Protein AF-A0A6C0LCG8-F1 (afdb_monomer_lite)

Sequence (1047 aa):
MPGLWHNKMEGLFPQDMREVKFLCAPSNSNSNTCRRADILLNNKQTLEIQYSYISEEDITKRFNDWNKFGKEIIWLLDGNTGITLDKLSSNNFLLIFTDDWKYKSFNKTYEYILVEIADKIFKIELKKIKSSMIEIKEYKTLNETIRFLQMKPDNIWDFWDDDNTIKSVLSVHQQGAGNGKTYGIWKSICDNIDKTTYIILTKQHSAKTVIYEELQDQKSRYANGENVFHIENIINDTEENTEKHYVIKYVNKKSSSRRECTVIIGTIDSFCFNLANSKESGANYFSGIVDNIAEKGATKIKNGYMRYAGQYIQLSKETEIWIDEVQDLPVNYLYAISKIIYDTGCYVNVVGDKLQSLEYPNNFLTSVVSEGLPNIRIDIREPVNINRRIKVSNMEAEINRLCAFKKHDLPPIVCDDDIVKTVNTEPIKIMEDLPRIYGDDKMMAEKITIYCNKIMGYYNYEVETNGYLPNDFLIIFPIMKSNTIASELESKIQDYWVKKYDKKYTRYAYLHKHTEGAVINTKDSIEATRIMSIRSSKGDGRNVVFVLSLTESSLKLLSNKEKGLVYDSYIHVALTRAKKQIYFDLNKNKDDIHKLFIKCGYDCNIPPISKNIRLEKIQDIVSKDRIIKILEANNITYNSIIEEWKIGLKTQKRVEGVDWGYHCIKYLTYYYNIVINIIKKKEATAVDSNSHLFVILRIISGKRIVSYGVYDFWEYLDSYKNKVQSLENIPLCKISDKAFYIHYHDIIYKAIKKVQDKIKCDKLGELSVYESIILAYLIELFVSKRYSGITPMDLYNITDFFHNKDNADNKEQELFNSITNIRNIVNKCSIKKYKNVKWNIFKYIRLKSSHNYFSIYKSNFPIIGNNKDSVIHIILKSNISQLNFWDIMIEILFERFLIYNPDFENDKDRYDNKEIITYCFLLDDNSYIKIVWKWDKMLRDELKKEIYHALYSHYQDNHGDIYNYYDLLIKKDEKLWKENPIKILDKIIQEIEEKEETYPNYIRSFFEDISTDIEEERDYKYTRNFEGFNSRLNRKLEKYLNKYLGL

Organism: NCBI:txid1070528

Foldseek 3Di:
DDDPVLCVLLVLDDPVQAQQKDFDDDDDDPDRLIDTARGHLDQAEGEDEEEDFDALVVLVVVQVSCVVSNHDYAYEYECQPQWDWDQAPVRKIKIAGNPPRRQPSCLVPDQWHWYDHPQWIDIDGSLLQFLRMFIFDDTDGNNVLSVCSNPPVVCSCVVDDDSRGDFAEEEEAAEAPAQCVLLVVLLVVLPGQQAAEEEEAEAFQQVLVVSVVSLVVLVVCVVVVHPSPSNVQWAPKDWDADPFKTKIWTFGPPHPVRHIHIYIGHHPLQVLVFQAFFPDFFPCRSVSSLLCCLPPNRPNDDSQWTQDRNDTDGQACNYEYEYEQQLCAACSNLSNVLSNCSNHVYHYYYYHHLLQNQADVHTNNNPDDQPADPRYGYHYDDNYQEHAQAQAPPLQVVLQLLFDQVVVVHDGHDYDPVHHHHYDPCQEAEPPVQDDADPLDLLNLVSLLVNLVVVVVVVVCCCVVPVDAQLQAEEEEQDDVLDLSLLLNQLVQLLVVCVVDADDPDRQEDEFAADPPFQTDCVNDNRHHYYYYLSNCVVAAHAEYEYPDDFLVSLCVSVVNDPGSNSSSSSSSRSSRHRGHYYYHADQQPGPSNVSVVVVPDDHDFHFFFLEAELVNLLVLFDLVVVVVVCVVVVNDPVVQCVVFVQDPDRDPPDHRDRVLVVLLLVLLLLVLLVLLLVLCCPPFPAPCPFPVVVLLLVLLPFAEDEDESSVLSVLLSVCQPPPDWRRHRYQYQSDPHPLSVVLSVVLVVLSNVSSVCSVVSNPVPQDLLSSSSVSQSSQCRPNPSSRPQRSVSSSVVSCCPPPPVNDDDVSVVSVVLSVLSSVQSVVDCSNVDHHKRKDAQDKFWFAAPDPLHIYIHRGQGMWIFDQAEIEGEAEDQADDNVCSSVVVSVVLSVLLRQCGGHDPVSCNGRHPHFYWYWYDHRNSSYIGIDGDPCSNVCNVVVLVSSLVSQLVVVLVCLVSNLVVLVVLCVVCVVCCVVPVLVSLCVVLVVCVVVVNTDRPLSSVLSVVLSVCVVVVHDPCLSVDSVSSSVSSSVSSSVSSCNGSVD

Secondary structure (DSSP, 8-state):
---HHHHHHHTTS-GGGBS-EEE---SSSS---EEE-SEE-SSSEEEEEE-S---HHHHHHHHHHHHHTT-EEEEEEE-SSSEEEEE-TTS-EEEEESSTHHHHTTTTT-SEEEEEETTEEEEEEGGG-BTTEEEES--EEHHHHHHHHHH-GGGGGGGSSTT-BPPEEEEEEEB-TTS-HHHHHHHHHHH--S-SEEEEEESSTTHHHHHHHHHHHHHHHHHTT-S-GGGGGEEEEEE---SS-EEEEEEETTSTT--EEEEEEEEHHHHHHHH---SS-GGGHHHHHHHHHHHH--TT-BTTEEEETTEEEE-STTEEEEE-SGGGSBHHHHHHHHHHHHHH--EEEEEE-GGG-SS-SSBHHHH--TT-BTTEEEEEPPPB-EESS--BSSHHHHHHHHS-GGGGT-PPPEE-TTS--B--S-SEEE-TTPPP--TT-TTHHHHHHHHHHHHHHHHHHHHHHH---GGGEEEEES--TT-HHHHHHHHHHHHHHHHH--SS---SEEE----TTPPP--GGGTTSEEEEETTTTTT--EEEEEEEEE-HHHHHHHTTT--SHHHHHHHHHHHTSEEEEEEEEE--S-SHHHHHHHTTT---------SEEEHHHHHHHS-HHHHHHHHHHTT--HHHHHHHHT-------------HHHHHHHHHHHHHHHHHHHHS-TTTS---TT-HHHHHHHHHHHSPEEEEEHHHHHHHHHTTTT-SSPPSSEEEEE--SSHHHHHHHHHHHHHHHHHHHHHHTT-GGG--HHHHHHHHHHHHHHHHGGG-SS-HHHHHHHHHHHH-GGG-SSHHHHHHHHHHHHHHHHHHSGGGG--S-EEEEEEEEEB--SSTT-EEEEEEEEEEEE-SSEEEEEEEES---TTTHHHHHHHHHHHHHHHHSBSSHHHHHHHTTPEEEEEEEETTTTEEEEE--SSGGGGHHHHHHHHHHHHHHHHHTTHHHHHHHHHHHHHHTHHHHHH-THHHHHHHHHHHHTTTTTS-HHHHHHHHHHHHHHHTT---GGGGSHHHHHHHHHHHHHHHHHHHHT-

pLDDT: mean 85.65, std 11.88, range [31.88, 98.56]

InterPro domains:
  IPR010330 Competence protein CoiA, nuclease-like domain [PF06054] (32-105)
  IPR027417 P-loop containing nucleoside triphosphate hydrolase [G3DSA:3.40.50.300] (171-367)
  IPR027417 P-loop containing nucleoside triphosphate hydrolase [G3DSA:3.40.50.300] (421-599)
  IPR027417 P-loop containing nucleoside triphosphate hydrolase [SSF52540] (176-585)

Radius of gyration: 36.89 Å; chains: 1; bounding box: 108×74×106 Å

Structure (mmCIF, N/CA/C/O backbone):
data_AF-A0A6C0LCG8-F1
#
_entry.id   AF-A0A6C0LCG8-F1
#
loop_
_atom_site.group_PDB
_atom_site.id
_atom_site.type_symbol
_atom_site.label_atom_id
_atom_site.label_alt_id
_atom_site.label_comp_id
_atom_site.label_asym_id
_atom_site.label_entity_id
_atom_site.label_seq_id
_atom_site.pdbx_PDB_ins_code
_atom_site.Cartn_x
_atom_site.Cartn_y
_atom_site.Cartn_z
_atom_site.occupancy
_atom_site.B_iso_or_equiv
_atom_site.auth_seq_id
_atom_site.auth_comp_id
_atom_site.auth_asym_id
_atom_site.auth_atom_id
_atom_site.pdbx_PDB_model_num
ATOM 1 N N . MET A 1 1 ? 54.163 -6.621 -41.450 1.00 41.03 1 MET A N 1
ATOM 2 C CA . MET A 1 1 ? 53.715 -6.383 -42.839 1.00 41.03 1 MET A CA 1
ATOM 3 C C . MET A 1 1 ? 52.244 -6.013 -42.784 1.00 41.03 1 MET A C 1
ATOM 5 O O . MET A 1 1 ? 51.567 -6.599 -41.940 1.00 41.03 1 MET A O 1
ATOM 9 N N . PRO A 1 2 ? 51.762 -5.053 -43.589 1.00 59.34 2 PRO A N 1
ATOM 10 C CA . PRO A 1 2 ? 50.336 -4.755 -43.627 1.00 59.34 2 PRO A CA 1
ATOM 11 C C . PRO A 1 2 ? 49.559 -6.007 -44.060 1.00 59.34 2 PRO A C 1
ATOM 13 O O . PRO A 1 2 ? 50.043 -6.796 -44.876 1.00 59.34 2 PRO A O 1
ATOM 16 N N . GLY A 1 3 ? 48.397 -6.237 -43.447 1.00 74.94 3 GLY A N 1
ATOM 17 C CA . GLY A 1 3 ? 47.543 -7.384 -43.767 1.00 74.94 3 GLY A CA 1
ATOM 18 C C . GLY A 1 3 ? 46.939 -7.273 -45.171 1.00 74.94 3 GLY A C 1
ATOM 19 O O . GLY A 1 3 ? 46.840 -6.178 -45.721 1.00 74.94 3 GLY A O 1
ATOM 20 N N . LEU A 1 4 ? 46.486 -8.397 -45.740 1.00 86.19 4 LEU A N 1
ATOM 21 C CA . LEU A 1 4 ? 45.849 -8.436 -47.070 1.00 86.19 4 LEU A CA 1
ATOM 22 C C . LEU A 1 4 ? 44.685 -7.437 -47.200 1.00 86.19 4 LEU A C 1
ATOM 24 O O . LEU A 1 4 ? 44.534 -6.803 -48.241 1.00 86.19 4 LEU A O 1
ATOM 28 N N . TRP A 1 5 ? 43.900 -7.259 -46.133 1.00 92.50 5 TRP A N 1
ATOM 29 C CA . TRP A 1 5 ? 42.805 -6.289 -46.090 1.00 92.50 5 TRP A CA 1
ATOM 30 C C . TRP A 1 5 ? 43.297 -4.832 -46.143 1.00 92.50 5 TRP A C 1
ATOM 32 O O . TRP A 1 5 ? 42.751 -4.039 -46.904 1.00 92.50 5 TRP A O 1
ATOM 42 N N . HIS A 1 6 ? 44.369 -4.489 -45.418 1.00 92.56 6 HIS A N 1
ATOM 43 C CA . HIS A 1 6 ? 44.944 -3.136 -45.437 1.00 92.56 6 HIS A CA 1
ATOM 44 C C . HIS A 1 6 ? 45.397 -2.763 -46.855 1.00 92.56 6 HIS A C 1
ATOM 46 O O . HIS A 1 6 ? 44.988 -1.732 -47.380 1.00 92.56 6 HIS A O 1
ATOM 52 N N . ASN A 1 7 ? 46.139 -3.660 -47.516 1.00 91.12 7 ASN A N 1
ATOM 53 C CA . ASN A 1 7 ? 46.592 -3.448 -48.895 1.00 91.12 7 ASN A CA 1
ATOM 54 C C . ASN A 1 7 ? 45.414 -3.325 -49.879 1.00 91.12 7 ASN A C 1
ATOM 56 O O . ASN A 1 7 ? 45.489 -2.548 -50.830 1.00 91.12 7 ASN A O 1
ATOM 60 N N . LYS A 1 8 ? 44.317 -4.075 -49.664 1.00 92.56 8 LYS A N 1
ATOM 61 C CA . LYS A 1 8 ? 43.083 -3.943 -50.459 1.00 92.56 8 LYS A CA 1
ATOM 62 C C . LYS A 1 8 ? 42.502 -2.536 -50.313 1.00 92.56 8 LYS A C 1
ATOM 64 O O . LYS A 1 8 ? 42.202 -1.922 -51.330 1.00 92.56 8 LYS A O 1
ATOM 69 N N . MET A 1 9 ? 42.353 -2.039 -49.083 1.00 94.12 9 MET A N 1
ATOM 70 C CA . MET A 1 9 ? 41.751 -0.728 -48.810 1.00 94.12 9 MET A CA 1
ATOM 71 C C . MET A 1 9 ? 42.606 0.429 -49.330 1.00 94.12 9 MET A C 1
ATOM 73 O O . MET A 1 9 ? 42.081 1.333 -49.978 1.00 94.12 9 MET A O 1
ATOM 77 N N . GLU A 1 10 ? 43.924 0.369 -49.137 1.00 93.12 10 GLU A N 1
ATOM 78 C CA . GLU A 1 10 ? 44.867 1.336 -49.709 1.00 93.12 10 GLU A CA 1
ATOM 79 C C . GLU A 1 10 ? 44.821 1.310 -51.251 1.00 93.12 10 GLU A C 1
ATOM 81 O O . GLU A 1 10 ? 44.829 2.343 -51.926 1.00 93.12 10 GLU A O 1
ATOM 86 N N . GLY A 1 11 ? 44.659 0.105 -51.811 1.00 92.69 11 GLY A N 1
ATOM 87 C CA . GLY A 1 11 ? 44.491 -0.190 -53.231 1.00 92.69 11 GLY A CA 1
ATOM 88 C C . GLY A 1 11 ? 43.345 0.537 -53.943 1.00 92.69 11 GLY A C 1
ATOM 89 O O . GLY A 1 11 ? 43.368 0.611 -55.173 1.00 92.69 11 GLY A O 1
ATOM 90 N N . LEU A 1 12 ? 42.375 1.088 -53.207 1.00 93.69 12 LEU A N 1
ATOM 91 C CA . LEU A 1 12 ? 41.197 1.772 -53.756 1.00 93.69 12 LEU A CA 1
ATOM 92 C C . LEU A 1 12 ? 41.434 3.259 -54.076 1.00 93.69 12 LEU A C 1
ATOM 94 O O . LEU A 1 12 ? 40.582 3.893 -54.701 1.00 93.69 12 LEU A O 1
ATOM 98 N N . PHE A 1 13 ? 42.575 3.824 -53.674 1.00 94.25 13 PHE A N 1
ATOM 99 C CA . PHE A 1 13 ? 42.920 5.234 -53.894 1.00 94.25 13 PHE A CA 1
ATOM 100 C C . PHE A 1 13 ? 43.954 5.411 -55.013 1.00 94.25 13 PHE A C 1
ATOM 102 O O . PHE A 1 13 ? 44.733 4.501 -55.245 1.00 94.25 13 PHE A O 1
ATOM 109 N N . PRO A 1 14 ? 44.029 6.541 -55.726 1.00 93.12 14 PRO A N 1
ATOM 110 C CA . PRO A 1 14 ? 45.107 6.817 -56.684 1.00 93.12 14 PRO A CA 1
ATOM 111 C C . PRO A 1 14 ? 46.518 6.672 -56.083 1.00 93.12 14 PRO A C 1
ATOM 113 O O . PRO A 1 14 ? 46.718 6.938 -54.902 1.00 93.12 14 PRO A O 1
ATOM 116 N N . GLN A 1 15 ? 47.502 6.232 -56.878 1.00 89.31 15 GLN A N 1
ATOM 117 C CA . GLN A 1 15 ? 48.859 5.923 -56.393 1.00 89.31 15 GLN A CA 1
ATOM 118 C C . GLN A 1 15 ? 49.582 7.143 -55.796 1.00 89.31 15 GLN A C 1
ATOM 120 O O . GLN A 1 15 ? 50.371 6.994 -54.870 1.00 89.31 15 GLN A O 1
ATOM 125 N N . ASP A 1 16 ? 49.295 8.341 -56.297 1.00 89.50 16 ASP A N 1
ATOM 126 C CA . ASP A 1 16 ? 49.828 9.623 -55.828 1.00 89.50 16 ASP A CA 1
ATOM 127 C C . ASP A 1 16 ? 49.290 10.051 -54.453 1.00 89.50 16 ASP A C 1
ATOM 129 O O . ASP A 1 16 ? 49.906 10.882 -53.787 1.00 89.50 16 ASP A O 1
ATOM 133 N N . MET A 1 17 ? 48.185 9.454 -53.995 1.00 90.69 17 MET A N 1
ATOM 134 C CA . MET A 1 17 ? 47.634 9.681 -52.656 1.00 90.69 17 MET A CA 1
ATOM 135 C C . MET A 1 17 ? 48.208 8.717 -51.608 1.00 90.69 17 MET A C 1
ATOM 137 O O . MET A 1 17 ? 48.023 8.949 -50.417 1.00 90.69 17 MET A O 1
ATOM 141 N N . ARG A 1 18 ? 48.886 7.636 -52.012 1.00 92.50 18 ARG A N 1
ATOM 142 C CA . ARG A 1 18 ? 49.317 6.551 -51.112 1.00 92.50 18 ARG A CA 1
ATOM 143 C C . ARG A 1 18 ? 50.715 6.779 -50.547 1.00 92.50 18 ARG A C 1
ATOM 145 O O . ARG A 1 18 ? 51.590 7.302 -51.234 1.00 92.50 18 ARG A O 1
ATOM 152 N N . GLU A 1 19 ? 50.946 6.333 -49.313 1.00 87.69 19 GLU A N 1
ATOM 153 C CA . GLU A 1 19 ? 52.274 6.275 -48.677 1.00 87.69 19 GLU A CA 1
ATOM 154 C C . GLU A 1 19 ? 53.072 7.604 -48.683 1.00 87.69 19 GLU A C 1
ATOM 156 O O . GLU A 1 19 ? 54.312 7.616 -48.710 1.00 87.69 19 GLU A O 1
ATOM 161 N N . VAL A 1 20 ? 52.389 8.752 -48.635 1.00 87.00 20 VAL A N 1
ATOM 162 C CA . VAL A 1 20 ? 53.036 10.070 -48.746 1.00 87.00 20 VAL A CA 1
ATOM 163 C C . VAL A 1 20 ? 53.839 10.391 -47.480 1.00 87.00 20 VAL A C 1
ATOM 165 O O . VAL A 1 20 ? 53.321 10.349 -46.361 1.00 87.00 20 VAL A O 1
ATOM 168 N N . LYS A 1 21 ? 55.127 10.719 -47.642 1.00 86.38 21 LYS A N 1
ATOM 169 C CA . LYS A 1 21 ? 56.064 10.974 -46.533 1.00 86.38 21 LYS A CA 1
ATOM 170 C C . LYS A 1 21 ? 56.129 12.452 -46.155 1.00 86.38 21 LYS A C 1
ATOM 172 O O . LYS A 1 21 ? 56.309 13.310 -47.013 1.00 86.38 21 LYS A O 1
ATOM 177 N N . PHE A 1 22 ? 56.112 12.718 -44.854 1.00 82.69 22 PHE A N 1
ATOM 178 C CA . PHE A 1 22 ? 56.280 14.034 -44.250 1.00 82.69 22 PHE A CA 1
ATOM 179 C C . PHE A 1 22 ? 57.521 14.041 -43.355 1.00 82.69 22 PHE A C 1
ATOM 181 O O . PHE A 1 22 ? 57.672 13.206 -42.457 1.00 82.69 22 PHE A O 1
ATOM 188 N N . LEU A 1 23 ? 58.416 14.994 -43.611 1.00 78.75 23 LEU A N 1
ATOM 189 C CA . LEU A 1 23 ? 59.656 15.194 -42.866 1.00 78.75 23 LEU A CA 1
ATOM 190 C C . LEU A 1 23 ? 59.598 16.558 -42.174 1.00 78.75 23 LEU A C 1
ATOM 192 O O . LEU A 1 23 ? 59.446 17.578 -42.844 1.00 78.75 23 LEU A O 1
ATOM 196 N N . CYS A 1 24 ? 59.734 16.599 -40.847 1.00 61.00 24 CYS A N 1
ATOM 197 C CA . CYS A 1 24 ? 60.003 17.858 -40.150 1.00 61.00 24 CYS A CA 1
ATOM 198 C C . CYS A 1 24 ? 61.451 18.299 -40.422 1.00 61.00 24 CYS A C 1
ATOM 200 O O . CYS A 1 24 ? 62.382 17.525 -40.198 1.00 61.00 24 CYS A O 1
ATOM 202 N N . ALA A 1 25 ? 61.652 19.545 -40.859 1.00 54.94 25 ALA A N 1
ATOM 203 C CA . ALA A 1 25 ? 62.976 20.165 -40.879 1.00 54.94 25 ALA A CA 1
ATOM 204 C C . ALA A 1 25 ? 63.370 20.627 -39.457 1.00 54.94 25 ALA A C 1
ATOM 206 O O . ALA A 1 25 ? 62.500 21.070 -38.702 1.00 54.94 25 ALA A O 1
ATOM 207 N N . PRO A 1 26 ? 64.654 20.538 -39.066 1.00 49.47 26 PRO A N 1
ATOM 208 C CA . PRO A 1 26 ? 65.088 20.851 -37.712 1.00 49.47 26 PRO A CA 1
ATOM 209 C C . PRO A 1 26 ? 65.135 22.366 -37.500 1.00 49.47 26 PRO A C 1
ATOM 211 O O . PRO A 1 26 ? 66.080 23.036 -37.909 1.00 49.47 26 PRO A O 1
ATOM 214 N N . SER A 1 27 ? 64.148 22.913 -36.801 1.00 50.88 27 SER A N 1
ATOM 215 C CA . SER A 1 27 ? 64.283 24.202 -36.124 1.00 50.88 27 SER A CA 1
ATOM 216 C C . SER A 1 27 ? 63.989 24.018 -34.629 1.00 50.88 27 SER A C 1
ATOM 218 O O . SER A 1 27 ? 62.852 24.019 -34.172 1.00 50.88 27 SER A O 1
ATOM 220 N N . ASN A 1 28 ? 65.068 23.820 -33.864 1.00 48.75 28 ASN A N 1
ATOM 221 C CA . ASN A 1 28 ? 65.152 23.910 -32.398 1.00 48.75 28 ASN A CA 1
ATOM 222 C C . ASN A 1 28 ? 64.352 22.921 -31.519 1.00 48.75 28 ASN A C 1
ATOM 224 O O . ASN A 1 28 ? 63.989 23.261 -30.394 1.00 48.75 28 ASN A O 1
ATOM 228 N N . SER A 1 29 ? 64.179 21.658 -31.923 1.00 49.44 29 SER A N 1
ATOM 229 C CA . SER A 1 29 ? 63.915 20.580 -30.949 1.00 49.44 29 SER A CA 1
ATOM 230 C C . SER A 1 29 ? 64.475 19.230 -31.412 1.00 49.44 29 SER A C 1
ATOM 232 O O . SER A 1 29 ? 64.398 18.890 -32.589 1.00 49.44 29 SER A O 1
ATOM 234 N N . ASN A 1 30 ? 65.045 18.455 -30.483 1.00 49.19 30 ASN A N 1
ATOM 235 C CA . ASN A 1 30 ? 65.668 17.136 -30.692 1.00 49.19 30 ASN A CA 1
ATOM 236 C C . ASN A 1 30 ? 64.664 16.013 -31.072 1.00 49.19 30 ASN A C 1
ATOM 238 O O . ASN A 1 30 ? 64.763 14.897 -30.566 1.00 49.19 30 ASN A O 1
ATOM 242 N N . SER A 1 31 ? 63.683 16.261 -31.947 1.00 50.22 31 SER A N 1
ATOM 243 C CA . SER A 1 31 ? 62.780 15.209 -32.438 1.00 50.22 31 SER A CA 1
ATOM 244 C C . SER A 1 31 ? 62.728 15.166 -33.969 1.00 50.22 31 SER A C 1
ATOM 246 O O . SER A 1 31 ? 62.076 15.986 -34.612 1.00 50.22 31 SER A O 1
ATOM 248 N N . ASN A 1 32 ? 63.390 14.168 -34.563 1.00 57.72 32 ASN A N 1
ATOM 249 C CA . ASN A 1 32 ? 63.199 13.788 -35.966 1.00 57.72 32 ASN A CA 1
ATOM 250 C C . ASN A 1 32 ? 61.854 13.056 -36.099 1.00 57.72 32 ASN A C 1
ATOM 252 O O . ASN A 1 32 ? 61.807 11.829 -36.174 1.00 57.72 32 ASN A O 1
ATOM 256 N N . THR A 1 33 ? 60.744 13.796 -36.072 1.00 62.56 33 THR A N 1
ATOM 257 C CA . THR A 1 33 ? 59.424 13.200 -36.312 1.00 62.56 33 THR A CA 1
ATOM 258 C C . THR A 1 33 ? 59.247 13.036 -37.827 1.00 62.56 33 THR A C 1
ATOM 260 O O . THR A 1 33 ? 59.128 14.019 -38.554 1.00 62.56 33 THR A O 1
ATOM 263 N N . CYS A 1 34 ? 59.282 11.793 -38.311 1.00 76.19 34 CYS A N 1
ATOM 264 C CA . CYS A 1 34 ? 58.983 11.419 -39.696 1.00 76.19 34 CYS A CA 1
ATOM 265 C C . CYS A 1 34 ? 57.688 10.605 -39.697 1.00 76.19 34 CYS A C 1
ATOM 267 O O . CYS A 1 34 ? 57.568 9.639 -38.939 1.00 76.19 34 CYS A O 1
ATOM 269 N N . ARG A 1 35 ? 56.714 10.996 -40.522 1.00 83.25 35 ARG A N 1
ATOM 270 C CA . ARG A 1 35 ? 55.431 10.293 -40.654 1.00 83.25 35 ARG A CA 1
ATOM 271 C C . ARG A 1 35 ? 55.151 9.965 -42.114 1.00 83.25 35 ARG A C 1
ATOM 273 O O . ARG A 1 35 ? 55.592 10.665 -43.021 1.00 83.25 35 ARG A O 1
ATOM 280 N N . ARG A 1 36 ? 54.443 8.863 -42.331 1.00 88.00 36 ARG A N 1
ATOM 281 C CA . ARG A 1 36 ? 53.966 8.414 -43.637 1.00 88.00 36 ARG A CA 1
ATOM 282 C C . ARG A 1 36 ? 52.455 8.269 -43.517 1.00 88.00 36 ARG A C 1
ATOM 284 O O . ARG A 1 36 ? 52.024 7.551 -42.623 1.00 88.00 36 ARG A O 1
ATOM 291 N N . ALA A 1 37 ? 51.704 8.983 -44.349 1.00 88.81 37 ALA A N 1
ATOM 292 C CA . ALA A 1 37 ? 50.263 8.785 -44.473 1.00 88.81 37 ALA A CA 1
ATOM 293 C C . ALA A 1 37 ? 50.014 7.472 -45.204 1.00 88.81 37 ALA A C 1
ATOM 295 O O . ALA A 1 37 ? 50.649 7.257 -46.236 1.00 88.81 37 ALA A O 1
ATOM 296 N N . ASP A 1 38 ? 49.082 6.647 -44.722 1.00 91.56 38 ASP A N 1
ATOM 297 C CA . ASP A 1 38 ? 48.574 5.538 -45.536 1.00 91.56 38 ASP A CA 1
ATOM 298 C C . ASP A 1 38 ? 47.937 6.131 -46.800 1.00 91.56 38 ASP A C 1
ATOM 300 O O . ASP A 1 38 ? 48.373 5.825 -47.907 1.00 91.56 38 ASP A O 1
ATOM 304 N N . ILE A 1 39 ? 47.007 7.084 -46.627 1.00 95.38 39 ILE A N 1
ATOM 305 C CA . ILE A 1 39 ? 46.391 7.859 -47.709 1.00 95.38 39 ILE A CA 1
ATOM 306 C C . ILE A 1 39 ? 46.341 9.354 -47.353 1.00 95.38 39 ILE A C 1
ATOM 308 O O . ILE A 1 39 ? 45.697 9.761 -46.385 1.00 95.38 39 ILE A O 1
ATOM 312 N N . LEU A 1 40 ? 46.951 10.201 -48.181 1.00 94.19 40 LEU A N 1
ATOM 313 C CA . LEU A 1 40 ? 46.817 11.654 -48.121 1.00 94.19 40 LEU A CA 1
ATOM 314 C C . LEU A 1 40 ? 45.569 12.096 -48.895 1.00 94.19 40 LEU A C 1
ATOM 316 O O . LEU A 1 40 ? 45.558 12.057 -50.122 1.00 94.19 40 LEU A O 1
ATOM 320 N N . LEU A 1 41 ? 44.531 12.544 -48.185 1.00 92.75 41 LEU A N 1
ATOM 321 C CA . LEU A 1 41 ? 43.265 12.950 -48.805 1.00 92.75 41 LEU A CA 1
ATOM 322 C C . LEU A 1 41 ? 43.332 14.369 -49.375 1.00 92.75 41 LEU A C 1
ATOM 324 O O . LEU A 1 41 ? 42.891 14.615 -50.493 1.00 92.75 41 LEU A O 1
ATOM 328 N N . ASN A 1 42 ? 43.880 15.310 -48.603 1.00 90.38 42 ASN A N 1
ATOM 329 C CA . ASN A 1 42 ? 44.081 16.695 -49.022 1.00 90.38 42 ASN A CA 1
ATOM 330 C C . ASN A 1 42 ? 45.168 17.385 -48.161 1.00 90.38 42 ASN A C 1
ATOM 332 O O . ASN A 1 42 ? 45.915 16.766 -47.393 1.00 90.38 42 ASN A O 1
ATOM 336 N N . ASN A 1 43 ? 45.262 18.715 -48.256 1.00 86.94 43 ASN A N 1
ATOM 337 C CA . ASN A 1 43 ? 46.218 19.494 -47.467 1.00 86.94 43 ASN A CA 1
ATOM 338 C C . ASN A 1 43 ? 45.933 19.510 -45.956 1.00 86.94 43 ASN A C 1
ATOM 340 O O . ASN A 1 43 ? 46.843 19.846 -45.201 1.00 86.94 43 ASN A O 1
ATOM 344 N N . LYS A 1 44 ? 44.752 19.086 -45.507 1.00 90.00 44 LYS A N 1
ATOM 345 C CA . LYS A 1 44 ? 44.325 19.102 -44.105 1.00 90.00 44 LYS A CA 1
ATOM 346 C C . LYS A 1 44 ? 44.158 17.705 -43.495 1.00 90.00 44 LYS A C 1
ATOM 348 O O . LYS A 1 44 ? 44.367 17.552 -42.301 1.00 90.00 44 LYS A O 1
ATOM 353 N N . GLN A 1 45 ? 43.821 16.683 -44.273 1.00 92.12 45 GLN A N 1
ATOM 354 C CA . GLN A 1 45 ? 43.349 15.396 -43.769 1.00 92.12 45 GLN A CA 1
ATOM 355 C C . GLN A 1 45 ? 44.127 14.215 -44.346 1.00 92.12 45 GLN A C 1
ATOM 357 O O . GLN A 1 45 ? 44.510 14.194 -45.520 1.00 92.12 45 GLN A O 1
ATOM 362 N N . THR A 1 46 ? 44.326 13.212 -43.499 1.00 93.94 46 THR A N 1
ATOM 363 C CA . THR A 1 46 ? 44.898 11.909 -43.842 1.00 93.94 46 THR A CA 1
ATOM 364 C C . THR A 1 46 ? 43.943 10.804 -43.405 1.00 93.94 46 THR A C 1
ATOM 366 O O . THR A 1 46 ? 43.290 10.922 -42.368 1.00 93.94 46 THR A O 1
ATOM 369 N N . LEU A 1 47 ? 43.859 9.728 -44.182 1.00 95.62 47 LEU A N 1
ATOM 370 C CA . LEU A 1 47 ? 43.147 8.510 -43.807 1.00 95.62 47 LEU A CA 1
ATOM 371 C C . LEU A 1 47 ? 44.172 7.465 -43.365 1.00 95.62 47 LEU A C 1
ATOM 373 O O . LEU A 1 47 ? 45.116 7.177 -44.097 1.00 95.62 47 LEU A O 1
ATOM 377 N N . GLU A 1 48 ? 43.978 6.912 -42.172 1.00 95.12 48 GLU A N 1
ATOM 378 C CA . GLU A 1 48 ? 44.795 5.833 -41.608 1.00 95.12 48 GLU A CA 1
ATOM 379 C C . GLU A 1 48 ? 43.968 4.543 -41.553 1.00 95.12 48 GLU A C 1
ATOM 381 O O . GLU A 1 48 ? 42.820 4.537 -41.089 1.00 95.12 48 GLU A O 1
ATOM 386 N N . ILE A 1 49 ? 44.552 3.446 -42.037 1.00 94.88 49 ILE A N 1
ATOM 387 C CA . ILE A 1 49 ? 43.877 2.161 -42.224 1.00 94.88 49 ILE A CA 1
ATOM 388 C C . ILE A 1 49 ? 44.360 1.184 -41.152 1.00 94.88 49 ILE A C 1
ATOM 390 O O . ILE A 1 49 ? 45.500 0.713 -41.168 1.00 94.88 49 ILE A O 1
ATOM 394 N N . GLN A 1 50 ? 43.471 0.804 -40.233 1.00 94.44 50 GLN A N 1
ATOM 395 C CA . GLN A 1 50 ? 43.835 -0.023 -39.085 1.00 94.44 50 GLN A CA 1
ATOM 396 C C . GLN A 1 50 ? 43.204 -1.419 -39.146 1.00 94.44 50 GLN A C 1
ATOM 398 O O . GLN A 1 50 ? 41.998 -1.592 -38.983 1.00 94.44 50 GLN A O 1
ATOM 403 N N . TYR A 1 51 ? 44.057 -2.431 -39.326 1.00 90.88 51 TYR A N 1
ATOM 404 C CA . TYR A 1 51 ? 43.663 -3.845 -39.387 1.00 90.88 51 TYR A CA 1
ATOM 405 C C . TYR A 1 51 ? 43.870 -4.588 -38.055 1.00 90.88 51 TYR A C 1
ATOM 407 O O . TYR A 1 51 ? 43.013 -5.345 -37.609 1.00 90.88 51 TYR A O 1
ATOM 415 N N . SER A 1 52 ? 45.018 -4.384 -37.402 1.00 90.81 52 SER A N 1
ATOM 416 C CA . SER A 1 52 ? 45.417 -5.119 -36.191 1.00 90.81 52 SER A CA 1
ATOM 417 C C . SER A 1 52 ? 45.301 -4.272 -34.925 1.00 90.81 52 SER A C 1
ATOM 419 O O . SER A 1 52 ? 45.106 -3.063 -35.008 1.00 90.81 52 SER A O 1
ATOM 421 N N . TYR A 1 53 ? 45.503 -4.884 -33.756 1.00 93.56 53 TYR A N 1
ATOM 422 C CA . TYR A 1 53 ? 45.541 -4.172 -32.477 1.00 93.56 53 TYR A CA 1
ATOM 423 C C . TYR A 1 53 ? 46.429 -2.917 -32.519 1.00 93.56 53 TYR A C 1
ATOM 425 O O . TYR A 1 53 ? 47.552 -2.949 -33.031 1.00 93.56 53 TYR A O 1
ATOM 433 N N . ILE A 1 54 ? 45.923 -1.835 -31.930 1.00 93.94 54 ILE A N 1
ATOM 434 C CA . ILE A 1 54 ? 46.651 -0.596 -31.664 1.00 93.94 54 ILE A CA 1
ATOM 435 C C . ILE A 1 54 ? 46.301 -0.107 -30.259 1.00 93.94 54 ILE A C 1
ATOM 437 O O . ILE A 1 54 ? 45.146 -0.195 -29.836 1.00 93.94 54 ILE A O 1
ATOM 441 N N . SER A 1 55 ? 47.298 0.376 -29.517 1.00 95.62 55 SER A N 1
ATOM 442 C CA . SER A 1 55 ? 47.096 0.870 -28.155 1.00 95.62 55 SER A CA 1
ATOM 443 C C . SER A 1 55 ? 46.572 2.311 -28.145 1.00 95.62 55 SER A C 1
ATOM 445 O O . SER A 1 55 ? 46.846 3.090 -29.058 1.00 95.62 55 SER A O 1
ATOM 447 N N . GLU A 1 56 ? 45.856 2.693 -27.085 1.00 94.88 56 GLU A N 1
ATOM 448 C CA . GLU A 1 56 ? 45.405 4.080 -26.864 1.00 94.88 56 GLU A CA 1
ATOM 449 C C . GLU A 1 56 ? 46.580 5.081 -26.844 1.00 94.88 56 GLU A C 1
ATOM 451 O O . GLU A 1 56 ? 46.483 6.199 -27.361 1.00 94.88 56 GLU A O 1
ATOM 456 N N . GLU A 1 57 ? 47.726 4.668 -26.297 1.00 94.81 57 GLU A N 1
ATOM 457 C CA . GLU A 1 57 ? 48.944 5.480 -26.287 1.00 94.81 57 GLU A CA 1
ATOM 458 C C . GLU A 1 57 ? 49.469 5.731 -27.701 1.00 94.81 57 GLU A C 1
ATOM 460 O O . GLU A 1 57 ? 49.876 6.848 -28.017 1.00 94.81 57 GLU A O 1
ATOM 465 N N . ASP A 1 58 ? 49.449 4.718 -28.568 1.00 93.62 58 ASP A N 1
ATOM 466 C CA . ASP A 1 58 ? 49.910 4.858 -29.949 1.00 93.62 58 ASP A CA 1
ATOM 467 C C . ASP A 1 58 ? 48.961 5.721 -30.777 1.00 93.62 58 ASP A C 1
ATOM 469 O O . ASP A 1 58 ? 49.424 6.523 -31.589 1.00 93.62 58 ASP A O 1
ATOM 473 N N . ILE A 1 59 ? 47.652 5.624 -30.527 1.00 95.19 59 ILE A N 1
ATOM 474 C CA . ILE A 1 59 ? 46.653 6.531 -31.100 1.00 95.19 59 ILE A CA 1
ATOM 475 C C . ILE A 1 59 ? 46.943 7.981 -30.698 1.00 95.19 59 ILE A C 1
ATOM 477 O O . ILE A 1 59 ? 47.003 8.862 -31.558 1.00 95.19 59 ILE A O 1
ATOM 481 N N . THR A 1 60 ? 47.206 8.223 -29.413 1.00 93.75 60 THR A N 1
ATOM 482 C CA . THR A 1 60 ? 47.535 9.559 -28.894 1.00 93.75 60 THR A CA 1
ATOM 483 C C . THR A 1 60 ? 48.850 10.085 -29.479 1.00 93.75 60 THR A C 1
ATOM 485 O O . THR A 1 60 ? 48.935 11.246 -29.883 1.00 93.75 60 THR A O 1
ATOM 488 N N . LYS A 1 61 ? 49.879 9.234 -29.593 1.00 91.00 61 LYS A N 1
ATOM 489 C CA . LYS A 1 61 ? 51.158 9.588 -30.234 1.00 91.00 61 LYS A CA 1
ATOM 490 C C . LYS A 1 61 ? 50.965 9.950 -31.706 1.00 91.00 61 LYS A C 1
ATOM 492 O O . LYS A 1 61 ? 51.504 10.960 -32.149 1.00 91.00 61 LYS A O 1
ATOM 497 N N . ARG A 1 62 ? 50.189 9.160 -32.459 1.00 91.25 62 ARG A N 1
ATOM 498 C CA . ARG A 1 62 ? 49.889 9.436 -33.875 1.00 91.25 62 ARG A CA 1
ATOM 499 C C . ARG A 1 62 ? 49.136 10.748 -34.041 1.00 91.25 62 ARG A C 1
ATOM 501 O O . ARG A 1 62 ? 49.528 11.546 -34.883 1.00 91.25 62 ARG A O 1
ATOM 508 N N . PHE A 1 63 ? 48.122 10.993 -33.214 1.00 93.00 63 PHE A N 1
ATOM 509 C CA . PHE A 1 63 ? 47.392 12.259 -33.204 1.00 93.00 63 PHE A CA 1
ATOM 510 C C . PHE A 1 63 ? 48.334 13.453 -32.988 1.00 93.00 63 PHE A C 1
ATOM 512 O O . PHE A 1 63 ? 48.355 14.378 -33.796 1.00 93.00 63 PHE A O 1
ATOM 519 N N . ASN A 1 64 ? 49.175 13.400 -31.950 1.00 90.88 64 ASN A N 1
ATOM 520 C CA . ASN A 1 64 ? 50.118 14.478 -31.642 1.00 90.88 64 ASN A CA 1
ATOM 521 C C . ASN A 1 64 ? 51.148 14.702 -32.753 1.00 90.88 64 ASN A C 1
ATOM 523 O O . ASN A 1 64 ? 51.512 15.844 -33.029 1.00 90.88 64 ASN A O 1
ATOM 527 N N . ASP A 1 65 ? 51.623 13.634 -33.392 1.00 89.56 65 ASP A N 1
ATOM 528 C CA . ASP A 1 65 ? 52.582 13.756 -34.483 1.00 89.56 65 ASP A CA 1
ATOM 529 C C . ASP A 1 65 ? 51.953 14.348 -35.741 1.00 89.56 65 ASP A C 1
ATOM 531 O O . ASP A 1 65 ? 52.545 15.248 -36.328 1.00 89.56 65 ASP A O 1
ATOM 535 N N . TRP A 1 66 ? 50.752 13.915 -36.128 1.00 89.50 66 TRP A N 1
ATOM 536 C CA . TRP A 1 66 ? 50.036 14.494 -37.267 1.00 89.50 66 TRP A CA 1
ATOM 537 C C . TRP A 1 66 ? 49.636 15.956 -37.030 1.00 89.50 66 TRP A C 1
ATOM 539 O O . TRP A 1 66 ? 49.734 16.774 -37.947 1.00 89.50 66 TRP A O 1
ATOM 549 N N . ASN A 1 67 ? 49.328 16.324 -35.784 1.00 88.38 67 ASN A N 1
ATOM 550 C CA . ASN A 1 67 ? 49.052 17.708 -35.404 1.00 88.38 67 ASN A CA 1
ATOM 551 C C . ASN A 1 67 ? 50.262 18.641 -35.637 1.00 88.38 67 ASN A C 1
ATOM 553 O O . ASN A 1 67 ? 50.081 19.788 -36.040 1.00 88.38 67 ASN A O 1
ATOM 557 N N . LYS A 1 68 ? 51.509 18.153 -35.492 1.00 87.75 68 LYS A N 1
ATOM 558 C CA . LYS A 1 68 ? 52.723 18.933 -35.839 1.00 87.75 68 LYS A CA 1
ATOM 559 C C . LYS A 1 68 ? 52.789 19.294 -37.327 1.00 87.75 68 LYS A C 1
ATOM 561 O O . LYS A 1 68 ? 53.426 20.279 -37.685 1.00 87.75 68 LYS A O 1
ATOM 566 N N . PHE A 1 69 ? 52.142 18.503 -38.182 1.00 86.94 69 PHE A N 1
ATOM 567 C CA . PHE A 1 69 ? 52.040 18.743 -39.623 1.00 86.94 69 PHE A CA 1
ATOM 568 C C . PHE A 1 69 ? 50.749 19.484 -40.014 1.00 86.94 69 PHE A C 1
ATOM 570 O O . PHE A 1 69 ? 50.484 19.639 -41.205 1.00 86.94 69 PHE A O 1
ATOM 577 N N . GLY A 1 70 ? 49.937 19.919 -39.039 1.00 87.44 70 GLY A N 1
ATOM 578 C CA . GLY A 1 70 ? 48.638 20.551 -39.282 1.00 87.44 70 GLY A CA 1
ATOM 579 C C . GLY A 1 70 ? 47.619 19.613 -39.935 1.00 87.44 70 GLY A C 1
ATOM 580 O O . GLY A 1 70 ? 46.758 20.082 -40.679 1.00 87.44 70 GLY A O 1
ATOM 581 N N . LYS A 1 71 ? 47.750 18.296 -39.715 1.00 89.81 71 LYS A N 1
ATOM 582 C CA . LYS A 1 71 ? 46.886 17.272 -40.313 1.00 89.81 71 LYS A CA 1
ATOM 583 C C . LYS A 1 71 ? 45.911 16.675 -39.296 1.00 89.81 71 LYS A C 1
ATOM 585 O O . LYS A 1 71 ? 46.297 16.361 -38.172 1.00 89.81 71 LYS A O 1
ATOM 590 N N . GLU A 1 72 ? 44.680 16.440 -39.733 1.00 92.25 72 GLU A N 1
ATOM 591 C CA . GLU A 1 72 ? 43.645 15.677 -39.029 1.00 92.25 72 GLU A CA 1
ATOM 592 C C . GLU A 1 72 ? 43.585 14.237 -39.563 1.00 92.25 72 GLU A C 1
ATOM 594 O O . GLU A 1 72 ? 43.749 14.006 -40.762 1.00 92.25 72 GLU A O 1
ATOM 599 N N . ILE A 1 73 ? 43.335 13.264 -38.683 1.00 94.56 73 ILE A N 1
ATOM 600 C CA . ILE A 1 73 ? 43.259 11.845 -39.053 1.00 94.56 73 ILE A CA 1
ATOM 601 C C . ILE A 1 73 ? 41.803 11.387 -39.118 1.00 94.56 73 ILE A C 1
ATOM 603 O O . ILE A 1 73 ? 41.053 11.558 -38.157 1.00 94.56 73 ILE A O 1
ATOM 607 N N . ILE A 1 74 ? 41.443 10.722 -40.213 1.00 96.31 74 ILE A N 1
ATOM 608 C CA . ILE A 1 74 ? 40.254 9.877 -40.322 1.00 96.31 74 ILE A CA 1
ATOM 609 C C . ILE A 1 74 ? 40.715 8.424 -40.193 1.00 96.31 74 ILE A C 1
ATOM 611 O O . ILE A 1 74 ? 41.661 8.008 -40.857 1.00 96.31 74 ILE A O 1
ATOM 615 N N . TRP A 1 75 ? 40.056 7.645 -39.342 1.00 97.00 75 TRP A N 1
ATOM 616 C CA . TRP A 1 75 ? 40.384 6.233 -39.149 1.00 97.00 75 TRP A CA 1
ATOM 617 C C . TRP A 1 75 ? 39.393 5.334 -39.882 1.00 97.00 75 TRP A C 1
ATOM 619 O O . TRP A 1 75 ? 38.186 5.462 -39.669 1.00 97.00 75 TRP A O 1
ATOM 629 N N . LEU A 1 76 ? 39.911 4.408 -40.694 1.00 96.88 76 LEU A N 1
ATOM 630 C CA . LEU A 1 76 ? 39.156 3.312 -41.303 1.00 96.88 76 LEU A CA 1
ATOM 631 C C . LEU A 1 76 ? 39.608 1.980 -40.704 1.00 96.88 76 LEU A C 1
ATOM 633 O O . LEU A 1 76 ? 40.749 1.554 -40.893 1.00 96.88 76 LEU A O 1
ATOM 637 N N . LEU A 1 77 ? 38.711 1.327 -39.973 1.00 96.19 77 LEU A N 1
ATOM 638 C CA . LEU A 1 77 ? 38.985 0.074 -39.281 1.00 96.19 77 LEU A CA 1
ATOM 639 C C . LEU A 1 77 ? 38.398 -1.119 -40.029 1.00 96.19 77 LEU A C 1
ATOM 641 O O . LEU A 1 77 ? 37.272 -1.060 -40.529 1.00 96.19 77 LEU A O 1
ATOM 645 N N . ASP A 1 78 ? 39.131 -2.231 -40.002 1.00 95.19 78 ASP A N 1
ATOM 646 C CA . ASP A 1 78 ? 38.588 -3.532 -40.389 1.00 95.19 78 ASP A CA 1
ATOM 647 C C . ASP A 1 78 ? 37.610 -4.010 -39.316 1.00 95.19 78 ASP A C 1
ATOM 649 O O . ASP A 1 78 ? 38.005 -4.236 -38.171 1.00 95.19 78 ASP A O 1
ATOM 653 N N . GLY A 1 79 ? 36.339 -4.171 -39.667 1.00 94.25 79 GLY A N 1
ATOM 654 C CA . GLY A 1 79 ? 35.301 -4.736 -38.811 1.00 94.25 79 GLY A CA 1
ATOM 655 C C . GLY A 1 79 ? 34.890 -6.161 -39.186 1.00 94.25 79 GLY A C 1
ATOM 656 O O . GLY A 1 79 ? 34.034 -6.722 -38.513 1.00 94.25 79 GLY A O 1
ATOM 657 N N . ASN A 1 80 ? 35.495 -6.780 -40.207 1.00 93.25 80 ASN A N 1
ATOM 658 C CA . ASN A 1 80 ? 35.155 -8.145 -40.642 1.00 93.25 80 ASN A CA 1
ATOM 659 C C . ASN A 1 80 ? 35.561 -9.224 -39.623 1.00 93.25 80 ASN A C 1
ATOM 661 O O . ASN A 1 80 ? 35.103 -10.363 -39.679 1.00 93.25 80 ASN A O 1
ATOM 665 N N . THR A 1 81 ? 36.433 -8.866 -38.684 1.00 90.75 81 THR A N 1
ATOM 666 C CA . THR A 1 81 ? 36.799 -9.660 -37.506 1.00 90.75 81 THR A CA 1
ATOM 667 C C . THR A 1 81 ? 36.497 -8.847 -36.250 1.00 90.75 81 THR A C 1
ATOM 669 O O . THR A 1 81 ? 36.424 -7.625 -36.320 1.00 90.75 81 THR A O 1
ATOM 672 N N . GLY A 1 82 ? 36.305 -9.464 -35.084 1.00 91.50 82 GLY A N 1
ATOM 673 C CA . GLY A 1 82 ? 36.195 -8.729 -33.812 1.00 91.50 82 GLY A CA 1
ATOM 674 C C . GLY A 1 82 ? 34.958 -7.821 -33.635 1.00 91.50 82 GLY A C 1
ATOM 675 O O . GLY A 1 82 ? 34.841 -7.162 -32.598 1.00 91.50 82 GLY A O 1
ATOM 676 N N . ILE A 1 83 ? 34.056 -7.754 -34.624 1.00 95.56 83 ILE A N 1
ATOM 677 C CA . ILE A 1 83 ? 32.762 -7.061 -34.573 1.00 95.56 83 ILE A CA 1
ATOM 678 C C . ILE A 1 83 ? 31.706 -7.976 -35.197 1.00 95.56 83 ILE A C 1
ATOM 680 O O . ILE A 1 83 ? 31.888 -8.484 -36.299 1.00 95.56 83 ILE A O 1
ATOM 684 N N . THR A 1 84 ? 30.595 -8.182 -34.493 1.00 94.12 84 THR A N 1
ATOM 685 C CA . THR A 1 84 ? 29.413 -8.874 -35.027 1.00 94.12 84 THR A CA 1
ATOM 686 C C . THR A 1 84 ? 28.388 -7.841 -35.482 1.00 94.12 84 THR A C 1
ATOM 688 O O . THR A 1 84 ? 28.152 -6.860 -34.776 1.00 94.12 84 THR A O 1
ATOM 691 N N . LEU A 1 85 ? 27.792 -8.060 -36.655 1.00 93.56 85 LEU A N 1
ATOM 692 C CA . LEU A 1 85 ? 26.762 -7.205 -37.241 1.00 93.56 85 LEU A CA 1
ATOM 693 C C . LEU A 1 85 ? 25.423 -7.941 -37.250 1.00 93.56 85 LEU A C 1
ATOM 695 O O . LEU A 1 85 ? 25.312 -9.002 -37.862 1.00 93.56 85 LEU A O 1
ATOM 699 N N . ASP A 1 86 ? 24.408 -7.342 -36.638 1.00 90.94 86 ASP A N 1
ATOM 700 C CA . ASP A 1 86 ? 23.046 -7.867 -36.625 1.00 90.94 86 ASP A CA 1
ATOM 701 C C . ASP A 1 86 ? 22.060 -6.844 -37.206 1.00 90.94 86 ASP A C 1
ATOM 703 O O . ASP A 1 86 ? 22.175 -5.645 -36.947 1.00 90.94 86 ASP A O 1
ATOM 707 N N . LYS A 1 87 ? 21.103 -7.301 -38.019 1.00 90.88 87 LYS A N 1
ATOM 708 C CA . LYS A 1 87 ? 20.085 -6.439 -38.636 1.00 90.88 87 LYS A CA 1
ATOM 709 C C . LYS A 1 87 ? 18.777 -6.586 -37.865 1.00 90.88 87 LYS A C 1
ATOM 711 O O . LYS A 1 87 ? 18.206 -7.671 -37.822 1.00 90.88 87 LYS A O 1
ATOM 716 N N . LEU A 1 88 ? 18.297 -5.480 -37.304 1.00 91.31 88 LEU A N 1
ATOM 717 C CA . LEU A 1 88 ? 17.107 -5.443 -36.455 1.00 91.31 88 LEU A CA 1
ATOM 718 C C . LEU A 1 88 ? 15.813 -5.333 -37.274 1.00 91.31 88 LEU A C 1
ATOM 720 O O . LEU A 1 88 ? 15.825 -4.929 -38.443 1.00 91.31 88 LEU A O 1
ATOM 724 N N . SER A 1 89 ? 14.678 -5.636 -36.640 1.00 89.38 89 SER A N 1
ATOM 725 C CA . SER A 1 89 ? 13.335 -5.553 -37.232 1.00 89.38 89 SER A CA 1
ATOM 726 C C . SER A 1 89 ? 12.972 -4.146 -37.730 1.00 89.38 89 SER A C 1
ATOM 728 O O . SER A 1 89 ? 12.224 -4.000 -38.696 1.00 89.38 89 SER A O 1
ATOM 730 N N . SER A 1 90 ? 13.569 -3.109 -37.136 1.00 88.06 90 SER A N 1
ATOM 731 C CA . SER A 1 90 ? 13.440 -1.703 -37.540 1.00 88.06 90 SER A CA 1
ATOM 732 C C . SER A 1 90 ? 14.226 -1.327 -38.805 1.00 88.06 90 SER A C 1
ATOM 734 O O . SER A 1 90 ? 14.163 -0.178 -39.229 1.00 88.06 90 SER A O 1
ATOM 736 N N . ASN A 1 91 ? 14.965 -2.268 -39.407 1.00 89.69 91 ASN A N 1
ATOM 737 C CA . ASN A 1 91 ? 16.010 -2.060 -40.421 1.00 89.69 91 ASN A CA 1
ATOM 738 C C . ASN A 1 91 ? 17.292 -1.361 -39.931 1.00 89.69 91 ASN A C 1
ATOM 740 O O . ASN A 1 91 ? 18.203 -1.186 -40.741 1.00 89.69 91 ASN A O 1
ATOM 744 N N . ASN A 1 92 ? 17.405 -1.049 -38.637 1.00 93.94 92 ASN A N 1
ATOM 745 C CA . ASN A 1 92 ? 18.655 -0.589 -38.026 1.00 93.94 92 ASN A CA 1
ATOM 746 C C . ASN A 1 92 ? 19.689 -1.726 -37.940 1.00 93.94 92 ASN A C 1
ATOM 748 O O . ASN A 1 92 ? 19.370 -2.909 -38.106 1.00 93.94 92 ASN A O 1
ATOM 752 N N . PHE A 1 93 ? 20.925 -1.367 -37.596 1.00 94.75 93 PHE A N 1
ATOM 753 C CA . PHE A 1 93 ? 22.024 -2.309 -37.402 1.00 94.75 93 PHE A CA 1
ATOM 754 C C . PHE A 1 93 ? 22.562 -2.240 -35.974 1.00 94.75 93 PHE A C 1
ATOM 756 O O . PHE A 1 93 ? 22.831 -1.159 -35.455 1.00 94.75 93 PHE A O 1
ATOM 763 N N . LEU A 1 94 ? 22.753 -3.394 -35.341 1.00 95.38 94 LEU A N 1
ATOM 764 C CA . LEU A 1 94 ? 23.426 -3.526 -34.054 1.00 95.38 94 LEU A CA 1
ATOM 765 C C . LEU A 1 94 ? 24.848 -4.038 -34.288 1.00 95.38 94 LEU A C 1
ATOM 767 O O . LEU A 1 94 ? 25.038 -5.112 -34.859 1.00 95.38 94 LEU A O 1
ATOM 771 N N . LEU A 1 95 ? 25.842 -3.271 -33.842 1.00 96.44 95 LEU A N 1
ATOM 772 C CA . LEU A 1 95 ? 27.246 -3.674 -33.868 1.00 96.44 95 LEU A CA 1
ATOM 773 C C . LEU A 1 95 ? 27.673 -4.085 -32.463 1.00 96.44 95 LEU A C 1
ATOM 775 O O . LEU A 1 95 ? 27.520 -3.313 -31.513 1.00 96.44 95 LEU A O 1
ATOM 779 N N . ILE A 1 96 ? 28.241 -5.285 -32.353 1.00 95.38 96 ILE A N 1
ATOM 780 C CA . ILE A 1 96 ? 28.731 -5.871 -31.103 1.00 95.38 96 ILE A CA 1
ATOM 781 C C . ILE A 1 96 ? 30.245 -6.040 -31.214 1.00 95.38 96 ILE A C 1
ATOM 783 O O . ILE A 1 96 ? 30.732 -6.875 -31.974 1.00 95.38 96 ILE A O 1
ATOM 787 N N . PHE A 1 97 ? 30.997 -5.250 -30.454 1.00 95.38 97 PHE A N 1
ATOM 788 C CA . PHE A 1 97 ? 32.456 -5.286 -30.434 1.00 95.38 97 PHE A CA 1
ATOM 789 C C . PHE A 1 97 ? 32.930 -6.411 -29.511 1.00 95.38 97 PHE A C 1
ATOM 791 O O . PHE A 1 97 ? 32.933 -6.261 -28.289 1.00 95.38 97 PHE A O 1
ATOM 798 N N . THR A 1 98 ? 33.347 -7.540 -30.084 1.00 93.56 98 THR A N 1
ATOM 799 C CA . THR A 1 98 ? 33.976 -8.625 -29.312 1.00 93.56 98 THR A CA 1
ATOM 800 C C . THR A 1 98 ? 35.429 -8.291 -28.975 1.00 93.56 98 THR A C 1
ATOM 802 O O . THR A 1 98 ? 35.938 -8.723 -27.943 1.00 93.56 98 THR A O 1
ATOM 805 N N . ASP A 1 99 ? 36.065 -7.460 -29.806 1.00 93.75 99 ASP A N 1
ATOM 806 C CA . ASP A 1 99 ? 37.409 -6.933 -29.593 1.00 93.75 99 ASP A CA 1
ATOM 807 C C . ASP A 1 99 ? 37.362 -5.479 -29.108 1.00 93.75 99 ASP A C 1
ATOM 809 O O . ASP A 1 99 ? 37.184 -4.533 -29.878 1.00 93.75 99 ASP A O 1
ATOM 813 N N . ASP A 1 100 ? 37.595 -5.288 -27.813 1.00 90.19 100 ASP A N 1
ATOM 814 C CA . ASP A 1 100 ? 37.487 -3.988 -27.143 1.00 90.19 100 ASP A CA 1
ATOM 815 C C . ASP A 1 100 ? 38.391 -2.883 -27.732 1.00 90.19 100 ASP A C 1
ATOM 817 O O . ASP A 1 100 ? 38.037 -1.701 -27.704 1.00 90.19 100 ASP A O 1
ATOM 821 N N . TRP A 1 101 ? 39.567 -3.238 -28.261 1.00 93.94 101 TRP A N 1
ATOM 822 C CA . TRP A 1 101 ? 40.535 -2.264 -28.783 1.00 93.94 101 TRP A CA 1
ATOM 823 C C . TRP A 1 101 ? 40.001 -1.484 -29.990 1.00 93.94 101 TRP A C 1
ATOM 825 O O . TRP A 1 101 ? 40.387 -0.333 -30.185 1.00 93.94 101 TRP A O 1
ATOM 835 N N . LYS A 1 102 ? 39.071 -2.074 -30.757 1.00 94.44 102 LYS A N 1
ATOM 836 C CA . LYS A 1 102 ? 38.504 -1.475 -31.975 1.00 94.44 102 LYS A CA 1
ATOM 837 C C . LYS A 1 102 ? 37.761 -0.169 -31.716 1.00 94.44 102 LYS A C 1
ATOM 839 O O . LYS A 1 102 ? 37.566 0.610 -32.637 1.00 94.44 102 LYS A O 1
ATOM 844 N N . TYR A 1 103 ? 37.390 0.100 -30.468 1.00 94.75 103 TYR A N 1
ATOM 845 C CA . TYR A 1 103 ? 36.819 1.387 -30.088 1.00 94.75 103 TYR A CA 1
ATOM 846 C C . TYR A 1 103 ? 37.507 2.017 -28.873 1.00 94.75 103 TYR A C 1
ATOM 848 O O . TYR A 1 103 ? 37.734 3.228 -28.863 1.00 94.75 103 TYR A O 1
ATOM 856 N N . LYS A 1 104 ? 37.898 1.230 -27.855 1.00 93.88 104 LYS A N 1
ATOM 857 C CA . LYS A 1 104 ? 38.484 1.784 -26.621 1.00 93.88 104 LYS A CA 1
ATOM 858 C C . LYS A 1 104 ? 39.782 2.536 -26.882 1.00 93.88 104 LYS A C 1
ATOM 860 O O . LYS A 1 104 ? 39.969 3.590 -26.286 1.00 93.88 104 LYS A O 1
ATOM 865 N N . SER A 1 105 ? 40.620 2.052 -27.802 1.00 95.94 105 SER A N 1
ATOM 866 C CA . SER A 1 105 ? 41.885 2.714 -28.146 1.00 95.94 105 SER A CA 1
ATOM 867 C C . SER A 1 105 ? 41.692 4.103 -28.763 1.00 95.94 105 SER A C 1
ATOM 869 O O . SER A 1 105 ? 42.596 4.927 -28.696 1.00 95.94 105 SER A O 1
ATOM 871 N N . PHE A 1 106 ? 40.518 4.384 -29.337 1.00 96.00 106 PHE A N 1
ATOM 872 C CA . PHE A 1 106 ? 40.227 5.632 -30.048 1.00 96.00 106 PHE A CA 1
ATOM 873 C C . PHE A 1 106 ? 39.408 6.624 -29.210 1.00 96.00 106 PHE A C 1
ATOM 875 O O . PHE A 1 106 ? 39.497 7.832 -29.421 1.00 96.00 106 PHE A O 1
ATOM 882 N N . ASN A 1 107 ? 38.636 6.127 -28.239 1.00 91.50 107 ASN A N 1
ATOM 883 C CA . ASN A 1 107 ? 37.571 6.855 -27.536 1.00 91.50 107 ASN A CA 1
ATOM 884 C C . ASN A 1 107 ? 38.014 8.133 -26.795 1.00 91.50 107 ASN A C 1
ATOM 886 O O . ASN A 1 107 ? 37.202 9.032 -26.583 1.00 91.50 107 ASN A O 1
ATOM 890 N N . LYS A 1 108 ? 39.282 8.235 -26.371 1.00 90.50 108 LYS A N 1
ATOM 891 C CA . LYS A 1 108 ? 39.794 9.453 -25.712 1.00 90.50 108 LYS A CA 1
ATOM 892 C C . LYS A 1 108 ? 40.172 10.565 -26.687 1.00 90.50 108 LYS A C 1
ATOM 894 O O . LYS A 1 108 ? 40.154 11.728 -26.295 1.00 90.50 108 LYS A O 1
ATOM 899 N N . THR A 1 109 ? 40.545 10.212 -27.914 1.00 94.25 109 THR A N 1
ATOM 900 C CA . THR A 1 109 ? 41.153 11.140 -28.877 1.00 94.25 109 THR A CA 1
ATOM 901 C C . THR A 1 109 ? 40.183 11.536 -29.982 1.00 94.25 109 THR A C 1
ATOM 903 O O . THR A 1 109 ? 40.194 12.685 -30.411 1.00 94.25 109 THR A O 1
ATOM 906 N N . TYR A 1 110 ? 39.333 10.609 -30.426 1.00 94.94 110 TYR A N 1
ATOM 907 C CA . TYR A 1 110 ? 38.436 10.808 -31.561 1.00 94.94 110 TYR A CA 1
ATOM 908 C C . TYR A 1 110 ? 36.974 10.773 -31.128 1.00 94.94 110 TYR A C 1
ATOM 910 O O . TYR A 1 110 ? 36.598 10.090 -30.176 1.00 94.94 110 TYR A O 1
ATOM 918 N N . GLU A 1 111 ? 36.144 11.513 -31.858 1.00 94.00 111 GLU A N 1
ATOM 919 C CA . GLU A 1 111 ? 34.688 11.462 -31.719 1.00 94.00 111 GLU A CA 1
ATOM 920 C C . GLU A 1 111 ? 34.093 10.359 -32.599 1.00 94.00 111 GLU A C 1
ATOM 922 O O . GLU A 1 111 ? 33.305 9.544 -32.113 1.00 94.00 111 GLU A O 1
ATOM 927 N N . TYR A 1 112 ? 34.548 10.282 -33.856 1.00 96.00 112 TYR A N 1
ATOM 928 C CA . TYR A 1 112 ? 34.066 9.335 -34.856 1.00 96.00 112 TYR A CA 1
ATOM 929 C C . TYR A 1 112 ? 35.183 8.471 -35.441 1.00 96.00 112 TYR A C 1
ATOM 931 O O . TYR A 1 112 ? 36.328 8.908 -35.568 1.00 96.00 112 TYR A O 1
ATOM 939 N N . ILE A 1 113 ? 34.813 7.259 -35.855 1.00 96.88 113 ILE A N 1
ATOM 940 C CA . ILE A 1 113 ? 35.616 6.382 -36.717 1.00 96.88 113 ILE A CA 1
ATOM 941 C C . ILE A 1 113 ? 34.745 5.798 -37.833 1.00 96.88 113 ILE A C 1
ATOM 943 O O . ILE A 1 113 ? 33.517 5.756 -37.713 1.00 96.88 113 ILE A O 1
ATOM 947 N N . LEU A 1 114 ? 35.387 5.323 -38.900 1.00 97.69 114 LEU A N 1
ATOM 948 C CA . LEU A 1 114 ? 34.754 4.515 -39.936 1.00 97.69 114 LEU A CA 1
ATOM 949 C C . LEU A 1 114 ? 35.092 3.040 -39.718 1.00 97.69 114 LEU A C 1
ATOM 951 O O . LEU A 1 114 ? 36.247 2.688 -39.480 1.00 97.69 114 LEU A O 1
ATOM 955 N N . VAL A 1 115 ? 34.088 2.174 -39.822 1.00 97.50 115 VAL A N 1
ATOM 956 C CA . VAL A 1 115 ? 34.245 0.717 -39.710 1.00 97.50 115 VAL A CA 1
ATOM 957 C C . VAL A 1 115 ? 33.698 0.058 -40.966 1.00 97.50 115 VAL A C 1
ATOM 959 O O . VAL A 1 115 ? 32.568 0.344 -41.362 1.00 97.50 115 VAL A O 1
ATOM 962 N N . GLU A 1 116 ? 34.484 -0.831 -41.569 1.00 96.88 116 GLU A N 1
ATOM 963 C CA . GLU A 1 116 ? 34.091 -1.603 -42.749 1.00 96.88 116 GLU A CA 1
ATOM 964 C C . GLU A 1 116 ? 33.724 -3.042 -42.383 1.00 96.88 116 GLU A C 1
ATOM 966 O O . GLU A 1 116 ? 34.502 -3.732 -41.726 1.00 96.88 116 GLU A O 1
ATOM 971 N N . ILE A 1 117 ? 32.543 -3.497 -42.806 1.00 96.19 117 ILE A N 1
ATOM 972 C CA . ILE A 1 117 ? 32.083 -4.882 -42.643 1.00 96.19 117 ILE A CA 1
ATOM 973 C C . ILE A 1 117 ? 31.367 -5.312 -43.925 1.00 96.19 117 ILE A C 1
ATOM 975 O O . ILE A 1 117 ? 30.307 -4.772 -44.246 1.00 96.19 117 ILE A O 1
ATOM 979 N N . ALA A 1 118 ? 31.894 -6.318 -44.622 1.00 92.94 118 ALA A N 1
ATOM 980 C CA . ALA A 1 118 ? 31.302 -6.889 -45.834 1.00 92.94 118 ALA A CA 1
ATOM 981 C C . ALA A 1 118 ? 30.889 -5.830 -46.886 1.00 92.94 118 ALA A C 1
ATOM 983 O O . ALA A 1 118 ? 29.743 -5.791 -47.339 1.00 92.94 118 ALA A O 1
ATOM 984 N N . ASP A 1 119 ? 31.832 -4.952 -47.236 1.00 94.62 119 ASP A N 1
ATOM 985 C CA . ASP A 1 119 ? 31.732 -3.811 -48.154 1.00 94.62 119 ASP A CA 1
ATOM 986 C C . ASP A 1 119 ? 30.730 -2.711 -47.724 1.00 94.62 119 ASP A C 1
ATOM 988 O O . ASP A 1 119 ? 30.342 -1.849 -48.524 1.00 94.62 119 ASP A O 1
ATOM 992 N N . LYS A 1 120 ? 30.334 -2.695 -46.444 1.00 96.75 120 LYS A N 1
ATOM 993 C CA . LYS A 1 120 ? 29.515 -1.641 -45.822 1.00 96.75 120 LYS A CA 1
ATOM 994 C C . LYS A 1 120 ? 30.361 -0.792 -44.887 1.00 96.75 120 LYS A C 1
ATOM 996 O O . LYS A 1 120 ? 31.052 -1.337 -44.032 1.00 96.75 120 LYS A O 1
ATOM 1001 N N . ILE A 1 121 ? 30.256 0.530 -45.008 1.00 97.56 121 ILE A N 1
ATOM 1002 C CA . ILE A 1 121 ? 30.919 1.486 -44.122 1.00 97.56 121 ILE A CA 1
ATOM 1003 C C . ILE A 1 121 ? 29.917 2.101 -43.157 1.00 97.56 121 ILE A C 1
ATOM 1005 O O . ILE A 1 121 ? 28.880 2.641 -43.556 1.00 97.56 121 ILE A O 1
ATOM 1009 N N . PHE A 1 122 ? 30.282 2.070 -41.882 1.00 97.12 122 PHE A N 1
ATOM 1010 C CA . PHE A 1 122 ? 29.528 2.665 -40.794 1.00 97.12 122 PHE A CA 1
ATOM 1011 C C . PHE A 1 122 ? 30.317 3.806 -40.150 1.00 97.12 122 PHE A C 1
ATOM 1013 O O . PHE A 1 122 ? 31.478 3.626 -39.779 1.00 97.12 122 PHE A O 1
ATOM 1020 N N . LYS A 1 123 ? 29.666 4.961 -39.974 1.00 96.88 123 LYS A N 1
ATOM 1021 C CA . LYS A 1 123 ? 30.124 6.037 -39.084 1.00 96.88 123 LYS A CA 1
ATOM 1022 C C . LYS A 1 123 ? 29.756 5.674 -37.648 1.00 96.88 123 LYS A C 1
ATOM 1024 O O . LYS A 1 123 ? 28.576 5.478 -37.360 1.00 96.88 123 LYS A O 1
ATOM 1029 N N . ILE A 1 124 ? 30.754 5.591 -36.770 1.00 96.44 124 ILE A N 1
ATOM 1030 C CA . ILE A 1 124 ? 30.586 5.193 -35.367 1.00 96.44 124 ILE A CA 1
ATOM 1031 C C . ILE A 1 124 ? 31.000 6.334 -34.449 1.00 96.44 124 ILE A C 1
ATOM 1033 O O . ILE A 1 124 ? 32.161 6.735 -34.459 1.00 96.44 124 ILE A O 1
ATOM 1037 N N . GLU A 1 125 ? 30.079 6.808 -33.610 1.00 94.00 125 GLU A N 1
ATOM 1038 C CA . GLU A 1 125 ? 30.399 7.736 -32.525 1.00 94.00 125 GLU A CA 1
ATOM 1039 C C . GLU A 1 125 ? 30.879 6.975 -31.283 1.00 94.00 125 GLU A C 1
ATOM 1041 O O . GLU A 1 125 ? 30.119 6.275 -30.605 1.00 94.00 125 GLU A O 1
ATOM 1046 N N . LEU A 1 126 ? 32.157 7.131 -30.948 1.00 93.38 126 LEU A N 1
ATOM 1047 C CA . LEU A 1 126 ? 32.835 6.303 -29.948 1.00 93.38 126 LEU A CA 1
ATOM 1048 C C . LEU A 1 126 ? 32.241 6.453 -28.540 1.00 93.38 126 LEU A C 1
ATOM 1050 O O . LEU A 1 126 ? 32.093 5.468 -27.812 1.00 93.38 126 LEU A O 1
ATOM 1054 N N . LYS A 1 127 ? 31.824 7.670 -28.167 1.00 90.00 127 LYS A N 1
ATOM 1055 C CA . LYS A 1 127 ? 31.270 7.969 -26.833 1.00 90.00 127 LYS A CA 1
ATOM 1056 C C . LYS A 1 127 ? 29.890 7.343 -26.596 1.00 90.00 127 LYS A C 1
ATOM 1058 O O . LYS A 1 127 ? 29.486 7.190 -25.433 1.00 90.00 127 LYS A O 1
ATOM 1063 N N . LYS A 1 128 ? 29.181 6.962 -27.664 1.00 91.00 128 LYS A N 1
ATOM 1064 C CA . LYS A 1 128 ? 27.851 6.337 -27.606 1.00 91.00 128 LYS A CA 1
ATOM 1065 C C . LYS A 1 128 ? 27.883 4.815 -27.547 1.00 91.00 128 LYS A C 1
ATOM 1067 O O . LYS A 1 128 ? 26.850 4.215 -27.261 1.00 91.00 128 LYS A O 1
ATOM 1072 N N . ILE A 1 129 ? 29.050 4.193 -27.709 1.00 92.69 129 ILE A N 1
ATOM 1073 C CA . ILE A 1 129 ? 29.219 2.757 -27.471 1.00 92.69 129 ILE A CA 1
ATOM 1074 C C . ILE A 1 129 ? 29.047 2.485 -25.972 1.00 92.69 129 ILE A C 1
ATOM 1076 O O . ILE A 1 129 ? 29.788 3.024 -25.141 1.00 92.69 129 ILE A 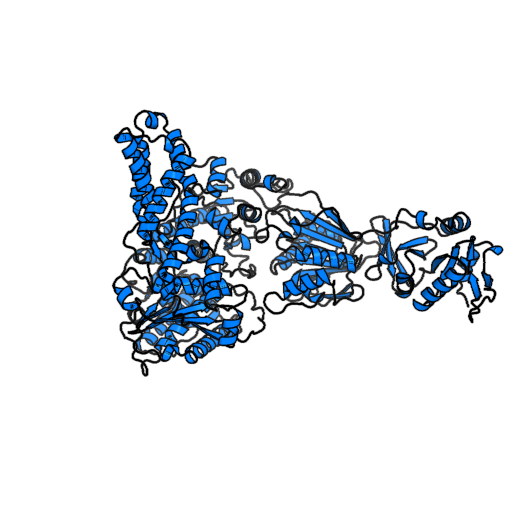O 1
ATOM 1080 N N . LYS A 1 130 ? 28.075 1.640 -25.617 1.00 92.94 130 LYS A N 1
ATOM 1081 C CA . LYS A 1 130 ? 27.805 1.200 -24.238 1.00 92.94 130 LYS A CA 1
ATOM 1082 C C . LYS A 1 130 ? 27.770 -0.319 -24.190 1.00 92.94 130 LYS A C 1
ATOM 1084 O O . LYS A 1 130 ? 27.229 -0.950 -25.089 1.00 92.94 130 LYS A O 1
ATOM 1089 N N . SER A 1 131 ? 28.385 -0.903 -23.163 1.00 94.19 131 SER A N 1
ATOM 1090 C CA . SER A 1 131 ? 28.489 -2.364 -23.015 1.00 94.19 131 SER A CA 1
ATOM 1091 C C . SER A 1 131 ? 29.024 -3.073 -24.276 1.00 94.19 131 SER A C 1
ATOM 1093 O O . SER A 1 131 ? 28.513 -4.116 -24.673 1.00 94.19 131 SER A O 1
ATOM 1095 N N . SER A 1 132 ? 30.031 -2.480 -24.930 1.00 95.00 132 SER A N 1
ATOM 1096 C CA . SER A 1 132 ? 30.597 -2.916 -26.221 1.00 95.00 132 SER A CA 1
ATOM 1097 C C . SER A 1 132 ? 29.587 -3.022 -27.375 1.00 95.00 132 SER A C 1
ATOM 1099 O O . SER A 1 132 ? 29.815 -3.767 -28.323 1.00 95.00 132 SER A O 1
ATOM 1101 N N . MET A 1 133 ? 28.480 -2.277 -27.326 1.00 95.56 133 MET A N 1
ATOM 1102 C CA . MET A 1 133 ? 27.446 -2.292 -28.359 1.00 95.56 133 MET A CA 1
ATOM 1103 C C . MET A 1 133 ? 27.040 -0.880 -28.781 1.00 95.56 133 MET A C 1
ATOM 1105 O O . MET A 1 133 ? 27.040 0.057 -27.976 1.00 95.56 133 MET A O 1
ATOM 1109 N N . ILE A 1 134 ? 26.657 -0.738 -30.048 1.00 94.81 134 ILE A N 1
ATOM 1110 C CA . ILE A 1 134 ? 26.041 0.474 -30.594 1.00 94.81 134 ILE A CA 1
ATOM 1111 C C . ILE A 1 134 ? 25.000 0.099 -31.647 1.00 94.81 134 ILE A C 1
ATOM 1113 O O . ILE A 1 134 ? 25.198 -0.826 -32.431 1.00 94.81 134 ILE A O 1
ATOM 1117 N N . GLU A 1 135 ? 23.881 0.814 -31.643 1.00 95.12 135 GLU A N 1
ATOM 1118 C CA . GLU A 1 135 ? 22.818 0.667 -32.636 1.00 95.12 135 GLU A CA 1
ATOM 1119 C C . GLU A 1 135 ? 22.862 1.868 -33.580 1.00 95.12 135 GLU A C 1
ATOM 1121 O O . GLU A 1 135 ? 22.882 3.011 -33.114 1.00 95.12 135 GLU A O 1
ATOM 1126 N N . ILE A 1 136 ? 22.880 1.609 -34.885 1.00 95.00 136 ILE A N 1
ATOM 1127 C CA . ILE A 1 136 ? 23.076 2.614 -35.930 1.00 95.00 136 ILE A CA 1
ATOM 1128 C C . ILE A 1 136 ? 22.004 2.533 -37.018 1.00 95.00 136 ILE A C 1
ATOM 1130 O O . ILE A 1 136 ? 21.425 1.471 -37.258 1.00 95.00 136 ILE A O 1
ATOM 1134 N N . LYS A 1 137 ? 21.733 3.675 -37.658 1.00 95.00 137 LYS A N 1
ATOM 1135 C CA . LYS A 1 137 ? 20.618 3.849 -38.605 1.00 95.00 137 LYS A CA 1
ATOM 1136 C C . LYS A 1 137 ? 20.933 3.254 -39.970 1.00 95.00 137 LYS A C 1
ATOM 1138 O O . LYS A 1 137 ? 20.162 2.459 -40.497 1.00 95.00 137 LYS A O 1
ATOM 1143 N N . GLU A 1 138 ? 22.070 3.641 -40.536 1.00 94.69 138 GLU A N 1
ATOM 1144 C CA . GLU A 1 138 ? 22.401 3.341 -41.925 1.00 94.69 138 GLU A CA 1
ATOM 1145 C C . GLU A 1 138 ? 23.890 3.037 -42.148 1.00 94.69 138 GLU A C 1
ATOM 1147 O O . GLU A 1 138 ? 24.759 3.273 -41.300 1.00 94.69 138 GLU A O 1
ATOM 1152 N N . TYR A 1 139 ? 24.173 2.500 -43.336 1.00 96.00 139 TYR A N 1
ATOM 1153 C CA . TYR A 1 139 ? 25.513 2.313 -43.880 1.00 96.00 139 TYR A CA 1
ATOM 1154 C C . TYR A 1 139 ? 25.610 2.977 -45.249 1.00 96.00 139 TYR A C 1
ATOM 1156 O O . TYR A 1 139 ? 24.602 3.167 -45.928 1.00 96.00 139 TYR A O 1
ATOM 1164 N N . LYS A 1 140 ? 26.837 3.255 -45.681 1.00 97.06 140 LYS A N 1
ATOM 1165 C CA . LYS A 1 140 ? 27.142 3.622 -47.069 1.00 97.06 140 LYS A CA 1
ATOM 1166 C C . LYS A 1 140 ? 28.002 2.530 -47.689 1.00 97.06 140 LYS A C 1
ATOM 1168 O O . LYS A 1 140 ? 28.689 1.803 -46.967 1.00 97.06 140 LYS A O 1
ATOM 1173 N N . THR A 1 141 ? 27.930 2.339 -49.001 1.00 97.31 141 THR A N 1
ATOM 1174 C CA . THR A 1 141 ? 28.758 1.301 -49.630 1.00 97.31 141 THR A CA 1
ATOM 1175 C C . THR A 1 141 ? 30.221 1.732 -49.644 1.00 97.31 141 THR A C 1
ATOM 1177 O O . THR A 1 141 ? 30.520 2.921 -49.769 1.00 97.31 141 THR A O 1
ATOM 1180 N N . LEU A 1 142 ? 31.143 0.768 -49.569 1.00 95.81 142 LEU A N 1
ATOM 1181 C CA . LEU A 1 142 ? 32.582 1.030 -49.652 1.00 95.81 142 LEU A CA 1
ATOM 1182 C C . LEU A 1 142 ? 32.921 1.938 -50.846 1.00 95.81 142 LEU A C 1
ATOM 1184 O O . LEU A 1 142 ? 33.563 2.970 -50.676 1.00 95.81 142 LEU A O 1
ATOM 1188 N N . ASN A 1 143 ? 32.410 1.621 -52.037 1.00 94.69 143 ASN A N 1
ATOM 1189 C CA . ASN A 1 143 ? 32.664 2.401 -53.251 1.00 94.69 143 ASN A CA 1
ATOM 1190 C C . ASN A 1 143 ? 32.183 3.858 -53.156 1.00 94.69 143 ASN A C 1
ATOM 1192 O O . ASN A 1 143 ? 32.888 4.765 -53.600 1.00 94.69 143 ASN A O 1
ATOM 1196 N N . GLU A 1 144 ? 30.993 4.096 -52.601 1.00 96.44 144 GLU A N 1
ATOM 1197 C CA . GLU A 1 144 ? 30.466 5.452 -52.416 1.00 96.44 144 GLU A CA 1
ATOM 1198 C C . GLU A 1 144 ? 31.306 6.238 -51.411 1.00 96.44 144 GLU A C 1
ATOM 1200 O O . GLU A 1 144 ? 31.670 7.381 -51.685 1.00 96.44 144 GLU A O 1
ATOM 1205 N N . THR A 1 145 ? 31.678 5.617 -50.289 1.00 96.62 145 THR A N 1
ATOM 1206 C CA . THR A 1 145 ? 32.506 6.258 -49.263 1.00 96.62 145 THR A CA 1
ATOM 1207 C C . THR A 1 145 ? 33.896 6.606 -49.787 1.00 96.62 145 THR A C 1
ATOM 1209 O O . THR A 1 145 ? 34.360 7.722 -49.558 1.00 96.62 145 THR A O 1
ATOM 1212 N N . ILE A 1 146 ? 34.557 5.705 -50.525 1.00 95.44 1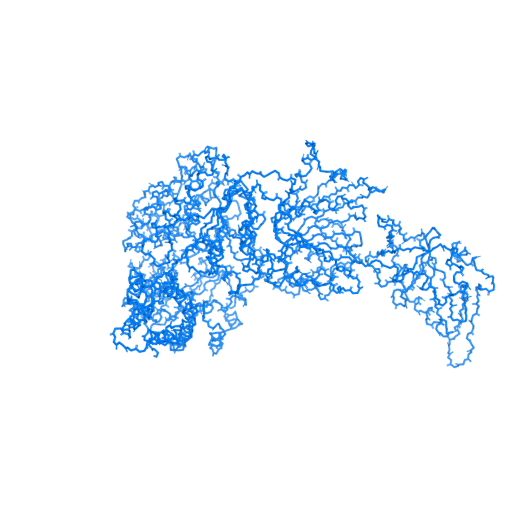46 ILE A N 1
ATOM 1213 C CA . ILE A 1 146 ? 35.877 5.992 -51.108 1.00 95.44 146 ILE A CA 1
ATOM 1214 C C . ILE A 1 146 ? 35.789 7.157 -52.105 1.00 95.44 146 ILE A C 1
ATOM 1216 O O . ILE A 1 146 ? 36.609 8.073 -52.044 1.00 95.44 146 ILE A O 1
ATOM 1220 N N . ARG A 1 147 ? 34.771 7.184 -52.980 1.00 94.94 147 ARG A N 1
ATOM 1221 C CA . ARG A 1 147 ? 34.548 8.322 -53.892 1.00 94.94 147 ARG A CA 1
ATOM 1222 C C . ARG A 1 147 ? 34.316 9.625 -53.129 1.00 94.94 147 ARG A C 1
ATOM 1224 O O . ARG A 1 147 ? 34.857 10.659 -53.514 1.00 94.94 147 ARG A O 1
ATOM 1231 N N . PHE A 1 148 ? 33.549 9.580 -52.041 1.00 96.06 148 PHE A N 1
ATOM 1232 C CA . PHE A 1 148 ? 33.302 10.751 -51.205 1.00 96.06 148 PHE A CA 1
ATOM 1233 C C . PHE A 1 148 ? 34.597 11.274 -50.570 1.00 96.06 148 PHE A C 1
ATOM 1235 O O . PHE A 1 148 ? 34.878 12.467 -50.662 1.00 96.06 148 PHE A O 1
ATOM 1242 N N . LEU A 1 149 ? 35.424 10.387 -50.004 1.00 95.19 149 LEU A N 1
ATOM 1243 C CA . LEU A 1 149 ? 36.731 10.727 -49.430 1.00 95.19 149 LEU A CA 1
ATOM 1244 C C . LEU A 1 149 ? 37.696 11.329 -50.463 1.00 95.19 149 LEU A C 1
ATOM 1246 O O . LEU A 1 149 ? 38.471 12.213 -50.123 1.00 95.19 149 LEU A O 1
ATOM 1250 N N . GLN A 1 150 ? 37.641 10.898 -51.725 1.00 92.44 150 GLN A N 1
ATOM 1251 C CA . GLN A 1 150 ? 38.469 11.471 -52.795 1.00 92.44 150 GLN A CA 1
ATOM 1252 C C . GLN A 1 150 ? 38.004 12.871 -53.228 1.00 92.44 150 GLN A C 1
ATOM 1254 O O . GLN A 1 150 ? 38.822 13.690 -53.636 1.00 92.44 150 GLN A O 1
ATOM 1259 N N . MET A 1 151 ? 36.700 13.157 -53.161 1.00 92.44 151 MET A N 1
ATOM 1260 C CA . MET A 1 151 ? 36.132 14.412 -53.671 1.00 92.44 151 MET A CA 1
ATOM 1261 C C . MET A 1 151 ? 35.946 15.493 -52.600 1.00 92.44 151 MET A C 1
ATOM 1263 O O . MET A 1 151 ? 36.147 16.672 -52.884 1.00 92.44 151 MET A O 1
ATOM 1267 N N . LYS A 1 152 ? 35.478 15.116 -51.404 1.00 93.19 152 LYS A N 1
ATOM 1268 C CA . LYS A 1 152 ? 35.058 16.028 -50.324 1.00 93.19 152 LYS A CA 1
ATOM 1269 C C . LYS A 1 152 ? 35.395 15.464 -48.930 1.00 93.19 152 LYS A C 1
ATOM 1271 O O . LYS A 1 152 ? 34.495 15.317 -48.101 1.00 93.19 152 LYS A O 1
ATOM 1276 N N . PRO A 1 153 ? 36.668 15.147 -48.644 1.00 91.31 153 PRO A N 1
ATOM 1277 C CA . PRO A 1 153 ? 37.057 14.517 -47.380 1.00 91.31 153 PRO A CA 1
ATOM 1278 C C . PRO A 1 153 ? 36.702 15.365 -46.147 1.00 91.31 153 PRO A C 1
ATOM 1280 O O . PRO A 1 153 ? 36.271 14.807 -45.138 1.00 91.31 153 PRO A O 1
ATOM 1283 N N . ASP A 1 154 ? 36.757 16.700 -46.256 1.00 90.81 154 ASP A N 1
ATOM 1284 C CA . ASP A 1 154 ? 36.482 17.614 -45.135 1.00 90.81 154 ASP A CA 1
ATOM 1285 C C . ASP A 1 154 ? 35.046 17.489 -44.589 1.00 90.81 154 ASP A C 1
ATOM 1287 O O . ASP A 1 154 ? 34.804 17.803 -43.425 1.00 90.81 154 ASP A O 1
ATOM 1291 N N . ASN A 1 155 ? 34.118 16.958 -45.395 1.00 93.00 155 ASN A N 1
ATOM 1292 C CA . ASN A 1 155 ? 32.703 16.801 -45.051 1.00 93.00 155 ASN A CA 1
ATOM 1293 C C . ASN A 1 155 ? 32.309 15.329 -44.838 1.00 93.00 155 ASN A C 1
ATOM 1295 O O . ASN A 1 155 ? 31.127 14.996 -44.900 1.00 93.00 155 ASN A O 1
ATOM 1299 N N . ILE A 1 156 ? 33.271 14.417 -44.635 1.00 94.31 156 ILE A N 1
ATOM 1300 C CA . ILE A 1 156 ? 32.984 12.975 -44.524 1.00 94.31 156 ILE A CA 1
ATOM 1301 C C . ILE A 1 156 ? 31.948 12.657 -43.439 1.00 94.31 156 ILE A C 1
ATOM 1303 O O . ILE A 1 156 ? 31.131 11.753 -43.600 1.00 94.31 156 ILE A O 1
ATOM 1307 N N . TRP A 1 157 ? 31.950 13.409 -42.339 1.00 94.12 157 TRP A N 1
ATOM 1308 C CA . TRP A 1 157 ? 31.040 13.167 -41.226 1.00 94.12 157 TRP A CA 1
ATOM 1309 C C . TRP A 1 157 ? 29.598 13.580 -41.534 1.00 94.12 157 TRP A C 1
ATOM 1311 O O . TRP A 1 157 ? 28.698 13.011 -40.922 1.00 94.12 157 TRP A O 1
ATOM 1321 N N . ASP A 1 158 ? 29.376 14.463 -42.510 1.00 93.69 158 ASP A N 1
ATOM 1322 C CA . ASP A 1 158 ? 28.047 14.876 -42.984 1.00 93.69 158 ASP A CA 1
ATOM 1323 C C . ASP A 1 158 ? 27.493 13.932 -44.067 1.00 93.69 158 ASP A C 1
ATOM 1325 O O . ASP A 1 158 ? 26.406 14.153 -44.597 1.00 93.69 158 ASP A O 1
ATOM 1329 N N . PHE A 1 159 ? 28.246 12.888 -44.446 1.00 95.00 159 PHE A N 1
ATOM 1330 C CA . PHE A 1 159 ? 27.800 11.920 -45.452 1.00 95.00 159 PHE A CA 1
ATOM 1331 C C . PHE A 1 159 ? 26.701 10.981 -44.929 1.00 95.00 159 PHE A C 1
ATOM 1333 O O . PHE A 1 159 ? 25.926 10.437 -45.715 1.00 95.00 159 PHE A O 1
ATOM 1340 N N . TRP A 1 160 ? 26.639 10.799 -43.610 1.00 94.56 160 TRP A N 1
ATOM 1341 C CA . TRP A 1 160 ? 25.550 10.114 -42.921 1.00 94.56 160 TRP A CA 1
ATOM 1342 C C . TRP A 1 160 ? 24.559 11.133 -42.379 1.00 94.56 160 TRP A C 1
ATOM 1344 O O . TRP A 1 160 ? 24.948 12.245 -42.014 1.00 94.56 160 TRP A O 1
ATOM 1354 N N . ASP A 1 161 ? 23.306 10.714 -42.247 1.00 84.75 161 ASP A N 1
ATOM 1355 C CA . ASP A 1 161 ? 22.323 11.500 -41.514 1.00 84.75 161 ASP A CA 1
ATOM 1356 C C . ASP A 1 161 ? 22.751 11.595 -40.039 1.00 84.75 161 ASP A C 1
ATOM 1358 O O . ASP A 1 161 ? 22.925 10.580 -39.363 1.00 84.75 161 ASP A O 1
ATOM 1362 N N . ASP A 1 162 ? 22.943 12.824 -39.552 1.00 87.75 162 ASP A N 1
ATOM 1363 C CA . ASP A 1 162 ? 23.322 13.159 -38.175 1.00 87.75 162 ASP A CA 1
ATOM 1364 C C . ASP A 1 162 ? 24.530 12.370 -37.603 1.00 87.75 162 ASP A C 1
ATOM 1366 O O . ASP A 1 162 ? 25.590 12.262 -38.222 1.00 87.75 162 ASP A O 1
ATOM 1370 N N . ASP A 1 163 ? 24.428 11.881 -36.370 1.00 87.44 163 ASP A N 1
ATOM 1371 C CA . ASP A 1 163 ? 25.438 11.080 -35.679 1.00 87.44 163 ASP A CA 1
ATOM 1372 C C . ASP A 1 163 ? 25.334 9.571 -35.985 1.00 87.44 163 ASP A C 1
ATOM 1374 O O . ASP A 1 163 ? 26.103 8.770 -35.444 1.00 87.44 163 ASP A O 1
ATOM 1378 N N . ASN A 1 164 ? 24.392 9.182 -36.853 1.00 93.44 164 ASN A N 1
ATOM 1379 C CA . ASN A 1 164 ? 24.093 7.812 -37.266 1.00 93.44 164 ASN A CA 1
ATOM 1380 C C . ASN A 1 164 ? 23.748 6.853 -36.108 1.00 93.44 164 ASN A C 1
ATOM 1382 O O . ASN A 1 164 ? 23.734 5.639 -36.300 1.00 93.44 164 ASN A O 1
ATOM 1386 N N . THR A 1 165 ? 23.452 7.353 -34.904 1.00 91.81 165 THR A N 1
ATOM 1387 C CA . THR A 1 165 ? 23.258 6.528 -33.705 1.00 91.81 165 THR A CA 1
ATOM 1388 C C . THR A 1 165 ? 21.806 6.540 -33.225 1.00 91.81 165 THR A C 1
ATOM 1390 O O . THR A 1 165 ? 21.108 7.556 -33.249 1.00 91.81 165 THR A O 1
ATOM 1393 N N . ILE A 1 166 ? 21.328 5.398 -32.725 1.00 92.12 166 ILE A N 1
ATOM 1394 C CA . ILE A 1 166 ? 20.013 5.272 -32.089 1.00 92.12 166 ILE A CA 1
ATOM 1395 C C . ILE A 1 166 ? 20.140 5.402 -30.567 1.00 92.12 166 ILE A C 1
ATOM 1397 O O . ILE A 1 166 ? 20.788 4.595 -29.889 1.00 92.12 166 ILE A O 1
ATOM 1401 N N . LYS A 1 167 ? 19.468 6.412 -30.003 1.00 91.62 167 LYS A N 1
ATOM 1402 C CA . LYS A 1 167 ? 19.367 6.610 -28.547 1.00 91.62 167 LYS A CA 1
ATOM 1403 C C . LYS A 1 167 ? 18.599 5.463 -27.895 1.00 91.62 167 LYS A C 1
ATOM 1405 O O . LYS A 1 167 ? 17.666 4.919 -28.478 1.00 91.62 167 LYS A O 1
ATOM 1410 N N . SER A 1 168 ? 18.976 5.101 -26.673 1.00 93.12 168 SER A N 1
ATOM 1411 C CA . SER A 1 168 ? 18.182 4.155 -25.879 1.00 93.12 168 SER A CA 1
ATOM 1412 C C . SER A 1 168 ? 16.886 4.802 -25.405 1.00 93.12 168 SER A C 1
ATOM 1414 O O . SER A 1 168 ? 16.790 6.030 -25.342 1.00 93.12 168 SER A O 1
ATOM 1416 N N . VAL A 1 169 ? 15.885 3.978 -25.102 1.00 93.31 169 VAL A N 1
ATOM 1417 C CA . VAL A 1 169 ? 14.525 4.449 -24.826 1.00 93.31 169 VAL A CA 1
ATOM 1418 C C . VAL A 1 169 ? 14.138 4.159 -23.380 1.00 93.31 169 VAL A C 1
ATOM 1420 O O . VAL A 1 169 ? 14.335 3.044 -22.894 1.00 93.31 169 VAL A O 1
ATOM 1423 N N . LEU A 1 170 ? 13.573 5.173 -22.721 1.00 96.12 170 LEU A N 1
ATOM 1424 C CA . LEU A 1 170 ? 12.732 5.018 -21.539 1.00 96.12 170 LEU A CA 1
ATOM 1425 C C . LEU A 1 170 ? 11.277 5.231 -21.969 1.00 96.12 170 LEU A C 1
ATOM 1427 O O . LEU A 1 170 ? 10.862 6.372 -22.179 1.00 96.12 170 LEU A O 1
ATOM 1431 N N . SER A 1 171 ? 10.517 4.150 -22.120 1.00 95.38 171 SER A N 1
ATOM 1432 C CA . SER A 1 171 ? 9.091 4.219 -22.451 1.00 95.38 171 SER A CA 1
ATOM 1433 C C . SER A 1 171 ? 8.265 4.308 -21.174 1.00 95.38 171 SER A C 1
ATOM 1435 O O . SER A 1 171 ? 8.465 3.518 -20.251 1.00 95.38 171 SER A O 1
ATOM 1437 N N . VAL A 1 172 ? 7.315 5.238 -21.120 1.00 95.00 172 VAL A N 1
ATOM 1438 C CA . VAL A 1 172 ? 6.433 5.441 -19.966 1.00 95.00 172 VAL A CA 1
ATOM 1439 C C . VAL A 1 172 ? 4.999 5.121 -20.366 1.00 95.00 172 VAL A C 1
ATOM 1441 O O . VAL A 1 172 ? 4.431 5.769 -21.244 1.00 95.00 172 VAL A O 1
ATOM 1444 N N . HIS A 1 173 ? 4.408 4.130 -19.701 1.00 94.44 173 HIS A N 1
ATOM 1445 C CA . HIS A 1 173 ? 3.056 3.648 -19.961 1.00 94.44 173 HIS A CA 1
ATOM 1446 C C . HIS A 1 173 ? 2.138 3.957 -18.770 1.00 94.44 173 HIS A C 1
ATOM 1448 O O . HIS A 1 173 ? 2.089 3.206 -17.791 1.00 94.44 173 HIS A O 1
ATOM 1454 N N . GLN A 1 174 ? 1.374 5.051 -18.869 1.00 93.62 174 GLN A N 1
ATOM 1455 C CA . GLN A 1 174 ? 0.249 5.314 -17.969 1.00 93.62 174 GLN A CA 1
ATOM 1456 C C . GLN A 1 174 ? -0.934 4.438 -18.388 1.00 93.62 174 GLN A C 1
ATOM 1458 O O . GLN A 1 174 ? -1.558 4.652 -19.427 1.00 93.62 174 GLN A O 1
ATOM 1463 N N . GLN A 1 175 ? -1.240 3.450 -17.558 1.00 92.06 175 GLN A N 1
ATOM 1464 C CA . GLN A 1 175 ? -2.260 2.452 -17.824 1.00 92.06 175 GLN A CA 1
ATOM 1465 C C . GLN A 1 175 ? -3.185 2.298 -16.615 1.00 92.06 175 GLN A C 1
ATOM 1467 O O . GLN A 1 175 ? -2.721 2.043 -15.504 1.00 92.06 175 GLN A O 1
ATOM 1472 N N . GLY A 1 176 ? -4.489 2.456 -16.828 1.00 89.69 176 GLY A N 1
ATOM 1473 C CA . GLY A 1 176 ? -5.492 2.437 -15.765 1.00 89.69 176 GLY A CA 1
ATOM 1474 C C . GLY A 1 176 ? -5.684 1.080 -15.079 1.00 89.69 176 GLY A C 1
ATOM 1475 O O . GLY A 1 176 ? -5.120 0.053 -15.468 1.00 89.69 176 GLY A O 1
ATOM 1476 N N . ALA A 1 177 ? -6.492 1.068 -14.020 1.00 87.31 177 ALA A N 1
ATOM 1477 C CA . ALA A 1 177 ? -6.749 -0.123 -13.221 1.00 87.31 177 ALA A CA 1
ATOM 1478 C C . ALA A 1 177 ? -7.451 -1.230 -14.024 1.00 87.31 177 ALA A C 1
ATOM 1480 O O . ALA A 1 177 ? -8.460 -0.999 -14.682 1.00 87.31 177 ALA A O 1
ATOM 1481 N N . GLY A 1 178 ? -6.975 -2.472 -13.877 1.00 83.12 178 GLY A N 1
ATOM 1482 C CA . GLY A 1 178 ? -7.654 -3.649 -14.430 1.00 83.12 178 GLY A CA 1
ATOM 1483 C C . GLY A 1 178 ? -7.526 -3.812 -15.945 1.00 83.12 178 GLY A C 1
ATOM 1484 O O . GLY A 1 178 ? -8.272 -4.594 -16.516 1.00 83.12 178 GLY A O 1
ATOM 1485 N N . ASN A 1 179 ? -6.594 -3.116 -16.589 1.00 83.62 179 ASN A N 1
ATOM 1486 C CA . ASN A 1 179 ? -6.374 -3.130 -18.037 1.00 83.62 179 ASN A CA 1
ATOM 1487 C C . ASN A 1 179 ? -5.590 -4.341 -18.581 1.00 83.62 179 ASN A C 1
ATOM 1489 O O . ASN A 1 179 ? -5.458 -4.481 -19.792 1.00 83.62 179 ASN A O 1
ATOM 1493 N N . GLY A 1 180 ? -5.038 -5.197 -17.714 1.00 78.12 180 GLY A N 1
ATOM 1494 C CA . GLY A 1 180 ? -4.220 -6.341 -18.133 1.00 78.12 180 GLY A CA 1
ATOM 1495 C C . GLY A 1 180 ? -2.758 -6.002 -18.460 1.00 78.12 180 GLY A C 1
ATOM 1496 O O . GLY A 1 180 ? -2.199 -6.589 -19.380 1.00 78.12 180 GLY A O 1
ATOM 1497 N N . LYS A 1 181 ? -2.119 -5.087 -17.710 1.00 85.12 181 LYS A N 1
ATOM 1498 C CA . LYS A 1 181 ? -0.674 -4.755 -17.826 1.00 85.12 181 LYS A CA 1
ATOM 1499 C C . LYS A 1 181 ? 0.209 -5.982 -18.008 1.00 85.12 181 LYS A C 1
ATOM 1501 O O . LYS A 1 181 ? 0.982 -6.049 -18.955 1.00 85.12 181 LYS A O 1
ATOM 1506 N N . THR A 1 182 ? 0.054 -6.961 -17.123 1.00 83.50 182 THR A N 1
ATOM 1507 C CA . THR A 1 182 ? 0.867 -8.178 -17.094 1.00 83.50 182 THR A CA 1
ATOM 1508 C C . THR A 1 182 ? 0.742 -8.994 -18.379 1.00 83.50 182 THR A C 1
ATOM 1510 O O . THR A 1 182 ? 1.751 -9.447 -18.917 1.00 83.50 182 THR A O 1
ATOM 1513 N N . TYR A 1 183 ? -0.473 -9.093 -18.928 1.00 84.69 183 TYR A N 1
ATOM 1514 C CA . TYR A 1 183 ? -0.709 -9.683 -20.244 1.00 84.69 183 TYR A CA 1
ATOM 1515 C C . TYR A 1 183 ? 0.038 -8.914 -21.343 1.00 84.69 183 TYR A C 1
ATOM 1517 O O . TYR A 1 183 ? 0.726 -9.508 -22.174 1.00 84.69 183 TYR A O 1
ATOM 1525 N N . GLY A 1 184 ? -0.049 -7.580 -21.316 1.00 85.62 184 GLY A N 1
ATOM 1526 C CA . GLY A 1 184 ? 0.640 -6.699 -22.262 1.00 85.62 184 GLY A CA 1
ATOM 1527 C C . GLY A 1 184 ? 2.167 -6.823 -22.226 1.00 85.62 184 GLY A C 1
ATOM 1528 O O . GLY A 1 184 ? 2.790 -6.827 -23.287 1.00 85.62 184 GLY A O 1
ATOM 1529 N N . ILE A 1 185 ? 2.762 -6.983 -21.037 1.00 90.62 185 ILE A N 1
ATOM 1530 C CA . ILE A 1 185 ? 4.209 -7.198 -20.869 1.00 90.62 185 ILE A CA 1
ATOM 1531 C C . ILE A 1 185 ? 4.635 -8.483 -21.586 1.00 90.62 185 ILE A C 1
ATOM 1533 O O . ILE A 1 185 ? 5.549 -8.451 -22.409 1.00 90.62 185 ILE A O 1
ATOM 1537 N N . TRP A 1 186 ? 3.948 -9.604 -21.335 1.00 91.00 186 TRP A N 1
ATOM 1538 C CA . TRP A 1 186 ? 4.278 -10.878 -21.980 1.00 91.00 186 TRP A CA 1
ATOM 1539 C C . TRP A 1 186 ? 4.096 -10.841 -23.488 1.00 91.00 186 TRP A C 1
ATOM 1541 O O . TRP A 1 186 ? 4.977 -11.310 -24.206 1.00 91.00 186 TRP A O 1
ATOM 1551 N N . LYS A 1 187 ? 3.017 -10.223 -23.978 1.00 90.50 187 LYS A N 1
ATOM 1552 C CA . LYS A 1 187 ? 2.826 -10.012 -25.415 1.00 90.50 187 LYS A CA 1
ATOM 1553 C C . LYS A 1 187 ? 4.011 -9.259 -26.029 1.00 90.50 187 LYS A C 1
ATOM 1555 O O . LYS A 1 187 ? 4.570 -9.716 -27.020 1.00 90.50 187 LYS A O 1
ATOM 1560 N N . SER A 1 188 ? 4.443 -8.160 -25.402 1.00 91.31 188 SER A N 1
ATOM 1561 C CA . SER A 1 188 ? 5.580 -7.365 -25.885 1.00 91.31 188 SER A CA 1
ATOM 1562 C C . SER A 1 188 ? 6.892 -8.151 -25.895 1.00 91.31 188 SER A C 1
ATOM 1564 O O . SER A 1 188 ? 7.653 -8.042 -26.850 1.00 91.31 188 SER A O 1
ATOM 1566 N N . ILE A 1 189 ? 7.154 -8.958 -24.863 1.00 92.50 189 ILE A N 1
ATOM 1567 C CA . ILE A 1 189 ? 8.361 -9.797 -24.777 1.00 92.50 189 ILE A CA 1
ATOM 1568 C C . ILE A 1 189 ? 8.350 -10.887 -25.854 1.00 92.50 189 ILE A C 1
ATOM 1570 O O . ILE A 1 189 ? 9.362 -11.111 -26.510 1.00 92.50 189 ILE A O 1
ATOM 1574 N N . CYS A 1 190 ? 7.216 -11.564 -26.046 1.00 90.19 190 CYS A N 1
ATOM 1575 C CA . CYS A 1 190 ? 7.121 -12.685 -26.981 1.00 90.19 190 CYS A CA 1
ATOM 1576 C C . CYS A 1 190 ? 7.183 -12.235 -28.446 1.00 90.19 190 CYS A C 1
ATOM 1578 O O . CYS A 1 190 ? 7.703 -12.964 -29.290 1.00 90.19 190 CYS A O 1
ATOM 1580 N N . ASP A 1 191 ? 6.637 -11.059 -28.767 1.00 90.88 191 ASP A N 1
ATOM 1581 C CA . ASP A 1 191 ? 6.636 -10.512 -30.129 1.00 90.88 191 ASP A CA 1
ATOM 1582 C C . ASP A 1 191 ? 7.943 -9.785 -30.494 1.00 90.88 191 ASP A C 1
ATOM 1584 O O . ASP A 1 191 ? 8.197 -9.543 -31.676 1.00 90.88 191 ASP A O 1
ATOM 1588 N N . ASN A 1 192 ? 8.800 -9.464 -29.519 1.00 90.38 192 ASN A N 1
ATOM 1589 C CA . ASN A 1 192 ? 10.065 -8.783 -29.774 1.00 90.38 192 ASN A CA 1
ATOM 1590 C C . ASN A 1 192 ? 11.163 -9.771 -30.218 1.00 90.38 192 ASN A C 1
ATOM 1592 O O . ASN A 1 192 ? 11.646 -10.605 -29.450 1.00 90.38 192 ASN A O 1
ATOM 1596 N N . ILE A 1 193 ? 11.571 -9.653 -31.485 1.00 90.12 193 ILE A N 1
ATOM 1597 C CA . ILE A 1 193 ? 12.591 -10.508 -32.116 1.00 90.12 193 ILE A CA 1
ATOM 1598 C C . ILE A 1 193 ? 14.020 -9.949 -32.015 1.00 90.12 193 ILE A C 1
ATOM 1600 O O . ILE A 1 193 ? 14.968 -10.644 -32.385 1.00 90.12 193 ILE A O 1
ATOM 1604 N N . ASP A 1 194 ? 14.175 -8.715 -31.523 1.00 90.62 194 ASP A N 1
ATOM 1605 C CA . ASP A 1 194 ? 15.434 -7.958 -31.545 1.00 90.62 194 ASP A CA 1
ATOM 1606 C C . ASP A 1 194 ? 16.227 -8.041 -30.232 1.00 90.62 194 ASP A C 1
ATOM 1608 O O . ASP A 1 194 ? 17.399 -7.651 -30.201 1.00 90.62 194 ASP A O 1
ATOM 1612 N N . LYS A 1 195 ? 15.612 -8.514 -29.140 1.00 92.56 195 LYS A N 1
ATOM 1613 C CA . LYS A 1 195 ? 16.224 -8.585 -27.802 1.00 92.56 195 LYS A CA 1
ATOM 1614 C C . LYS A 1 195 ? 16.418 -10.029 -27.346 1.00 92.56 195 LYS A C 1
ATOM 1616 O O . LYS A 1 195 ? 15.654 -10.925 -27.697 1.00 92.56 195 LYS A O 1
ATOM 1621 N N . THR A 1 196 ? 17.445 -10.243 -26.529 1.00 93.81 196 THR A N 1
ATOM 1622 C CA . THR A 1 196 ? 17.825 -11.570 -26.010 1.00 93.81 196 THR A CA 1
ATOM 1623 C C . THR A 1 196 ? 17.686 -11.661 -24.494 1.00 93.81 196 THR A C 1
ATOM 1625 O O . THR A 1 196 ? 17.514 -12.749 -23.955 1.00 93.81 196 THR A O 1
ATOM 1628 N N . THR A 1 197 ? 17.711 -10.533 -23.778 1.00 96.81 197 THR A N 1
ATOM 1629 C CA . THR A 1 197 ? 17.578 -10.513 -22.316 1.00 96.81 197 THR A CA 1
ATOM 1630 C C . THR A 1 197 ? 16.422 -9.620 -21.890 1.00 96.81 197 THR A C 1
ATOM 1632 O O . THR A 1 197 ? 16.397 -8.433 -22.209 1.00 96.81 197 THR A O 1
ATOM 1635 N N . TYR A 1 198 ? 15.502 -10.173 -21.106 1.00 97.88 198 TYR A N 1
ATOM 1636 C CA . TYR A 1 198 ? 14.362 -9.462 -20.541 1.00 97.88 198 TYR A CA 1
ATOM 1637 C C . TYR A 1 198 ? 14.407 -9.519 -19.016 1.00 97.88 198 TYR A C 1
ATOM 1639 O O . TYR A 1 198 ? 14.610 -10.582 -18.429 1.00 97.88 198 TYR A O 1
ATOM 1647 N N . ILE A 1 199 ? 14.198 -8.384 -18.352 1.00 97.81 199 ILE A N 1
ATOM 1648 C CA . ILE A 1 199 ? 14.151 -8.313 -16.886 1.00 97.81 199 ILE A CA 1
ATOM 1649 C C . ILE A 1 199 ? 12.843 -7.653 -16.469 1.00 97.81 199 ILE A C 1
ATOM 1651 O O . ILE A 1 199 ? 12.632 -6.483 -16.762 1.00 97.81 199 ILE A O 1
ATOM 1655 N N . ILE A 1 200 ? 11.978 -8.375 -15.761 1.00 97.00 200 ILE A N 1
ATOM 1656 C CA . ILE A 1 200 ? 10.712 -7.852 -15.245 1.00 97.00 200 ILE A CA 1
ATOM 1657 C C . ILE A 1 200 ? 10.851 -7.607 -13.740 1.00 97.00 200 ILE A C 1
ATOM 1659 O O . ILE A 1 200 ? 11.154 -8.520 -12.968 1.00 97.00 200 ILE A O 1
ATOM 1663 N N . LEU A 1 201 ? 10.645 -6.362 -13.320 1.00 95.81 201 LEU A N 1
ATOM 1664 C CA . LEU A 1 201 ? 10.880 -5.885 -11.964 1.00 95.81 201 LEU A CA 1
ATOM 1665 C C . LEU A 1 201 ? 9.590 -5.370 -11.331 1.00 95.81 201 LEU A C 1
ATOM 1667 O O . LEU A 1 201 ? 8.872 -4.563 -11.915 1.00 95.81 201 LEU A O 1
ATOM 1671 N N . THR A 1 202 ? 9.346 -5.781 -10.089 1.00 90.19 202 THR A N 1
ATOM 1672 C CA . THR A 1 202 ? 8.252 -5.268 -9.252 1.00 90.19 202 THR A CA 1
ATOM 1673 C C . THR A 1 202 ? 8.786 -4.716 -7.933 1.00 90.19 202 THR A C 1
ATOM 1675 O O . THR A 1 202 ? 9.868 -5.092 -7.471 1.00 90.19 202 THR A O 1
ATOM 1678 N N . LYS A 1 203 ? 8.024 -3.844 -7.259 1.00 84.56 203 LYS A N 1
ATOM 1679 C CA . LYS A 1 203 ? 8.365 -3.451 -5.881 1.00 84.56 203 LYS A CA 1
ATOM 1680 C C . LYS A 1 203 ? 8.030 -4.555 -4.874 1.00 84.56 203 LYS A C 1
ATOM 1682 O O . LYS A 1 203 ? 8.837 -4.868 -4.002 1.00 84.56 203 LYS A O 1
ATOM 1687 N N . GLN A 1 204 ? 6.849 -5.161 -5.002 1.00 75.69 204 GLN A N 1
ATOM 1688 C CA . GLN A 1 204 ? 6.353 -6.175 -4.068 1.00 75.69 204 GLN A CA 1
ATOM 1689 C C . GLN A 1 204 ? 6.744 -7.601 -4.483 1.00 75.69 204 GLN A C 1
ATOM 1691 O O . GLN A 1 204 ? 6.669 -7.965 -5.658 1.00 75.69 204 GLN A O 1
ATOM 1696 N N . HIS A 1 205 ? 7.089 -8.445 -3.502 1.00 71.50 205 HIS A N 1
ATOM 1697 C CA . HIS A 1 205 ? 7.409 -9.863 -3.720 1.00 71.50 205 HIS A CA 1
ATOM 1698 C C . HIS A 1 205 ? 6.209 -10.713 -4.170 1.00 71.50 205 HIS A C 1
ATOM 1700 O O . HIS A 1 205 ? 6.405 -11.732 -4.827 1.00 71.50 205 HIS A O 1
ATOM 1706 N N . SER A 1 206 ? 4.981 -10.333 -3.818 1.00 67.50 206 SER A N 1
ATOM 1707 C CA . SER A 1 206 ? 3.760 -11.002 -4.285 1.00 67.50 206 SER A CA 1
ATOM 1708 C C . SER A 1 206 ? 3.555 -10.787 -5.789 1.00 67.50 206 SER A C 1
ATOM 1710 O O . SER A 1 206 ? 3.303 -11.748 -6.514 1.00 67.50 206 SER A O 1
ATOM 1712 N N . ALA A 1 207 ? 3.771 -9.559 -6.271 1.00 75.19 207 ALA A N 1
ATOM 1713 C CA . ALA A 1 207 ? 3.553 -9.168 -7.664 1.00 75.19 207 ALA A CA 1
ATOM 1714 C C . ALA A 1 207 ? 4.394 -9.978 -8.669 1.00 75.19 207 ALA A C 1
ATOM 1716 O O . ALA A 1 207 ? 3.859 -10.399 -9.686 1.00 75.19 207 ALA A O 1
ATOM 1717 N N . LYS A 1 208 ? 5.661 -10.318 -8.368 1.00 83.50 208 LYS A N 1
ATOM 1718 C CA . LYS A 1 208 ? 6.471 -11.185 -9.257 1.00 83.50 208 LYS A CA 1
ATOM 1719 C C . LYS A 1 208 ? 5.835 -12.559 -9.517 1.00 83.50 208 LYS A C 1
ATOM 1721 O O . LYS A 1 208 ? 6.049 -13.130 -10.578 1.00 83.50 208 LYS A O 1
ATOM 1726 N N . THR A 1 209 ? 5.072 -13.089 -8.553 1.00 80.31 209 THR A N 1
ATOM 1727 C CA . THR A 1 209 ? 4.386 -14.380 -8.720 1.00 80.31 209 THR A CA 1
ATOM 1728 C C . THR A 1 209 ? 3.221 -14.219 -9.688 1.00 80.31 209 THR A C 1
ATOM 1730 O O . THR A 1 209 ? 3.094 -15.031 -10.588 1.00 80.31 209 THR A O 1
ATOM 1733 N N . VAL A 1 210 ? 2.449 -13.133 -9.571 1.00 80.06 210 VAL A N 1
ATOM 1734 C CA . VAL A 1 210 ? 1.341 -12.821 -10.492 1.00 80.06 210 VAL A CA 1
ATOM 1735 C C . VAL A 1 210 ? 1.841 -12.709 -11.935 1.00 80.06 210 VAL A C 1
ATOM 1737 O O . VAL A 1 210 ? 1.211 -13.237 -12.842 1.00 80.06 210 VAL A O 1
ATOM 1740 N N . ILE A 1 211 ? 3.006 -12.086 -12.152 1.00 85.62 211 ILE A N 1
ATOM 1741 C CA . ILE A 1 211 ? 3.616 -11.990 -13.489 1.00 85.62 211 ILE A CA 1
ATOM 1742 C C . ILE A 1 211 ? 3.972 -13.365 -14.056 1.00 85.62 211 ILE A C 1
ATOM 1744 O O . ILE A 1 211 ? 3.747 -13.619 -15.237 1.00 85.62 211 ILE A O 1
ATOM 1748 N N . TYR A 1 212 ? 4.523 -14.250 -13.228 1.00 88.75 212 TYR A N 1
ATOM 1749 C CA . TYR A 1 212 ? 4.838 -15.616 -13.635 1.00 88.75 212 TYR A CA 1
ATOM 1750 C C . TYR A 1 212 ? 3.571 -16.450 -13.891 1.00 88.75 212 TYR A C 1
ATOM 1752 O O . TYR A 1 212 ? 3.477 -17.114 -14.918 1.00 88.75 212 TYR A O 1
ATOM 1760 N N . GLU A 1 213 ? 2.583 -16.389 -12.996 1.00 84.69 213 GLU A N 1
ATOM 1761 C CA . GLU A 1 213 ? 1.307 -17.107 -13.122 1.00 84.69 213 GLU A CA 1
ATOM 1762 C C . GLU A 1 213 ? 0.532 -16.680 -14.373 1.00 84.69 213 GLU A C 1
ATOM 1764 O O . GLU A 1 213 ? -0.035 -17.531 -15.048 1.00 84.69 213 GLU A O 1
ATOM 1769 N N . GLU A 1 214 ? 0.581 -15.397 -14.741 1.00 88.31 214 GLU A N 1
ATOM 1770 C CA . GLU A 1 214 ? -0.006 -14.892 -15.987 1.00 88.31 214 GLU A CA 1
ATOM 1771 C C . GLU A 1 214 ? 0.599 -15.568 -17.233 1.00 88.31 214 GLU A C 1
ATOM 1773 O O . GLU A 1 214 ? -0.133 -15.891 -18.166 1.00 88.31 214 GLU A O 1
ATOM 1778 N N . LEU A 1 215 ? 1.911 -15.847 -17.260 1.00 90.06 215 LEU A N 1
ATOM 1779 C CA . LEU A 1 215 ? 2.510 -16.614 -18.363 1.00 90.06 215 LEU A CA 1
ATOM 1780 C C . LEU A 1 215 ? 1.960 -18.042 -18.411 1.00 90.06 215 LEU A C 1
ATOM 1782 O O . LEU A 1 215 ? 1.656 -18.553 -19.488 1.00 90.06 215 LEU A O 1
ATOM 1786 N N . GLN A 1 216 ? 1.863 -18.694 -17.251 1.00 89.00 216 GLN A N 1
ATOM 1787 C CA . GLN A 1 216 ? 1.382 -20.073 -17.164 1.00 89.00 216 GLN A CA 1
ATOM 1788 C C . GLN A 1 216 ? -0.093 -20.174 -17.576 1.00 89.00 216 GLN A C 1
ATOM 1790 O O . GLN A 1 216 ? -0.461 -21.092 -18.309 1.00 89.00 216 GLN A O 1
ATOM 1795 N N . ASP A 1 217 ? -0.921 -19.201 -17.184 1.00 84.56 217 ASP A N 1
ATOM 1796 C CA . ASP A 1 217 ? -2.313 -19.093 -17.628 1.00 84.56 217 ASP A CA 1
ATOM 1797 C C . ASP A 1 217 ? -2.401 -18.930 -19.150 1.00 84.56 217 ASP A C 1
ATOM 1799 O O . ASP A 1 217 ? -3.096 -19.694 -19.818 1.00 84.56 217 ASP A O 1
ATOM 1803 N N . GLN A 1 218 ? -1.622 -18.013 -19.730 1.00 85.50 218 GLN A N 1
ATOM 1804 C CA . GLN A 1 218 ? -1.586 -17.812 -21.180 1.00 85.50 218 GLN A CA 1
ATOM 1805 C C . GLN A 1 218 ? -1.155 -19.072 -21.945 1.00 85.50 218 GLN A C 1
ATOM 1807 O O . GLN A 1 218 ? -1.761 -19.398 -22.968 1.00 85.50 218 GLN A O 1
ATOM 1812 N N . LYS A 1 219 ? -0.159 -19.816 -21.442 1.00 87.56 219 LYS A N 1
ATOM 1813 C CA . LYS A 1 219 ? 0.247 -21.114 -22.009 1.00 87.56 219 LYS A CA 1
ATOM 1814 C C . LYS A 1 219 ? -0.869 -22.154 -21.922 1.00 87.56 219 LYS A C 1
ATOM 1816 O O . LYS A 1 219 ? -1.121 -22.852 -22.901 1.00 87.56 219 LYS A O 1
ATOM 1821 N N . SER A 1 220 ? -1.553 -22.239 -20.781 1.00 85.94 220 SER A N 1
ATOM 1822 C CA . SER A 1 220 ? -2.687 -23.148 -20.577 1.00 85.94 220 SER A CA 1
ATOM 1823 C C . SER A 1 220 ? -3.834 -22.841 -21.543 1.00 85.94 220 SER A C 1
ATOM 1825 O O . SER A 1 220 ? -4.326 -23.729 -22.237 1.00 85.94 220 SER A O 1
ATOM 1827 N N . ARG A 1 221 ? -4.210 -21.564 -21.669 1.00 82.44 221 ARG A N 1
ATOM 1828 C CA . ARG A 1 221 ? -5.241 -21.097 -22.607 1.00 82.44 221 ARG A CA 1
ATOM 1829 C C . ARG A 1 221 ? -4.884 -21.420 -24.058 1.00 82.44 221 ARG A C 1
ATOM 1831 O O . ARG A 1 221 ? -5.722 -21.957 -24.778 1.00 82.44 221 ARG A O 1
ATOM 1838 N N . TYR A 1 222 ? -3.637 -21.176 -24.466 1.00 85.75 222 TYR A N 1
ATOM 1839 C CA . TYR A 1 222 ? -3.147 -21.553 -25.796 1.00 85.75 222 TYR A CA 1
ATOM 1840 C C . TYR A 1 222 ? -3.238 -23.069 -26.039 1.00 85.75 222 TYR A C 1
ATOM 1842 O O . TYR A 1 222 ? -3.750 -23.500 -27.071 1.00 85.75 222 TYR A O 1
ATOM 1850 N N . ALA A 1 223 ? -2.816 -23.889 -25.069 1.00 85.38 223 ALA A N 1
ATOM 1851 C CA . ALA A 1 223 ? -2.913 -25.348 -25.154 1.00 85.38 223 ALA A CA 1
ATOM 1852 C C . ALA A 1 223 ? -4.368 -25.849 -25.243 1.00 85.38 223 ALA A C 1
ATOM 1854 O O . ALA A 1 223 ? -4.633 -26.858 -25.896 1.00 85.38 223 ALA A O 1
ATOM 1855 N N . ASN A 1 224 ? -5.313 -25.118 -24.645 1.00 85.25 224 ASN A N 1
ATOM 1856 C CA . ASN A 1 224 ? -6.751 -25.390 -24.714 1.00 85.25 224 ASN A CA 1
ATOM 1857 C C . ASN A 1 224 ? -7.428 -24.829 -25.983 1.00 85.25 224 ASN A C 1
ATOM 1859 O O . ASN A 1 224 ? -8.651 -24.896 -26.104 1.00 85.25 224 ASN A O 1
ATOM 1863 N N . GLY A 1 225 ? -6.657 -24.297 -26.939 1.00 80.25 225 GLY A N 1
ATOM 1864 C CA . GLY A 1 225 ? -7.158 -23.814 -28.227 1.00 80.25 225 GLY A CA 1
ATOM 1865 C C . GLY A 1 225 ? -7.681 -22.376 -28.220 1.00 80.25 225 GLY A C 1
ATOM 1866 O O . GLY A 1 225 ? -8.326 -21.964 -29.184 1.00 80.25 225 GLY A O 1
ATOM 1867 N N . GLU A 1 226 ? -7.424 -21.598 -27.165 1.00 78.50 226 GLU A N 1
ATOM 1868 C CA . GLU A 1 226 ? -7.756 -20.173 -27.154 1.00 78.50 226 GLU A CA 1
ATOM 1869 C C . GLU A 1 226 ? -6.746 -19.334 -27.951 1.00 78.50 226 GLU A C 1
ATOM 1871 O O . GLU A 1 226 ? -5.550 -19.625 -28.015 1.00 78.50 226 GLU A O 1
ATOM 1876 N N . ASN A 1 227 ? -7.228 -18.224 -28.517 1.00 73.00 227 ASN A N 1
ATOM 1877 C CA . ASN A 1 227 ? -6.430 -17.307 -29.329 1.00 73.00 227 ASN A CA 1
ATOM 1878 C C . ASN A 1 227 ? -5.454 -16.476 -28.475 1.00 73.00 227 ASN A C 1
ATOM 1880 O O . ASN A 1 227 ? -5.728 -15.327 -28.127 1.00 73.00 227 ASN A O 1
ATOM 1884 N N . VAL A 1 228 ? -4.288 -17.053 -28.175 1.00 77.81 228 VAL A N 1
ATOM 1885 C CA . VAL A 1 228 ? -3.153 -16.389 -27.508 1.00 77.81 228 VAL A CA 1
ATOM 1886 C C . VAL A 1 228 ? -1.902 -16.493 -28.390 1.00 77.81 228 VAL A C 1
ATOM 1888 O O . VAL A 1 228 ? -0.906 -17.120 -28.040 1.00 77.81 228 VAL A O 1
ATOM 1891 N N . PHE A 1 229 ? -1.980 -15.918 -29.593 1.00 78.81 229 PHE A N 1
ATOM 1892 C CA . PHE A 1 229 ? -1.027 -16.182 -30.679 1.00 78.81 229 PHE A CA 1
ATOM 1893 C C . PHE A 1 229 ? 0.434 -15.872 -30.341 1.00 78.81 229 PHE A C 1
ATOM 1895 O O . PHE A 1 229 ? 1.308 -16.602 -30.780 1.00 78.81 229 PHE A O 1
ATOM 1902 N N . HIS A 1 230 ? 0.733 -14.847 -29.537 1.00 85.44 230 HIS A N 1
ATOM 1903 C CA . HIS A 1 230 ? 2.124 -14.491 -29.218 1.00 85.44 230 HIS A CA 1
ATOM 1904 C C . HIS A 1 230 ? 2.870 -15.587 -28.441 1.00 85.44 230 HIS A C 1
ATOM 1906 O O . HIS A 1 230 ? 4.092 -15.668 -28.541 1.00 85.44 230 HIS A O 1
ATOM 1912 N N . ILE A 1 231 ? 2.164 -16.472 -27.728 1.00 89.25 231 ILE A N 1
ATOM 1913 C CA . ILE A 1 231 ? 2.774 -17.617 -27.033 1.00 89.25 231 ILE A CA 1
ATOM 1914 C C . ILE A 1 231 ? 3.395 -18.612 -28.021 1.00 89.25 231 ILE A C 1
ATOM 1916 O O . ILE A 1 231 ? 4.388 -19.253 -27.688 1.00 89.25 231 ILE A O 1
ATOM 1920 N N . GLU A 1 232 ? 2.907 -18.676 -29.265 1.00 86.38 232 GLU A N 1
ATOM 1921 C CA . GLU A 1 232 ? 3.485 -19.525 -30.317 1.00 86.38 232 GLU A CA 1
ATOM 1922 C C . GLU A 1 232 ? 4.946 -19.171 -30.647 1.00 86.38 232 GLU A C 1
ATOM 1924 O O . GLU A 1 232 ? 5.656 -19.966 -31.272 1.00 86.38 232 GLU A O 1
ATOM 1929 N N . ASN A 1 233 ? 5.383 -17.964 -30.268 1.00 88.25 233 ASN A N 1
ATOM 1930 C CA . ASN A 1 233 ? 6.742 -17.494 -30.493 1.00 88.25 233 ASN A CA 1
ATOM 1931 C C . ASN A 1 233 ? 7.744 -18.124 -29.512 1.00 88.25 233 ASN A C 1
ATOM 1933 O O . ASN A 1 233 ? 8.944 -18.059 -29.774 1.00 88.25 233 ASN A O 1
ATOM 1937 N N . ILE A 1 234 ? 7.279 -18.724 -28.410 1.00 89.69 234 ILE A N 1
ATOM 1938 C CA . ILE A 1 234 ? 8.109 -19.401 -27.410 1.00 89.69 234 ILE A CA 1
ATOM 1939 C C . ILE A 1 234 ? 8.251 -20.876 -27.800 1.00 89.69 234 ILE A C 1
ATOM 1941 O O . ILE A 1 234 ? 7.269 -21.615 -27.823 1.00 89.69 234 ILE A O 1
ATOM 1945 N N . ILE A 1 235 ? 9.477 -21.325 -28.075 1.00 89.81 235 ILE A N 1
ATOM 1946 C CA . ILE A 1 235 ? 9.792 -22.744 -28.296 1.00 89.81 235 ILE A CA 1
ATOM 1947 C C . ILE A 1 235 ? 10.989 -23.181 -27.443 1.00 89.81 235 ILE A C 1
ATOM 1949 O O . ILE A 1 235 ? 11.850 -22.365 -27.117 1.00 89.81 235 ILE A O 1
ATOM 1953 N N . ASN A 1 236 ? 11.061 -24.478 -27.120 1.00 88.25 236 ASN A N 1
ATOM 1954 C CA . ASN A 1 236 ? 12.139 -25.098 -26.331 1.00 88.25 236 ASN A CA 1
ATOM 1955 C C . ASN A 1 236 ? 12.409 -24.386 -24.995 1.00 88.25 236 ASN A C 1
ATOM 1957 O O . ASN A 1 236 ? 13.562 -24.102 -24.664 1.00 88.25 236 ASN A O 1
ATOM 1961 N N . ASP A 1 237 ? 11.357 -24.046 -24.254 1.00 91.00 237 ASP A N 1
ATOM 1962 C CA . ASP A 1 237 ? 11.508 -23.299 -23.018 1.00 91.00 237 ASP A CA 1
ATOM 1963 C C . ASP A 1 237 ? 11.937 -24.169 -21.829 1.00 91.00 237 ASP A C 1
ATOM 1965 O O . ASP A 1 237 ? 11.585 -25.343 -21.713 1.00 91.00 237 ASP A O 1
ATOM 1969 N N . THR A 1 238 ? 12.723 -23.578 -20.932 1.00 92.50 238 THR A N 1
ATOM 1970 C CA . THR A 1 238 ? 13.174 -24.190 -19.678 1.00 92.50 238 THR A CA 1
ATOM 1971 C C . THR A 1 238 ? 13.080 -23.189 -18.530 1.00 92.50 238 THR A C 1
ATOM 1973 O O . THR A 1 238 ? 13.107 -21.972 -18.740 1.00 92.50 238 THR A O 1
ATOM 1976 N N . GLU A 1 239 ? 12.968 -23.694 -17.299 1.00 92.00 239 GLU A N 1
ATOM 1977 C CA . GLU A 1 239 ? 12.853 -22.867 -16.097 1.00 92.00 239 GLU A CA 1
ATOM 1978 C C . GLU A 1 239 ? 13.948 -23.193 -15.070 1.00 92.00 239 GLU A C 1
ATOM 1980 O O . GLU A 1 239 ? 14.178 -24.352 -14.727 1.00 92.00 239 GLU A O 1
ATOM 1985 N N . GLU A 1 240 ? 14.597 -22.156 -14.537 1.00 89.81 240 GLU A N 1
ATOM 1986 C CA . GLU A 1 240 ? 15.664 -22.243 -13.525 1.00 89.81 240 GLU A CA 1
ATOM 1987 C C . GLU A 1 240 ? 15.312 -21.378 -12.302 1.00 89.81 240 GLU A C 1
ATOM 1989 O O . GLU A 1 240 ? 16.038 -20.464 -11.899 1.00 89.81 240 GLU A O 1
ATOM 1994 N N . ASN A 1 241 ? 14.132 -21.623 -11.730 1.00 86.56 241 ASN A N 1
ATOM 1995 C CA . ASN A 1 241 ? 13.575 -20.792 -10.666 1.00 86.56 241 ASN A CA 1
ATOM 1996 C C . ASN A 1 241 ? 14.381 -20.893 -9.358 1.00 86.56 241 ASN A C 1
ATOM 1998 O O . ASN A 1 241 ? 14.847 -21.955 -8.950 1.00 86.56 241 ASN A O 1
ATOM 2002 N N . THR A 1 242 ? 14.483 -19.769 -8.650 1.00 79.44 242 THR A N 1
ATOM 2003 C CA . THR A 1 242 ? 15.019 -19.689 -7.283 1.00 79.44 242 THR A CA 1
ATOM 2004 C C . THR A 1 242 ? 13.896 -19.303 -6.321 1.00 79.44 242 THR A C 1
ATOM 2006 O O . THR A 1 242 ? 12.851 -18.814 -6.742 1.00 79.44 242 THR A O 1
ATOM 2009 N N . GLU A 1 243 ? 14.120 -19.399 -5.009 1.00 71.88 243 GLU A N 1
ATOM 2010 C CA . GLU A 1 243 ? 13.153 -18.917 -4.003 1.00 71.88 243 GLU A CA 1
ATOM 2011 C C . GLU A 1 243 ? 12.745 -17.440 -4.233 1.00 71.88 243 GLU A C 1
ATOM 2013 O O . GLU A 1 243 ? 11.617 -17.006 -3.973 1.00 71.88 243 GLU A O 1
ATOM 2018 N N . LYS A 1 244 ? 13.670 -16.633 -4.768 1.00 78.44 244 LYS A N 1
ATOM 2019 C CA . LYS A 1 244 ? 13.506 -15.180 -4.890 1.00 78.44 244 LYS A CA 1
ATOM 2020 C C . LYS A 1 244 ? 13.187 -14.694 -6.302 1.00 78.44 244 LYS A C 1
ATOM 2022 O O . LYS A 1 244 ? 12.626 -13.602 -6.400 1.00 78.44 244 LYS A O 1
ATOM 2027 N N . HIS A 1 245 ? 13.438 -15.482 -7.342 1.00 90.62 245 HIS A N 1
ATOM 2028 C CA . HIS A 1 245 ? 13.339 -15.055 -8.744 1.00 90.62 245 HIS A CA 1
ATOM 2029 C C . HIS A 1 245 ? 12.832 -16.188 -9.635 1.00 90.62 245 HIS A C 1
ATOM 2031 O O . HIS A 1 245 ? 13.175 -17.343 -9.386 1.00 90.62 245 HIS A O 1
ATOM 2037 N N . TYR A 1 246 ? 12.110 -15.837 -10.696 1.00 93.19 246 TYR A N 1
ATOM 2038 C CA . TYR A 1 246 ? 11.777 -16.766 -11.776 1.00 93.19 246 TYR A CA 1
ATOM 2039 C C . TYR A 1 246 ? 12.711 -16.523 -12.958 1.00 93.19 246 TYR A C 1
ATOM 2041 O O . TYR A 1 246 ? 13.002 -15.366 -13.272 1.00 93.19 246 TYR A O 1
ATOM 2049 N N . VAL A 1 247 ? 13.193 -17.593 -13.585 1.00 95.50 247 VAL A N 1
ATOM 2050 C CA . VAL A 1 247 ? 14.088 -17.524 -14.746 1.00 95.50 247 VAL A CA 1
ATOM 2051 C C . VAL A 1 247 ? 13.540 -18.450 -15.814 1.00 95.50 247 VAL A C 1
ATOM 2053 O O . VAL A 1 247 ? 13.457 -19.653 -15.587 1.00 95.50 247 VAL A O 1
ATOM 2056 N N . ILE A 1 248 ? 13.184 -17.884 -16.963 1.00 95.56 248 ILE A N 1
ATOM 2057 C CA . ILE A 1 248 ? 12.629 -18.607 -18.107 1.00 95.56 248 ILE A CA 1
ATOM 2058 C C . ILE A 1 248 ? 13.576 -18.405 -19.281 1.00 95.56 248 ILE A C 1
ATOM 2060 O O . ILE A 1 248 ? 13.874 -17.267 -19.647 1.00 95.56 248 ILE A O 1
ATOM 2064 N N . LYS A 1 249 ? 14.048 -19.494 -19.876 1.00 95.19 249 LYS A N 1
ATOM 2065 C CA . LYS A 1 249 ? 14.841 -19.470 -21.108 1.00 95.19 249 LYS A CA 1
ATOM 2066 C C . LYS A 1 249 ? 13.994 -20.029 -22.232 1.00 95.19 249 LYS A C 1
ATOM 2068 O O . LYS A 1 249 ? 13.263 -20.979 -21.996 1.00 95.19 249 LYS A O 1
ATOM 2073 N N . TYR A 1 250 ? 14.059 -19.446 -23.420 1.00 94.44 250 TYR A N 1
ATOM 2074 C CA . TYR A 1 250 ? 13.331 -19.943 -24.587 1.00 94.44 250 TYR A CA 1
ATOM 2075 C C . TYR A 1 250 ? 14.028 -19.543 -25.884 1.00 94.44 250 TYR A C 1
ATOM 2077 O O . TYR A 1 250 ? 14.872 -18.655 -25.889 1.00 94.44 250 TYR A O 1
ATOM 2085 N N . VAL A 1 251 ? 13.661 -20.168 -26.997 1.00 92.75 251 VAL A N 1
ATOM 2086 C CA . VAL A 1 251 ? 14.092 -19.760 -28.337 1.00 92.75 251 VAL A CA 1
ATOM 2087 C C . VAL A 1 251 ? 12.944 -19.025 -29.022 1.00 92.75 251 VAL A C 1
ATOM 2089 O O . VAL A 1 251 ? 11.823 -19.533 -29.057 1.00 92.75 251 VAL A O 1
ATOM 2092 N N . ASN A 1 252 ? 13.198 -17.834 -29.572 1.00 89.88 252 ASN A N 1
ATOM 2093 C CA . ASN A 1 252 ? 12.163 -17.086 -30.288 1.00 89.88 252 ASN A CA 1
ATOM 2094 C C . ASN A 1 252 ? 11.957 -17.658 -31.704 1.00 89.88 252 ASN A C 1
ATOM 2096 O O . ASN A 1 252 ? 12.859 -17.615 -32.545 1.00 89.88 252 ASN A O 1
ATOM 2100 N N . LYS A 1 253 ? 10.749 -18.159 -31.988 1.00 87.31 253 LYS A N 1
ATOM 2101 C CA . LYS A 1 253 ? 10.383 -18.798 -33.266 1.00 87.31 253 LYS A CA 1
ATOM 2102 C C . LYS A 1 253 ? 10.419 -17.844 -34.466 1.00 87.31 253 LYS A C 1
ATOM 2104 O O . LYS A 1 253 ? 10.726 -18.293 -35.569 1.00 87.31 253 LYS A O 1
ATOM 2109 N N . LYS A 1 254 ? 10.071 -16.565 -34.276 1.00 84.25 254 LYS A N 1
ATOM 2110 C CA . LYS A 1 254 ? 9.983 -15.558 -35.354 1.00 84.25 254 LYS A CA 1
ATOM 2111 C C . LYS A 1 254 ? 11.335 -14.944 -35.708 1.00 84.25 254 LYS A C 1
ATOM 2113 O O . LYS A 1 254 ? 11.478 -14.381 -36.790 1.00 84.25 254 LYS A O 1
ATOM 2118 N N . SER A 1 255 ? 12.322 -15.053 -34.822 1.00 79.19 255 SER A N 1
ATOM 2119 C CA . SER A 1 255 ? 13.671 -14.567 -35.091 1.00 79.19 255 SER A CA 1
ATOM 2120 C C . SER A 1 255 ? 14.334 -15.390 -36.202 1.00 79.19 255 SER A C 1
ATOM 2122 O O . SER A 1 255 ? 14.417 -16.617 -36.117 1.00 79.19 255 SER A O 1
ATOM 2124 N N . SER A 1 256 ? 14.843 -14.720 -37.239 1.00 69.56 256 SER A N 1
ATOM 2125 C CA . SER A 1 256 ? 15.499 -15.357 -38.392 1.00 69.56 256 SER A CA 1
ATOM 2126 C C . SER A 1 256 ? 16.735 -16.180 -38.009 1.00 69.56 256 SER A C 1
ATOM 2128 O O . SER A 1 256 ? 17.056 -17.149 -38.694 1.00 69.56 256 SER A O 1
ATOM 2130 N N . SER A 1 257 ? 17.393 -15.839 -36.897 1.00 70.12 257 SER A N 1
ATOM 2131 C CA . SER A 1 257 ? 18.541 -16.563 -36.341 1.00 70.12 257 SER A CA 1
ATOM 2132 C C . SER A 1 257 ? 18.188 -17.508 -35.185 1.00 70.12 257 SER A C 1
ATOM 2134 O O . SER A 1 257 ? 19.095 -18.111 -34.619 1.00 70.12 257 SER A O 1
ATOM 2136 N N . ARG A 1 258 ? 16.896 -17.674 -34.843 1.00 77.12 258 ARG A N 1
ATOM 2137 C CA . ARG A 1 258 ? 16.427 -18.456 -33.679 1.00 77.12 258 ARG A CA 1
ATOM 2138 C C . ARG A 1 258 ? 17.165 -18.084 -32.387 1.00 77.12 258 ARG A C 1
ATOM 2140 O O . ARG A 1 258 ? 17.739 -18.942 -31.720 1.00 77.12 258 ARG A O 1
ATOM 2147 N N . ARG A 1 259 ? 17.163 -16.792 -32.051 1.00 85.38 259 ARG A N 1
ATOM 2148 C CA . ARG A 1 259 ? 17.842 -16.281 -30.854 1.00 85.38 259 ARG A CA 1
ATOM 2149 C C . ARG A 1 259 ? 17.348 -16.963 -29.577 1.00 85.38 259 ARG A C 1
ATOM 2151 O O . ARG A 1 259 ? 16.145 -17.157 -29.388 1.00 85.38 259 ARG A O 1
ATOM 2158 N N . GLU A 1 260 ? 18.296 -17.266 -28.698 1.00 91.31 260 GLU A N 1
ATOM 2159 C CA . GLU A 1 260 ? 18.036 -17.693 -27.327 1.00 91.31 260 GLU A CA 1
ATOM 2160 C C . GLU A 1 260 ? 17.722 -16.467 -26.463 1.00 91.31 260 GLU A C 1
ATOM 2162 O O . GLU A 1 260 ? 18.463 -15.482 -26.440 1.00 91.31 260 GLU A O 1
ATOM 2167 N N . CYS A 1 261 ? 16.603 -16.532 -25.755 1.00 94.81 261 CYS A N 1
ATOM 2168 C CA . CYS A 1 261 ? 16.080 -15.477 -24.912 1.00 94.81 261 CYS A CA 1
ATOM 2169 C C . CYS A 1 261 ? 16.097 -15.916 -23.445 1.00 94.81 261 CYS A C 1
ATOM 2171 O O . CYS A 1 261 ? 15.722 -17.040 -23.118 1.00 94.81 261 CYS A O 1
ATOM 2173 N N . THR A 1 262 ? 16.476 -15.007 -22.548 1.00 96.50 262 THR A N 1
ATOM 2174 C CA . THR A 1 262 ? 16.399 -15.197 -21.093 1.00 96.50 262 THR A CA 1
ATOM 2175 C C . THR A 1 262 ? 15.490 -14.136 -20.485 1.00 96.50 262 THR A C 1
ATOM 2177 O O . THR A 1 262 ? 15.735 -12.943 -20.652 1.00 96.50 262 THR A O 1
ATOM 2180 N N . VAL A 1 263 ? 14.461 -14.557 -19.750 1.00 97.12 263 VAL A N 1
ATOM 2181 C CA . VAL A 1 263 ? 13.548 -13.691 -18.997 1.00 97.12 263 VAL A CA 1
ATOM 2182 C C . VAL A 1 263 ? 13.766 -13.910 -17.506 1.00 97.12 263 VAL A C 1
ATOM 2184 O O . VAL A 1 263 ? 13.682 -15.038 -17.023 1.00 97.12 263 VAL A O 1
ATOM 2187 N N . ILE A 1 264 ? 14.023 -12.836 -16.763 1.00 96.94 264 ILE A N 1
ATOM 2188 C CA . ILE A 1 264 ? 14.204 -12.877 -15.308 1.00 96.94 264 ILE A CA 1
ATOM 2189 C C . ILE A 1 264 ? 13.131 -12.024 -14.639 1.00 96.94 264 ILE A C 1
ATOM 2191 O O . ILE A 1 264 ? 13.018 -10.837 -14.929 1.00 96.94 264 ILE A O 1
ATOM 2195 N N . ILE A 1 265 ? 12.384 -12.602 -13.699 1.00 95.88 265 ILE A N 1
ATOM 2196 C CA . ILE A 1 265 ? 11.350 -11.907 -12.922 1.00 95.88 265 ILE A CA 1
ATOM 2197 C C . ILE A 1 265 ? 11.819 -11.774 -11.475 1.00 95.88 265 ILE A C 1
ATOM 2199 O O . ILE A 1 265 ? 12.106 -12.771 -10.801 1.00 95.88 265 ILE A O 1
ATOM 2203 N N . GLY A 1 266 ? 11.881 -10.545 -10.970 1.00 93.69 266 GLY A N 1
ATOM 2204 C CA . GLY A 1 266 ? 12.406 -10.255 -9.640 1.00 93.69 266 GLY A CA 1
ATOM 2205 C C . GLY A 1 266 ? 11.897 -8.950 -9.046 1.00 93.69 266 GLY A C 1
ATOM 2206 O O . GLY A 1 266 ? 11.011 -8.298 -9.589 1.00 93.69 266 GLY A O 1
ATOM 2207 N N . THR A 1 267 ? 12.456 -8.568 -7.895 1.00 91.06 267 THR A N 1
ATOM 2208 C CA . THR A 1 267 ? 12.158 -7.264 -7.289 1.00 91.06 267 THR A CA 1
ATOM 2209 C C . THR A 1 267 ? 13.209 -6.226 -7.654 1.00 91.06 267 THR A C 1
ATOM 2211 O O . THR A 1 267 ? 14.399 -6.542 -7.746 1.00 91.06 267 THR A O 1
ATOM 2214 N N . ILE A 1 268 ? 12.785 -4.970 -7.804 1.00 93.06 268 ILE A N 1
ATOM 2215 C CA . ILE A 1 268 ? 13.688 -3.861 -8.142 1.00 93.06 268 ILE A CA 1
ATOM 2216 C C . ILE A 1 268 ? 14.769 -3.643 -7.074 1.00 93.06 268 ILE A C 1
ATOM 2218 O O . ILE A 1 268 ? 15.926 -3.404 -7.403 1.00 93.06 268 ILE A O 1
ATOM 2222 N N . ASP A 1 269 ? 14.435 -3.840 -5.797 1.00 89.00 269 ASP A N 1
ATOM 2223 C CA . ASP A 1 269 ? 15.387 -3.748 -4.685 1.00 89.00 269 ASP A CA 1
ATOM 2224 C C . ASP A 1 269 ? 16.490 -4.811 -4.803 1.00 89.00 269 ASP A C 1
ATOM 2226 O O . ASP A 1 269 ? 17.669 -4.529 -4.580 1.00 89.00 269 ASP A O 1
ATOM 2230 N N . SER A 1 270 ? 16.109 -6.039 -5.181 1.00 90.31 270 SER A N 1
ATOM 2231 C CA . SER A 1 270 ? 17.043 -7.145 -5.423 1.00 90.31 270 SER A CA 1
ATOM 2232 C C . SER A 1 270 ? 17.927 -6.866 -6.641 1.00 90.31 270 SER A C 1
ATOM 2234 O O . SER A 1 270 ? 19.130 -7.125 -6.616 1.00 90.31 270 SER A O 1
ATOM 2236 N N . PHE A 1 271 ? 17.356 -6.296 -7.702 1.00 94.81 271 PHE A N 1
ATOM 2237 C CA . PHE A 1 271 ? 18.101 -5.889 -8.890 1.00 94.81 271 PHE A CA 1
ATOM 2238 C C . PHE A 1 271 ? 19.140 -4.800 -8.570 1.00 94.81 271 PHE A C 1
ATOM 2240 O O . PHE A 1 271 ? 20.333 -5.015 -8.783 1.00 94.81 271 PHE A O 1
ATOM 2247 N N . CYS A 1 272 ? 18.727 -3.693 -7.943 1.00 93.94 272 CYS A N 1
ATOM 2248 C CA . CYS A 1 272 ? 19.618 -2.600 -7.537 1.00 93.94 272 CYS A CA 1
ATOM 2249 C C . CYS A 1 272 ? 20.736 -3.071 -6.593 1.00 93.94 272 CYS A C 1
ATOM 2251 O O . CYS A 1 272 ? 21.885 -2.648 -6.731 1.00 93.94 272 CYS A O 1
ATOM 2253 N N . PHE A 1 273 ? 20.441 -3.998 -5.673 1.00 91.25 273 PHE A N 1
ATOM 2254 C CA . PHE A 1 273 ? 21.446 -4.589 -4.783 1.00 91.25 273 PHE A CA 1
ATOM 2255 C C . PHE A 1 273 ? 22.607 -5.256 -5.539 1.00 91.25 273 PHE A C 1
ATOM 2257 O O . PHE A 1 273 ? 23.757 -5.199 -5.090 1.00 91.25 273 PHE A O 1
ATOM 2264 N N . ASN A 1 274 ? 22.337 -5.852 -6.702 1.00 91.69 274 ASN A N 1
ATOM 2265 C CA . ASN A 1 274 ? 23.365 -6.466 -7.544 1.00 91.69 274 ASN A CA 1
ATOM 2266 C C . ASN A 1 274 ? 24.131 -5.444 -8.407 1.00 91.69 274 ASN A C 1
ATOM 2268 O O . ASN A 1 274 ? 25.175 -5.787 -8.956 1.00 91.69 274 ASN A O 1
ATOM 2272 N N . LEU A 1 275 ? 23.677 -4.187 -8.479 1.00 93.50 275 LEU A N 1
ATOM 2273 C CA . LEU A 1 275 ? 24.290 -3.126 -9.288 1.00 93.50 275 LEU A CA 1
ATOM 2274 C C . LEU A 1 275 ? 25.214 -2.190 -8.506 1.00 93.50 275 LEU A C 1
ATOM 2276 O O . LEU A 1 275 ? 26.186 -1.686 -9.069 1.00 93.50 275 LEU A O 1
ATOM 2280 N N . ALA A 1 276 ? 24.946 -1.947 -7.222 1.00 92.06 276 ALA A N 1
ATOM 2281 C CA . ALA A 1 276 ? 25.775 -1.067 -6.400 1.00 92.06 276 ALA A CA 1
ATOM 2282 C C . ALA A 1 276 ? 25.833 -1.503 -4.931 1.00 92.06 276 ALA A C 1
ATOM 2284 O O . ALA A 1 276 ? 25.062 -2.342 -4.462 1.00 92.06 276 ALA A O 1
ATOM 2285 N N . ASN A 1 277 ? 26.798 -0.949 -4.197 1.00 88.25 277 ASN A N 1
ATOM 2286 C CA . ASN A 1 277 ? 26.830 -1.021 -2.735 1.00 88.25 277 ASN A CA 1
ATOM 2287 C C . ASN A 1 277 ? 25.999 0.116 -2.131 1.00 88.25 277 ASN A C 1
ATOM 2289 O O . ASN A 1 277 ? 25.878 1.174 -2.743 1.00 88.25 277 ASN A O 1
ATOM 2293 N N . SER A 1 278 ? 25.465 -0.075 -0.926 1.00 83.69 278 SER A N 1
ATOM 2294 C CA . SER A 1 278 ? 24.833 1.028 -0.200 1.00 83.69 278 SER A CA 1
ATOM 2295 C C . SER A 1 278 ? 25.880 2.028 0.291 1.00 83.69 278 SER A C 1
ATOM 2297 O O . SER A 1 278 ? 26.942 1.614 0.762 1.00 83.69 278 SER A O 1
ATOM 2299 N N . LYS A 1 279 ? 25.567 3.326 0.234 1.00 77.88 279 LYS A N 1
ATOM 2300 C CA . LYS A 1 279 ? 26.292 4.366 0.990 1.00 77.88 279 LYS A CA 1
ATOM 2301 C C . LYS A 1 279 ? 25.811 4.495 2.437 1.00 77.88 279 LYS A C 1
ATOM 2303 O O . LYS A 1 279 ? 26.525 5.049 3.265 1.00 77.88 279 LYS A O 1
ATOM 2308 N N . GLU A 1 280 ? 24.621 3.982 2.733 1.00 73.81 280 GLU A N 1
ATOM 2309 C CA . GLU A 1 280 ? 23.970 4.076 4.039 1.00 73.81 280 GLU A CA 1
ATOM 2310 C C . GLU A 1 280 ? 23.881 2.710 4.733 1.00 73.81 280 GLU A C 1
ATOM 2312 O O . GLU A 1 280 ? 23.853 1.654 4.095 1.00 73.81 280 GLU A O 1
ATOM 2317 N N . SER A 1 281 ? 23.802 2.718 6.061 1.00 60.91 281 SER A N 1
ATOM 2318 C CA . SER A 1 281 ? 23.615 1.520 6.886 1.00 60.91 281 SER A CA 1
ATOM 2319 C C . SER A 1 281 ? 22.271 1.550 7.616 1.00 60.91 281 SER A C 1
ATOM 2321 O O . SER A 1 281 ? 21.759 2.619 7.928 1.00 60.91 281 SER A O 1
ATOM 2323 N N . GLY A 1 282 ? 21.719 0.383 7.956 1.00 56.12 282 GLY A N 1
ATOM 2324 C CA . GLY A 1 282 ? 20.470 0.292 8.725 1.00 56.12 282 GLY A CA 1
ATOM 2325 C C . GLY A 1 282 ? 19.212 0.386 7.855 1.00 56.12 282 GLY A C 1
ATOM 2326 O O . GLY A 1 282 ? 19.165 -0.206 6.779 1.00 56.12 282 GLY A O 1
ATOM 2327 N N . ALA A 1 283 ? 18.179 1.089 8.331 1.00 48.62 283 ALA A N 1
ATOM 2328 C CA . ALA A 1 283 ? 16.849 1.122 7.705 1.00 48.62 283 ALA A CA 1
ATOM 2329 C C . ALA A 1 283 ? 16.860 1.660 6.260 1.00 48.62 283 ALA A C 1
ATOM 2331 O O . ALA A 1 283 ? 16.135 1.160 5.401 1.00 48.62 283 ALA A O 1
ATOM 2332 N N . ASN A 1 284 ? 17.758 2.602 5.971 1.00 66.75 284 ASN A N 1
ATOM 2333 C CA . ASN A 1 284 ? 17.904 3.240 4.664 1.00 66.75 284 ASN A CA 1
ATOM 2334 C C . ASN A 1 284 ? 18.881 2.509 3.727 1.00 66.75 284 ASN A C 1
ATOM 2336 O O . ASN A 1 284 ? 19.323 3.049 2.719 1.00 66.75 284 ASN A O 1
ATOM 2340 N N . TYR A 1 285 ? 19.258 1.265 4.029 1.00 74.44 285 TYR A N 1
ATOM 2341 C CA . TYR A 1 285 ? 20.246 0.545 3.222 1.00 74.44 285 TYR A CA 1
ATOM 2342 C C . TYR A 1 285 ? 19.858 0.447 1.736 1.00 74.44 285 TYR A C 1
ATOM 2344 O O . TYR A 1 285 ? 20.702 0.559 0.856 1.00 74.44 285 TYR A O 1
ATOM 2352 N N . PHE A 1 286 ? 18.574 0.246 1.429 1.00 76.62 286 PHE A N 1
ATOM 2353 C CA . PHE A 1 286 ? 18.134 0.114 0.038 1.00 76.62 286 PHE A CA 1
ATOM 2354 C C . PHE A 1 286 ? 17.976 1.458 -0.671 1.00 76.62 286 PHE A C 1
ATOM 2356 O O . PHE A 1 286 ? 18.327 1.538 -1.845 1.00 76.62 286 PHE A O 1
ATOM 2363 N N . SER A 1 287 ? 17.532 2.515 0.019 1.00 81.62 287 SER A N 1
ATOM 2364 C CA . SER A 1 287 ? 17.581 3.870 -0.549 1.00 81.62 287 SER A CA 1
ATOM 2365 C C . SER A 1 287 ? 19.027 4.276 -0.823 1.00 81.62 287 SER A C 1
ATOM 2367 O O . SER A 1 287 ? 19.338 4.649 -1.945 1.00 81.62 287 SER A O 1
ATOM 2369 N N . GLY A 1 288 ? 19.943 4.010 0.113 1.00 84.25 288 GLY A N 1
ATOM 2370 C CA . GLY A 1 288 ? 21.371 4.270 -0.05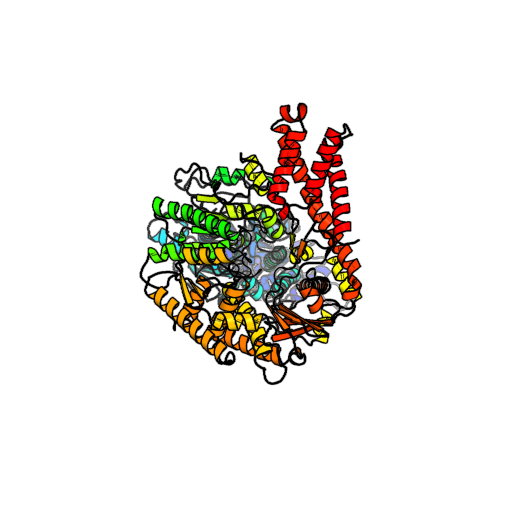8 1.00 84.25 288 GLY A CA 1
ATOM 2371 C C . GLY A 1 288 ? 22.032 3.506 -1.214 1.00 84.25 288 GLY A C 1
ATOM 2372 O O . GLY A 1 288 ? 23.058 3.957 -1.725 1.00 84.25 288 GLY A O 1
ATOM 2373 N N . ILE A 1 289 ? 21.475 2.370 -1.661 1.00 89.69 289 ILE A N 1
ATOM 2374 C CA . ILE A 1 289 ? 21.891 1.701 -2.910 1.00 89.69 289 ILE A CA 1
ATOM 2375 C C . ILE A 1 289 ? 21.397 2.488 -4.122 1.00 89.69 289 ILE A C 1
ATOM 2377 O O . ILE A 1 289 ? 22.179 2.763 -5.029 1.00 89.69 289 ILE A O 1
ATOM 2381 N N . VAL A 1 290 ? 20.108 2.830 -4.147 1.00 92.19 290 VAL A N 1
ATOM 2382 C CA . VAL A 1 290 ? 19.467 3.539 -5.266 1.00 92.19 290 VAL A CA 1
ATOM 2383 C C . VAL A 1 290 ? 20.108 4.909 -5.470 1.00 92.19 290 VAL A C 1
ATOM 2385 O O . VAL A 1 290 ? 20.468 5.246 -6.594 1.00 92.19 290 VAL A O 1
ATOM 2388 N N . ASP A 1 291 ? 20.365 5.641 -4.389 1.00 91.25 291 ASP A N 1
ATOM 2389 C CA . ASP A 1 291 ? 21.033 6.943 -4.422 1.00 91.25 291 ASP A CA 1
ATOM 2390 C C . ASP A 1 291 ? 22.492 6.814 -4.891 1.00 91.25 291 ASP A C 1
ATOM 2392 O O . ASP A 1 291 ? 22.997 7.637 -5.657 1.00 91.25 291 ASP A O 1
ATOM 2396 N N . ASN A 1 292 ? 23.180 5.722 -4.528 1.00 92.44 292 ASN A N 1
ATOM 2397 C CA . ASN A 1 292 ? 24.506 5.438 -5.076 1.00 92.44 292 ASN A CA 1
ATOM 2398 C C . ASN A 1 292 ? 24.472 5.198 -6.588 1.00 92.44 292 ASN A C 1
ATOM 2400 O O . ASN A 1 292 ? 25.336 5.715 -7.294 1.00 92.44 292 ASN A O 1
ATOM 2404 N N . ILE A 1 293 ? 23.475 4.464 -7.089 1.00 94.44 293 ILE A N 1
ATOM 2405 C CA . ILE A 1 293 ? 23.296 4.265 -8.531 1.00 94.44 293 ILE A CA 1
ATOM 2406 C C . ILE A 1 293 ? 22.992 5.600 -9.211 1.00 94.44 293 ILE A C 1
ATOM 2408 O O . ILE A 1 293 ? 23.618 5.901 -10.220 1.00 94.44 293 ILE A O 1
ATOM 2412 N N . ALA A 1 294 ? 22.090 6.414 -8.661 1.00 92.00 294 ALA A N 1
ATOM 2413 C CA . ALA A 1 294 ? 21.732 7.709 -9.233 1.00 92.00 294 ALA A CA 1
ATOM 2414 C C . ALA A 1 294 ? 22.949 8.643 -9.373 1.00 92.00 294 ALA A C 1
ATOM 2416 O O . ALA A 1 294 ? 23.131 9.266 -10.416 1.00 92.00 294 ALA A O 1
ATOM 2417 N N . GLU A 1 295 ? 23.817 8.698 -8.359 1.00 90.75 295 GLU A N 1
ATOM 2418 C CA . GLU A 1 295 ? 24.990 9.581 -8.368 1.00 90.75 295 GLU A CA 1
ATOM 2419 C C . GLU A 1 295 ? 26.201 9.010 -9.121 1.00 90.75 295 GLU A C 1
ATOM 2421 O O . GLU A 1 295 ? 26.873 9.729 -9.859 1.00 90.75 295 GLU A O 1
ATOM 2426 N N . LYS A 1 296 ? 26.540 7.734 -8.893 1.00 90.19 296 LYS A N 1
ATOM 2427 C CA . LYS A 1 296 ? 27.809 7.125 -9.343 1.00 90.19 296 LYS A CA 1
ATOM 2428 C C . LYS A 1 296 ? 27.635 6.068 -10.431 1.00 90.19 296 LYS A C 1
ATOM 2430 O O . LYS A 1 296 ? 28.632 5.582 -10.960 1.00 90.19 296 LYS A O 1
ATOM 2435 N N . GLY A 1 297 ? 26.400 5.714 -10.774 1.00 89.75 297 GLY A N 1
ATOM 2436 C CA . GLY A 1 297 ? 26.091 4.604 -11.668 1.00 89.75 297 GLY A CA 1
ATOM 2437 C C . GLY A 1 297 ? 26.232 3.231 -11.013 1.00 89.75 297 GLY A C 1
ATOM 2438 O O . GLY A 1 297 ? 26.441 3.082 -9.805 1.00 89.75 297 GLY A O 1
ATOM 2439 N N . ALA A 1 298 ? 26.096 2.191 -11.833 1.00 91.31 298 ALA A N 1
ATOM 2440 C CA . ALA A 1 298 ? 26.169 0.800 -11.396 1.00 91.31 298 ALA A CA 1
ATOM 2441 C C . ALA A 1 298 ? 27.621 0.380 -11.085 1.00 91.31 298 ALA A C 1
ATOM 2443 O O . ALA A 1 298 ? 28.324 -0.212 -11.896 1.00 91.31 298 ALA A O 1
ATOM 2444 N N . THR A 1 299 ? 28.090 0.690 -9.877 1.00 90.81 299 THR A N 1
ATOM 2445 C CA . THR A 1 299 ? 29.488 0.467 -9.449 1.00 90.81 299 THR A CA 1
ATOM 2446 C C . THR A 1 299 ? 29.952 -0.997 -9.416 1.00 90.81 299 THR A C 1
ATOM 2448 O O . THR A 1 299 ? 31.157 -1.240 -9.372 1.00 90.81 299 THR A O 1
ATOM 2451 N N . LYS A 1 300 ? 29.040 -1.980 -9.427 1.00 91.94 300 LYS A N 1
ATOM 2452 C CA . LYS A 1 300 ? 29.374 -3.418 -9.416 1.00 91.94 300 LYS A CA 1
ATOM 2453 C C . LYS A 1 300 ? 29.495 -4.045 -10.804 1.00 91.94 300 LYS A C 1
ATOM 2455 O O . LYS A 1 300 ? 29.950 -5.185 -10.889 1.00 91.94 300 LYS A O 1
ATOM 2460 N N . ILE A 1 301 ? 29.086 -3.354 -11.871 1.00 91.44 301 ILE A N 1
ATOM 2461 C CA . ILE A 1 301 ? 29.094 -3.925 -13.224 1.00 91.44 301 ILE A CA 1
ATOM 2462 C C . ILE A 1 301 ? 30.306 -3.440 -14.015 1.00 91.44 301 ILE A C 1
ATOM 2464 O O . ILE A 1 301 ? 30.736 -2.293 -13.898 1.00 91.44 301 ILE A O 1
ATOM 2468 N N . LYS A 1 302 ? 30.854 -4.318 -14.856 1.00 87.69 302 LYS A N 1
ATOM 2469 C CA . LYS A 1 302 ? 31.942 -3.990 -15.785 1.00 87.69 302 LYS A CA 1
ATOM 2470 C C . LYS A 1 302 ? 31.486 -4.336 -17.194 1.00 87.69 302 LYS A C 1
ATOM 2472 O O . LYS A 1 302 ? 31.144 -5.481 -17.461 1.00 87.69 302 LYS A O 1
ATOM 2477 N N . ASN A 1 303 ? 31.476 -3.345 -18.083 1.00 88.19 303 ASN A N 1
ATOM 2478 C CA . ASN A 1 303 ? 30.988 -3.494 -19.459 1.00 88.19 303 ASN A CA 1
ATOM 2479 C C . ASN A 1 303 ? 29.556 -4.069 -19.556 1.00 88.19 303 ASN A C 1
ATOM 2481 O O . ASN A 1 303 ? 29.275 -4.906 -20.407 1.00 88.19 303 ASN A O 1
ATOM 2485 N N . GLY A 1 304 ? 28.673 -3.682 -18.630 1.00 91.50 304 GLY A N 1
ATOM 2486 C CA . GLY A 1 304 ? 27.294 -4.178 -18.566 1.00 91.50 304 GLY A CA 1
ATOM 2487 C C . GLY A 1 304 ? 27.111 -5.521 -17.852 1.00 91.50 304 GLY A C 1
ATOM 2488 O O . GLY A 1 304 ? 25.995 -5.833 -17.451 1.00 91.50 304 GLY A O 1
ATOM 2489 N N . TYR A 1 305 ? 28.169 -6.311 -17.646 1.00 94.81 305 TYR A N 1
ATOM 2490 C CA . TYR A 1 305 ? 28.040 -7.657 -17.082 1.00 94.81 305 TYR A CA 1
ATOM 2491 C C . TYR A 1 305 ? 27.717 -7.659 -15.586 1.00 94.81 305 TYR A C 1
ATOM 2493 O O . TYR A 1 305 ? 28.369 -6.972 -14.794 1.00 94.81 305 TYR A O 1
ATOM 2501 N N . MET A 1 306 ? 26.761 -8.505 -15.199 1.00 94.31 306 MET A N 1
ATOM 2502 C CA . MET A 1 306 ? 26.357 -8.736 -13.814 1.00 94.31 306 MET A CA 1
ATOM 2503 C C . MET A 1 306 ? 25.923 -10.188 -13.574 1.00 94.31 306 MET A C 1
ATOM 2505 O O . MET A 1 306 ? 25.570 -10.918 -14.499 1.00 94.31 306 MET A O 1
ATOM 2509 N N . ARG A 1 307 ? 25.907 -10.600 -12.300 1.00 91.81 307 ARG A N 1
ATOM 2510 C CA . ARG A 1 307 ? 25.219 -11.823 -11.867 1.00 91.81 307 ARG A CA 1
ATOM 2511 C C . ARG A 1 307 ? 23.877 -11.455 -11.246 1.00 91.81 307 ARG A C 1
ATOM 2513 O O . ARG A 1 307 ? 23.842 -10.656 -10.313 1.00 91.81 307 ARG A O 1
ATOM 2520 N N . TYR A 1 308 ? 22.793 -12.045 -11.736 1.00 92.88 308 TYR A N 1
ATOM 2521 C CA . TYR A 1 308 ? 21.447 -11.828 -11.209 1.00 92.88 308 TYR A CA 1
ATOM 2522 C C . TYR A 1 308 ? 20.605 -13.095 -11.338 1.00 92.88 308 TYR A C 1
ATOM 2524 O O . TYR A 1 308 ? 20.666 -13.766 -12.360 1.00 92.88 308 TYR A O 1
ATOM 2532 N N . ALA A 1 309 ? 19.848 -13.449 -10.293 1.00 90.12 309 ALA A N 1
ATOM 2533 C CA . ALA A 1 309 ? 19.031 -14.671 -10.256 1.00 90.12 309 ALA A CA 1
ATOM 2534 C C . ALA A 1 309 ? 19.795 -15.970 -10.620 1.00 90.12 309 ALA A C 1
ATOM 2536 O O . ALA A 1 309 ? 19.234 -16.886 -11.206 1.00 90.12 309 ALA A O 1
ATOM 2537 N N . GLY A 1 310 ? 21.093 -16.043 -10.298 1.00 88.56 310 GLY A N 1
ATOM 2538 C CA . GLY A 1 310 ? 21.957 -17.174 -10.669 1.00 88.56 310 GLY A CA 1
ATOM 2539 C C . GLY A 1 310 ? 22.472 -17.145 -12.114 1.00 88.56 310 GLY A C 1
ATOM 2540 O O . GLY A 1 310 ? 23.364 -17.918 -12.445 1.00 88.56 310 GLY A O 1
ATOM 2541 N N . GLN A 1 311 ? 21.992 -16.216 -12.941 1.00 91.75 311 GLN A N 1
ATOM 2542 C CA . GLN A 1 311 ? 22.398 -16.047 -14.334 1.00 91.75 311 GLN A CA 1
ATOM 2543 C C . GLN A 1 311 ? 23.542 -15.037 -14.460 1.00 91.75 311 GLN A C 1
ATOM 2545 O O . GLN A 1 311 ? 23.645 -14.086 -13.677 1.00 91.75 311 GLN A O 1
ATOM 2550 N N . TYR A 1 312 ? 24.397 -15.232 -15.463 1.00 93.25 312 TYR A N 1
ATOM 2551 C CA . TYR A 1 312 ? 25.386 -14.244 -15.886 1.00 93.25 312 TYR A CA 1
ATOM 2552 C C . TYR A 1 312 ? 24.855 -13.532 -17.127 1.00 93.25 312 TYR A C 1
ATOM 2554 O O . TYR A 1 312 ? 24.734 -14.147 -18.181 1.00 93.25 312 TYR A O 1
ATOM 2562 N N . ILE A 1 313 ? 24.493 -12.259 -16.976 1.00 94.88 313 ILE A N 1
ATOM 2563 C CA . ILE A 1 313 ? 23.825 -11.464 -18.013 1.00 94.88 313 ILE A CA 1
ATOM 2564 C C . ILE A 1 313 ? 24.599 -10.173 -18.270 1.00 94.88 313 ILE A C 1
ATOM 2566 O O . ILE A 1 313 ? 25.329 -9.694 -17.397 1.00 94.88 313 ILE A O 1
ATOM 2570 N N . GLN A 1 314 ? 24.411 -9.585 -19.448 1.00 95.62 314 GLN A N 1
ATOM 2571 C CA . GLN A 1 314 ? 24.969 -8.284 -19.799 1.00 95.62 314 GLN A CA 1
ATOM 2572 C C . GLN A 1 314 ? 23.838 -7.280 -19.989 1.00 95.62 314 GLN A C 1
ATOM 2574 O O . GLN A 1 314 ? 23.016 -7.460 -20.874 1.00 95.62 314 GLN A O 1
ATOM 2579 N N . LEU A 1 315 ? 23.818 -6.208 -19.195 1.00 96.75 315 LEU A N 1
ATOM 2580 C CA . LEU A 1 315 ? 22.965 -5.055 -19.466 1.00 96.75 315 LEU A CA 1
ATOM 2581 C C . LEU A 1 315 ? 23.523 -4.312 -20.681 1.00 96.75 315 LEU A C 1
ATOM 2583 O O . LEU A 1 315 ? 24.613 -3.736 -20.615 1.00 96.75 315 LEU A O 1
ATOM 2587 N N . SER A 1 316 ? 22.802 -4.356 -21.793 1.00 95.38 316 SER A N 1
ATOM 2588 C CA . SER A 1 316 ? 23.261 -3.839 -23.084 1.00 95.38 316 SER A CA 1
ATOM 2589 C C . SER A 1 316 ? 22.089 -3.421 -23.976 1.00 95.38 316 SER A C 1
ATOM 2591 O O . SER A 1 316 ? 20.930 -3.494 -23.567 1.00 95.38 316 SER A O 1
ATOM 2593 N N . LYS A 1 317 ? 22.368 -3.035 -25.227 1.00 94.00 317 LYS A N 1
ATOM 2594 C CA . LYS A 1 317 ? 21.342 -2.779 -26.253 1.00 94.00 317 LYS A CA 1
ATOM 2595 C C . LYS A 1 317 ? 20.451 -3.994 -26.549 1.00 94.00 317 LYS A C 1
ATOM 2597 O O . LYS A 1 317 ? 19.341 -3.800 -27.042 1.00 94.00 317 LYS A O 1
ATOM 2602 N N . GLU A 1 318 ? 20.884 -5.207 -26.215 1.00 94.75 318 GLU A N 1
ATOM 2603 C CA . GLU A 1 318 ? 20.080 -6.434 -26.323 1.00 94.75 318 GLU A CA 1
ATOM 2604 C C . GLU A 1 318 ? 19.205 -6.708 -25.088 1.00 94.75 318 GLU A C 1
ATOM 2606 O O . GLU A 1 318 ? 18.443 -7.675 -25.073 1.00 94.75 318 GLU A O 1
ATOM 2611 N N . THR A 1 319 ? 19.303 -5.863 -24.054 1.00 97.00 319 THR A N 1
ATOM 2612 C CA . THR A 1 319 ? 18.504 -5.963 -22.829 1.00 97.00 319 THR A CA 1
ATOM 2613 C C . THR A 1 319 ? 17.301 -5.031 -22.850 1.00 97.00 319 THR A C 1
ATOM 2615 O O . THR A 1 319 ? 17.426 -3.837 -23.142 1.00 97.00 319 THR A O 1
ATOM 2618 N N . GLU A 1 320 ? 16.159 -5.563 -22.430 1.00 97.50 320 GLU A N 1
ATOM 2619 C CA . GLU A 1 320 ? 14.934 -4.813 -22.180 1.00 97.50 320 GLU A CA 1
ATOM 2620 C C . GLU A 1 320 ? 14.438 -5.045 -20.745 1.00 97.50 320 GLU A C 1
ATOM 2622 O O . GLU A 1 320 ? 14.254 -6.178 -20.300 1.00 97.50 320 GLU A O 1
ATOM 2627 N N . ILE A 1 321 ? 14.235 -3.962 -19.996 1.00 98.06 321 ILE A N 1
ATOM 2628 C CA . ILE A 1 321 ? 13.779 -4.007 -18.604 1.00 98.06 321 ILE A CA 1
ATOM 2629 C C . ILE A 1 321 ? 12.345 -3.489 -18.533 1.00 98.06 321 ILE A C 1
ATOM 2631 O O . ILE A 1 321 ? 12.060 -2.387 -18.987 1.00 98.06 321 ILE A O 1
ATOM 2635 N N . TRP A 1 322 ? 11.456 -4.254 -17.914 1.00 97.50 322 TRP A N 1
ATOM 2636 C CA . TRP A 1 322 ? 10.082 -3.872 -17.616 1.00 97.50 322 TRP A CA 1
ATOM 2637 C C . TRP A 1 322 ? 9.934 -3.619 -16.120 1.00 97.50 322 TRP A C 1
ATOM 2639 O O . TRP A 1 322 ? 10.262 -4.489 -15.317 1.00 97.50 322 TRP A O 1
ATOM 2649 N N . ILE A 1 323 ? 9.444 -2.445 -15.729 1.00 95.69 323 ILE A N 1
ATOM 2650 C CA . ILE A 1 323 ? 9.177 -2.111 -14.323 1.00 95.69 323 ILE A CA 1
ATOM 2651 C C . ILE A 1 323 ? 7.680 -1.879 -14.157 1.00 95.69 323 ILE A C 1
ATOM 2653 O O . ILE A 1 323 ? 7.143 -0.915 -14.701 1.00 95.69 323 ILE A O 1
ATOM 2657 N N . ASP A 1 324 ? 7.019 -2.762 -13.414 1.00 92.19 324 ASP A N 1
ATOM 2658 C CA . ASP A 1 324 ? 5.582 -2.672 -13.141 1.00 92.19 324 ASP A CA 1
ATOM 2659 C C . ASP A 1 324 ? 5.305 -1.930 -11.825 1.00 92.19 324 ASP A C 1
ATOM 2661 O O . ASP A 1 324 ? 6.130 -1.919 -10.905 1.00 92.19 324 ASP A O 1
ATOM 2665 N N . GLU A 1 325 ? 4.123 -1.321 -11.739 1.00 89.19 325 GLU A N 1
ATOM 2666 C CA . GLU A 1 325 ? 3.658 -0.496 -10.617 1.00 89.19 325 GLU A CA 1
ATOM 2667 C C . GLU A 1 325 ? 4.636 0.634 -10.238 1.00 89.19 325 GLU A C 1
ATOM 2669 O O . GLU A 1 325 ? 4.878 0.921 -9.063 1.00 89.19 325 GLU A O 1
ATOM 2674 N N . VAL A 1 326 ? 5.208 1.304 -11.246 1.00 92.81 326 VAL A N 1
ATOM 2675 C CA . VAL A 1 326 ? 6.291 2.286 -11.065 1.00 92.81 326 VAL A CA 1
ATOM 2676 C C . VAL A 1 326 ? 5.892 3.498 -10.205 1.00 92.81 326 VAL A C 1
ATOM 2678 O O . VAL A 1 326 ? 6.748 4.147 -9.609 1.00 92.81 326 VAL A O 1
ATOM 2681 N N . GLN A 1 327 ? 4.597 3.793 -10.073 1.00 92.44 327 GLN A N 1
ATOM 2682 C CA . GLN A 1 327 ? 4.095 4.848 -9.189 1.00 92.44 327 GLN A CA 1
ATOM 2683 C C . GLN A 1 327 ? 4.303 4.558 -7.693 1.00 92.44 327 GLN A C 1
ATOM 2685 O O . GLN A 1 327 ? 4.218 5.478 -6.881 1.00 92.44 327 GLN A O 1
ATOM 2690 N N . ASP A 1 328 ? 4.581 3.302 -7.325 1.00 89.44 328 ASP A N 1
ATOM 2691 C CA . ASP A 1 328 ? 4.961 2.923 -5.958 1.00 89.44 328 ASP A CA 1
ATOM 2692 C C . ASP A 1 328 ? 6.447 3.225 -5.675 1.00 89.44 328 ASP A C 1
ATOM 2694 O O . ASP A 1 328 ? 6.920 3.042 -4.553 1.00 89.44 328 ASP A O 1
ATOM 2698 N N . LEU A 1 329 ? 7.212 3.663 -6.684 1.00 91.81 329 LEU A N 1
ATOM 2699 C CA . LEU A 1 329 ? 8.633 3.966 -6.548 1.00 91.81 329 LEU A CA 1
ATOM 2700 C C . LEU A 1 329 ? 8.867 5.466 -6.316 1.00 91.81 329 LEU A C 1
ATOM 2702 O O . LEU A 1 329 ? 8.372 6.292 -7.088 1.00 91.81 329 LEU A O 1
ATOM 2706 N N . PRO A 1 330 ? 9.672 5.844 -5.308 1.00 91.19 330 PRO A N 1
ATOM 2707 C CA . PRO A 1 330 ? 10.064 7.233 -5.115 1.00 91.19 330 PRO A CA 1
ATOM 2708 C C . PRO A 1 330 ? 10.942 7.743 -6.269 1.00 91.19 330 PRO A C 1
ATOM 2710 O O . PRO A 1 330 ? 11.534 6.974 -7.029 1.00 91.19 330 PRO A O 1
ATOM 2713 N N . VAL A 1 331 ? 11.042 9.070 -6.387 1.00 92.44 331 VAL A N 1
ATOM 2714 C CA . VAL A 1 331 ? 11.693 9.761 -7.517 1.00 92.44 331 VAL A CA 1
ATOM 2715 C C . VAL A 1 331 ? 13.158 9.353 -7.721 1.00 92.44 331 VAL A C 1
ATOM 2717 O O . VAL A 1 331 ? 13.629 9.312 -8.852 1.00 92.44 331 VAL A O 1
ATOM 2720 N N . ASN A 1 332 ? 13.896 8.983 -6.673 1.00 91.50 332 ASN A N 1
ATOM 2721 C CA . ASN A 1 332 ? 15.293 8.556 -6.821 1.00 91.50 332 ASN A CA 1
ATOM 2722 C C . ASN A 1 332 ? 15.468 7.302 -7.701 1.00 91.50 332 ASN A C 1
ATOM 2724 O O . ASN A 1 332 ? 16.507 7.156 -8.346 1.00 91.50 332 ASN A O 1
ATOM 2728 N N . TYR A 1 333 ? 14.447 6.444 -7.824 1.00 94.69 333 TYR A N 1
ATOM 2729 C CA . TYR A 1 333 ? 14.474 5.337 -8.784 1.00 94.69 333 TYR A CA 1
ATOM 2730 C C . TYR A 1 333 ? 14.466 5.823 -10.235 1.00 94.69 333 TYR A C 1
ATOM 2732 O O . TYR A 1 333 ? 15.133 5.208 -11.062 1.00 94.69 333 TYR A O 1
ATOM 2740 N N . LEU A 1 334 ? 13.785 6.929 -10.555 1.00 94.25 334 LEU A N 1
ATOM 2741 C CA . LEU A 1 334 ? 13.828 7.524 -11.897 1.00 94.25 334 LEU A CA 1
ATOM 2742 C C . LEU A 1 334 ? 15.263 7.906 -12.264 1.00 94.25 334 LEU A C 1
ATOM 2744 O O . LEU A 1 334 ? 15.736 7.565 -13.349 1.00 94.25 334 LEU A O 1
ATOM 2748 N N . TYR A 1 335 ? 15.984 8.544 -11.341 1.00 93.00 335 TYR A N 1
ATOM 2749 C CA . TYR A 1 335 ? 17.379 8.926 -11.554 1.00 93.00 335 TYR A CA 1
ATOM 2750 C C . TYR A 1 335 ? 18.302 7.711 -11.664 1.00 93.00 335 TYR A C 1
ATOM 2752 O O . TYR A 1 335 ? 19.110 7.637 -12.589 1.00 93.00 335 TYR A O 1
ATOM 2760 N N . ALA A 1 336 ? 18.146 6.722 -10.780 1.00 94.81 336 ALA A N 1
ATOM 2761 C CA . ALA A 1 336 ? 18.937 5.496 -10.817 1.00 94.81 336 ALA A CA 1
ATOM 2762 C C . ALA A 1 336 ? 18.735 4.710 -12.124 1.00 94.81 336 ALA A C 1
ATOM 2764 O O . ALA A 1 336 ? 19.707 4.313 -12.765 1.00 94.81 336 ALA A O 1
ATOM 2765 N N . ILE A 1 337 ? 17.485 4.528 -12.558 1.00 95.62 337 ILE A N 1
ATOM 2766 C CA . ILE A 1 337 ? 17.156 3.835 -13.809 1.00 95.62 337 ILE A CA 1
ATOM 2767 C C . ILE A 1 337 ? 17.652 4.626 -15.023 1.00 95.62 337 ILE A C 1
ATOM 2769 O O . ILE A 1 337 ? 18.279 4.045 -15.905 1.00 95.62 337 ILE A O 1
ATOM 2773 N N . SER A 1 338 ? 17.475 5.950 -15.044 1.00 93.69 338 SER A N 1
ATOM 2774 C CA . SER A 1 338 ? 18.020 6.801 -16.113 1.00 93.69 338 SER A CA 1
ATOM 2775 C C . SER A 1 338 ? 19.542 6.672 -16.214 1.00 93.69 338 SER A C 1
ATOM 2777 O O . SER A 1 338 ? 20.093 6.577 -17.311 1.00 93.69 338 SER A O 1
ATOM 2779 N N . LYS A 1 339 ? 20.235 6.595 -15.073 1.00 93.25 339 LYS A N 1
ATOM 2780 C CA . LYS A 1 339 ? 21.683 6.389 -15.027 1.00 93.25 339 LYS A CA 1
ATOM 2781 C C . LYS A 1 339 ? 22.093 5.001 -15.533 1.00 93.25 339 LYS A C 1
ATOM 2783 O O . LYS A 1 339 ? 23.056 4.898 -16.289 1.00 93.25 339 LYS A O 1
ATOM 2788 N N . ILE A 1 340 ? 21.336 3.953 -15.201 1.00 94.75 340 ILE A N 1
ATOM 2789 C CA . ILE A 1 340 ? 21.552 2.597 -15.735 1.00 94.75 340 ILE A CA 1
ATOM 2790 C C . ILE A 1 340 ? 21.410 2.584 -17.260 1.00 94.75 340 ILE A C 1
ATOM 2792 O O . ILE A 1 340 ? 22.291 2.055 -17.938 1.00 94.75 340 ILE A O 1
ATOM 2796 N N . ILE A 1 341 ? 20.360 3.202 -17.812 1.00 94.69 341 ILE A N 1
ATOM 2797 C CA . ILE A 1 341 ? 20.172 3.327 -19.267 1.00 94.69 341 ILE A CA 1
ATOM 2798 C C . ILE A 1 341 ? 21.370 4.046 -19.890 1.00 94.69 341 ILE A C 1
ATOM 2800 O O . ILE A 1 341 ? 21.935 3.568 -20.871 1.00 94.69 341 ILE A O 1
ATOM 2804 N N . TYR A 1 342 ? 21.795 5.166 -19.300 1.00 91.19 342 TYR A N 1
ATOM 2805 C CA . TYR A 1 342 ? 22.913 5.960 -19.806 1.00 91.19 342 TYR A CA 1
ATOM 2806 C C . TYR A 1 342 ? 24.239 5.179 -19.835 1.00 91.19 342 TYR A C 1
ATOM 2808 O O . TYR A 1 342 ? 24.998 5.284 -20.800 1.00 91.19 342 TYR A O 1
ATOM 2816 N N . ASP A 1 343 ? 24.522 4.393 -18.794 1.00 90.38 343 ASP A N 1
ATOM 2817 C CA . ASP A 1 343 ? 25.792 3.674 -18.652 1.00 90.38 343 ASP A CA 1
ATOM 2818 C C . ASP A 1 343 ? 25.835 2.361 -19.460 1.00 90.38 343 ASP A C 1
ATOM 2820 O O . ASP A 1 343 ? 26.916 1.926 -19.861 1.00 90.38 343 ASP A O 1
ATOM 2824 N N . THR A 1 344 ? 24.682 1.732 -19.718 1.00 93.56 344 THR A N 1
ATOM 2825 C CA . THR A 1 344 ? 24.601 0.382 -20.319 1.00 93.56 344 THR A CA 1
ATOM 2826 C C . THR A 1 344 ? 23.979 0.346 -21.712 1.00 93.56 344 THR A C 1
ATOM 2828 O O . THR A 1 344 ? 24.198 -0.601 -22.461 1.00 93.56 344 THR A O 1
ATOM 2831 N N . GLY A 1 345 ? 23.207 1.366 -22.085 1.00 93.19 345 GLY A N 1
ATOM 2832 C CA . GLY A 1 345 ? 22.477 1.408 -23.348 1.00 93.19 345 GLY A CA 1
ATOM 2833 C C . GLY A 1 345 ? 21.238 0.506 -23.401 1.00 93.19 345 GLY A C 1
ATOM 2834 O O . GLY A 1 345 ? 20.642 0.402 -24.472 1.00 93.19 345 GLY A O 1
ATOM 2835 N N . CYS A 1 346 ? 20.816 -0.119 -22.297 1.00 95.50 346 CYS A N 1
ATOM 2836 C CA . CYS A 1 346 ? 19.600 -0.939 -22.280 1.00 95.50 346 CYS A CA 1
ATOM 2837 C C . CYS A 1 346 ? 18.320 -0.135 -22.537 1.00 95.50 346 CYS A C 1
ATOM 2839 O O . CYS A 1 346 ? 18.299 1.092 -22.434 1.00 95.50 346 CYS A O 1
ATOM 2841 N N . TYR A 1 347 ? 17.255 -0.842 -22.908 1.00 96.25 347 TYR A N 1
ATOM 2842 C CA . TYR A 1 347 ? 15.921 -0.273 -23.078 1.00 96.25 347 TYR A CA 1
ATOM 2843 C C . TYR A 1 347 ? 15.120 -0.513 -21.801 1.00 96.25 347 TYR A C 1
ATOM 2845 O O . TYR A 1 347 ? 15.212 -1.588 -21.206 1.00 96.25 347 TYR A O 1
ATOM 2853 N N . VAL A 1 348 ? 14.337 0.475 -21.373 1.00 97.25 348 VAL A N 1
ATOM 2854 C CA . VAL A 1 348 ? 13.490 0.349 -20.184 1.00 97.25 348 VAL A CA 1
ATOM 2855 C C . VAL A 1 348 ? 12.073 0.782 -20.520 1.00 97.25 348 VAL A C 1
ATOM 2857 O O . VAL A 1 348 ? 11.858 1.869 -21.047 1.00 97.25 348 VAL A O 1
ATOM 2860 N N . ASN A 1 349 ? 11.104 -0.046 -20.158 1.00 96.69 349 ASN A N 1
ATOM 2861 C CA . ASN A 1 349 ? 9.690 0.277 -20.198 1.00 96.69 349 ASN A CA 1
ATOM 2862 C C . ASN A 1 349 ? 9.165 0.292 -18.766 1.00 96.69 349 ASN A C 1
ATOM 2864 O O . ASN A 1 349 ? 9.359 -0.657 -18.004 1.00 96.69 349 ASN A O 1
ATOM 2868 N N . VAL A 1 350 ? 8.497 1.373 -18.388 1.00 95.44 350 VAL A N 1
ATOM 2869 C CA . VAL A 1 350 ? 7.859 1.491 -17.080 1.00 95.44 350 VAL A CA 1
ATOM 2870 C C . VAL A 1 350 ? 6.357 1.558 -17.248 1.00 95.44 350 VAL A C 1
ATOM 2872 O O . VAL A 1 350 ? 5.843 2.256 -18.123 1.00 95.44 350 VAL A O 1
ATOM 2875 N N . VAL A 1 351 ? 5.648 0.826 -16.402 1.00 93.19 351 VAL A N 1
ATOM 2876 C CA . VAL A 1 351 ? 4.197 0.719 -16.438 1.00 93.19 351 VAL A CA 1
ATOM 2877 C C . VAL A 1 351 ? 3.659 1.091 -15.068 1.00 93.19 351 VAL A C 1
ATOM 2879 O O . VAL A 1 351 ? 4.178 0.668 -14.036 1.00 93.19 351 VAL A O 1
ATOM 2882 N N . GLY A 1 352 ? 2.621 1.918 -15.041 1.00 92.44 352 GLY A N 1
ATOM 2883 C CA . GLY A 1 352 ? 2.045 2.374 -13.787 1.00 92.44 352 GLY A CA 1
ATOM 2884 C C . GLY A 1 352 ? 0.664 2.976 -13.956 1.00 92.44 352 GLY A C 1
ATOM 2885 O O . GLY A 1 352 ? 0.130 3.043 -15.061 1.00 92.44 352 GLY A O 1
ATOM 2886 N N . ASP A 1 353 ? 0.051 3.331 -12.835 1.00 93.12 353 ASP A N 1
ATOM 2887 C CA . ASP A 1 353 ? -1.218 4.051 -12.794 1.00 93.12 353 ASP A CA 1
ATOM 2888 C C . ASP A 1 353 ? -1.123 5.214 -11.807 1.00 93.12 353 ASP A C 1
ATOM 2890 O O . ASP A 1 353 ? -1.095 5.001 -10.595 1.00 93.12 353 ASP A O 1
ATOM 2894 N N . LYS A 1 354 ? -1.103 6.444 -12.322 1.00 94.44 354 LYS A N 1
ATOM 2895 C CA . LYS A 1 354 ? -1.059 7.682 -11.540 1.00 94.44 354 LYS A CA 1
ATOM 2896 C C . LYS A 1 354 ? -2.167 7.738 -10.482 1.00 94.44 354 LYS A C 1
ATOM 2898 O O . LYS A 1 354 ? -1.887 8.125 -9.356 1.00 94.44 354 LYS A O 1
ATOM 2903 N N . LEU A 1 355 ? -3.386 7.265 -10.767 1.00 94.44 355 LEU A N 1
ATOM 2904 C CA . LEU A 1 355 ? -4.480 7.203 -9.777 1.00 94.44 355 LEU A CA 1
ATOM 2905 C C . LEU A 1 355 ? -4.407 5.981 -8.840 1.00 94.44 355 LEU A C 1
ATOM 2907 O O . LEU A 1 355 ? -5.383 5.615 -8.185 1.00 94.44 355 LEU A O 1
ATOM 2911 N N . GLN A 1 356 ? -3.255 5.322 -8.760 1.00 92.94 356 GLN A N 1
ATOM 2912 C CA . GLN A 1 356 ? -2.943 4.326 -7.735 1.00 92.94 356 GLN A CA 1
ATOM 2913 C C . GLN A 1 356 ? -1.667 4.688 -6.958 1.00 92.94 356 GLN A C 1
ATOM 2915 O O . GLN A 1 356 ? -1.034 3.810 -6.373 1.00 92.94 356 GLN A O 1
ATOM 2920 N N . SER A 1 357 ? -1.292 5.970 -6.935 1.00 93.44 357 SER A N 1
ATOM 2921 C CA . SER A 1 357 ? -0.190 6.510 -6.133 1.00 93.44 357 SER A CA 1
ATOM 2922 C C . SER A 1 357 ? -0.605 6.641 -4.664 1.00 93.44 357 SER A C 1
ATOM 2924 O O . SER A 1 357 ? -0.965 7.718 -4.203 1.00 93.44 357 SER A O 1
ATOM 2926 N N . LEU A 1 358 ? -0.578 5.537 -3.914 1.00 89.75 358 LEU A N 1
ATOM 2927 C CA . LEU A 1 358 ? -1.059 5.494 -2.521 1.00 89.75 358 LEU A CA 1
ATOM 2928 C C . LEU A 1 358 ? -0.046 5.976 -1.469 1.00 89.75 358 LEU A C 1
ATOM 2930 O O . LEU A 1 358 ? -0.389 6.036 -0.288 1.00 89.75 358 LEU A O 1
ATOM 2934 N N . GLU A 1 359 ? 1.191 6.271 -1.874 1.00 86.31 359 GLU A N 1
ATOM 2935 C CA . GLU A 1 359 ? 2.292 6.593 -0.957 1.00 86.31 359 GLU A CA 1
ATOM 2936 C C . GLU A 1 359 ? 2.958 7.934 -1.273 1.00 86.31 359 GLU A C 1
ATOM 2938 O O . GLU A 1 359 ? 3.065 8.786 -0.394 1.00 86.31 359 GLU A O 1
ATOM 2943 N N . TYR A 1 360 ? 3.361 8.153 -2.528 1.00 86.25 360 TYR A N 1
ATOM 2944 C CA . TYR A 1 360 ? 4.075 9.365 -2.922 1.00 86.25 360 TYR A CA 1
ATOM 2945 C C . TYR A 1 360 ? 3.286 10.155 -3.973 1.00 86.25 360 TYR A C 1
ATOM 2947 O O . TYR A 1 360 ? 3.010 9.612 -5.049 1.00 86.25 360 TYR A O 1
ATOM 2955 N N . PRO A 1 361 ? 2.965 11.442 -3.725 1.00 87.50 361 PRO A N 1
ATOM 2956 C CA . PRO A 1 361 ? 2.388 12.303 -4.755 1.00 87.50 361 PRO A CA 1
ATOM 2957 C C . PRO A 1 361 ? 3.398 12.576 -5.877 1.00 87.50 361 PRO A C 1
ATOM 2959 O O . PRO A 1 361 ? 3.022 12.569 -7.043 1.00 87.50 361 PRO A O 1
ATOM 2962 N N . ASN A 1 362 ? 4.677 12.736 -5.513 1.00 91.00 362 ASN A N 1
ATOM 2963 C CA . ASN A 1 362 ? 5.812 12.790 -6.428 1.00 91.00 362 ASN A CA 1
ATOM 2964 C C . ASN A 1 362 ? 6.528 11.435 -6.403 1.00 91.00 362 ASN A C 1
ATOM 2966 O O . ASN A 1 362 ? 7.243 11.112 -5.455 1.00 91.00 362 ASN A O 1
ATOM 2970 N N . ASN A 1 363 ? 6.303 10.634 -7.433 1.00 93.25 363 ASN A N 1
ATOM 2971 C CA . ASN A 1 363 ? 6.893 9.318 -7.653 1.00 93.25 363 ASN A CA 1
ATOM 2972 C C . ASN A 1 363 ? 7.554 9.257 -9.038 1.00 93.25 363 ASN A C 1
ATOM 2974 O O . ASN A 1 363 ? 7.500 10.214 -9.810 1.00 93.25 363 ASN A O 1
ATOM 2978 N N . PHE A 1 364 ? 8.157 8.114 -9.365 1.00 94.25 364 PHE A N 1
ATOM 2979 C CA . PHE A 1 364 ? 8.773 7.871 -10.672 1.00 94.25 364 PHE A CA 1
ATOM 2980 C C . PHE A 1 364 ? 7.850 8.280 -11.832 1.00 94.25 364 PHE A C 1
ATOM 2982 O O . PHE A 1 364 ? 8.279 8.999 -12.732 1.00 94.25 364 PHE A O 1
ATOM 2989 N N . LEU A 1 365 ? 6.588 7.837 -11.809 1.00 93.81 365 LEU A N 1
ATOM 2990 C CA . LEU A 1 365 ? 5.636 8.038 -12.903 1.00 93.81 365 LEU A CA 1
ATOM 2991 C C . LEU A 1 365 ? 5.232 9.504 -13.065 1.00 93.81 365 LEU A C 1
ATOM 2993 O O . LEU A 1 365 ? 5.096 9.986 -14.182 1.00 93.81 365 LEU A O 1
ATOM 2997 N N . THR A 1 366 ? 5.025 10.216 -11.959 1.00 92.88 366 THR A N 1
ATOM 2998 C CA . THR A 1 366 ? 4.570 11.615 -11.976 1.00 92.88 366 THR A CA 1
ATOM 2999 C C . THR A 1 366 ? 5.694 12.616 -12.223 1.00 92.88 366 THR A C 1
ATOM 3001 O O . THR A 1 366 ? 5.411 13.766 -12.537 1.00 92.88 366 THR A O 1
ATOM 3004 N N . SER A 1 367 ? 6.952 12.212 -12.026 1.00 93.44 367 SER A N 1
ATOM 3005 C CA . SER A 1 367 ? 8.118 13.101 -12.116 1.00 93.44 367 SER A CA 1
ATOM 3006 C C . SER A 1 367 ? 8.901 12.975 -13.424 1.00 93.44 367 SER A C 1
ATOM 3008 O O . SER A 1 367 ? 9.845 13.733 -13.635 1.00 93.44 367 SER A O 1
ATOM 3010 N N . VAL A 1 368 ? 8.541 12.038 -14.304 1.00 89.75 368 VAL A N 1
ATOM 3011 C CA . VAL A 1 368 ? 9.173 11.910 -15.623 1.00 89.75 368 VAL A CA 1
ATOM 3012 C C . VAL A 1 368 ? 8.705 13.027 -16.566 1.00 89.75 368 VAL A C 1
ATOM 3014 O O . VAL A 1 368 ? 7.520 13.343 -16.627 1.00 89.75 368 VAL A O 1
ATOM 3017 N N . VAL A 1 369 ? 9.642 13.624 -17.307 1.00 84.69 369 VAL A N 1
ATOM 3018 C CA . VAL A 1 369 ? 9.396 14.729 -18.254 1.00 84.69 369 VAL A CA 1
ATOM 3019 C C . VAL A 1 369 ? 9.878 14.364 -19.658 1.00 84.69 369 VAL A C 1
ATOM 3021 O O . VAL A 1 369 ? 10.756 13.519 -19.816 1.00 84.69 369 VAL A O 1
ATOM 3024 N N . SER A 1 370 ? 9.321 15.002 -20.689 1.00 78.00 370 SER A N 1
ATOM 3025 C CA . SER A 1 370 ? 9.589 14.663 -22.095 1.00 78.00 370 SER A CA 1
ATOM 3026 C C . SER A 1 370 ? 10.939 15.150 -22.631 1.00 78.00 370 SER A C 1
ATOM 3028 O O . SER A 1 370 ? 11.397 14.633 -23.645 1.00 78.00 370 SER A O 1
ATOM 3030 N N . GLU A 1 371 ? 11.583 16.126 -21.977 1.00 72.38 371 GLU A N 1
ATOM 3031 C CA . GLU A 1 371 ? 12.818 16.769 -22.470 1.00 72.38 371 GLU A CA 1
ATOM 3032 C C . GLU A 1 371 ? 14.016 15.804 -22.603 1.00 72.38 371 GLU A C 1
ATOM 3034 O O . GLU A 1 371 ? 14.953 16.088 -23.348 1.00 72.38 371 GLU A O 1
ATOM 3039 N N . GLY A 1 372 ? 13.954 14.612 -21.992 1.00 65.19 372 GLY A N 1
ATOM 3040 C CA . GLY A 1 372 ? 14.951 13.554 -22.179 1.00 65.19 372 GLY A CA 1
ATOM 3041 C C . GLY A 1 372 ? 16.333 13.872 -21.599 1.00 65.19 372 GLY A C 1
ATOM 3042 O O . GLY A 1 372 ? 16.568 14.914 -20.997 1.00 65.19 372 GLY A O 1
ATOM 3043 N N . LEU A 1 373 ? 17.277 12.945 -21.778 1.00 72.56 373 LEU A N 1
ATOM 3044 C CA . LEU A 1 373 ? 18.711 13.179 -21.550 1.00 72.56 373 LEU A CA 1
ATOM 3045 C C . LEU A 1 373 ? 19.443 13.069 -22.899 1.00 72.56 373 LEU A C 1
ATOM 3047 O O . LEU A 1 373 ? 18.934 12.397 -23.796 1.00 72.56 373 LEU A O 1
ATOM 3051 N N . PRO A 1 374 ? 20.650 13.644 -23.082 1.00 69.81 374 PRO A N 1
ATOM 3052 C CA . PRO A 1 374 ? 21.319 13.692 -24.390 1.00 69.81 374 PRO A CA 1
ATOM 3053 C C . PRO A 1 374 ? 21.363 12.353 -25.152 1.00 69.81 374 PRO A C 1
ATOM 3055 O O . PRO A 1 374 ? 21.157 12.338 -26.365 1.00 69.81 374 PRO A O 1
ATOM 3058 N N . ASN A 1 375 ? 21.519 11.230 -24.437 1.00 79.06 375 ASN A N 1
ATOM 3059 C CA . ASN A 1 375 ? 21.606 9.872 -24.997 1.00 79.06 375 ASN A CA 1
ATOM 3060 C C . ASN A 1 375 ? 20.381 8.978 -24.716 1.00 79.06 375 ASN A C 1
ATOM 3062 O O . ASN A 1 375 ? 20.412 7.787 -25.028 1.00 79.06 375 ASN A O 1
ATOM 3066 N N . ILE A 1 376 ? 19.313 9.529 -24.131 1.00 89.50 376 ILE A N 1
ATOM 3067 C CA . ILE A 1 376 ? 18.092 8.791 -23.784 1.00 89.50 376 ILE A CA 1
ATOM 3068 C C . ILE A 1 376 ? 16.893 9.511 -24.381 1.00 89.50 376 ILE A C 1
ATOM 3070 O O . ILE A 1 376 ? 16.622 10.666 -24.055 1.00 89.50 376 ILE A O 1
ATOM 3074 N N . ARG A 1 377 ? 16.143 8.806 -25.224 1.00 91.75 377 ARG A N 1
ATOM 3075 C CA . ARG A 1 377 ? 14.828 9.255 -25.666 1.00 91.75 377 ARG A CA 1
ATOM 3076 C C . ARG A 1 377 ? 13.795 8.829 -24.628 1.00 91.75 377 ARG A C 1
ATOM 3078 O O . ARG A 1 377 ? 13.667 7.638 -24.351 1.00 91.75 377 ARG A O 1
ATOM 3085 N N . ILE A 1 378 ? 13.056 9.784 -24.076 1.00 92.75 378 ILE A N 1
ATOM 3086 C CA . ILE A 1 378 ? 11.899 9.488 -23.230 1.00 92.75 378 ILE A CA 1
ATOM 3087 C C . ILE A 1 378 ? 10.665 9.449 -24.133 1.00 92.75 378 ILE A C 1
ATOM 3089 O O . ILE A 1 378 ? 10.390 10.405 -24.851 1.00 92.75 378 ILE A O 1
ATOM 3093 N N . ASP A 1 379 ? 9.963 8.320 -24.126 1.00 92.94 379 ASP A N 1
ATOM 3094 C CA . ASP A 1 379 ? 8.765 8.067 -24.930 1.00 92.94 379 ASP A CA 1
ATOM 3095 C C . ASP A 1 379 ? 7.558 7.943 -23.990 1.00 92.94 379 ASP A C 1
ATOM 3097 O O . ASP A 1 379 ? 7.271 6.869 -23.454 1.00 92.94 379 ASP A O 1
ATOM 3101 N N . ILE A 1 380 ? 6.898 9.072 -23.716 1.00 92.38 380 ILE A N 1
ATOM 3102 C CA . ILE A 1 380 ? 5.686 9.109 -22.890 1.00 92.38 380 ILE A CA 1
ATOM 3103 C C . ILE A 1 380 ? 4.498 8.772 -23.786 1.00 92.38 380 ILE A C 1
ATOM 3105 O O . ILE A 1 380 ? 4.105 9.570 -24.636 1.00 92.38 380 ILE A O 1
ATOM 3109 N N . ARG A 1 381 ? 3.930 7.581 -23.592 1.00 92.19 381 ARG A N 1
ATOM 3110 C CA . ARG A 1 381 ? 2.753 7.131 -24.339 1.00 92.19 381 ARG A CA 1
ATOM 3111 C C . ARG A 1 381 ? 1.504 7.855 -23.855 1.00 92.19 381 ARG A C 1
ATOM 3113 O O . ARG A 1 381 ? 1.403 8.219 -22.682 1.00 92.19 381 ARG A O 1
ATOM 3120 N N . GLU A 1 382 ? 0.528 7.998 -24.747 1.00 92.44 382 GLU A N 1
ATOM 3121 C CA . GLU A 1 382 ? -0.788 8.504 -24.367 1.00 92.44 382 GLU A CA 1
ATOM 3122 C C . GLU A 1 382 ? -1.400 7.631 -23.255 1.00 92.44 382 GLU A C 1
ATOM 3124 O O . GLU A 1 382 ? -1.323 6.398 -23.329 1.00 92.44 382 GLU A O 1
ATOM 3129 N N . PRO A 1 383 ? -1.987 8.239 -22.208 1.00 93.00 383 PRO A N 1
ATOM 3130 C CA . PRO A 1 383 ? -2.656 7.498 -21.148 1.00 93.00 383 PRO A CA 1
ATOM 3131 C C . PRO A 1 383 ? -3.790 6.618 -21.685 1.00 93.00 383 PRO A C 1
ATOM 3133 O O . PRO A 1 383 ? -4.669 7.094 -22.397 1.00 93.00 383 PRO A O 1
ATOM 3136 N N . VAL A 1 384 ? -3.823 5.348 -21.274 1.00 92.38 384 VAL A N 1
ATOM 3137 C CA . VAL A 1 384 ? -4.888 4.400 -21.644 1.00 92.38 384 VAL A CA 1
ATOM 3138 C C . VAL A 1 384 ? -5.602 3.909 -20.391 1.00 92.38 384 VAL A C 1
ATOM 3140 O O . VAL A 1 384 ? -4.961 3.484 -19.433 1.00 92.38 384 VAL A O 1
ATOM 3143 N N . ASN A 1 385 ? -6.934 3.912 -20.396 1.00 91.94 385 ASN A N 1
ATOM 3144 C CA . ASN A 1 385 ? -7.748 3.447 -19.267 1.00 91.94 385 ASN A CA 1
ATOM 3145 C C . ASN A 1 385 ? -8.815 2.430 -19.706 1.00 91.94 385 ASN A C 1
ATOM 3147 O O . ASN A 1 385 ? -9.985 2.521 -19.342 1.00 91.94 385 ASN A O 1
ATOM 3151 N N . ILE A 1 386 ? -8.390 1.462 -20.523 1.00 91.38 386 ILE A N 1
ATOM 3152 C CA . ILE A 1 386 ? -9.233 0.338 -20.942 1.00 91.38 386 ILE A CA 1
ATOM 3153 C C . ILE A 1 386 ? -9.296 -0.676 -19.799 1.00 91.38 386 ILE A C 1
ATOM 3155 O O . ILE A 1 386 ? -8.257 -1.165 -19.373 1.00 91.38 386 ILE A O 1
ATOM 3159 N N . ASN A 1 387 ? -10.476 -1.018 -19.295 1.00 91.75 387 ASN A N 1
ATOM 3160 C CA . ASN A 1 387 ? -10.648 -1.940 -18.176 1.00 91.75 387 ASN A CA 1
ATOM 3161 C C . ASN A 1 387 ? -11.135 -3.314 -18.652 1.00 91.75 387 ASN A C 1
ATOM 3163 O O . ASN A 1 387 ? -12.176 -3.436 -19.293 1.00 91.75 387 ASN A O 1
ATOM 3167 N N . ARG A 1 388 ? -10.394 -4.363 -18.279 1.00 89.25 388 ARG A N 1
ATOM 3168 C CA . ARG A 1 388 ? -10.700 -5.771 -18.572 1.00 89.25 388 ARG A CA 1
ATOM 3169 C C . ARG A 1 388 ? -11.279 -6.538 -17.371 1.00 89.25 388 ARG A C 1
ATOM 3171 O O . ARG A 1 388 ? -11.632 -7.719 -17.473 1.00 89.25 388 ARG A O 1
ATOM 3178 N N . ARG A 1 389 ? -11.350 -5.891 -16.203 1.00 90.00 389 ARG A N 1
ATOM 3179 C CA . ARG A 1 389 ? -11.779 -6.480 -14.924 1.00 90.00 389 ARG A CA 1
ATOM 3180 C C . ARG A 1 389 ? -13.294 -6.445 -14.749 1.00 90.00 389 ARG A C 1
ATOM 3182 O O . ARG A 1 389 ? -13.846 -7.439 -14.287 1.00 90.00 389 ARG A O 1
ATOM 3189 N N . ILE A 1 390 ? -13.932 -5.329 -15.085 1.00 93.88 390 ILE A N 1
ATOM 3190 C CA . ILE A 1 390 ? -15.372 -5.111 -14.935 1.00 93.88 390 ILE A CA 1
ATOM 3191 C C . ILE A 1 390 ? -16.116 -6.069 -15.870 1.00 93.88 390 ILE A C 1
ATOM 3193 O O . ILE A 1 390 ? -15.836 -6.131 -17.064 1.00 93.88 390 ILE A O 1
ATOM 3197 N N . LYS A 1 391 ? -17.053 -6.838 -15.310 1.00 94.12 391 LYS A N 1
ATOM 3198 C CA . LYS A 1 391 ? -17.849 -7.860 -16.012 1.00 94.12 391 LYS A CA 1
ATOM 3199 C C . LYS A 1 391 ? -19.342 -7.522 -16.063 1.00 94.12 391 LYS A C 1
ATOM 3201 O O . LYS A 1 391 ? -20.145 -8.384 -16.408 1.00 94.12 391 LYS A O 1
ATOM 3206 N N . VAL A 1 392 ? -19.728 -6.297 -15.703 1.00 94.38 392 VAL A N 1
ATOM 3207 C CA . VAL A 1 392 ? -21.132 -5.862 -15.628 1.00 94.38 392 VAL A CA 1
ATOM 3208 C C . VAL A 1 392 ? -21.370 -4.517 -16.316 1.00 94.38 392 VAL A C 1
ATOM 3210 O O . VAL A 1 392 ? -20.447 -3.714 -16.457 1.00 94.38 392 VAL A O 1
ATOM 3213 N N . SER A 1 393 ? -22.612 -4.254 -16.732 1.00 92.12 393 SER A N 1
ATOM 3214 C CA . SER A 1 393 ? -23.029 -2.933 -17.225 1.00 92.12 393 SER A CA 1
ATOM 3215 C C . SER A 1 393 ? -23.045 -1.875 -16.109 1.00 92.12 393 SER A C 1
ATOM 3217 O O . SER A 1 393 ? -23.067 -2.212 -14.928 1.00 92.12 393 SER A O 1
ATOM 3219 N N . ASN A 1 394 ? -23.063 -0.590 -16.485 1.00 91.38 394 ASN A N 1
ATOM 3220 C CA . ASN A 1 394 ? -23.198 0.598 -15.617 1.00 91.38 394 ASN A CA 1
ATOM 3221 C C . ASN A 1 394 ? -22.075 0.866 -14.593 1.00 91.38 394 ASN A C 1
ATOM 3223 O O . ASN A 1 394 ? -21.905 2.015 -14.186 1.00 91.38 394 ASN A O 1
ATOM 3227 N N . MET A 1 395 ? -21.259 -0.129 -14.228 1.00 94.75 395 MET A N 1
ATOM 3228 C CA . MET A 1 395 ? -20.191 0.033 -13.229 1.00 94.75 395 MET A CA 1
ATOM 3229 C C . MET A 1 395 ? -19.134 1.047 -13.680 1.00 94.75 395 MET A C 1
ATOM 3231 O O . MET A 1 395 ? -18.702 1.882 -12.893 1.00 94.75 395 MET A O 1
ATOM 3235 N N . GLU A 1 396 ? -18.767 1.024 -14.960 1.00 94.00 396 GLU A N 1
ATOM 3236 C CA . GLU A 1 396 ? -17.884 2.019 -15.578 1.00 94.00 396 GLU A CA 1
ATOM 3237 C C . GLU A 1 396 ? -18.391 3.451 -15.377 1.00 94.00 396 GLU A C 1
ATOM 3239 O O . GLU A 1 396 ? -17.666 4.308 -14.871 1.00 94.00 396 GLU A O 1
ATOM 3244 N N . ALA A 1 397 ? -19.652 3.701 -15.739 1.00 92.44 397 ALA A N 1
ATOM 3245 C CA . ALA A 1 397 ? -20.264 5.021 -15.658 1.00 92.44 397 ALA A CA 1
ATOM 3246 C C . ALA A 1 397 ? -20.340 5.519 -14.207 1.00 92.44 397 ALA A C 1
ATOM 3248 O O . ALA A 1 397 ? -20.079 6.690 -13.936 1.00 92.44 397 ALA A O 1
ATOM 3249 N N . GLU A 1 398 ? -20.655 4.635 -13.258 1.00 92.31 398 GLU A N 1
ATOM 3250 C CA . GLU A 1 398 ? -20.678 4.970 -11.834 1.00 92.31 398 GLU A CA 1
ATOM 3251 C C . GLU A 1 398 ? -19.292 5.302 -11.278 1.00 92.31 398 GLU A C 1
ATOM 3253 O O . GLU A 1 398 ? -19.133 6.344 -10.638 1.00 92.31 398 GLU A O 1
ATOM 3258 N N . ILE A 1 399 ? -18.273 4.492 -11.579 1.00 95.00 399 ILE A N 1
ATOM 3259 C CA . ILE A 1 399 ? -16.896 4.760 -11.138 1.00 95.00 399 ILE A CA 1
ATOM 3260 C C . ILE A 1 399 ? -16.383 6.073 -11.744 1.00 95.00 399 ILE A C 1
ATOM 3262 O O . ILE A 1 399 ? -15.786 6.883 -11.033 1.00 95.00 399 ILE A O 1
ATOM 3266 N N . ASN A 1 400 ? -16.665 6.328 -13.025 1.00 94.56 400 ASN A N 1
ATOM 3267 C CA . ASN A 1 400 ? -16.270 7.558 -13.715 1.00 94.56 400 ASN A CA 1
ATOM 3268 C C . ASN A 1 400 ? -16.897 8.824 -13.113 1.00 94.56 400 ASN A C 1
ATOM 3270 O O . ASN A 1 400 ? -16.282 9.887 -13.180 1.00 94.56 400 ASN A O 1
ATOM 3274 N N . ARG A 1 401 ? -18.083 8.728 -12.495 1.00 91.00 401 ARG A N 1
ATOM 3275 C CA . ARG A 1 401 ? -18.703 9.851 -11.765 1.00 91.00 401 ARG A CA 1
ATOM 3276 C C . ARG A 1 401 ? -18.055 10.115 -10.406 1.00 91.00 401 ARG A C 1
ATOM 3278 O O . ARG A 1 401 ? -18.055 11.256 -9.953 1.00 91.00 401 ARG A O 1
ATOM 3285 N N . LEU A 1 402 ? -17.520 9.077 -9.762 1.00 91.50 402 LEU A N 1
ATOM 3286 C CA . LEU A 1 402 ? -16.957 9.155 -8.410 1.00 91.50 402 LEU A CA 1
ATOM 3287 C C . LEU A 1 402 ? -15.445 9.438 -8.391 1.00 91.50 402 LEU A C 1
ATOM 3289 O O . LEU A 1 402 ? -14.940 9.972 -7.406 1.00 91.50 402 LEU A O 1
ATOM 3293 N N . CYS A 1 403 ? -14.716 9.093 -9.455 1.00 93.25 403 CYS A N 1
ATOM 3294 C CA . CYS A 1 403 ? -13.259 9.230 -9.526 1.00 93.25 403 CYS A CA 1
ATOM 3295 C C . CYS A 1 403 ? -12.810 10.500 -10.264 1.00 93.25 403 CYS A C 1
ATOM 3297 O O . CYS A 1 403 ? -13.342 10.876 -11.307 1.00 93.25 403 CYS A O 1
ATOM 3299 N N . ALA A 1 404 ? -11.751 11.137 -9.763 1.00 90.88 404 ALA A N 1
ATOM 3300 C CA . ALA A 1 404 ? -11.266 12.426 -10.253 1.00 90.88 404 ALA A CA 1
ATOM 3301 C C . ALA A 1 404 ? -10.321 12.327 -11.475 1.00 90.88 404 ALA A C 1
ATOM 3303 O O . ALA A 1 404 ? -9.281 12.978 -11.497 1.00 90.88 404 ALA A O 1
ATOM 3304 N N . PHE A 1 405 ? -10.662 11.548 -12.511 1.00 94.56 405 PHE A N 1
ATOM 3305 C CA . PHE A 1 405 ? -9.805 11.349 -13.699 1.00 94.56 405 PHE A CA 1
ATOM 3306 C C . PHE A 1 405 ? -9.373 12.668 -14.358 1.00 94.56 405 PHE A C 1
ATOM 3308 O O . PHE A 1 405 ? -8.181 12.925 -14.530 1.00 94.56 405 PHE A O 1
ATOM 3315 N N . LYS A 1 406 ? -10.340 13.560 -14.614 1.00 93.12 406 LYS A N 1
ATOM 3316 C CA . LYS A 1 406 ? -10.099 14.873 -15.233 1.00 93.12 406 LYS A CA 1
ATOM 3317 C C . LYS A 1 406 ? -9.173 15.775 -14.407 1.00 93.12 406 LYS A C 1
ATOM 3319 O O . LYS A 1 406 ? -8.431 16.554 -14.986 1.00 93.12 406 LYS A O 1
ATOM 3324 N N . LYS A 1 407 ? -9.202 15.678 -13.070 1.00 93.62 407 LYS A N 1
ATOM 3325 C CA . LYS A 1 407 ? -8.337 16.472 -12.170 1.00 93.62 407 LYS A CA 1
ATOM 3326 C C . LYS A 1 407 ? -6.855 16.126 -12.350 1.00 93.62 407 LYS A C 1
ATOM 3328 O O . LYS A 1 407 ? -6.007 16.952 -12.038 1.00 93.62 407 LYS A O 1
ATOM 3333 N N . HIS A 1 408 ? -6.557 14.914 -12.820 1.00 93.31 408 HIS A N 1
ATOM 3334 C CA . HIS A 1 408 ? -5.200 14.376 -12.929 1.00 93.31 408 HIS A CA 1
ATOM 3335 C C . HIS A 1 408 ? -4.739 14.167 -14.374 1.00 93.31 408 HIS A C 1
ATOM 3337 O O . HIS A 1 408 ? -3.737 13.478 -14.577 1.00 93.31 408 HIS A O 1
ATOM 3343 N N . ASP A 1 409 ? -5.446 14.757 -15.342 1.00 92.81 409 ASP A N 1
ATOM 3344 C CA . ASP A 1 409 ? -5.189 14.636 -16.785 1.00 92.81 409 ASP A CA 1
ATOM 3345 C C . ASP A 1 409 ? -5.217 13.183 -17.281 1.00 92.81 409 ASP A C 1
ATOM 3347 O O . ASP A 1 409 ? -4.400 12.755 -18.094 1.00 92.81 409 ASP A O 1
ATOM 3351 N N . LEU A 1 410 ? -6.160 12.396 -16.755 1.00 94.75 410 LEU A N 1
ATOM 3352 C CA . LEU A 1 410 ? -6.355 11.002 -17.136 1.00 94.75 410 LEU A CA 1
ATOM 3353 C C . LEU A 1 410 ? -7.693 10.811 -17.853 1.00 94.75 410 LEU A C 1
ATOM 3355 O O . LEU A 1 410 ? -8.687 11.445 -17.478 1.00 94.75 410 LEU A O 1
ATOM 3359 N N . PRO A 1 411 ? -7.758 9.907 -18.845 1.00 95.06 411 PRO A N 1
ATOM 3360 C CA . PRO A 1 411 ? -9.021 9.520 -19.441 1.00 95.06 411 PRO A CA 1
ATOM 3361 C C . PRO A 1 411 ? -9.877 8.739 -18.429 1.00 95.06 411 PRO A C 1
ATOM 3363 O O . PRO A 1 411 ? -9.334 8.025 -17.573 1.00 95.06 411 PRO A O 1
ATOM 3366 N N . PRO A 1 412 ? -11.215 8.848 -18.522 1.00 95.50 412 PRO A N 1
ATOM 3367 C CA . PRO A 1 412 ? -12.120 7.999 -17.754 1.00 95.50 412 PRO A CA 1
ATOM 3368 C C . PRO A 1 412 ? -11.920 6.521 -18.116 1.00 95.50 412 PRO A C 1
ATOM 3370 O O . PRO A 1 412 ? -11.341 6.198 -19.153 1.00 95.50 412 PRO A O 1
ATOM 3373 N N . ILE A 1 413 ? -12.401 5.623 -17.258 1.00 94.50 413 ILE A N 1
ATOM 3374 C CA . ILE A 1 413 ? -12.420 4.188 -17.553 1.00 94.50 413 ILE A CA 1
ATOM 3375 C C . ILE A 1 413 ? -13.315 3.944 -18.763 1.00 94.50 413 ILE A C 1
ATOM 3377 O O . ILE A 1 413 ? -14.422 4.472 -18.815 1.00 94.50 413 ILE A O 1
ATOM 3381 N N . VAL A 1 414 ? -12.848 3.093 -19.672 1.00 93.75 414 VAL A N 1
ATOM 3382 C CA . VAL A 1 414 ? -13.640 2.504 -20.754 1.00 93.75 414 VAL A CA 1
ATOM 3383 C C . VAL A 1 414 ? -13.501 0.994 -20.648 1.00 93.75 414 VAL A C 1
ATOM 3385 O O . VAL A 1 414 ? -12.387 0.483 -20.622 1.00 93.75 414 VAL A O 1
ATOM 3388 N N . CYS A 1 415 ? -14.584 0.241 -20.521 1.00 90.81 415 CYS A N 1
ATOM 3389 C CA . CYS A 1 415 ? -14.471 -1.214 -20.474 1.00 90.81 415 CYS A CA 1
ATOM 3390 C C . CYS A 1 415 ? -14.212 -1.794 -21.866 1.00 90.81 415 CYS A C 1
ATOM 3392 O O . CYS A 1 415 ? -14.831 -1.368 -22.832 1.00 90.81 415 CYS A O 1
ATOM 3394 N N . ASP A 1 416 ? -13.363 -2.815 -21.927 1.00 85.69 416 ASP A N 1
ATOM 3395 C CA . ASP A 1 416 ? -13.024 -3.540 -23.153 1.00 85.69 416 ASP A CA 1
ATOM 3396 C C . ASP A 1 416 ? -14.275 -4.171 -23.802 1.00 85.69 416 ASP A C 1
ATOM 3398 O O . ASP A 1 416 ? -15.039 -4.873 -23.126 1.00 85.69 416 ASP A O 1
ATOM 3402 N N . ASP A 1 417 ? -14.490 -3.895 -25.091 1.00 83.75 417 ASP A N 1
ATOM 3403 C CA . ASP A 1 417 ? -15.658 -4.348 -25.860 1.00 83.75 417 ASP A CA 1
ATOM 3404 C C . ASP A 1 417 ? -15.639 -5.861 -26.124 1.00 83.75 417 ASP A C 1
ATOM 3406 O O . ASP A 1 417 ? -16.698 -6.474 -26.271 1.00 83.75 417 ASP A O 1
ATOM 3410 N N . ASP A 1 418 ? -14.459 -6.490 -26.090 1.00 82.31 418 ASP A N 1
ATOM 3411 C CA . ASP A 1 418 ? -14.308 -7.940 -26.268 1.00 82.31 418 ASP A CA 1
ATOM 3412 C C . ASP A 1 418 ? -14.814 -8.738 -25.050 1.00 82.31 418 ASP A C 1
ATOM 3414 O O . ASP A 1 418 ? -14.890 -9.971 -25.070 1.00 82.31 418 ASP A O 1
ATOM 3418 N N . ILE A 1 419 ? -15.147 -8.059 -23.949 1.00 81.81 419 ILE A N 1
ATOM 3419 C CA . ILE A 1 419 ? -15.574 -8.692 -22.704 1.00 81.81 419 ILE A CA 1
ATOM 3420 C C . ILE A 1 419 ? -17.088 -8.631 -22.584 1.00 81.81 419 ILE A C 1
ATOM 3422 O O . ILE A 1 419 ? -17.677 -7.575 -22.366 1.00 81.81 419 ILE A O 1
ATOM 3426 N N . VAL A 1 420 ? -17.715 -9.808 -22.615 1.00 85.44 420 VAL A N 1
ATOM 3427 C CA . VAL A 1 420 ? -19.153 -9.955 -22.368 1.00 85.44 420 VAL A CA 1
ATOM 3428 C C . VAL A 1 420 ? -19.501 -9.452 -20.964 1.00 85.44 420 VAL A C 1
ATOM 3430 O O . VAL A 1 420 ? -18.940 -9.912 -19.964 1.00 85.44 420 VAL A O 1
ATOM 3433 N N . LYS A 1 421 ? -20.453 -8.515 -20.894 1.00 89.62 421 LYS A N 1
ATOM 3434 C CA . LYS A 1 421 ? -20.941 -7.916 -19.646 1.00 89.62 421 LYS A CA 1
ATOM 3435 C C . LYS A 1 421 ? -22.336 -8.432 -19.318 1.00 89.62 421 LYS A C 1
ATOM 3437 O O . LYS A 1 421 ? -23.226 -8.400 -20.164 1.00 89.62 421 LYS A O 1
ATOM 3442 N N . THR A 1 422 ? -22.552 -8.846 -18.075 1.00 91.94 422 THR A N 1
ATOM 3443 C CA . THR A 1 422 ? -23.904 -9.124 -17.572 1.00 91.94 422 THR A CA 1
ATOM 3444 C C . THR A 1 422 ? -24.594 -7.825 -17.160 1.00 91.94 422 THR A C 1
ATOM 3446 O O . THR A 1 422 ? -23.950 -6.905 -16.654 1.00 91.94 422 THR A O 1
ATOM 3449 N N . VAL A 1 423 ? -25.908 -7.730 -17.354 1.00 92.06 423 VAL A N 1
ATOM 3450 C CA . VAL A 1 423 ? -26.657 -6.527 -16.969 1.00 92.06 423 VAL A CA 1
ATOM 3451 C C . VAL A 1 423 ? -26.672 -6.385 -15.444 1.00 92.06 423 VAL A C 1
ATOM 3453 O O . VAL A 1 423 ? -27.064 -7.305 -14.735 1.00 92.06 423 VAL A O 1
ATOM 3456 N N . ASN A 1 424 ? -26.251 -5.222 -14.952 1.00 91.62 424 ASN A N 1
ATOM 3457 C CA . ASN A 1 424 ? -26.409 -4.777 -13.571 1.00 91.62 424 ASN A CA 1
ATOM 3458 C C . ASN A 1 424 ? -26.790 -3.290 -13.581 1.00 91.62 424 ASN A C 1
ATOM 3460 O O . ASN A 1 424 ? -26.100 -2.474 -14.195 1.00 91.62 424 ASN A O 1
ATOM 3464 N N . THR A 1 425 ? -27.911 -2.939 -12.956 1.00 88.00 425 THR A N 1
ATOM 3465 C CA . THR A 1 425 ? -28.412 -1.558 -12.865 1.00 88.00 425 THR A CA 1
ATOM 3466 C C . THR A 1 425 ? -27.941 -0.828 -11.613 1.00 88.00 425 THR A C 1
ATOM 3468 O O . THR A 1 425 ? -28.014 0.393 -11.594 1.00 88.00 425 THR A O 1
ATOM 3471 N N . GLU A 1 426 ? -27.456 -1.551 -10.601 1.00 90.00 426 GLU A N 1
ATOM 3472 C CA . GLU A 1 426 ? -26.967 -0.996 -9.332 1.00 90.00 426 GLU A CA 1
ATOM 3473 C C . GLU A 1 426 ? -25.614 -1.636 -8.934 1.00 90.00 426 GLU A C 1
ATOM 3475 O O . GLU A 1 426 ? -25.495 -2.318 -7.910 1.00 90.00 426 GLU A O 1
ATOM 3480 N N . PRO A 1 427 ? -24.564 -1.473 -9.761 1.00 93.25 427 PRO A N 1
ATOM 3481 C CA . PRO A 1 427 ? -23.264 -2.089 -9.515 1.00 93.25 427 PRO A CA 1
ATOM 3482 C C . PRO A 1 427 ? -22.520 -1.499 -8.311 1.00 93.25 427 PRO A C 1
ATOM 3484 O O . PRO A 1 427 ? -21.679 -2.197 -7.739 1.00 93.25 427 PRO A O 1
ATOM 3487 N N . ILE A 1 428 ? -22.816 -0.256 -7.908 1.00 94.44 428 ILE A N 1
ATOM 3488 C CA . ILE A 1 428 ? -22.424 0.315 -6.614 1.00 94.44 428 ILE A CA 1
ATOM 3489 C C . ILE A 1 428 ? -23.671 0.484 -5.745 1.00 94.44 428 ILE A C 1
ATOM 3491 O O . ILE A 1 428 ? -24.400 1.467 -5.847 1.00 94.44 428 ILE A O 1
ATOM 3495 N N . LYS A 1 429 ? -23.880 -0.470 -4.840 1.00 93.62 429 LYS A N 1
ATOM 3496 C CA . LYS A 1 429 ? -25.012 -0.491 -3.916 1.00 93.62 429 LYS A CA 1
ATOM 3497 C C . LYS A 1 429 ? -24.654 0.180 -2.595 1.00 93.62 429 LYS A C 1
ATOM 3499 O O . LYS A 1 429 ? -23.773 -0.292 -1.869 1.00 93.62 429 LYS A O 1
ATOM 3504 N N . ILE A 1 430 ? -25.350 1.268 -2.266 1.00 91.19 430 ILE A N 1
ATOM 3505 C CA . ILE A 1 430 ? -25.203 1.949 -0.974 1.00 91.19 430 ILE A CA 1
ATOM 3506 C C . ILE A 1 430 ? -25.992 1.180 0.086 1.00 91.19 430 ILE A C 1
ATOM 3508 O O . ILE A 1 430 ? -27.199 0.988 -0.036 1.00 91.19 430 ILE A O 1
ATOM 3512 N N . MET A 1 431 ? -25.320 0.749 1.151 1.00 91.94 431 MET A N 1
ATOM 3513 C CA . MET A 1 431 ? -25.965 0.017 2.245 1.00 91.94 431 MET A CA 1
ATOM 3514 C C . MET A 1 431 ? -26.619 0.993 3.231 1.00 91.94 431 MET A C 1
ATOM 3516 O O . MET A 1 431 ? -26.070 1.314 4.285 1.00 91.94 431 MET A O 1
ATOM 3520 N N . GLU A 1 432 ? -27.792 1.511 2.866 1.00 81.00 432 GLU A N 1
ATOM 3521 C CA . GLU A 1 432 ? -28.473 2.575 3.619 1.00 81.00 432 GLU A CA 1
ATOM 3522 C C . GLU A 1 432 ? -28.974 2.161 5.006 1.00 81.00 432 GLU A C 1
ATOM 3524 O O . GLU A 1 432 ? -29.222 3.011 5.862 1.00 81.00 432 GLU A O 1
ATOM 3529 N N . ASP A 1 433 ? -29.140 0.862 5.229 1.00 81.94 433 ASP A N 1
ATOM 3530 C CA . ASP A 1 433 ? -29.727 0.314 6.440 1.00 81.94 433 ASP A CA 1
ATOM 3531 C C . ASP A 1 433 ? -28.693 0.081 7.559 1.00 81.94 433 ASP A C 1
ATOM 3533 O O . ASP A 1 433 ? -29.059 -0.356 8.653 1.00 81.94 433 ASP A O 1
ATOM 3537 N N . LEU A 1 434 ? -27.411 0.373 7.328 1.00 87.19 434 LEU A N 1
ATOM 3538 C CA . LEU A 1 434 ? -26.359 0.186 8.325 1.00 87.19 434 LEU A CA 1
ATOM 3539 C C . LEU A 1 434 ? -26.479 1.193 9.486 1.00 87.19 434 LEU A C 1
ATOM 3541 O O . LEU A 1 434 ? -26.686 2.391 9.268 1.00 87.19 434 LEU A O 1
ATOM 3545 N N . PRO A 1 435 ? -26.333 0.745 10.749 1.00 83.00 435 PRO A N 1
ATOM 3546 C CA . PRO A 1 435 ? -26.365 1.649 11.888 1.00 83.00 435 PRO A CA 1
ATOM 3547 C C . PRO A 1 435 ? -25.113 2.534 11.898 1.00 83.00 435 PRO A C 1
ATOM 3549 O O . PRO A 1 435 ? -24.002 2.071 11.645 1.00 83.00 435 PRO A O 1
ATOM 3552 N N . ARG A 1 436 ? -25.273 3.811 12.259 1.00 75.25 436 ARG A N 1
ATOM 3553 C CA . ARG A 1 436 ? -24.137 4.733 12.399 1.00 75.25 436 ARG A CA 1
ATOM 3554 C C . ARG A 1 436 ? -23.337 4.419 13.657 1.00 75.25 436 ARG A C 1
ATOM 3556 O O . ARG A 1 436 ? -23.903 4.347 14.749 1.00 75.25 436 ARG A O 1
ATOM 3563 N N . ILE A 1 437 ? -22.023 4.292 13.504 1.00 71.19 437 ILE A N 1
ATOM 3564 C CA . ILE A 1 437 ? -21.099 3.953 14.588 1.00 71.19 437 ILE A CA 1
ATOM 3565 C C . ILE A 1 437 ? -20.290 5.207 14.947 1.00 71.19 437 ILE A C 1
ATOM 3567 O O . ILE A 1 437 ? -19.400 5.614 14.205 1.00 71.19 437 ILE A O 1
ATOM 3571 N N . TYR A 1 438 ? -20.594 5.818 16.096 1.00 63.66 438 TYR A N 1
ATOM 3572 C CA . TYR A 1 438 ? -19.836 6.949 16.645 1.00 63.66 438 TYR A CA 1
ATOM 3573 C C . TYR A 1 438 ? -18.941 6.488 17.803 1.00 63.66 438 TYR A C 1
ATOM 3575 O O . TYR A 1 438 ? -19.317 5.604 18.572 1.00 63.66 438 TYR A O 1
ATOM 3583 N N . GLY A 1 439 ? -17.755 7.092 17.939 1.00 52.62 439 GLY A N 1
ATOM 3584 C CA . GLY A 1 439 ? -16.725 6.654 18.893 1.00 52.62 439 GLY A CA 1
ATOM 3585 C C . GLY A 1 439 ? -17.114 6.735 20.376 1.00 52.62 439 GLY A C 1
ATOM 3586 O O . GLY A 1 439 ? -16.551 5.988 21.175 1.00 52.62 439 GLY A O 1
ATOM 3587 N N . ASP A 1 440 ? -18.090 7.579 20.720 1.00 50.94 440 ASP A N 1
ATOM 3588 C CA . ASP A 1 440 ? -18.518 7.841 22.103 1.00 50.94 440 ASP A CA 1
ATOM 3589 C C . ASP A 1 440 ? -19.923 7.294 22.417 1.00 50.94 440 ASP A C 1
ATOM 3591 O O . ASP A 1 440 ? -20.482 7.552 23.480 1.00 50.94 440 ASP A O 1
ATOM 3595 N N . ASP A 1 441 ? -20.517 6.528 21.499 1.00 59.03 441 ASP A N 1
ATOM 3596 C CA . ASP A 1 441 ? -21.878 6.022 21.656 1.00 59.03 441 ASP A CA 1
ATOM 3597 C C . ASP A 1 441 ? -21.929 4.853 22.660 1.00 59.03 441 ASP A C 1
ATOM 3599 O O . ASP A 1 441 ? -21.260 3.821 22.500 1.00 59.03 441 ASP A O 1
ATOM 3603 N N . LYS A 1 442 ? -22.759 4.995 23.704 1.00 61.84 442 LYS A N 1
ATOM 3604 C CA . LYS A 1 442 ? -22.997 3.947 24.709 1.00 61.84 442 LYS A CA 1
ATOM 3605 C C . LYS A 1 442 ? -23.449 2.639 24.048 1.00 61.84 442 LYS A C 1
ATOM 3607 O O . LYS A 1 442 ? -22.932 1.582 24.399 1.00 61.84 442 LYS A O 1
ATOM 3612 N N . MET A 1 443 ? -24.307 2.681 23.031 1.00 65.69 443 MET A N 1
ATOM 3613 C CA . MET A 1 443 ? -24.796 1.495 22.313 1.00 65.69 443 MET A CA 1
ATOM 3614 C C . MET A 1 443 ? -23.887 1.063 21.150 1.00 65.69 443 MET A C 1
ATOM 3616 O O . MET A 1 443 ? -24.236 0.159 20.396 1.00 65.69 443 MET A O 1
ATOM 3620 N N . MET A 1 444 ? -22.693 1.651 20.994 1.00 74.00 444 MET A N 1
ATOM 3621 C CA . MET A 1 444 ? -21.771 1.343 19.887 1.00 74.00 444 MET A CA 1
ATOM 3622 C C . MET A 1 444 ? -21.464 -0.157 19.744 1.00 74.00 444 MET A C 1
ATOM 3624 O O . MET A 1 444 ? -21.287 -0.623 18.627 1.00 74.00 444 MET A O 1
ATOM 3628 N N . ALA A 1 445 ? -21.382 -0.909 20.845 1.00 76.25 445 ALA A N 1
ATOM 3629 C CA . ALA A 1 445 ? -21.126 -2.354 20.804 1.00 76.25 445 ALA A CA 1
ATOM 3630 C C . ALA A 1 445 ? -22.229 -3.109 20.048 1.00 76.25 445 ALA A C 1
ATOM 3632 O O . ALA A 1 445 ? -21.963 -3.747 19.032 1.00 76.25 445 ALA A O 1
ATOM 3633 N N . GLU A 1 446 ? -23.468 -2.929 20.500 1.00 82.44 446 GLU A N 1
ATOM 3634 C CA . GLU A 1 446 ? -24.661 -3.513 19.890 1.00 82.44 446 GLU A CA 1
ATOM 3635 C C . GLU A 1 446 ? -24.819 -3.031 18.443 1.00 82.44 446 GLU A C 1
ATOM 3637 O O . GLU A 1 446 ? -25.077 -3.828 17.545 1.00 82.44 446 GLU A O 1
ATOM 3642 N N . LYS A 1 447 ? -24.555 -1.743 18.174 1.00 85.50 447 LYS A N 1
ATOM 3643 C CA . LYS A 1 447 ? -24.572 -1.191 16.811 1.00 85.50 447 LYS A CA 1
ATOM 3644 C C . LYS A 1 447 ? -23.545 -1.848 15.893 1.00 85.50 447 LYS A C 1
ATOM 3646 O O . LYS A 1 447 ? -23.890 -2.127 14.751 1.00 85.50 447 LYS A O 1
ATOM 3651 N N . ILE A 1 448 ? -22.324 -2.127 16.359 1.00 88.19 448 ILE A N 1
ATOM 3652 C CA . ILE A 1 448 ? -21.331 -2.876 15.569 1.00 88.19 448 ILE A CA 1
ATOM 3653 C C . ILE A 1 448 ? -21.849 -4.288 15.282 1.00 88.19 448 ILE A C 1
ATOM 3655 O O . ILE A 1 448 ? -21.727 -4.757 14.155 1.00 88.19 448 ILE A O 1
ATOM 3659 N N . THR A 1 449 ? -22.473 -4.953 16.254 1.00 90.56 449 THR A N 1
ATOM 3660 C CA . THR A 1 449 ? -22.996 -6.310 16.046 1.00 90.56 449 THR A CA 1
ATOM 3661 C C . THR A 1 449 ? -24.127 -6.331 15.017 1.00 90.56 449 THR A C 1
ATOM 3663 O O . THR A 1 449 ? -24.115 -7.150 14.094 1.00 90.56 449 THR A O 1
ATOM 3666 N N . ILE A 1 450 ? -25.054 -5.371 15.102 1.00 91.75 450 ILE A N 1
ATOM 3667 C CA . ILE A 1 450 ? -26.122 -5.159 14.113 1.00 91.75 450 ILE A CA 1
ATOM 3668 C C . ILE A 1 450 ? -25.533 -4.819 12.739 1.00 91.75 450 ILE A C 1
ATOM 3670 O O . ILE A 1 450 ? -25.983 -5.363 11.731 1.00 91.75 450 ILE A O 1
ATOM 3674 N N . TYR A 1 451 ? -24.514 -3.958 12.690 1.00 93.56 451 TYR A N 1
ATOM 3675 C CA . TYR A 1 451 ? -23.791 -3.613 11.467 1.00 93.56 451 TYR A CA 1
ATOM 3676 C C . TYR A 1 451 ? -23.216 -4.870 10.807 1.00 93.56 451 TYR A C 1
ATOM 3678 O O . TYR A 1 451 ? -23.534 -5.164 9.659 1.00 93.56 451 TYR A O 1
ATOM 3686 N N . CYS A 1 452 ? -22.442 -5.669 11.546 1.00 95.88 452 CYS A N 1
ATOM 3687 C CA . CYS A 1 452 ? -21.845 -6.906 11.046 1.00 95.88 452 CYS A CA 1
ATOM 3688 C C . CYS A 1 452 ? -22.908 -7.925 10.604 1.00 95.88 452 CYS A C 1
ATOM 3690 O O . CYS A 1 452 ? -22.724 -8.587 9.586 1.00 95.88 452 CYS A O 1
ATOM 3692 N N . ASN A 1 453 ? -24.033 -8.035 11.322 1.00 95.62 453 ASN A N 1
ATOM 3693 C CA . ASN A 1 453 ? -25.155 -8.897 10.927 1.00 95.62 453 ASN A CA 1
ATOM 3694 C C . ASN A 1 453 ? -25.763 -8.472 9.584 1.00 95.62 453 ASN A C 1
ATOM 3696 O O . ASN A 1 453 ? -26.033 -9.323 8.740 1.00 95.62 453 ASN A O 1
ATOM 3700 N N . LYS A 1 454 ? -25.939 -7.166 9.357 1.00 96.56 454 LYS A N 1
ATOM 3701 C CA . LYS A 1 454 ? -26.446 -6.638 8.082 1.00 96.56 454 LYS A CA 1
ATOM 3702 C C . LYS A 1 454 ? -25.470 -6.879 6.936 1.00 96.56 454 LYS A C 1
ATOM 3704 O O . LYS A 1 454 ? -25.889 -7.364 5.889 1.00 96.56 454 LYS A O 1
ATOM 3709 N N . ILE A 1 455 ? -24.170 -6.655 7.155 1.00 97.75 455 ILE A N 1
ATOM 3710 C CA . ILE A 1 455 ? -23.124 -7.013 6.182 1.00 97.75 455 ILE A CA 1
ATOM 3711 C C . ILE A 1 455 ? -23.181 -8.508 5.838 1.00 97.75 455 ILE A C 1
ATOM 3713 O O . ILE A 1 455 ? -23.151 -8.858 4.661 1.00 97.75 455 ILE A O 1
ATOM 3717 N N . MET A 1 456 ? -23.335 -9.393 6.831 1.00 97.88 456 MET A N 1
ATOM 3718 C CA . MET A 1 456 ? -23.508 -10.832 6.584 1.00 97.88 456 MET A CA 1
ATOM 3719 C C . MET A 1 456 ? -24.784 -11.157 5.797 1.00 97.88 456 MET A C 1
ATOM 3721 O O . MET A 1 456 ? -24.787 -12.120 5.037 1.00 97.88 456 MET A O 1
ATOM 3725 N N . GLY A 1 457 ? -25.845 -10.355 5.928 1.00 97.62 457 GLY A N 1
ATOM 3726 C CA . GLY A 1 457 ? -27.047 -10.459 5.100 1.00 97.62 457 GLY A CA 1
ATOM 3727 C C . GLY A 1 457 ? -26.754 -10.216 3.617 1.00 97.62 457 GLY A C 1
ATOM 3728 O O . GLY A 1 457 ? -27.104 -11.048 2.781 1.00 97.62 457 GLY A O 1
ATOM 3729 N N . TYR A 1 458 ? -26.044 -9.129 3.297 1.00 97.75 458 TYR A N 1
ATOM 3730 C CA . TYR A 1 458 ? -25.586 -8.838 1.931 1.00 97.75 458 TYR A CA 1
ATOM 3731 C C . TYR A 1 458 ? -24.607 -9.897 1.409 1.00 97.75 458 TYR A C 1
ATOM 3733 O O . TYR A 1 458 ? -24.722 -10.347 0.272 1.00 97.75 458 TYR A O 1
ATOM 3741 N N . TYR A 1 459 ? -23.677 -10.345 2.254 1.00 97.94 459 TYR A N 1
ATOM 3742 C CA . TYR A 1 459 ? -22.739 -11.416 1.925 1.00 97.94 459 TYR A CA 1
ATOM 3743 C C . TYR A 1 459 ? -23.471 -12.719 1.571 1.00 97.94 459 TYR A C 1
ATOM 3745 O O . TYR A 1 459 ? -23.209 -13.322 0.534 1.00 97.94 459 TYR A O 1
ATOM 3753 N N . ASN A 1 460 ? -24.426 -13.136 2.407 1.00 97.38 460 ASN A N 1
ATOM 3754 C CA . ASN A 1 460 ? -25.217 -14.341 2.180 1.00 97.38 460 ASN A CA 1
ATOM 3755 C C . ASN A 1 460 ? -26.072 -14.230 0.912 1.00 97.38 460 ASN A C 1
ATOM 3757 O O . ASN A 1 460 ? -26.147 -15.189 0.154 1.00 97.38 460 ASN A O 1
ATOM 3761 N N . TYR A 1 461 ? -26.670 -13.065 0.652 1.00 97.00 461 TYR A N 1
ATOM 3762 C CA . TYR A 1 461 ? -27.428 -12.821 -0.576 1.00 97.00 461 TYR A CA 1
ATOM 3763 C C . TYR A 1 461 ? -26.590 -13.104 -1.830 1.00 97.00 461 TYR A C 1
ATOM 3765 O O . TYR A 1 461 ? -27.052 -13.801 -2.731 1.00 97.00 461 TYR A O 1
ATOM 3773 N N . GLU A 1 462 ? -25.346 -12.624 -1.871 1.00 97.31 462 GLU A N 1
ATOM 3774 C CA . GLU A 1 462 ? -24.438 -12.860 -2.998 1.00 97.31 462 GLU A CA 1
ATOM 3775 C C . GLU A 1 462 ? -24.069 -14.337 -3.163 1.00 97.31 462 GLU A C 1
ATOM 3777 O O . GLU A 1 462 ? -24.020 -14.836 -4.288 1.00 97.31 462 GLU A O 1
ATOM 3782 N N . VAL A 1 463 ? -23.841 -15.050 -2.056 1.00 96.62 463 VAL A N 1
ATOM 3783 C CA . VAL A 1 463 ? -23.542 -16.488 -2.086 1.00 96.62 463 VAL A CA 1
ATOM 3784 C C . VAL A 1 463 ? -24.739 -17.291 -2.593 1.00 96.62 463 VAL A C 1
ATOM 3786 O O . VAL A 1 463 ? -24.578 -18.101 -3.500 1.00 96.62 463 VAL A O 1
ATOM 3789 N N . GLU A 1 464 ? -25.933 -17.071 -2.040 1.00 96.19 464 GLU A N 1
ATOM 3790 C CA . GLU A 1 464 ? -27.129 -17.850 -2.392 1.00 96.19 464 GLU A CA 1
ATOM 3791 C C . GLU A 1 464 ? -27.638 -17.534 -3.804 1.00 96.19 464 GLU A C 1
ATOM 3793 O O . GLU A 1 464 ? -28.111 -18.424 -4.505 1.00 96.19 464 GLU A O 1
ATOM 3798 N N . THR A 1 465 ? -27.513 -16.280 -4.249 1.00 95.00 465 THR A N 1
ATOM 3799 C CA . THR A 1 465 ? -28.023 -15.856 -5.563 1.00 95.00 465 THR A CA 1
ATOM 3800 C C . THR A 1 465 ? -27.080 -16.243 -6.698 1.00 95.00 465 THR A C 1
ATOM 3802 O O . THR A 1 465 ? -27.538 -16.609 -7.778 1.00 95.00 465 THR A O 1
ATOM 3805 N N . ASN A 1 466 ? -25.763 -16.166 -6.475 1.00 95.00 466 ASN A N 1
ATOM 3806 C CA . ASN A 1 466 ? -24.772 -16.329 -7.542 1.00 95.00 466 ASN A CA 1
ATOM 3807 C C . ASN A 1 466 ? -23.900 -17.586 -7.409 1.00 95.00 466 ASN A C 1
ATOM 3809 O O . ASN A 1 466 ? -23.090 -17.850 -8.297 1.00 95.00 466 ASN A O 1
ATOM 3813 N N . GLY A 1 467 ? -24.021 -18.348 -6.317 1.00 94.81 467 GLY A N 1
ATOM 3814 C CA . GLY A 1 467 ? -23.183 -19.523 -6.060 1.00 94.81 467 GLY A CA 1
ATOM 3815 C C . GLY A 1 467 ? -21.711 -19.185 -5.808 1.00 94.81 467 GLY A C 1
ATOM 3816 O O . GLY A 1 467 ? -20.842 -20.020 -6.054 1.00 94.81 467 GLY A O 1
ATOM 3817 N N . TYR A 1 468 ? -21.419 -17.959 -5.363 1.00 96.69 468 TYR A N 1
ATOM 3818 C CA . TYR A 1 468 ? -20.051 -17.512 -5.113 1.00 96.69 468 TYR A CA 1
ATOM 3819 C C . TYR A 1 468 ? -19.385 -18.276 -3.971 1.00 96.69 468 TYR A C 1
ATOM 3821 O O . TYR A 1 468 ? -20.038 -18.720 -3.030 1.00 96.69 468 TYR A O 1
ATOM 3829 N N . LEU A 1 469 ? -18.065 -18.404 -4.059 1.00 96.56 469 LEU A N 1
ATOM 3830 C CA . LEU A 1 469 ? -17.181 -19.076 -3.111 1.00 96.56 469 LEU A CA 1
ATOM 3831 C C . LEU A 1 469 ? -16.456 -18.049 -2.224 1.00 96.56 469 LEU A C 1
ATOM 3833 O O . LEU A 1 469 ? -16.471 -16.860 -2.528 1.00 96.56 469 LEU A O 1
ATOM 3837 N N . PRO A 1 470 ? -15.778 -18.449 -1.128 1.00 96.31 470 PRO A N 1
ATOM 3838 C CA . PRO A 1 470 ? -15.097 -17.487 -0.256 1.00 96.31 470 PRO A CA 1
ATOM 3839 C C . PRO A 1 470 ? -14.115 -16.571 -1.005 1.00 96.31 470 PRO A C 1
ATOM 3841 O O . PRO A 1 470 ? -14.017 -15.382 -0.697 1.00 96.31 470 PRO A O 1
ATOM 3844 N N . ASN A 1 471 ? -13.424 -17.111 -2.009 1.00 95.12 471 ASN A N 1
ATOM 3845 C CA . ASN A 1 471 ? -12.455 -16.413 -2.848 1.00 95.12 471 ASN A CA 1
ATOM 3846 C C . ASN A 1 471 ? -13.089 -15.391 -3.815 1.00 95.12 471 ASN A C 1
ATOM 3848 O O . ASN A 1 471 ? -12.375 -14.629 -4.458 1.00 95.12 471 ASN A O 1
ATOM 3852 N N . ASP A 1 472 ? -14.411 -15.309 -3.906 1.00 97.44 472 ASP A N 1
ATOM 3853 C CA . ASP A 1 472 ? -15.105 -14.297 -4.700 1.00 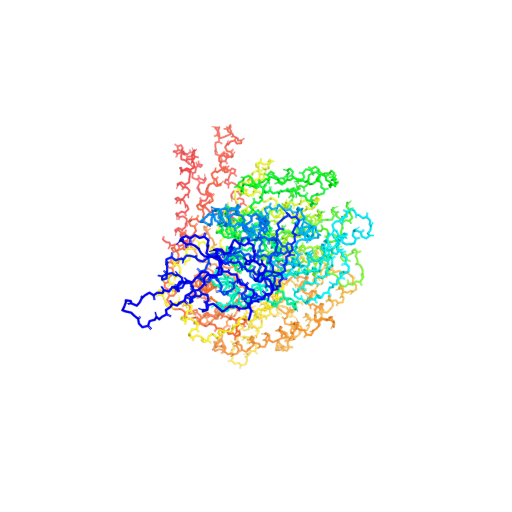97.44 472 ASP A CA 1
ATOM 3854 C C . ASP A 1 472 ? -15.287 -12.969 -3.959 1.00 97.44 472 ASP A C 1
ATOM 3856 O O . ASP A 1 472 ? -15.696 -11.979 -4.573 1.00 97.44 472 ASP A O 1
ATOM 3860 N N . PHE A 1 473 ? -14.946 -12.928 -2.667 1.00 98.38 473 PHE A N 1
ATOM 3861 C CA . PHE A 1 473 ? -15.215 -11.799 -1.785 1.00 98.38 473 PHE A CA 1
ATOM 3862 C C . PHE A 1 473 ? -13.946 -11.108 -1.294 1.00 98.38 473 PHE A C 1
ATOM 3864 O O . PHE A 1 473 ? -12.996 -11.734 -0.811 1.00 98.38 473 PHE A O 1
ATOM 3871 N N . LEU A 1 474 ? -13.984 -9.780 -1.339 1.00 97.88 474 LEU A N 1
ATOM 3872 C CA . LEU A 1 474 ? -12.982 -8.902 -0.755 1.00 97.88 474 LEU A CA 1
ATOM 3873 C C . LEU A 1 474 ? -13.671 -7.844 0.113 1.00 97.88 474 LEU A C 1
ATOM 3875 O O . LEU A 1 474 ? -14.593 -7.167 -0.329 1.00 97.88 474 LEU A O 1
ATOM 3879 N N . ILE A 1 475 ? -13.210 -7.679 1.347 1.00 98.19 475 ILE A N 1
ATOM 3880 C CA . ILE A 1 475 ? -13.682 -6.645 2.270 1.00 98.19 475 ILE A CA 1
ATOM 3881 C C . ILE A 1 475 ? -12.519 -5.698 2.538 1.00 98.19 475 ILE A C 1
ATOM 3883 O O . ILE A 1 475 ? -11.467 -6.122 3.025 1.00 98.19 475 ILE A O 1
ATOM 3887 N N . ILE A 1 476 ? -12.692 -4.420 2.209 1.00 96.44 476 ILE A N 1
ATOM 3888 C CA . ILE A 1 476 ? -11.641 -3.413 2.339 1.00 96.44 476 ILE A CA 1
ATOM 3889 C C . ILE A 1 476 ? -12.031 -2.291 3.289 1.00 96.44 476 ILE A C 1
ATOM 3891 O O . ILE A 1 476 ? -13.151 -1.782 3.269 1.00 96.44 476 ILE A O 1
ATOM 3895 N N . PHE A 1 477 ? -11.049 -1.876 4.083 1.00 94.31 477 PHE A N 1
ATOM 3896 C CA . PHE A 1 477 ? -11.123 -0.714 4.961 1.00 94.31 477 PHE A CA 1
ATOM 3897 C C . PHE A 1 477 ? -9.998 0.271 4.624 1.00 94.31 477 PHE A C 1
ATOM 3899 O O . PHE A 1 477 ? -8.919 -0.150 4.203 1.00 94.31 477 PHE A O 1
ATOM 3906 N N . PRO A 1 478 ? -10.167 1.582 4.852 1.00 90.31 478 PRO A N 1
ATOM 3907 C CA . PRO A 1 478 ? -9.043 2.511 4.755 1.00 90.31 478 PRO A CA 1
ATOM 3908 C C . PRO A 1 478 ? -7.967 2.197 5.806 1.00 90.31 478 PRO A C 1
ATOM 3910 O O . PRO A 1 478 ? -6.780 2.182 5.491 1.00 90.31 478 PRO A O 1
ATOM 3913 N N . ILE A 1 479 ? -8.371 1.880 7.043 1.00 84.88 479 ILE A N 1
ATOM 3914 C CA . ILE A 1 479 ? -7.469 1.659 8.181 1.00 84.88 479 ILE A CA 1
ATOM 3915 C C . ILE A 1 479 ? -7.839 0.348 8.895 1.00 84.88 479 ILE A C 1
ATOM 3917 O O . ILE A 1 479 ? -8.982 0.149 9.304 1.00 84.88 479 ILE A O 1
ATOM 3921 N N . MET A 1 480 ? -6.853 -0.541 9.070 1.00 82.94 480 MET A N 1
ATOM 3922 C CA . MET A 1 480 ? -7.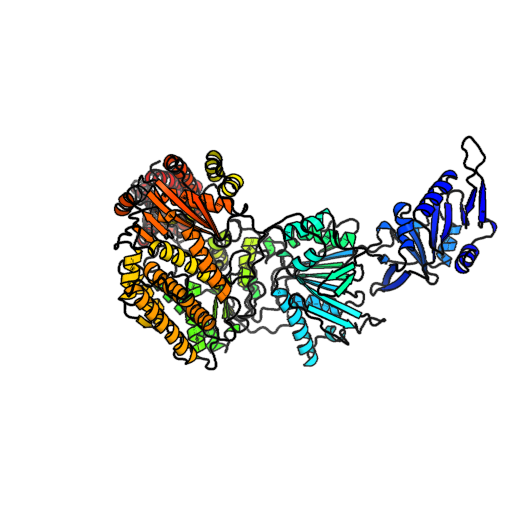023 -1.839 9.752 1.00 82.94 480 MET A CA 1
ATOM 3923 C C . MET A 1 480 ? -6.677 -1.803 11.245 1.00 82.94 480 MET A C 1
ATOM 3925 O O . MET A 1 480 ? -7.160 -2.627 12.021 1.00 82.94 480 MET A O 1
ATOM 3929 N N . LYS A 1 481 ? -5.832 -0.855 11.664 1.00 74.75 481 LYS A N 1
ATOM 3930 C CA . LYS A 1 481 ? -5.371 -0.738 13.051 1.00 74.75 481 LYS A CA 1
ATOM 3931 C C . LYS A 1 481 ? -6.566 -0.509 13.985 1.00 74.75 481 LYS A C 1
ATOM 3933 O O . LYS A 1 481 ? -7.297 0.463 13.823 1.00 74.75 481 LYS A O 1
ATOM 3938 N N . SER A 1 482 ? -6.737 -1.398 14.965 1.00 71.19 482 SER A N 1
ATOM 3939 C CA . SER A 1 482 ? -7.830 -1.367 15.955 1.00 71.19 482 SER A CA 1
ATOM 3940 C C . SER A 1 482 ? -9.249 -1.469 15.367 1.00 71.19 482 SER A C 1
ATOM 3942 O O . SER A 1 482 ? -10.206 -0.993 15.979 1.00 71.19 482 SER A O 1
ATOM 3944 N N . ASN A 1 483 ? -9.406 -2.087 14.193 1.00 81.25 483 ASN A N 1
ATOM 3945 C CA . ASN A 1 483 ? -10.704 -2.239 13.539 1.00 81.25 483 ASN A CA 1
ATOM 3946 C C . ASN A 1 483 ? -11.493 -3.440 14.098 1.00 81.25 483 ASN A C 1
ATOM 3948 O O . ASN A 1 483 ? -11.230 -4.593 13.760 1.00 81.25 483 ASN A O 1
ATOM 3952 N N . THR A 1 484 ? -12.485 -3.163 14.945 1.00 83.19 484 THR A N 1
ATOM 3953 C CA . THR A 1 484 ? -13.331 -4.191 15.578 1.00 83.19 484 THR A CA 1
ATOM 3954 C C . THR A 1 484 ? -14.335 -4.828 14.624 1.00 83.19 484 THR A C 1
ATOM 3956 O O . THR A 1 484 ? -14.681 -5.991 14.807 1.00 83.19 484 THR A O 1
ATOM 3959 N N . ILE A 1 485 ? -14.793 -4.082 13.612 1.00 90.75 485 ILE A N 1
ATOM 3960 C CA . ILE A 1 485 ? -15.733 -4.576 12.595 1.00 90.75 485 ILE A CA 1
ATOM 3961 C C . ILE A 1 485 ? -15.066 -5.716 11.819 1.00 90.75 485 ILE A C 1
ATOM 3963 O O . ILE A 1 485 ? -15.655 -6.778 11.644 1.00 90.75 485 ILE A O 1
ATOM 3967 N N . ALA A 1 486 ? -13.805 -5.527 11.421 1.00 91.38 486 ALA A N 1
ATOM 3968 C CA . ALA A 1 486 ? -13.036 -6.526 10.689 1.00 91.38 486 ALA A CA 1
ATOM 3969 C C . ALA A 1 486 ? -12.873 -7.844 11.475 1.00 91.38 486 ALA A C 1
ATOM 3971 O O . ALA A 1 486 ? -13.065 -8.918 10.910 1.00 91.38 486 ALA A O 1
ATOM 3972 N N . SER A 1 487 ? -12.576 -7.763 12.777 1.00 89.19 487 SER A N 1
ATOM 3973 C CA . SER A 1 487 ? -12.434 -8.928 13.667 1.00 89.19 487 SER A CA 1
ATOM 3974 C C . SER A 1 487 ? -13.728 -9.728 13.828 1.00 89.19 487 SER A C 1
ATOM 3976 O O . SER A 1 487 ? -13.713 -10.959 13.832 1.00 89.19 487 SER A O 1
ATOM 3978 N N . GLU A 1 488 ? -14.859 -9.040 13.976 1.00 93.12 488 GLU A N 1
ATOM 3979 C CA . GLU A 1 488 ? -16.153 -9.702 14.109 1.00 93.12 488 GLU A CA 1
ATOM 3980 C C . GLU A 1 488 ? -16.593 -10.342 12.786 1.00 93.12 488 GLU A C 1
ATOM 3982 O O . GLU A 1 488 ? -16.973 -11.517 12.777 1.00 93.12 488 GLU A O 1
ATOM 3987 N N . LEU A 1 489 ? -16.465 -9.615 11.668 1.00 95.62 489 LEU A N 1
ATOM 3988 C CA . LEU A 1 489 ? -16.743 -10.142 10.329 1.00 95.62 489 LEU A CA 1
ATOM 3989 C C . LEU A 1 489 ? -15.892 -11.374 10.014 1.00 95.62 489 LEU A C 1
ATOM 3991 O O . LEU A 1 489 ? -16.436 -12.350 9.507 1.00 95.62 489 LEU A O 1
ATOM 3995 N N . GLU A 1 490 ? -14.601 -11.381 10.366 1.00 94.75 490 GLU A N 1
ATOM 3996 C CA . GLU A 1 490 ? -13.734 -12.554 10.191 1.00 94.75 490 GLU A CA 1
ATOM 3997 C C . GLU A 1 490 ? -14.355 -13.802 10.834 1.00 94.75 490 GLU A C 1
ATOM 3999 O O . GLU A 1 490 ? -14.517 -14.830 10.175 1.00 94.75 490 GLU A O 1
ATOM 4004 N N . SER A 1 491 ? -14.761 -13.704 12.104 1.00 93.75 491 SER A N 1
ATOM 4005 C CA . SER A 1 491 ? -15.351 -14.835 12.825 1.00 93.75 491 SER A CA 1
ATOM 4006 C C . SER A 1 491 ? -16.707 -15.275 12.258 1.00 93.75 491 SER A C 1
ATOM 4008 O O . SER A 1 491 ? -16.961 -16.475 12.163 1.00 93.75 491 SER A O 1
ATOM 4010 N N . LYS A 1 492 ? -17.559 -14.330 11.833 1.00 96.06 492 LYS A N 1
ATOM 4011 C CA . LYS A 1 492 ? -18.888 -14.621 11.268 1.00 96.06 492 LYS A CA 1
ATOM 4012 C C . LYS A 1 492 ? -18.808 -15.258 9.882 1.00 96.06 492 LYS A C 1
ATOM 4014 O O . LYS A 1 492 ? -19.527 -16.215 9.612 1.00 96.06 492 LYS A O 1
ATOM 4019 N N . ILE A 1 493 ? -17.910 -14.773 9.025 1.00 96.44 493 ILE A N 1
ATOM 4020 C CA . ILE A 1 493 ? -17.663 -15.349 7.695 1.00 96.44 493 ILE A CA 1
ATOM 4021 C C . ILE A 1 493 ? -17.034 -16.737 7.837 1.00 96.44 493 ILE A C 1
ATOM 4023 O O . ILE A 1 493 ? -17.401 -17.663 7.114 1.00 96.44 493 ILE A O 1
ATOM 4027 N N . GLN A 1 494 ? -16.122 -16.913 8.797 1.00 94.06 494 GLN A N 1
ATOM 4028 C CA . GLN A 1 494 ? -15.552 -18.224 9.075 1.00 94.06 494 GLN A CA 1
ATOM 4029 C C . GLN A 1 494 ? -16.628 -19.228 9.518 1.00 94.06 494 GLN A C 1
ATOM 4031 O O . GLN A 1 494 ? -16.707 -20.311 8.943 1.00 94.06 494 GLN A O 1
ATOM 4036 N N . ASP A 1 495 ? -17.465 -18.879 10.500 1.00 93.56 495 ASP A N 1
ATOM 4037 C CA . ASP A 1 495 ? -18.589 -19.720 10.947 1.00 93.56 495 ASP A CA 1
ATOM 4038 C C . ASP A 1 495 ? -19.526 -20.082 9.785 1.00 93.56 495 ASP A C 1
ATOM 4040 O O . ASP A 1 495 ? -19.856 -21.255 9.593 1.00 93.56 495 ASP A O 1
ATOM 4044 N N . TYR A 1 496 ? -19.876 -19.094 8.957 1.00 94.88 496 TYR A N 1
ATOM 4045 C CA . TYR A 1 496 ? -20.718 -19.274 7.777 1.00 94.88 496 TYR A CA 1
ATOM 4046 C C . TYR A 1 496 ? -20.185 -20.358 6.828 1.00 94.88 496 TYR A C 1
ATOM 4048 O O . TYR A 1 496 ? -20.912 -21.285 6.466 1.00 94.88 496 TYR A O 1
ATOM 4056 N N . TRP A 1 497 ? -18.905 -20.293 6.452 1.00 93.75 497 TRP A N 1
ATOM 4057 C CA . TRP A 1 497 ? -18.327 -21.251 5.505 1.00 93.75 497 TRP A CA 1
ATOM 4058 C C . TRP A 1 497 ? -18.012 -22.613 6.110 1.00 93.75 497 TRP A C 1
ATOM 4060 O O . TRP A 1 497 ? -18.186 -23.631 5.440 1.00 93.75 497 TRP A O 1
ATOM 4070 N N . VAL A 1 498 ? -17.591 -22.674 7.376 1.00 91.56 498 VAL A N 1
ATOM 4071 C CA . VAL A 1 498 ? -17.340 -23.961 8.046 1.00 91.56 498 VAL A CA 1
ATOM 4072 C C . VAL A 1 498 ? -18.635 -24.759 8.199 1.00 91.56 498 VAL A C 1
ATOM 4074 O O . VAL A 1 498 ? -18.617 -25.985 8.121 1.00 91.56 498 VAL A O 1
ATOM 4077 N N . LYS A 1 499 ? -19.786 -24.097 8.356 1.00 89.50 499 LYS A N 1
ATOM 4078 C CA . LYS A 1 499 ? -21.086 -24.782 8.329 1.00 89.50 499 LYS A CA 1
ATOM 4079 C C . LYS A 1 499 ? -21.386 -25.432 6.971 1.00 89.50 499 LYS A C 1
ATOM 4081 O O . LYS A 1 499 ? -22.051 -26.465 6.946 1.00 89.50 499 LYS A O 1
ATOM 4086 N N . LYS A 1 500 ? -20.859 -24.885 5.867 1.00 88.81 500 LYS A N 1
ATOM 4087 C CA . LYS A 1 500 ? -21.052 -25.394 4.496 1.00 88.81 500 LYS A CA 1
ATOM 4088 C C . LYS A 1 500 ? -20.039 -26.469 4.065 1.00 88.81 500 LYS A C 1
ATOM 4090 O O . LYS A 1 500 ? -20.368 -27.278 3.202 1.00 88.81 500 LYS A O 1
ATOM 4095 N N . TYR A 1 501 ? -18.839 -26.524 4.654 1.00 85.44 501 TYR A N 1
ATOM 4096 C CA . TYR A 1 501 ? -17.744 -27.412 4.215 1.00 85.44 501 TYR A CA 1
ATOM 4097 C C . TYR A 1 501 ? -17.146 -28.279 5.344 1.00 85.44 501 TYR A C 1
ATOM 4099 O O . TYR A 1 501 ? -17.149 -27.882 6.503 1.00 85.44 501 TYR A O 1
ATOM 4107 N N . ASP A 1 502 ? -16.597 -29.464 5.018 1.00 61.22 502 ASP A N 1
ATOM 4108 C CA . ASP A 1 502 ? -16.479 -30.560 6.012 1.00 61.22 502 ASP A CA 1
ATOM 4109 C C . ASP A 1 502 ? -15.095 -31.226 6.198 1.00 61.22 502 ASP A C 1
ATOM 4111 O O . ASP A 1 502 ? -14.937 -32.080 7.064 1.00 61.22 502 ASP A O 1
ATOM 4115 N N . LYS A 1 503 ? -14.065 -30.904 5.401 1.00 67.44 503 LYS A N 1
ATOM 4116 C CA . LYS A 1 503 ? -12.934 -31.851 5.233 1.00 67.44 503 LYS A CA 1
ATOM 4117 C C . LYS A 1 503 ? -11.716 -31.650 6.152 1.00 67.44 503 LYS A C 1
ATOM 4119 O O . LYS A 1 503 ? -11.054 -32.633 6.470 1.00 67.44 503 LYS A O 1
ATOM 4124 N N . LYS A 1 504 ? -11.380 -30.417 6.554 1.00 80.19 504 LYS A N 1
ATOM 4125 C CA . LYS A 1 504 ? -10.185 -30.090 7.372 1.00 80.19 504 LYS A CA 1
ATOM 4126 C C . LYS A 1 504 ? -10.282 -28.695 7.998 1.00 80.19 504 LYS A C 1
ATOM 4128 O O . LYS A 1 504 ? -11.087 -27.886 7.526 1.00 80.19 504 LYS A O 1
ATOM 4133 N N . TYR A 1 505 ? -9.434 -28.386 8.988 1.00 83.56 505 TYR A N 1
ATOM 4134 C CA . TYR A 1 505 ? -9.250 -26.999 9.439 1.00 83.56 505 TYR A CA 1
ATOM 4135 C C . TYR A 1 505 ? -8.842 -26.133 8.240 1.00 83.56 505 TYR A C 1
ATOM 4137 O O . TYR A 1 505 ? -7.792 -26.342 7.635 1.00 83.56 505 TYR A O 1
ATOM 4145 N N . THR A 1 506 ? -9.729 -25.224 7.839 1.00 85.56 506 THR A N 1
ATOM 4146 C CA . THR A 1 506 ? -9.573 -24.403 6.634 1.00 85.56 506 THR A CA 1
ATOM 4147 C C . THR A 1 506 ? -9.958 -22.981 6.977 1.00 85.56 506 THR A C 1
ATOM 4149 O O . THR A 1 506 ? -11.043 -22.740 7.501 1.00 85.56 506 THR A O 1
ATOM 4152 N N . ARG A 1 507 ? -9.085 -22.026 6.671 1.00 87.81 507 ARG A N 1
ATOM 4153 C CA . ARG A 1 507 ? -9.375 -20.603 6.847 1.00 87.81 507 ARG A CA 1
ATOM 4154 C C . ARG A 1 507 ? -10.141 -20.103 5.625 1.00 87.81 507 ARG A C 1
ATOM 4156 O O . ARG A 1 507 ? -9.553 -19.922 4.567 1.00 87.81 507 ARG A O 1
ATOM 4163 N N . TYR A 1 508 ? -11.447 -19.913 5.776 1.00 92.50 508 TYR A N 1
ATOM 4164 C CA . TYR A 1 508 ? -12.321 -19.362 4.738 1.00 92.50 508 TYR A CA 1
ATOM 4165 C C . TYR A 1 508 ? -12.419 -17.839 4.819 1.00 92.50 508 TYR A C 1
ATOM 4167 O O . TYR A 1 508 ? -12.732 -17.201 3.821 1.00 92.50 508 TYR A O 1
ATOM 4175 N N . ALA A 1 509 ? -12.120 -17.254 5.981 1.00 92.94 509 ALA A N 1
ATOM 4176 C CA . ALA A 1 509 ? -11.906 -15.824 6.156 1.00 92.94 509 ALA A CA 1
ATOM 4177 C C . ALA A 1 509 ? -10.455 -15.566 6.575 1.00 92.94 509 ALA A C 1
ATOM 4179 O O . ALA A 1 509 ? -9.908 -16.261 7.437 1.00 92.94 509 ALA A O 1
ATOM 4180 N N . TYR A 1 510 ? -9.829 -14.562 5.964 1.00 89.50 510 TYR A N 1
ATOM 4181 C CA . TYR A 1 510 ? -8.464 -14.163 6.277 1.00 89.50 510 TYR A CA 1
ATOM 4182 C C . TYR A 1 510 ? -8.398 -12.661 6.547 1.00 89.50 510 TYR A C 1
ATOM 4184 O O . TYR A 1 510 ? -8.471 -11.845 5.622 1.00 89.50 510 TYR A O 1
ATOM 4192 N N . LEU A 1 511 ? -8.234 -12.300 7.821 1.00 87.88 511 LEU A N 1
ATOM 4193 C CA . LEU A 1 511 ? -7.984 -10.930 8.245 1.00 87.88 511 LEU A CA 1
ATOM 4194 C C . LEU A 1 511 ? -6.500 -10.581 8.095 1.00 87.88 511 LEU A C 1
ATOM 4196 O O . LEU A 1 511 ? -5.664 -10.963 8.911 1.00 87.88 511 LEU A O 1
ATOM 4200 N N . HIS A 1 512 ? -6.175 -9.835 7.041 1.00 81.12 512 HIS A N 1
ATOM 4201 C CA . HIS A 1 512 ? -4.822 -9.365 6.760 1.00 81.12 512 HIS A CA 1
ATOM 4202 C C . HIS A 1 512 ? -4.460 -8.194 7.663 1.00 81.12 512 HIS A C 1
ATOM 4204 O O . HIS A 1 512 ? -4.832 -7.035 7.449 1.00 81.12 512 HIS A O 1
ATOM 4210 N N . LYS A 1 513 ? -3.687 -8.528 8.685 1.00 71.06 513 LYS A N 1
ATOM 4211 C CA . LYS A 1 513 ? -3.123 -7.619 9.665 1.00 71.06 513 LYS A CA 1
ATOM 4212 C C . LYS A 1 513 ? -1.713 -7.240 9.167 1.00 71.06 513 LYS A C 1
ATOM 4214 O O . LYS A 1 513 ? -0.880 -8.113 8.966 1.00 71.06 513 LYS A O 1
ATOM 4219 N N . HIS A 1 514 ? -1.382 -5.952 9.011 1.00 59.62 514 HIS A N 1
ATOM 4220 C CA . HIS A 1 514 ? -0.011 -5.523 8.655 1.00 59.62 514 HIS A CA 1
ATOM 4221 C C . HIS A 1 514 ? 0.467 -4.310 9.457 1.00 59.62 514 HIS A C 1
ATOM 4223 O O . HIS A 1 514 ? -0.324 -3.437 9.815 1.00 59.62 514 HIS A O 1
ATOM 4229 N N . THR A 1 515 ? 1.775 -4.255 9.725 1.00 45.34 515 THR A N 1
ATOM 4230 C CA . THR A 1 515 ? 2.448 -3.032 10.174 1.00 45.34 515 THR A CA 1
ATOM 4231 C C . THR A 1 515 ? 2.752 -2.147 8.975 1.00 45.34 515 THR A C 1
ATOM 4233 O O . THR A 1 515 ? 3.015 -2.633 7.874 1.00 45.34 515 THR A O 1
ATOM 4236 N N . GLU A 1 516 ? 2.743 -0.840 9.196 1.00 42.94 516 GLU A N 1
ATOM 4237 C CA . GLU A 1 516 ? 3.119 0.139 8.183 1.00 42.94 516 GLU A CA 1
ATOM 4238 C C . GLU A 1 516 ? 4.521 -0.173 7.622 1.00 42.94 516 GLU A C 1
ATOM 4240 O O . GLU A 1 516 ? 5.454 -0.441 8.378 1.00 42.94 516 GLU A O 1
ATOM 4245 N N . GLY A 1 517 ? 4.641 -0.235 6.291 1.00 40.47 517 GLY A N 1
ATOM 4246 C CA . GLY A 1 517 ? 5.885 -0.590 5.593 1.00 40.47 517 GLY A CA 1
ATOM 4247 C C . GLY A 1 517 ? 6.172 -2.092 5.415 1.00 40.47 517 GLY A C 1
ATOM 4248 O O . GLY A 1 517 ? 7.177 -2.431 4.791 1.00 40.47 517 GLY A O 1
ATOM 4249 N N . ALA A 1 518 ? 5.319 -3.003 5.904 1.00 43.81 518 ALA A N 1
ATOM 4250 C CA . ALA A 1 518 ? 5.470 -4.449 5.686 1.00 43.81 518 ALA A CA 1
ATOM 4251 C C . ALA A 1 518 ? 4.680 -4.951 4.459 1.00 43.81 518 ALA A C 1
ATOM 4253 O O . ALA A 1 518 ? 3.557 -4.517 4.200 1.00 43.81 518 ALA A O 1
ATOM 4254 N N . VAL A 1 519 ? 5.258 -5.899 3.711 1.00 50.00 519 VAL A N 1
ATOM 4255 C CA . VAL A 1 519 ? 4.604 -6.553 2.562 1.00 50.00 519 VAL A CA 1
ATOM 4256 C C . VAL A 1 519 ? 3.675 -7.660 3.062 1.00 50.00 519 VAL A C 1
ATOM 4258 O O . VAL A 1 519 ? 4.102 -8.513 3.837 1.00 50.00 519 VAL A O 1
ATOM 4261 N N . ILE A 1 520 ? 2.425 -7.676 2.589 1.00 60.44 520 ILE A N 1
ATOM 4262 C CA . ILE A 1 520 ? 1.460 -8.740 2.901 1.00 60.44 520 ILE A CA 1
ATOM 4263 C C . ILE A 1 520 ? 1.679 -9.942 1.982 1.00 60.44 520 ILE A C 1
ATOM 4265 O O . ILE A 1 520 ? 1.714 -9.796 0.758 1.00 60.44 520 ILE A O 1
ATOM 4269 N N . ASN A 1 521 ? 1.768 -11.140 2.564 1.00 62.88 521 ASN A N 1
ATOM 4270 C CA . ASN A 1 521 ? 1.698 -12.382 1.803 1.00 62.88 521 ASN A CA 1
ATOM 4271 C C . ASN A 1 521 ? 0.233 -12.762 1.546 1.00 62.88 521 ASN A C 1
ATOM 4273 O O . ASN A 1 521 ? -0.467 -13.242 2.432 1.00 62.88 521 ASN A O 1
ATOM 4277 N N . THR A 1 522 ? -0.239 -12.571 0.317 1.00 70.38 522 THR A N 1
ATOM 4278 C CA . THR A 1 522 ? -1.612 -12.928 -0.060 1.00 70.38 522 THR A CA 1
ATOM 4279 C C . THR A 1 522 ? -1.762 -14.391 -0.495 1.00 70.38 522 THR A C 1
ATOM 4281 O O . THR A 1 522 ? -2.900 -14.861 -0.604 1.00 70.38 522 THR A O 1
ATOM 4284 N N . LYS A 1 523 ? -0.661 -15.143 -0.674 1.00 67.69 523 LYS A N 1
ATOM 4285 C CA . LYS A 1 523 ? -0.696 -16.556 -1.103 1.00 67.69 523 LYS A CA 1
ATOM 4286 C C . LYS A 1 523 ? -1.480 -17.445 -0.139 1.00 67.69 523 LYS A C 1
ATOM 4288 O O . LYS A 1 523 ? -2.260 -18.283 -0.575 1.00 67.69 523 LYS A O 1
ATOM 4293 N N . ASP A 1 524 ? -1.389 -17.161 1.156 1.00 68.25 524 ASP A N 1
ATOM 4294 C CA . ASP A 1 524 ? -2.029 -17.952 2.218 1.00 68.25 524 ASP A CA 1
ATOM 4295 C C . ASP A 1 524 ? -3.563 -17.779 2.264 1.00 68.25 524 ASP A C 1
ATOM 4297 O O . ASP A 1 524 ? -4.252 -18.391 3.075 1.00 68.25 524 ASP A O 1
ATOM 4301 N N . SER A 1 525 ? -4.114 -16.925 1.394 1.00 83.12 525 SER A N 1
ATOM 4302 C CA . SER A 1 525 ? -5.525 -16.526 1.387 1.00 83.12 525 SER A CA 1
ATOM 4303 C C . SER A 1 525 ? -6.129 -16.461 -0.018 1.00 83.12 525 SER A C 1
ATOM 4305 O O . SER A 1 525 ? -7.092 -15.728 -0.236 1.00 83.12 525 SER A O 1
ATOM 4307 N N . ILE A 1 526 ? -5.543 -17.151 -1.006 1.00 83.12 526 ILE A N 1
ATOM 4308 C CA . ILE A 1 526 ? -6.065 -17.172 -2.388 1.00 83.12 526 ILE A CA 1
ATOM 4309 C C . ILE A 1 526 ? -7.520 -17.648 -2.401 1.00 83.12 526 ILE A C 1
ATOM 4311 O O . ILE A 1 526 ? -8.374 -16.952 -2.957 1.00 83.12 526 ILE A O 1
ATOM 4315 N N . GLU A 1 527 ? -7.788 -18.745 -1.687 1.00 88.69 527 GLU A N 1
ATOM 4316 C CA . GLU A 1 527 ? -9.097 -19.404 -1.614 1.00 88.69 527 GLU A CA 1
ATOM 4317 C C . GLU A 1 527 ? -10.033 -18.863 -0.518 1.00 88.69 527 GLU A C 1
ATOM 4319 O O . GLU A 1 527 ? -11.123 -19.393 -0.308 1.00 88.69 527 GLU A O 1
ATOM 4324 N N . ALA A 1 528 ? -9.621 -17.817 0.200 1.00 92.50 528 ALA A N 1
ATOM 4325 C CA . ALA A 1 528 ? -10.369 -17.255 1.321 1.00 92.50 528 ALA A CA 1
ATOM 4326 C C . ALA A 1 528 ? -11.013 -15.913 0.956 1.00 92.50 528 ALA A C 1
ATOM 4328 O O . ALA A 1 528 ? -10.510 -15.171 0.110 1.00 92.50 528 ALA A O 1
ATOM 4329 N N . THR A 1 529 ? -12.070 -15.549 1.683 1.00 96.81 529 THR A N 1
ATOM 4330 C CA . THR A 1 529 ? -12.517 -14.159 1.763 1.00 96.81 529 THR A CA 1
ATOM 4331 C C . THR A 1 529 ? -11.437 -13.341 2.439 1.00 96.81 529 THR A C 1
ATOM 4333 O O . THR A 1 529 ? -11.046 -13.615 3.577 1.00 96.81 529 THR A O 1
ATOM 4336 N N . ARG A 1 530 ? -10.951 -12.321 1.740 1.00 94.31 530 ARG A N 1
ATOM 4337 C CA . ARG A 1 530 ? -9.887 -11.460 2.251 1.00 94.31 530 ARG A CA 1
ATOM 4338 C C . ARG A 1 530 ? -10.480 -10.219 2.902 1.00 94.31 530 ARG A C 1
ATOM 4340 O O . ARG A 1 530 ? -11.310 -9.545 2.301 1.00 94.31 530 ARG A O 1
ATOM 4347 N N . ILE A 1 531 ? -10.014 -9.900 4.107 1.00 94.12 531 ILE A N 1
ATOM 4348 C CA . ILE A 1 531 ? -10.341 -8.663 4.821 1.00 94.12 531 ILE A CA 1
ATOM 4349 C C . ILE A 1 531 ? -9.043 -7.876 5.002 1.00 94.12 531 ILE A C 1
ATOM 4351 O O . ILE A 1 531 ? -8.138 -8.355 5.683 1.00 94.12 531 ILE A O 1
ATOM 4355 N N . MET A 1 532 ? -8.902 -6.709 4.372 1.00 90.75 532 MET A N 1
ATOM 4356 C CA . MET A 1 532 ? -7.617 -5.993 4.328 1.00 90.75 532 MET A CA 1
ATOM 4357 C C . MET A 1 532 ? -7.753 -4.474 4.166 1.00 90.75 532 MET A C 1
ATOM 4359 O O . MET A 1 532 ? -8.856 -3.948 4.039 1.00 90.75 532 MET A O 1
ATOM 4363 N N . SER A 1 533 ? -6.628 -3.747 4.167 1.00 90.81 533 SER A N 1
ATOM 4364 C CA . SER A 1 533 ? -6.655 -2.320 3.830 1.00 90.81 533 SER A CA 1
ATOM 4365 C C . SER A 1 533 ? -6.809 -2.098 2.323 1.00 90.81 533 SER A C 1
ATOM 4367 O O . SER A 1 533 ? -6.414 -2.942 1.514 1.00 90.81 533 SER A O 1
ATOM 4369 N N . ILE A 1 534 ? -7.290 -0.917 1.930 1.00 92.12 534 ILE A N 1
ATOM 4370 C CA . ILE A 1 534 ? -7.324 -0.489 0.520 1.00 92.12 534 ILE A CA 1
ATOM 4371 C C . ILE A 1 534 ? -5.930 -0.594 -0.112 1.00 92.12 534 ILE A C 1
ATOM 4373 O O . ILE A 1 534 ? -5.797 -1.130 -1.212 1.00 92.12 534 ILE A O 1
ATOM 4377 N N . ARG A 1 535 ? -4.881 -0.162 0.603 1.00 87.06 535 ARG A N 1
ATOM 4378 C CA . ARG A 1 535 ? -3.492 -0.221 0.121 1.00 87.06 535 ARG A CA 1
ATOM 4379 C C . ARG A 1 535 ? -3.046 -1.642 -0.192 1.00 87.06 535 ARG A C 1
ATOM 4381 O O . ARG A 1 535 ? -2.465 -1.884 -1.245 1.00 87.06 535 ARG A O 1
ATOM 4388 N N . SER A 1 536 ? -3.357 -2.585 0.689 1.00 83.19 536 SER A N 1
ATOM 4389 C CA . SER A 1 536 ? -2.989 -3.988 0.507 1.00 83.19 536 SER A CA 1
ATOM 4390 C C . SER A 1 536 ? -3.816 -4.705 -0.558 1.00 83.19 536 SER A C 1
ATOM 4392 O O . SER A 1 536 ? -3.353 -5.702 -1.100 1.00 83.19 536 SER A O 1
ATOM 4394 N N . SER A 1 537 ? -5.003 -4.188 -0.893 1.00 87.25 537 SER A N 1
ATOM 4395 C CA . SER A 1 537 ? -5.872 -4.744 -1.942 1.00 87.25 537 SER A CA 1
ATOM 4396 C C . SER A 1 537 ? -5.425 -4.411 -3.367 1.00 87.25 537 SER A C 1
ATOM 4398 O O . SER A 1 537 ? -6.057 -4.813 -4.350 1.00 87.25 537 SER A O 1
ATOM 4400 N N . LYS A 1 538 ? -4.344 -3.639 -3.526 1.00 84.00 538 LYS A N 1
ATOM 4401 C CA . LYS A 1 538 ? -3.817 -3.304 -4.846 1.00 84.00 538 LYS A CA 1
ATOM 4402 C C . LYS A 1 538 ? -3.465 -4.590 -5.614 1.00 84.00 538 LYS A C 1
ATOM 4404 O O . LYS A 1 538 ? -2.828 -5.485 -5.078 1.00 84.00 538 LYS A O 1
ATOM 4409 N N . GLY A 1 539 ? -3.940 -4.702 -6.855 1.00 77.00 539 GLY A N 1
ATOM 4410 C CA . GLY A 1 539 ? -3.816 -5.915 -7.672 1.00 77.00 539 GLY A CA 1
ATOM 4411 C C . GLY A 1 539 ? -4.843 -7.023 -7.383 1.00 77.00 539 GLY A C 1
ATOM 4412 O O . GLY A 1 539 ? -5.039 -7.875 -8.243 1.00 77.00 539 GLY A O 1
ATOM 4413 N N . ASP A 1 540 ? -5.561 -6.996 -6.255 1.00 82.38 540 ASP A N 1
ATOM 4414 C CA . ASP A 1 540 ? -6.518 -8.043 -5.863 1.00 82.38 540 ASP A CA 1
ATOM 4415 C C . ASP A 1 540 ? -7.945 -7.719 -6.331 1.00 82.38 540 ASP A C 1
ATOM 4417 O O . ASP A 1 540 ? -8.651 -6.911 -5.728 1.00 82.38 540 ASP A O 1
ATOM 4421 N N . GLY A 1 541 ? -8.361 -8.317 -7.449 1.00 88.31 541 GLY A N 1
ATOM 4422 C CA . GLY A 1 541 ? -9.704 -8.138 -7.998 1.00 88.31 541 GLY A CA 1
ATOM 4423 C C . GLY A 1 541 ? -10.612 -9.335 -7.728 1.00 88.31 541 GLY A C 1
ATOM 4424 O O . GLY A 1 541 ? -10.322 -10.435 -8.205 1.00 88.31 541 GLY A O 1
ATOM 4425 N N . ARG A 1 542 ? -11.748 -9.122 -7.055 1.00 94.00 542 ARG A N 1
ATOM 4426 C CA . ARG A 1 542 ? -12.729 -10.171 -6.702 1.00 94.00 542 ARG A CA 1
ATOM 4427 C C . ARG A 1 542 ? -14.122 -9.865 -7.265 1.00 94.00 542 ARG A C 1
ATOM 4429 O O . ARG A 1 542 ? -14.363 -8.763 -7.755 1.00 94.00 542 ARG A O 1
ATOM 4436 N N . ASN A 1 543 ? -15.021 -10.849 -7.272 1.00 97.12 543 ASN A N 1
ATOM 4437 C CA . ASN A 1 543 ? -16.361 -10.682 -7.845 1.00 97.12 543 ASN A CA 1
ATOM 4438 C C . ASN A 1 543 ? -17.182 -9.644 -7.073 1.00 97.12 543 ASN A C 1
ATOM 4440 O O . ASN A 1 543 ? -17.746 -8.736 -7.694 1.00 97.12 543 ASN A O 1
ATOM 4444 N N . VAL A 1 544 ? -17.152 -9.723 -5.744 1.00 98.38 544 VAL A N 1
ATOM 4445 C CA . VAL A 1 544 ? -17.871 -8.826 -4.837 1.00 98.38 544 VAL A CA 1
ATOM 4446 C C . VAL A 1 544 ? -16.887 -8.118 -3.912 1.00 98.38 544 VAL A C 1
ATOM 4448 O O . VAL A 1 544 ? -16.013 -8.752 -3.313 1.00 98.38 544 VAL A O 1
ATOM 4451 N N . VAL A 1 545 ? -17.038 -6.798 -3.778 1.00 98.56 545 VAL A N 1
ATOM 4452 C CA . VAL A 1 545 ? -16.206 -5.974 -2.892 1.00 98.56 545 VAL A CA 1
ATOM 4453 C C . VAL A 1 545 ? -17.065 -5.181 -1.916 1.00 98.56 545 VAL A C 1
ATOM 4455 O O . VAL A 1 545 ? -17.946 -4.433 -2.328 1.00 98.56 545 VAL A O 1
ATOM 4458 N N . PHE A 1 546 ? -16.765 -5.300 -0.624 1.00 98.56 546 PHE A N 1
ATOM 4459 C CA . PHE A 1 546 ? -17.335 -4.463 0.431 1.00 98.56 546 PHE A CA 1
ATOM 4460 C C . PHE A 1 546 ? -16.353 -3.345 0.780 1.00 98.56 546 PHE A C 1
ATOM 4462 O O . PHE A 1 546 ? -15.252 -3.618 1.259 1.00 98.56 546 PHE A O 1
ATOM 4469 N N . VAL A 1 547 ? -16.748 -2.093 0.555 1.00 97.69 547 VAL A N 1
ATOM 4470 C CA . VAL A 1 547 ? -15.980 -0.897 0.920 1.00 97.69 547 VAL A CA 1
ATOM 4471 C C . VAL A 1 547 ? -16.578 -0.323 2.196 1.00 97.69 547 VAL A C 1
ATOM 4473 O O . VAL A 1 547 ? -17.661 0.262 2.170 1.00 97.69 547 VAL A O 1
ATOM 4476 N N . LEU A 1 548 ? -15.888 -0.527 3.318 1.00 95.62 548 LEU A N 1
ATOM 4477 C CA . LEU A 1 548 ? -16.416 -0.231 4.648 1.00 95.62 548 LEU A CA 1
ATOM 4478 C C . LEU A 1 548 ? -15.667 0.929 5.313 1.00 95.62 548 LEU A C 1
ATOM 4480 O O . LEU A 1 548 ? -14.437 1.009 5.255 1.00 95.62 548 LEU A O 1
ATOM 4484 N N . SER A 1 549 ? -16.408 1.811 5.995 1.00 89.31 549 SER A N 1
ATOM 4485 C CA . SER A 1 549 ? -15.860 2.910 6.806 1.00 89.31 549 SER A CA 1
ATOM 4486 C C . SER A 1 549 ? -14.930 3.887 6.062 1.00 89.31 549 SER A C 1
ATOM 4488 O O . SER A 1 549 ? -14.003 4.433 6.663 1.00 89.31 549 SER A O 1
ATOM 4490 N N . LEU A 1 550 ? -15.162 4.132 4.767 1.00 91.06 550 LEU A N 1
ATOM 4491 C CA . LEU A 1 550 ? -14.397 5.109 3.985 1.00 91.06 550 LEU A CA 1
ATOM 4492 C C . LEU A 1 550 ? -14.940 6.530 4.218 1.00 91.06 550 LEU A C 1
ATOM 4494 O O . LEU A 1 550 ? -16.079 6.838 3.882 1.00 91.06 550 LEU A O 1
ATOM 4498 N N . THR A 1 551 ? -14.117 7.391 4.817 1.00 87.88 551 THR A N 1
ATOM 4499 C CA . THR A 1 551 ? -14.443 8.792 5.156 1.00 87.88 551 THR A CA 1
ATOM 4500 C C . THR A 1 551 ? -13.316 9.738 4.756 1.00 87.88 551 THR A C 1
ATOM 4502 O O . THR A 1 551 ? -12.157 9.326 4.662 1.00 87.88 551 THR A O 1
ATOM 4505 N N . GLU A 1 552 ? -13.600 11.034 4.624 1.00 85.88 552 GLU A N 1
ATOM 4506 C CA . GLU A 1 552 ? -12.568 12.049 4.382 1.00 85.88 552 GLU A CA 1
ATOM 4507 C C . GLU A 1 552 ? -11.497 12.025 5.470 1.00 85.88 552 GLU A C 1
ATOM 4509 O O . GLU A 1 552 ? -10.313 12.126 5.165 1.00 85.88 552 GLU A O 1
ATOM 4514 N N . SER A 1 553 ? -11.905 11.875 6.733 1.00 81.94 553 SER A N 1
ATOM 4515 C CA . SER A 1 553 ? -10.981 11.825 7.865 1.00 81.94 553 SER A CA 1
ATOM 4516 C C . SER A 1 553 ? -10.033 10.632 7.766 1.00 81.94 553 SER A C 1
ATOM 4518 O O . SER A 1 553 ? -8.834 10.795 7.983 1.00 81.94 553 SER A O 1
ATOM 4520 N N . SER A 1 554 ? -10.545 9.458 7.384 1.00 86.44 554 SER A N 1
ATOM 4521 C CA . SER A 1 554 ? -9.728 8.260 7.187 1.00 86.44 554 SER A CA 1
ATOM 4522 C C . SER A 1 554 ? -8.741 8.426 6.031 1.00 86.44 554 SER A C 1
ATOM 4524 O O . SER A 1 554 ? -7.579 8.060 6.173 1.00 86.44 554 SER A O 1
ATOM 4526 N N . LEU A 1 555 ? -9.158 9.050 4.923 1.00 90.62 555 LEU A N 1
ATOM 4527 C CA . LEU A 1 555 ? -8.290 9.261 3.767 1.00 90.62 555 LEU A CA 1
ATOM 4528 C C . LEU A 1 555 ? -7.251 10.354 4.013 1.00 90.62 555 LEU A C 1
ATOM 4530 O O . LEU A 1 555 ? -6.092 10.160 3.670 1.00 90.62 555 LEU A O 1
ATOM 4534 N N . LYS A 1 556 ? -7.620 11.452 4.685 1.00 84.88 556 LYS A N 1
ATOM 4535 C CA . LYS A 1 556 ? -6.681 12.504 5.107 1.00 84.88 556 LYS A CA 1
ATOM 4536 C C . LYS A 1 556 ? -5.573 11.957 6.002 1.00 84.88 556 LYS A C 1
ATOM 4538 O O . LYS A 1 556 ? -4.438 12.402 5.888 1.00 84.88 556 LYS A O 1
ATOM 4543 N N . LEU A 1 557 ? -5.868 10.993 6.875 1.00 83.50 557 LEU A N 1
ATOM 4544 C CA . LEU A 1 557 ? -4.828 10.330 7.671 1.00 83.50 557 LEU A CA 1
ATOM 4545 C C . LEU A 1 557 ? -3.821 9.573 6.794 1.00 83.50 557 LEU A C 1
ATOM 4547 O O . LEU A 1 557 ? -2.648 9.514 7.140 1.00 83.50 557 LEU A O 1
ATOM 4551 N N . LEU A 1 558 ? -4.267 9.038 5.658 1.00 85.25 558 LEU A N 1
ATOM 4552 C CA . LEU A 1 558 ? -3.444 8.276 4.719 1.00 85.25 558 LEU A CA 1
ATOM 4553 C C . LEU A 1 558 ? -2.767 9.151 3.648 1.00 85.25 558 LEU A C 1
ATOM 4555 O O . LEU A 1 558 ? -1.881 8.673 2.945 1.00 85.25 558 LEU A O 1
ATOM 4559 N N . SER A 1 559 ? -3.181 10.413 3.506 1.00 85.19 559 SER A N 1
ATOM 4560 C CA . SER A 1 559 ? -2.730 11.341 2.461 1.00 85.19 559 SER A CA 1
ATOM 4561 C C . SER A 1 559 ? -2.031 12.586 3.014 1.00 85.19 559 SER A C 1
ATOM 4563 O O . SER A 1 559 ? -2.125 13.663 2.427 1.00 85.19 559 SER A O 1
ATOM 4565 N N . ASN A 1 560 ? -1.361 12.474 4.166 1.00 81.00 560 ASN A N 1
ATOM 4566 C CA . ASN A 1 560 ? -0.674 13.592 4.833 1.00 81.00 560 ASN A CA 1
ATOM 4567 C C . ASN A 1 560 ? -1.572 14.820 5.072 1.00 81.00 560 ASN A C 1
ATOM 4569 O O . ASN A 1 560 ? -1.121 15.959 5.038 1.00 81.00 560 ASN A O 1
ATOM 4573 N N . LYS A 1 561 ? -2.858 14.581 5.354 1.00 78.31 561 LYS A N 1
ATOM 4574 C CA . LYS A 1 561 ? -3.918 15.579 5.575 1.00 78.31 561 LYS A CA 1
ATOM 4575 C C . LYS A 1 561 ? -4.301 16.402 4.334 1.00 78.31 561 LYS A C 1
ATOM 4577 O O . LYS A 1 561 ? -5.107 17.325 4.456 1.00 78.31 561 LYS A O 1
ATOM 4582 N N . GLU A 1 562 ? -3.834 16.028 3.143 1.00 81.56 562 GLU A N 1
ATOM 4583 C CA . GLU A 1 562 ? -4.094 16.738 1.883 1.00 81.56 562 GLU A CA 1
ATOM 4584 C C . GLU A 1 562 ? -5.112 16.018 0.984 1.00 81.56 562 GLU A C 1
ATOM 4586 O O . GLU A 1 562 ? -5.150 14.791 0.926 1.00 81.56 562 GLU A O 1
ATOM 4591 N N . LYS A 1 563 ? -5.906 16.777 0.213 1.00 88.81 563 LYS A N 1
ATOM 4592 C CA . LYS A 1 563 ? -6.830 16.261 -0.826 1.00 88.81 563 LYS A CA 1
ATOM 4593 C C . LYS A 1 563 ? -6.166 16.215 -2.215 1.00 88.81 563 LYS A C 1
ATOM 4595 O O . LYS A 1 563 ? -6.674 16.767 -3.198 1.00 88.81 563 LYS A O 1
ATOM 4600 N N . GLY A 1 564 ? -4.976 15.620 -2.268 1.00 91.62 564 GLY A N 1
ATOM 4601 C CA . GLY A 1 564 ? -4.138 15.515 -3.468 1.00 91.62 564 GLY A CA 1
ATOM 4602 C C . GLY A 1 564 ? -4.283 14.185 -4.217 1.00 91.62 564 GLY A C 1
ATOM 4603 O O . GLY A 1 564 ? -5.266 13.465 -4.059 1.00 91.62 564 GLY A O 1
ATOM 4604 N N . LEU A 1 565 ? -3.265 13.838 -5.009 1.00 94.50 565 LEU A N 1
ATOM 4605 C CA . LEU A 1 565 ? -3.222 12.593 -5.787 1.00 94.50 565 LEU A CA 1
ATOM 4606 C C . LEU A 1 565 ? -3.390 11.338 -4.920 1.00 94.50 565 LEU A C 1
ATOM 4608 O O . LEU A 1 565 ? -4.134 10.430 -5.285 1.00 94.50 565 LEU A O 1
ATOM 4612 N N . VAL A 1 566 ? -2.726 11.304 -3.761 1.00 94.56 566 VAL A N 1
ATOM 4613 C CA . VAL A 1 566 ? -2.785 10.164 -2.833 1.00 94.56 566 VAL A CA 1
ATOM 4614 C C . VAL A 1 566 ? -4.208 9.952 -2.318 1.00 94.56 566 VAL A C 1
ATOM 4616 O O . VAL A 1 566 ? -4.710 8.831 -2.332 1.00 94.56 566 VAL A O 1
ATOM 4619 N N . TYR A 1 567 ? -4.887 11.035 -1.935 1.00 94.94 567 TYR A N 1
ATOM 4620 C CA . TYR A 1 567 ? -6.273 11.013 -1.467 1.00 94.94 567 TYR A CA 1
ATOM 4621 C C . TYR A 1 567 ? -7.220 10.426 -2.523 1.00 94.94 567 TYR A C 1
ATOM 4623 O O . TYR A 1 567 ? -7.940 9.466 -2.247 1.00 94.94 567 TYR A O 1
ATOM 4631 N N . ASP A 1 568 ? -7.161 10.950 -3.751 1.00 96.00 568 ASP A N 1
ATOM 4632 C CA . ASP A 1 568 ? -8.012 10.492 -4.855 1.00 96.00 568 ASP A CA 1
ATOM 4633 C C . ASP A 1 568 ? -7.682 9.044 -5.269 1.00 96.00 568 ASP A C 1
ATOM 4635 O O . ASP A 1 568 ? -8.570 8.283 -5.662 1.00 96.00 568 ASP A O 1
ATOM 4639 N N . SER A 1 569 ? -6.418 8.630 -5.117 1.00 96.12 569 SER A N 1
ATOM 4640 C CA . SER A 1 569 ? -5.973 7.263 -5.405 1.00 96.12 569 SER A CA 1
ATOM 4641 C C . SER A 1 569 ? -6.594 6.231 -4.462 1.00 96.12 569 SER A C 1
ATOM 4643 O O . SER A 1 569 ? -6.925 5.132 -4.904 1.00 96.12 569 SER A O 1
ATOM 4645 N N . TYR A 1 570 ? -6.814 6.556 -3.182 1.00 95.88 570 TYR A N 1
ATOM 4646 C CA . TYR A 1 570 ? -7.504 5.640 -2.261 1.00 95.88 570 TYR A CA 1
ATOM 4647 C C . TYR A 1 570 ? -8.950 5.372 -2.691 1.00 95.88 570 TYR A C 1
ATOM 4649 O O . TYR A 1 570 ? -9.395 4.223 -2.654 1.00 95.88 570 TYR A O 1
ATOM 4657 N N . ILE A 1 571 ? -9.665 6.406 -3.144 1.00 95.88 571 ILE A N 1
ATOM 4658 C CA . ILE A 1 571 ? -11.036 6.279 -3.661 1.00 95.88 571 ILE A CA 1
ATOM 4659 C C . ILE A 1 571 ? -11.030 5.410 -4.922 1.00 95.88 571 ILE A C 1
ATOM 4661 O O . ILE A 1 571 ? -11.769 4.428 -5.013 1.00 95.88 571 ILE A O 1
ATOM 4665 N N . HIS A 1 572 ? -10.145 5.725 -5.870 1.00 96.25 572 HIS A N 1
ATOM 4666 C CA . HIS A 1 572 ? -10.030 4.993 -7.127 1.00 96.25 572 HIS A CA 1
ATOM 4667 C C . HIS A 1 572 ? -9.659 3.516 -6.922 1.00 96.25 572 HIS A C 1
ATOM 4669 O O . HIS A 1 572 ? -10.282 2.629 -7.512 1.00 96.25 572 HIS A O 1
ATOM 4675 N N . VAL A 1 573 ? -8.686 3.208 -6.058 1.00 95.50 573 VAL A N 1
ATOM 4676 C CA . VAL A 1 573 ? -8.316 1.817 -5.757 1.00 95.50 573 VAL A CA 1
ATOM 4677 C C . VAL A 1 573 ? -9.495 1.073 -5.141 1.00 95.50 573 VAL A C 1
ATOM 4679 O O . VAL A 1 573 ? -9.797 -0.022 -5.616 1.00 95.50 573 VAL A O 1
ATOM 4682 N N . ALA A 1 574 ? -10.191 1.666 -4.163 1.00 96.12 574 ALA A N 1
ATOM 4683 C CA . ALA A 1 574 ? -11.331 1.036 -3.500 1.00 96.12 574 ALA A CA 1
ATOM 4684 C C . ALA A 1 574 ? -12.458 0.670 -4.479 1.00 96.12 574 ALA A C 1
ATOM 4686 O O . ALA A 1 574 ? -12.985 -0.441 -4.429 1.00 96.12 574 ALA A O 1
ATOM 4687 N N . LEU A 1 575 ? -12.778 1.572 -5.411 1.00 96.12 575 LEU A N 1
ATOM 4688 C CA . LEU A 1 575 ? -13.868 1.387 -6.370 1.00 96.12 575 LEU A CA 1
ATOM 4689 C C . LEU A 1 575 ? -13.505 0.495 -7.566 1.00 96.12 575 LEU A C 1
ATOM 4691 O O . LEU A 1 575 ? -14.389 0.009 -8.257 1.00 96.12 575 LEU A O 1
ATOM 4695 N N . THR A 1 576 ? -12.223 0.229 -7.821 1.00 95.25 576 THR A N 1
ATOM 4696 C CA . THR A 1 576 ? -11.798 -0.552 -8.999 1.00 95.25 576 THR A CA 1
ATOM 4697 C C . THR A 1 576 ? -11.448 -2.005 -8.689 1.00 95.25 576 THR A C 1
ATOM 4699 O O . THR A 1 576 ? -10.921 -2.700 -9.559 1.00 95.25 576 THR A O 1
ATOM 4702 N N . ARG A 1 577 ? -11.679 -2.502 -7.466 1.00 93.94 577 ARG A N 1
ATOM 4703 C CA . ARG A 1 577 ? -11.384 -3.908 -7.116 1.00 93.94 577 ARG A CA 1
ATOM 4704 C C . ARG A 1 577 ? -12.461 -4.894 -7.580 1.00 93.94 577 ARG A C 1
ATOM 4706 O O . ARG A 1 577 ? -12.140 -6.057 -7.818 1.00 93.94 577 ARG A O 1
ATOM 4713 N N . ALA A 1 578 ? -13.711 -4.459 -7.717 1.00 96.25 578 ALA A N 1
ATOM 4714 C CA . ALA A 1 578 ? -14.812 -5.359 -8.042 1.00 96.25 578 ALA A CA 1
ATOM 4715 C C . ALA A 1 578 ? -14.838 -5.744 -9.521 1.00 96.25 578 ALA A C 1
ATOM 4717 O O . ALA A 1 578 ? -14.548 -4.934 -10.401 1.00 96.25 578 ALA A O 1
ATOM 4718 N N . LYS A 1 579 ? -15.225 -6.992 -9.789 1.00 95.44 579 LYS A N 1
ATOM 4719 C CA . LYS A 1 579 ? -15.587 -7.459 -11.131 1.00 95.44 579 LYS A CA 1
ATOM 4720 C C . LYS A 1 579 ? -17.086 -7.287 -11.392 1.00 95.44 579 LYS A C 1
ATOM 4722 O O . LYS A 1 579 ? -17.454 -7.047 -12.539 1.00 95.44 579 LYS A O 1
ATOM 4727 N N . LYS A 1 580 ? -17.941 -7.432 -10.368 1.00 96.50 580 LYS A N 1
ATOM 4728 C CA . LYS A 1 580 ? -19.403 -7.508 -10.547 1.00 96.50 580 LYS A CA 1
ATOM 4729 C C . LYS A 1 580 ? -20.238 -6.641 -9.603 1.00 96.50 580 LYS A C 1
ATOM 4731 O O . LYS A 1 580 ? -21.181 -6.023 -10.084 1.00 96.50 580 LYS A O 1
ATOM 4736 N N . GLN A 1 581 ? -19.907 -6.573 -8.312 1.00 97.75 581 GLN A N 1
ATOM 4737 C CA . GLN A 1 581 ? -20.701 -5.815 -7.334 1.00 97.75 581 GLN A CA 1
ATOM 4738 C C . GLN A 1 581 ? -19.820 -5.095 -6.309 1.00 97.75 581 GLN A C 1
ATOM 4740 O O . GLN A 1 581 ? -18.875 -5.677 -5.770 1.00 97.75 581 GLN A O 1
ATOM 4745 N N . ILE A 1 582 ? -20.164 -3.841 -6.016 1.00 98.31 582 ILE A N 1
ATOM 4746 C CA . ILE A 1 582 ? -19.613 -3.052 -4.914 1.00 98.31 582 ILE A CA 1
ATOM 4747 C C . ILE A 1 582 ? -20.732 -2.799 -3.907 1.00 98.31 582 ILE A C 1
ATOM 4749 O O . ILE A 1 582 ? -21.798 -2.304 -4.266 1.00 98.31 582 ILE A O 1
ATOM 4753 N N . TYR A 1 583 ? -20.472 -3.123 -2.647 1.00 98.00 583 TYR A N 1
ATOM 4754 C CA . TYR A 1 583 ? -21.284 -2.716 -1.506 1.00 98.00 583 TYR A CA 1
ATOM 4755 C C . TYR A 1 583 ? -20.546 -1.605 -0.769 1.00 98.00 583 TYR A C 1
ATOM 4757 O O . TYR A 1 583 ? -19.418 -1.813 -0.316 1.00 98.00 583 TYR A O 1
ATOM 4765 N N . PHE A 1 584 ? -21.156 -0.429 -0.656 1.00 95.69 584 PHE A N 1
ATOM 4766 C CA . PHE A 1 584 ? -20.504 0.754 -0.100 1.00 95.69 584 PHE A CA 1
ATOM 4767 C C . PHE A 1 584 ? -21.196 1.230 1.184 1.00 95.69 584 PHE A C 1
ATOM 4769 O O . PHE A 1 584 ? -22.395 1.517 1.196 1.00 95.69 584 PHE A O 1
ATOM 4776 N N . ASP A 1 585 ? -20.424 1.334 2.266 1.00 92.94 585 ASP A N 1
ATOM 4777 C CA . ASP A 1 585 ? -20.834 1.952 3.531 1.00 92.94 585 ASP A CA 1
ATOM 4778 C C . ASP A 1 585 ? -20.612 3.471 3.475 1.00 92.94 585 ASP A C 1
ATOM 4780 O O . ASP A 1 585 ? -19.506 3.970 3.706 1.00 92.94 585 ASP A O 1
ATOM 4784 N N . LEU A 1 586 ? -21.664 4.213 3.120 1.00 87.19 586 LEU A N 1
ATOM 4785 C CA . LEU A 1 586 ? -21.604 5.667 2.991 1.00 87.19 586 LEU A CA 1
ATOM 4786 C C . LEU A 1 586 ? -21.941 6.355 4.319 1.00 87.19 586 LEU A C 1
ATOM 4788 O O . LEU A 1 586 ? -23.104 6.454 4.720 1.00 87.19 586 LEU A O 1
ATOM 4792 N N . ASN A 1 587 ? -20.929 6.932 4.967 1.00 78.69 587 ASN A N 1
ATOM 4793 C CA . ASN A 1 587 ? -21.140 7.760 6.150 1.00 78.69 587 ASN A CA 1
ATOM 4794 C C . ASN A 1 587 ? -21.834 9.078 5.779 1.00 78.69 587 ASN A C 1
ATOM 4796 O O . ASN A 1 587 ? -21.246 9.944 5.139 1.00 78.69 587 ASN A O 1
ATOM 4800 N N . LYS A 1 588 ? -23.074 9.274 6.247 1.00 72.38 588 LYS A N 1
ATOM 4801 C CA . LYS A 1 588 ? -23.873 10.492 6.003 1.00 72.38 588 LYS A CA 1
ATOM 4802 C C . LYS A 1 588 ? -23.417 11.688 6.866 1.00 72.38 588 LYS A C 1
ATOM 4804 O O . LYS A 1 588 ? -24.222 12.291 7.573 1.00 72.38 588 LYS A O 1
ATOM 4809 N N . ASN A 1 589 ? -22.119 12.008 6.854 1.00 65.88 589 ASN A N 1
ATOM 4810 C CA . ASN A 1 589 ? -21.455 13.003 7.719 1.00 65.88 589 ASN A CA 1
ATOM 4811 C C . ASN A 1 589 ? -21.090 14.326 7.005 1.00 65.88 589 ASN A C 1
ATOM 4813 O O . ASN A 1 589 ? -20.573 15.232 7.650 1.00 65.88 589 ASN A O 1
ATOM 4817 N N . LYS A 1 590 ? -21.371 14.433 5.696 1.00 66.44 590 LYS A N 1
ATOM 4818 C CA . LYS A 1 590 ? -21.087 15.595 4.813 1.00 66.44 590 LYS A CA 1
ATOM 4819 C C . LYS A 1 590 ? -19.606 15.916 4.637 1.00 66.44 590 LYS A C 1
ATOM 4821 O O . LYS A 1 590 ? -19.254 17.018 4.208 1.00 66.44 590 LYS A O 1
ATOM 4826 N N . ASP A 1 591 ? -18.753 14.946 4.907 1.00 72.44 591 ASP A N 1
ATOM 4827 C CA . ASP A 1 591 ? -17.367 15.036 4.501 1.00 72.44 591 ASP A CA 1
ATOM 4828 C C . ASP A 1 591 ? -17.234 14.973 2.964 1.00 72.44 591 ASP A C 1
ATOM 4830 O O . ASP A 1 591 ? -18.227 14.868 2.239 1.00 72.44 591 ASP A O 1
ATOM 4834 N N . ASP A 1 592 ? -16.019 15.105 2.443 1.00 82.81 592 ASP A N 1
ATOM 4835 C CA . ASP A 1 592 ? -15.744 15.069 1.003 1.00 82.81 592 ASP A CA 1
ATOM 4836 C C . ASP A 1 592 ? -16.316 13.826 0.315 1.00 82.81 592 ASP A C 1
ATOM 4838 O O . ASP A 1 592 ? -16.893 13.937 -0.765 1.00 82.81 592 ASP A O 1
ATOM 4842 N N . ILE A 1 593 ? -16.215 12.662 0.967 1.00 88.94 593 ILE A N 1
ATOM 4843 C CA . ILE A 1 593 ? -16.731 11.395 0.448 1.00 88.94 593 ILE A CA 1
ATOM 4844 C C . ILE A 1 593 ? -18.241 11.483 0.367 1.00 88.94 593 ILE A C 1
ATOM 4846 O O . ILE A 1 593 ? -18.816 11.273 -0.696 1.00 88.94 593 ILE A O 1
ATOM 4850 N N . HIS A 1 594 ? -18.896 11.882 1.452 1.00 81.94 594 HIS A N 1
ATOM 4851 C CA . HIS A 1 594 ? -20.334 12.062 1.430 1.00 81.94 594 HIS A CA 1
ATOM 4852 C C . HIS A 1 594 ? -20.760 13.072 0.359 1.00 81.94 594 HIS A C 1
ATOM 4854 O O . HIS A 1 594 ? -21.691 12.798 -0.386 1.00 81.94 594 HIS A O 1
ATOM 4860 N N . LYS A 1 595 ? -20.053 14.202 0.215 1.00 76.44 595 LYS A N 1
ATOM 4861 C CA . LYS A 1 595 ? -20.311 15.233 -0.806 1.00 76.44 595 LYS A CA 1
ATOM 4862 C C . LYS A 1 595 ? -20.136 14.706 -2.239 1.00 76.44 595 LYS A C 1
ATOM 4864 O O . LYS A 1 595 ? -20.907 15.111 -3.108 1.00 76.44 595 LYS A O 1
ATOM 4869 N N . LEU A 1 596 ? -19.177 13.810 -2.497 1.00 81.44 596 LEU A N 1
ATOM 4870 C CA . LEU A 1 596 ? -19.008 13.139 -3.797 1.00 81.44 596 LEU A CA 1
ATOM 4871 C C . LEU A 1 596 ? -20.250 12.321 -4.161 1.00 81.44 596 LEU A C 1
ATOM 4873 O O . LEU A 1 596 ? -20.763 12.441 -5.274 1.00 81.44 596 LEU A O 1
ATOM 4877 N N . PHE A 1 597 ? -20.786 11.569 -3.199 1.00 79.31 597 PHE A N 1
ATOM 4878 C CA . PHE A 1 597 ? -22.029 10.830 -3.388 1.00 79.31 597 PHE A CA 1
ATOM 4879 C C . PHE A 1 597 ? -23.247 11.780 -3.427 1.00 79.31 597 PHE A C 1
ATOM 4881 O O . PHE A 1 597 ? -24.073 11.643 -4.318 1.00 79.31 597 PHE A O 1
ATOM 4888 N N . ILE A 1 598 ? -23.348 12.823 -2.592 1.00 68.81 598 ILE A N 1
ATOM 4889 C CA . ILE A 1 598 ? -24.449 13.816 -2.640 1.00 68.81 598 ILE A CA 1
ATOM 4890 C C . ILE A 1 598 ? -24.565 14.470 -4.025 1.00 68.81 598 ILE A C 1
ATOM 4892 O O . ILE A 1 598 ? -25.672 14.602 -4.539 1.00 68.81 598 ILE A O 1
ATOM 4896 N N . LYS A 1 599 ? -23.445 14.843 -4.666 1.00 63.44 599 LYS A N 1
ATOM 4897 C CA . LYS A 1 599 ? -23.444 15.354 -6.056 1.00 63.44 599 LYS A CA 1
ATOM 4898 C C . LYS A 1 599 ? -24.049 14.361 -7.058 1.00 63.44 599 LYS A C 1
ATOM 4900 O O . LYS A 1 599 ? -24.459 14.767 -8.141 1.00 63.44 599 LYS A O 1
ATOM 4905 N N . CYS A 1 600 ? -24.115 13.089 -6.681 1.00 61.84 600 CYS A N 1
ATOM 4906 C CA . CYS A 1 600 ? -24.754 12.003 -7.409 1.00 61.84 600 CYS A CA 1
ATOM 4907 C C . CYS A 1 600 ? -26.172 11.656 -6.893 1.00 61.84 600 CYS A C 1
ATOM 4909 O O . CYS A 1 600 ? -26.758 10.713 -7.413 1.00 61.84 600 CYS A O 1
ATOM 4911 N N . GLY A 1 601 ? -26.737 12.396 -5.922 1.00 57.72 601 GLY A N 1
ATOM 4912 C CA . GLY A 1 601 ? -28.153 12.313 -5.521 1.00 57.72 601 GLY A CA 1
ATOM 4913 C C . GLY A 1 601 ? -28.495 11.853 -4.088 1.00 57.72 601 GLY A C 1
ATOM 4914 O O . GLY A 1 601 ? -29.643 11.481 -3.870 1.00 57.72 601 GLY A O 1
ATOM 4915 N N . TYR A 1 602 ? -27.573 11.871 -3.111 1.00 55.50 602 TYR A N 1
ATOM 4916 C CA . TYR A 1 602 ? -27.802 11.339 -1.738 1.00 55.50 602 TYR A CA 1
ATOM 4917 C C . TYR A 1 602 ? -28.001 12.431 -0.625 1.00 55.50 602 TYR A C 1
ATOM 4919 O O . TYR A 1 602 ? -27.600 13.575 -0.809 1.00 55.50 602 TYR A O 1
ATOM 4927 N N . ASP A 1 603 ? -28.662 12.098 0.507 1.00 53.00 603 ASP A N 1
ATOM 4928 C CA . ASP A 1 603 ? -29.322 12.967 1.544 1.00 53.00 603 ASP A CA 1
ATOM 4929 C C . ASP A 1 603 ? -28.425 13.590 2.676 1.00 53.00 603 ASP A C 1
ATOM 4931 O O . ASP A 1 603 ? -27.277 13.202 2.852 1.00 53.00 603 ASP A O 1
ATOM 4935 N N . CYS A 1 604 ? -28.912 14.552 3.494 1.00 52.56 604 CYS A N 1
ATOM 4936 C CA . CYS A 1 604 ? -28.132 15.459 4.375 1.00 52.56 604 CYS A CA 1
ATOM 4937 C C . CYS A 1 604 ? -28.406 15.367 5.917 1.00 52.56 604 CYS A C 1
ATOM 4939 O O . CYS A 1 604 ? -29.551 15.291 6.337 1.00 52.56 604 CYS A O 1
ATOM 4941 N N . ASN A 1 605 ? -27.368 15.450 6.787 1.00 60.50 605 ASN A N 1
ATOM 4942 C CA . ASN A 1 605 ? -27.458 15.513 8.280 1.00 60.50 605 ASN A CA 1
ATOM 4943 C C . ASN A 1 605 ? -26.505 16.578 8.904 1.00 60.50 605 ASN A C 1
ATOM 4945 O O . ASN A 1 605 ? -25.647 17.098 8.182 1.00 60.50 605 ASN A O 1
ATOM 4949 N N . ILE A 1 606 ? -26.620 16.898 10.209 1.00 67.75 606 ILE A N 1
ATOM 4950 C CA . ILE A 1 606 ? -25.643 17.725 10.969 1.00 67.75 606 ILE A CA 1
ATOM 4951 C C . ILE A 1 606 ? -24.273 17.008 11.079 1.00 67.75 606 ILE A C 1
ATOM 4953 O O . ILE A 1 606 ? -24.248 15.786 11.276 1.00 67.75 606 ILE A O 1
ATOM 4957 N N . PRO A 1 607 ? -23.121 17.702 10.952 1.00 67.56 607 PRO A N 1
ATOM 4958 C CA . PRO A 1 607 ? -21.810 17.061 11.085 1.00 67.56 607 PRO A CA 1
ATOM 4959 C C . PRO A 1 607 ? -21.570 16.550 12.521 1.00 67.56 607 PRO A C 1
ATOM 4961 O O . PRO A 1 607 ? -21.881 17.262 13.479 1.00 67.56 607 PRO A O 1
ATOM 4964 N N . PRO A 1 608 ? -21.016 15.337 12.714 1.00 70.31 608 PRO A N 1
ATOM 4965 C CA . PRO A 1 608 ? -20.683 14.813 14.038 1.00 70.31 608 PRO A CA 1
ATOM 4966 C C . PRO A 1 608 ? -19.397 15.458 14.572 1.00 70.31 608 PRO A C 1
ATOM 4968 O O . PRO A 1 608 ? -18.309 15.182 14.071 1.00 70.31 608 PRO A O 1
ATOM 4971 N N . ILE A 1 609 ? -19.508 16.292 15.607 1.00 80.56 609 ILE A N 1
ATOM 4972 C CA . ILE A 1 609 ? -18.366 16.955 16.256 1.00 80.56 609 ILE A CA 1
ATOM 4973 C C . ILE A 1 609 ? -18.320 16.472 17.704 1.00 80.56 609 ILE A C 1
ATOM 4975 O O . ILE A 1 609 ? -19.254 16.738 18.453 1.00 80.56 609 ILE A O 1
ATOM 4979 N N . SER A 1 610 ? -17.264 15.749 18.096 1.00 82.56 610 SER A N 1
ATOM 4980 C CA . SER A 1 610 ? -17.130 15.226 19.465 1.00 82.56 610 SER A CA 1
ATOM 4981 C C . SER A 1 610 ? -16.394 16.203 20.385 1.00 82.56 610 SER A C 1
ATOM 4983 O O . SER A 1 610 ? -15.378 16.766 19.992 1.00 82.56 610 SER A O 1
ATOM 4985 N N . LYS A 1 611 ? -16.865 16.356 21.628 1.00 87.75 611 LYS A N 1
ATOM 4986 C CA . LYS A 1 611 ? -16.174 17.041 22.731 1.00 87.75 611 LYS A CA 1
ATOM 4987 C C . LYS A 1 611 ? -15.129 16.165 23.421 1.00 87.75 611 LYS A C 1
ATOM 4989 O O . LYS A 1 611 ? -14.294 16.683 24.167 1.00 87.75 611 LYS A O 1
ATOM 4994 N N . ASN A 1 612 ? -15.183 14.850 23.200 1.00 87.88 612 ASN A N 1
ATOM 4995 C CA . ASN A 1 612 ? -14.286 13.869 23.795 1.00 87.88 612 ASN A CA 1
ATOM 4996 C C . ASN A 1 612 ? -13.099 13.630 22.853 1.00 87.88 612 ASN A C 1
ATOM 4998 O O . ASN A 1 612 ? -13.228 13.090 21.757 1.00 87.88 612 ASN A O 1
ATOM 5002 N N . ILE A 1 613 ? -11.911 14.022 23.294 1.00 88.38 613 ILE A N 1
ATOM 5003 C CA . ILE A 1 613 ? -10.686 14.022 22.507 1.00 88.38 613 ILE A CA 1
ATOM 5004 C C . ILE A 1 613 ? -9.681 13.081 23.159 1.00 88.38 613 ILE A C 1
ATOM 5006 O O . ILE A 1 613 ? -9.269 13.252 24.308 1.00 88.38 613 ILE A O 1
ATOM 5010 N N . ARG A 1 614 ? -9.252 12.076 22.401 1.00 89.56 614 ARG A N 1
ATOM 5011 C CA . ARG A 1 614 ? -8.200 11.162 22.845 1.00 89.56 614 ARG A CA 1
ATOM 5012 C C . ARG A 1 614 ? -6.843 11.863 22.864 1.00 89.56 614 ARG A C 1
ATOM 5014 O O . ARG A 1 614 ? -6.562 12.689 22.000 1.00 89.56 614 ARG A O 1
ATOM 5021 N N . LEU A 1 615 ? -5.978 11.501 23.806 1.00 90.25 615 LEU A N 1
ATOM 5022 C CA . LEU A 1 615 ? -4.636 12.070 23.928 1.00 90.25 615 LEU A CA 1
ATOM 5023 C C . LEU A 1 615 ? -3.804 11.848 22.657 1.00 90.25 615 LEU A C 1
ATOM 5025 O O . LEU A 1 615 ? -3.076 12.740 22.242 1.00 90.25 615 LEU A O 1
ATOM 5029 N N . GLU A 1 616 ? -3.968 10.703 21.996 1.00 87.06 616 GLU A N 1
ATOM 5030 C CA . GLU A 1 616 ? -3.314 10.411 20.716 1.00 87.06 616 GLU A CA 1
ATOM 5031 C C . GLU A 1 616 ? -3.724 11.430 19.641 1.00 87.06 616 GLU A C 1
ATOM 5033 O O . GLU A 1 616 ? -2.891 11.923 18.890 1.00 87.06 616 GLU A O 1
ATOM 5038 N N . LYS A 1 617 ? -4.999 11.847 19.631 1.00 85.69 617 LYS A N 1
ATOM 5039 C CA . LYS A 1 617 ? -5.473 12.875 18.701 1.00 85.69 617 LYS A CA 1
ATOM 5040 C C . LYS A 1 617 ? -4.808 14.222 18.968 1.00 85.69 617 LYS A C 1
ATOM 5042 O O . LYS A 1 617 ? -4.512 14.921 18.008 1.00 85.69 617 LYS A O 1
ATOM 5047 N N . ILE A 1 618 ? -4.562 14.574 20.234 1.00 89.19 618 ILE A N 1
ATOM 5048 C CA . ILE A 1 618 ? -3.817 15.789 20.607 1.00 89.19 618 ILE A CA 1
ATOM 5049 C C . ILE A 1 618 ? -2.397 15.745 20.035 1.00 89.19 618 ILE A C 1
ATOM 5051 O O . ILE A 1 618 ? -1.955 16.724 19.439 1.00 89.19 618 ILE A O 1
ATOM 5055 N N . GLN A 1 619 ? -1.712 14.604 20.162 1.00 87.06 619 GLN A N 1
ATOM 5056 C CA . GLN A 1 619 ? -0.360 14.402 19.625 1.00 87.06 619 GLN A CA 1
ATOM 5057 C C . GLN A 1 619 ? -0.310 14.596 18.097 1.00 87.06 619 GLN A C 1
ATOM 5059 O O . GLN A 1 619 ? 0.689 15.090 17.576 1.00 87.06 619 GLN A O 1
ATOM 5064 N N . ASP A 1 620 ? -1.399 14.280 17.387 1.00 81.69 620 ASP A N 1
ATOM 5065 C CA . ASP A 1 620 ? -1.505 14.454 15.931 1.00 81.69 620 ASP A CA 1
ATOM 5066 C C . ASP A 1 620 ? -1.764 15.899 15.478 1.00 81.69 620 ASP A C 1
ATOM 5068 O O . ASP A 1 620 ? -1.493 16.240 14.318 1.00 81.69 620 ASP A O 1
ATOM 5072 N N . ILE A 1 621 ? -2.391 16.723 16.326 1.00 86.12 621 ILE A N 1
ATOM 5073 C CA . ILE A 1 621 ? -2.834 18.086 15.971 1.00 86.12 621 ILE A CA 1
ATOM 5074 C C . ILE A 1 621 ? -1.976 19.187 16.597 1.00 86.12 621 ILE A C 1
ATOM 5076 O O . ILE A 1 621 ? -2.051 20.330 16.154 1.00 86.12 621 ILE A O 1
ATOM 5080 N N . VAL A 1 622 ? -1.168 18.868 17.608 1.00 89.12 622 VAL A N 1
ATOM 5081 C CA . VAL A 1 622 ? -0.233 19.820 18.215 1.00 89.12 622 VAL A CA 1
ATOM 5082 C C . VAL A 1 622 ? 0.940 20.126 17.281 1.00 89.12 622 VAL A C 1
ATOM 5084 O O . VAL A 1 622 ? 1.325 19.314 16.438 1.00 89.12 622 VAL A O 1
ATOM 5087 N N . SER A 1 623 ? 1.535 21.310 17.433 1.00 88.56 623 SER A N 1
ATOM 5088 C CA . SER A 1 623 ? 2.730 21.694 16.682 1.00 88.56 623 SER A CA 1
ATOM 5089 C C . SER A 1 623 ? 3.941 20.879 17.144 1.00 88.56 623 SER A C 1
ATOM 5091 O O . SER A 1 623 ? 4.548 21.188 18.171 1.00 88.56 623 SER A O 1
ATOM 5093 N N . LYS A 1 624 ? 4.314 19.845 16.373 1.00 87.94 624 LYS A N 1
ATOM 5094 C CA . LYS A 1 624 ? 5.476 18.997 16.687 1.00 87.94 624 LYS A CA 1
ATOM 5095 C C . LYS A 1 624 ? 6.753 19.821 16.861 1.00 87.94 624 LYS A C 1
ATOM 5097 O O . LYS A 1 624 ? 7.449 19.610 17.842 1.00 87.94 624 LYS A O 1
ATOM 5102 N N . ASP A 1 625 ? 7.003 20.814 16.007 1.00 88.69 625 ASP A N 1
ATOM 5103 C CA . ASP A 1 625 ? 8.202 21.664 16.092 1.00 88.69 625 ASP A CA 1
ATOM 5104 C C . ASP A 1 625 ? 8.310 22.429 17.416 1.00 88.69 625 ASP A C 1
ATOM 5106 O O . ASP A 1 625 ? 9.403 22.590 17.957 1.00 88.69 625 ASP A O 1
ATOM 5110 N N . ARG A 1 626 ? 7.186 22.903 17.968 1.00 90.19 626 ARG A N 1
ATOM 5111 C CA . ARG A 1 626 ? 7.183 23.584 19.272 1.00 90.19 626 ARG A CA 1
ATOM 5112 C C . ARG A 1 626 ? 7.471 22.610 20.407 1.00 90.19 626 ARG A C 1
ATOM 5114 O O . ARG A 1 626 ? 8.286 22.915 21.270 1.00 90.19 626 ARG A O 1
ATOM 5121 N N . ILE A 1 627 ? 6.864 21.424 20.375 1.00 93.19 627 ILE A N 1
ATOM 5122 C CA . ILE A 1 627 ? 7.120 20.389 21.384 1.00 93.19 627 ILE A CA 1
ATOM 5123 C C . ILE A 1 627 ? 8.560 19.857 21.290 1.00 93.19 627 ILE A C 1
ATOM 5125 O O . ILE A 1 627 ? 9.195 19.630 22.317 1.00 93.19 627 ILE A O 1
ATOM 5129 N N . ILE A 1 628 ? 9.106 19.712 20.080 1.00 91.81 628 ILE A N 1
ATOM 5130 C CA . ILE A 1 628 ? 10.509 19.341 19.854 1.00 91.81 628 ILE A CA 1
ATOM 5131 C C . ILE A 1 628 ? 11.433 20.389 20.475 1.00 91.81 628 ILE A C 1
ATOM 5133 O O . ILE A 1 628 ? 12.309 20.018 21.246 1.00 91.81 628 ILE A O 1
ATOM 5137 N N . LYS A 1 629 ? 11.181 21.688 20.266 1.00 92.56 629 LYS A N 1
ATOM 5138 C CA . LYS A 1 629 ? 11.967 22.757 20.908 1.00 92.56 629 LYS A CA 1
ATOM 5139 C C . LYS A 1 629 ? 11.936 22.686 22.436 1.00 92.56 629 LYS A C 1
ATOM 5141 O O . LYS A 1 629 ? 12.963 22.910 23.068 1.00 92.56 629 LYS A O 1
ATOM 5146 N N . ILE A 1 630 ? 10.790 22.345 23.035 1.00 92.62 630 ILE A N 1
ATOM 5147 C CA . ILE A 1 630 ? 10.675 22.121 24.487 1.00 92.62 630 ILE A CA 1
ATOM 5148 C C . ILE A 1 630 ? 11.571 20.951 24.928 1.00 92.62 630 ILE A C 1
ATOM 5150 O O . ILE A 1 630 ? 12.282 21.057 25.928 1.00 92.62 630 ILE A O 1
ATOM 5154 N N . LEU A 1 631 ? 11.554 19.838 24.190 1.00 92.81 631 LEU A N 1
ATOM 5155 C CA . LEU A 1 631 ? 12.380 18.659 24.475 1.00 92.81 631 LEU A CA 1
ATOM 5156 C C . LEU A 1 631 ? 13.881 18.963 24.314 1.00 92.81 631 LEU A C 1
ATOM 5158 O O . LEU A 1 631 ? 14.675 18.634 25.198 1.00 92.81 631 LEU A O 1
ATOM 5162 N N . GLU A 1 632 ? 14.265 19.639 23.233 1.00 92.56 632 GLU A N 1
ATOM 5163 C CA . GLU A 1 632 ? 15.645 20.043 22.941 1.00 92.56 632 GLU A CA 1
ATOM 5164 C C . GLU A 1 632 ? 16.193 21.016 23.987 1.00 92.56 632 GLU A C 1
ATOM 5166 O O . GLU A 1 632 ? 17.306 20.821 24.475 1.00 92.56 632 GLU A O 1
ATOM 5171 N N . ALA A 1 633 ? 15.395 22.004 24.409 1.00 91.56 633 ALA A N 1
ATOM 5172 C CA . ALA A 1 633 ? 15.761 22.943 25.474 1.00 91.56 633 ALA A CA 1
ATOM 5173 C C . ALA A 1 633 ? 16.051 22.245 26.817 1.00 91.56 633 ALA A C 1
ATOM 5175 O O . ALA A 1 633 ? 16.723 22.807 27.679 1.00 91.56 633 ALA A O 1
ATOM 5176 N N . ASN A 1 634 ? 15.576 21.008 26.982 1.00 90.31 634 ASN A N 1
ATOM 5177 C CA . ASN A 1 634 ? 15.818 20.160 28.144 1.00 90.31 634 ASN A CA 1
ATOM 5178 C C . ASN A 1 634 ? 16.805 19.006 27.853 1.00 90.31 634 ASN A C 1
ATOM 5180 O O . ASN A 1 634 ? 16.807 18.000 28.567 1.00 90.31 634 ASN A O 1
ATOM 5184 N N . ASN A 1 635 ? 17.663 19.152 26.832 1.00 88.19 635 ASN A N 1
ATOM 5185 C CA . ASN A 1 635 ? 18.713 18.206 26.418 1.00 88.19 635 ASN A CA 1
ATOM 5186 C C . ASN A 1 635 ? 18.213 16.815 25.977 1.00 88.19 635 ASN A C 1
ATOM 5188 O O . ASN A 1 635 ? 18.960 15.828 26.018 1.00 88.19 635 ASN A O 1
ATOM 5192 N N . ILE A 1 636 ? 16.962 16.712 25.523 1.00 91.00 636 ILE A N 1
ATOM 5193 C CA . ILE A 1 636 ? 16.409 15.466 24.985 1.00 91.00 636 ILE A CA 1
ATOM 5194 C C . ILE A 1 636 ? 16.634 15.430 23.473 1.00 91.00 636 ILE A C 1
ATOM 5196 O O . ILE A 1 636 ? 15.929 16.080 22.710 1.00 91.00 636 ILE A O 1
ATOM 5200 N N . THR A 1 637 ? 17.623 14.647 23.041 1.00 87.69 637 THR A N 1
ATOM 5201 C CA . THR A 1 637 ? 17.963 14.425 21.629 1.00 87.69 637 THR A CA 1
ATOM 5202 C C . THR A 1 637 ? 18.214 12.941 21.381 1.00 87.69 637 THR A C 1
ATOM 5204 O O . THR A 1 637 ? 18.465 12.179 22.317 1.00 87.69 637 THR A O 1
ATOM 5207 N N . TYR A 1 638 ? 18.173 12.515 20.117 1.00 83.56 638 TYR A N 1
ATOM 5208 C CA . TYR A 1 638 ? 18.448 11.120 19.770 1.00 83.56 638 TYR A CA 1
ATOM 5209 C C . TYR A 1 638 ? 19.831 10.673 20.265 1.00 83.56 638 TYR A C 1
ATOM 5211 O O . TYR A 1 638 ? 19.946 9.646 20.931 1.00 83.56 638 TYR A O 1
ATOM 5219 N N . ASN A 1 639 ? 20.868 11.474 20.002 1.00 80.44 639 ASN A N 1
ATOM 5220 C CA . ASN A 1 639 ? 22.238 11.139 20.390 1.00 80.44 639 ASN A CA 1
ATOM 5221 C C . ASN A 1 639 ? 22.391 11.078 21.915 1.00 80.44 639 ASN A C 1
ATOM 5223 O O . ASN A 1 639 ? 22.957 10.108 22.414 1.00 80.44 639 ASN A O 1
ATOM 5227 N N . SER A 1 640 ? 21.815 12.036 22.658 1.00 82.81 640 SER A N 1
ATOM 5228 C CA . SER A 1 640 ? 21.920 12.036 24.124 1.00 82.81 640 SER A CA 1
ATOM 5229 C C . SER A 1 640 ? 21.293 10.788 24.755 1.00 82.81 640 SER A C 1
ATOM 5231 O O . SER A 1 640 ? 21.906 10.175 25.627 1.00 82.81 640 SER A O 1
ATOM 5233 N N . ILE A 1 641 ? 20.129 10.341 24.271 1.00 82.75 641 ILE A N 1
ATOM 5234 C CA . ILE A 1 641 ? 19.448 9.147 24.799 1.00 82.75 641 ILE A CA 1
ATOM 5235 C C . ILE A 1 641 ? 20.176 7.844 24.427 1.00 82.75 641 ILE A C 1
ATOM 5237 O O . ILE A 1 641 ? 20.284 6.939 25.260 1.00 82.75 641 ILE A O 1
ATOM 5241 N N . ILE A 1 642 ? 20.676 7.722 23.193 1.00 79.19 642 ILE A N 1
ATOM 5242 C CA . ILE A 1 642 ? 21.385 6.512 22.742 1.00 79.19 642 ILE A CA 1
ATOM 5243 C C . ILE A 1 642 ? 22.719 6.344 23.479 1.00 79.19 642 ILE A C 1
ATOM 5245 O O . ILE A 1 642 ? 23.034 5.231 23.916 1.00 79.19 642 ILE A O 1
ATOM 5249 N N . GLU A 1 643 ? 23.482 7.429 23.640 1.00 76.75 643 GLU A N 1
ATOM 5250 C CA . GLU A 1 643 ? 24.762 7.427 24.355 1.00 76.75 643 GLU A CA 1
ATOM 5251 C C . GLU A 1 643 ? 24.582 7.094 25.840 1.00 76.75 643 GLU A C 1
ATOM 5253 O O . GLU A 1 643 ? 25.281 6.219 26.360 1.00 76.75 643 GLU A O 1
ATOM 5258 N N . GLU A 1 644 ? 23.608 7.724 26.509 1.00 76.44 644 GLU A N 1
ATOM 5259 C CA . GLU A 1 644 ? 23.326 7.508 27.933 1.00 76.44 644 GLU A CA 1
ATOM 5260 C C . GLU A 1 644 ? 23.008 6.034 28.239 1.00 76.44 644 GLU A C 1
ATOM 5262 O O . GLU A 1 644 ? 23.508 5.467 29.216 1.00 76.44 644 GLU A O 1
ATOM 5267 N N . TRP A 1 645 ? 22.217 5.382 27.381 1.00 73.12 645 TRP A N 1
ATOM 5268 C CA . TRP A 1 645 ? 21.730 4.018 27.614 1.00 73.12 645 TRP A CA 1
ATOM 5269 C C . TRP A 1 645 ? 22.530 2.926 26.900 1.00 73.12 645 TRP A C 1
ATOM 5271 O O . TRP A 1 645 ? 22.210 1.744 27.055 1.00 73.12 645 TRP A O 1
ATOM 5281 N N . LYS A 1 646 ? 23.589 3.292 26.163 1.00 66.12 646 LYS A N 1
ATOM 5282 C CA . LYS A 1 646 ? 24.446 2.367 25.397 1.00 66.12 646 LYS A CA 1
ATOM 5283 C C . LYS A 1 646 ? 23.625 1.391 24.547 1.00 66.12 646 LYS A C 1
ATOM 5285 O O . LYS A 1 646 ? 23.899 0.186 24.525 1.00 66.12 646 LYS A O 1
ATOM 5290 N N . ILE A 1 647 ? 22.586 1.897 23.884 1.00 65.19 647 ILE A N 1
ATOM 5291 C CA . ILE A 1 647 ? 21.711 1.073 23.046 1.00 65.19 647 ILE A CA 1
ATOM 5292 C C . ILE A 1 647 ? 22.536 0.610 21.843 1.00 65.19 647 ILE A C 1
ATOM 5294 O O . ILE A 1 647 ? 22.931 1.406 20.994 1.00 65.19 647 ILE A O 1
ATOM 5298 N N . GLY A 1 648 ? 22.857 -0.685 21.804 1.00 56.62 648 GLY A N 1
ATOM 5299 C CA . GLY A 1 648 ? 23.646 -1.261 20.724 1.00 56.62 648 GLY A CA 1
ATOM 5300 C C . GLY A 1 648 ? 22.880 -1.167 19.411 1.00 56.62 648 GLY A C 1
ATOM 5301 O O . GLY A 1 648 ? 21.859 -1.833 19.259 1.00 56.62 648 GLY A O 1
ATOM 5302 N N . LEU A 1 649 ? 23.393 -0.377 18.465 1.00 48.53 649 LEU A N 1
ATOM 5303 C CA . LEU A 1 649 ? 22.897 -0.303 17.091 1.00 48.53 649 LEU A CA 1
ATOM 5304 C C . LEU A 1 649 ? 23.163 -1.644 16.396 1.00 48.53 649 LEU A C 1
ATOM 5306 O O . LEU A 1 649 ? 24.130 -1.802 15.651 1.00 48.53 649 LEU A O 1
ATOM 5310 N N . LYS A 1 650 ? 22.342 -2.659 16.669 1.00 45.41 650 LYS A N 1
ATOM 5311 C CA . LYS A 1 650 ? 22.374 -3.874 15.863 1.00 45.41 650 LYS A CA 1
ATOM 5312 C C . LYS A 1 650 ? 21.899 -3.485 14.474 1.00 45.41 650 LYS A C 1
ATOM 5314 O O . LYS A 1 650 ? 20.809 -2.940 14.311 1.00 45.41 650 LYS A O 1
ATOM 5319 N N . THR A 1 651 ? 22.726 -3.767 13.473 1.00 36.94 651 THR A N 1
ATOM 5320 C CA . THR A 1 651 ? 22.308 -3.755 12.076 1.00 36.94 651 THR A CA 1
ATOM 5321 C C . THR A 1 651 ? 21.029 -4.575 11.982 1.00 36.94 651 THR A C 1
ATOM 5323 O O . THR A 1 651 ? 21.029 -5.775 12.261 1.00 36.94 651 THR A O 1
ATOM 5326 N N . GLN A 1 652 ? 19.918 -3.896 11.689 1.00 37.81 652 GLN A N 1
ATOM 5327 C CA . GLN A 1 652 ? 18.606 -4.511 11.550 1.00 37.81 652 GLN A CA 1
ATOM 5328 C C . GLN A 1 652 ? 18.731 -5.638 10.522 1.00 37.81 652 GLN A C 1
ATOM 5330 O O . GLN A 1 652 ? 18.794 -5.391 9.317 1.00 37.81 652 GLN A O 1
ATOM 5335 N N . LYS A 1 653 ? 18.786 -6.895 10.977 1.00 31.88 653 LYS A N 1
ATOM 5336 C CA . LYS A 1 653 ? 18.427 -8.004 10.097 1.00 31.88 653 LYS A CA 1
ATOM 5337 C C . LYS A 1 653 ? 16.985 -7.723 9.712 1.00 31.88 653 LYS A C 1
ATOM 5339 O O . LYS A 1 653 ? 16.143 -7.617 10.600 1.00 31.88 653 LYS A O 1
ATOM 5344 N N . ARG A 1 654 ? 16.729 -7.545 8.411 1.00 33.25 654 ARG A N 1
ATOM 5345 C CA . ARG A 1 654 ? 15.372 -7.532 7.863 1.00 33.25 654 ARG A CA 1
ATOM 5346 C C . ARG A 1 654 ? 14.693 -8.797 8.369 1.00 33.25 654 ARG A C 1
ATOM 5348 O O . ARG A 1 654 ? 15.003 -9.888 7.898 1.00 33.25 654 ARG A O 1
ATOM 5355 N N . VAL A 1 655 ? 13.857 -8.639 9.386 1.00 37.72 655 VAL A N 1
ATOM 5356 C CA . VAL A 1 655 ? 12.940 -9.685 9.804 1.00 37.72 655 VAL A CA 1
ATOM 5357 C C . VAL A 1 655 ? 12.023 -9.884 8.602 1.00 37.72 655 VAL A C 1
ATOM 5359 O O . VAL A 1 655 ? 11.584 -8.902 7.994 1.00 37.72 655 VAL A O 1
ATOM 5362 N N . GLU A 1 656 ? 11.826 -11.136 8.193 1.00 35.78 656 GLU A N 1
ATOM 5363 C CA . GLU A 1 656 ? 10.808 -11.489 7.202 1.00 35.78 656 GLU A CA 1
ATOM 5364 C C . GLU A 1 656 ? 9.492 -10.795 7.553 1.00 35.78 656 GLU A C 1
ATOM 5366 O O . GLU A 1 656 ? 9.239 -10.533 8.725 1.00 35.78 656 GLU A O 1
ATOM 5371 N N . GLY A 1 657 ? 8.676 -10.450 6.554 1.00 39.56 657 GLY A N 1
ATOM 5372 C CA . GLY A 1 657 ? 7.394 -9.785 6.780 1.00 39.56 657 GLY A CA 1
ATOM 5373 C C . GLY A 1 657 ? 6.554 -10.571 7.784 1.00 39.56 657 GLY A C 1
ATOM 5374 O O . GLY A 1 657 ? 5.952 -11.585 7.447 1.00 39.56 657 GLY A O 1
ATOM 5375 N N . VAL A 1 658 ? 6.558 -10.124 9.036 1.00 43.66 658 VAL A N 1
ATOM 5376 C CA . VAL A 1 658 ? 5.781 -10.732 10.103 1.00 43.66 658 VAL A CA 1
ATOM 5377 C C . VAL A 1 658 ? 4.370 -10.171 9.987 1.00 43.66 658 VAL A C 1
ATOM 5379 O O . VAL A 1 658 ? 4.167 -8.969 10.159 1.00 43.66 658 VAL A O 1
ATOM 5382 N N . ASP A 1 659 ? 3.406 -11.041 9.683 1.00 50.22 659 ASP A N 1
ATOM 5383 C CA . ASP A 1 659 ? 1.969 -10.745 9.746 1.00 50.22 659 ASP A CA 1
ATOM 5384 C C . ASP A 1 659 ? 1.658 -10.037 11.084 1.00 50.22 659 ASP A C 1
ATOM 5386 O O . ASP A 1 659 ? 2.084 -10.495 12.151 1.00 50.22 659 ASP A O 1
ATOM 5390 N N . TRP A 1 660 ? 0.952 -8.899 11.058 1.00 44.31 660 TRP A N 1
ATOM 5391 C CA . TRP A 1 660 ? 0.658 -8.127 12.275 1.00 44.31 660 TRP A CA 1
ATOM 5392 C C . TRP A 1 660 ? -0.174 -8.941 13.267 1.00 44.31 660 TRP A C 1
ATOM 5394 O O . TRP A 1 660 ? -0.098 -8.655 14.453 1.00 44.31 660 TRP A O 1
ATOM 5404 N N . GLY A 1 661 ? -0.864 -10.013 12.848 1.00 52.00 661 GLY A N 1
ATOM 5405 C CA . GLY A 1 661 ? -1.436 -10.989 13.779 1.00 52.00 661 GLY A CA 1
ATOM 5406 C C . GLY A 1 661 ? -0.375 -11.587 14.710 1.00 52.00 661 GLY A C 1
ATOM 5407 O O . GLY A 1 661 ? -0.530 -11.564 15.930 1.00 52.00 661 GLY A O 1
ATOM 5408 N N . TYR A 1 662 ? 0.769 -12.007 14.164 1.00 62.19 662 TYR A N 1
ATOM 5409 C CA . TYR A 1 662 ? 1.910 -12.470 14.957 1.00 62.19 662 TYR A CA 1
ATOM 5410 C C . TYR A 1 662 ? 2.572 -11.330 15.741 1.00 62.19 662 TYR A C 1
ATOM 5412 O O . TYR A 1 662 ? 2.965 -11.543 16.886 1.00 62.19 662 TYR A O 1
ATOM 5420 N N . HIS A 1 663 ? 2.648 -10.107 15.199 1.00 60.78 663 HIS A N 1
ATOM 5421 C CA . HIS A 1 663 ? 3.140 -8.939 15.955 1.00 60.78 663 HIS A CA 1
ATOM 5422 C C . HIS A 1 663 ? 2.239 -8.591 17.150 1.00 60.78 663 HIS A C 1
ATOM 5424 O O . HIS A 1 663 ? 2.758 -8.347 18.234 1.00 60.78 663 HIS A O 1
ATOM 5430 N N . CYS A 1 664 ? 0.912 -8.642 17.002 1.00 59.66 664 CYS A N 1
ATOM 5431 C CA . CYS A 1 664 ? -0.063 -8.460 18.078 1.00 59.66 664 CYS A CA 1
ATOM 5432 C C . CYS A 1 664 ? 0.103 -9.524 19.158 1.00 59.66 664 CYS A C 1
ATOM 5434 O O . CYS A 1 664 ? 0.180 -9.190 20.340 1.00 59.66 664 CYS A O 1
ATOM 5436 N N . ILE A 1 665 ? 0.215 -10.795 18.758 1.00 65.75 665 ILE A N 1
ATOM 5437 C CA . ILE A 1 665 ? 0.453 -11.910 19.681 1.00 65.75 665 ILE A CA 1
ATOM 5438 C C . ILE A 1 665 ? 1.781 -11.707 20.410 1.00 65.75 665 ILE A C 1
ATOM 5440 O O . ILE A 1 665 ? 1.826 -11.812 21.635 1.00 65.75 665 ILE A O 1
ATOM 5444 N N . LYS A 1 666 ? 2.847 -11.356 19.685 1.00 69.69 666 LYS A N 1
ATOM 5445 C CA . LYS A 1 666 ? 4.175 -11.045 20.227 1.00 69.69 666 LYS A CA 1
ATOM 5446 C C . LYS A 1 666 ? 4.081 -9.888 21.229 1.00 69.69 666 LYS A C 1
ATOM 5448 O O . LYS A 1 666 ? 4.449 -10.066 22.385 1.00 69.69 666 LYS A O 1
ATOM 5453 N N . TYR A 1 667 ? 3.493 -8.753 20.850 1.00 70.81 667 TYR A N 1
ATOM 5454 C CA . TYR A 1 667 ? 3.311 -7.568 21.696 1.00 70.81 667 TYR A CA 1
ATOM 5455 C C . TYR A 1 667 ? 2.501 -7.858 22.965 1.00 70.81 667 TYR A C 1
ATOM 5457 O O . TYR A 1 667 ? 2.917 -7.482 24.060 1.00 70.81 667 TYR A O 1
ATOM 5465 N N . LEU A 1 668 ? 1.370 -8.557 22.854 1.00 68.19 668 LEU A N 1
ATOM 5466 C CA . LEU A 1 668 ? 0.554 -8.914 24.015 1.00 68.19 668 LEU A CA 1
ATOM 5467 C C . LEU A 1 668 ? 1.299 -9.900 24.916 1.00 68.19 668 LEU A C 1
ATOM 5469 O O . LEU A 1 668 ? 1.387 -9.693 26.126 1.00 68.19 668 LEU A O 1
ATOM 5473 N N . THR A 1 669 ? 1.938 -10.917 24.337 1.00 70.06 669 THR A N 1
ATOM 5474 C CA . THR A 1 669 ? 2.790 -11.859 25.078 1.00 70.06 669 THR A CA 1
ATOM 5475 C C . THR A 1 669 ? 3.877 -11.123 25.856 1.00 70.06 669 THR A C 1
ATOM 5477 O O . THR A 1 669 ? 4.143 -11.448 27.014 1.00 70.06 669 THR A O 1
ATOM 5480 N N . TYR A 1 670 ? 4.483 -10.105 25.252 1.00 75.25 670 TYR A N 1
ATOM 5481 C CA . TYR A 1 670 ? 5.508 -9.277 25.871 1.00 75.25 670 TYR A CA 1
ATOM 5482 C C . TYR A 1 670 ? 4.968 -8.478 27.041 1.00 75.25 670 TYR A C 1
ATOM 5484 O O . TYR A 1 670 ? 5.494 -8.565 28.151 1.00 75.25 670 TYR A O 1
ATOM 5492 N N . TYR A 1 671 ? 3.885 -7.752 26.784 1.00 74.62 671 TYR A N 1
ATOM 5493 C CA . TYR A 1 671 ? 3.174 -6.948 27.757 1.00 74.62 671 TYR A CA 1
ATOM 5494 C C . TYR A 1 671 ? 2.848 -7.761 29.014 1.00 74.62 671 TYR A C 1
ATOM 5496 O O . TYR A 1 671 ? 3.268 -7.405 30.118 1.00 74.62 671 TYR A O 1
ATOM 5504 N N . TYR A 1 672 ? 2.208 -8.922 28.854 1.00 71.94 672 TYR A N 1
ATOM 5505 C CA . TYR A 1 672 ? 1.828 -9.745 29.998 1.00 71.94 672 TYR A CA 1
ATOM 5506 C C . TYR A 1 672 ? 3.012 -10.446 30.655 1.00 71.94 672 TYR A C 1
ATOM 5508 O O . TYR A 1 672 ? 3.011 -10.615 31.871 1.00 71.94 672 TYR A O 1
ATOM 5516 N N . ASN A 1 673 ? 4.067 -10.799 29.917 1.00 71.81 673 ASN A N 1
ATOM 5517 C CA . ASN A 1 673 ? 5.278 -11.326 30.546 1.00 71.81 673 ASN A CA 1
ATOM 5518 C C . ASN A 1 673 ? 6.006 -10.265 31.382 1.00 71.81 673 ASN A C 1
ATOM 5520 O O . ASN A 1 673 ? 6.538 -10.609 32.439 1.00 71.81 673 ASN A O 1
ATOM 5524 N N . ILE A 1 674 ? 6.023 -8.992 30.974 1.00 75.06 674 ILE A N 1
ATOM 5525 C CA . ILE A 1 674 ? 6.580 -7.901 31.793 1.00 75.06 674 ILE A CA 1
ATOM 5526 C C . ILE A 1 674 ? 5.805 -7.802 33.102 1.00 75.06 674 ILE A C 1
ATOM 5528 O O . ILE A 1 674 ? 6.384 -7.896 34.185 1.00 75.06 674 ILE A O 1
ATOM 5532 N N . VAL A 1 675 ? 4.486 -7.722 32.984 1.00 70.25 675 VAL A N 1
ATOM 5533 C CA . VAL A 1 675 ? 3.542 -7.700 34.096 1.00 70.25 675 VAL A CA 1
ATOM 5534 C C . VAL A 1 675 ? 3.749 -8.882 35.061 1.00 70.25 675 VAL A C 1
ATOM 5536 O O . VAL A 1 675 ? 3.915 -8.695 36.266 1.00 70.25 675 VAL A O 1
ATOM 5539 N N . ILE A 1 676 ? 3.809 -10.107 34.537 1.00 68.50 676 ILE A N 1
ATOM 5540 C CA . ILE A 1 676 ? 3.998 -11.329 35.323 1.00 68.50 676 ILE A CA 1
ATOM 5541 C C . ILE A 1 676 ? 5.368 -11.336 36.023 1.00 68.50 676 ILE A C 1
ATOM 5543 O O . ILE A 1 676 ? 5.462 -11.729 37.183 1.00 68.50 676 ILE A O 1
ATOM 5547 N N . ASN A 1 677 ? 6.442 -10.892 35.362 1.00 70.44 677 ASN A N 1
ATOM 5548 C CA . ASN A 1 677 ? 7.784 -10.848 35.961 1.00 70.44 677 ASN A CA 1
ATOM 5549 C C . ASN A 1 677 ? 7.937 -9.790 37.053 1.00 70.44 677 ASN A C 1
ATOM 5551 O O . ASN A 1 677 ? 8.722 -9.990 37.984 1.00 70.44 677 ASN A O 1
ATOM 5555 N N . ILE A 1 678 ? 7.211 -8.679 36.940 1.00 68.25 678 ILE A N 1
ATOM 5556 C CA . ILE A 1 678 ? 7.105 -7.674 38.001 1.00 68.25 678 ILE A CA 1
ATOM 5557 C C . ILE A 1 678 ? 6.449 -8.294 39.247 1.00 68.25 678 ILE A C 1
ATOM 5559 O O . ILE A 1 678 ? 6.835 -7.983 40.369 1.00 68.25 678 ILE A O 1
ATOM 5563 N N . ILE A 1 679 ? 5.509 -9.220 39.050 1.00 61.06 679 ILE A N 1
ATOM 5564 C CA . ILE A 1 679 ? 4.667 -9.805 40.101 1.00 61.06 679 ILE A CA 1
ATOM 5565 C C . ILE A 1 679 ? 5.245 -11.068 40.759 1.00 61.06 679 ILE A C 1
ATOM 5567 O O . ILE A 1 679 ? 5.093 -11.249 41.964 1.00 61.06 679 ILE A O 1
ATOM 5571 N N . LYS A 1 680 ? 5.930 -11.930 39.997 1.00 61.09 680 LYS A N 1
ATOM 5572 C CA . LYS A 1 680 ? 6.415 -13.270 40.401 1.00 61.09 680 LYS A CA 1
ATOM 5573 C C . LYS A 1 680 ? 7.336 -13.340 41.627 1.00 61.09 680 LYS A C 1
ATOM 5575 O O . LYS A 1 680 ? 7.610 -14.437 42.094 1.00 61.09 680 LYS A O 1
ATOM 5580 N N . LYS A 1 681 ? 7.846 -12.226 42.158 1.00 55.94 681 LYS A N 1
ATOM 5581 C CA . LYS A 1 681 ? 8.691 -12.222 43.367 1.00 55.94 681 LYS A CA 1
ATOM 5582 C C . LYS A 1 681 ? 7.937 -11.651 44.569 1.00 55.94 681 LYS A C 1
ATOM 5584 O O . LYS A 1 681 ? 8.293 -10.599 45.094 1.00 55.94 681 LYS A O 1
ATOM 5589 N N . LYS A 1 682 ? 6.921 -12.393 45.022 1.00 51.84 682 LYS A N 1
ATOM 5590 C CA . LYS A 1 682 ? 6.191 -12.138 46.279 1.00 51.84 682 LYS A CA 1
ATOM 5591 C C . LYS A 1 682 ? 7.104 -12.069 47.512 1.00 51.84 682 LYS A C 1
ATOM 5593 O O . LYS A 1 682 ? 6.752 -11.402 48.475 1.00 51.84 682 LYS A O 1
ATOM 5598 N N . GLU A 1 683 ? 8.276 -12.704 47.474 1.00 47.94 683 GLU A N 1
ATOM 5599 C CA . GLU A 1 683 ? 9.127 -12.883 48.661 1.00 47.94 683 GLU A CA 1
ATOM 5600 C C . GLU A 1 683 ? 10.134 -11.752 48.953 1.00 47.94 683 GLU A C 1
ATOM 5602 O O . GLU A 1 683 ? 10.823 -11.822 49.962 1.00 47.94 683 GLU A O 1
ATOM 5607 N N . ALA A 1 684 ? 10.229 -10.680 48.150 1.00 47.91 684 ALA A N 1
ATOM 5608 C CA . ALA A 1 684 ? 11.195 -9.594 48.435 1.00 47.91 684 ALA A CA 1
ATOM 5609 C C . ALA A 1 684 ? 10.603 -8.174 48.501 1.00 47.91 684 ALA A C 1
ATOM 5611 O O . ALA A 1 684 ? 11.194 -7.274 49.103 1.00 47.91 684 ALA A O 1
ATOM 5612 N N . THR A 1 685 ? 9.431 -7.948 47.911 1.00 48.16 685 THR A N 1
ATOM 5613 C CA . THR A 1 685 ? 8.767 -6.641 47.884 1.00 48.16 685 THR A CA 1
ATOM 5614 C C . THR A 1 685 ? 7.270 -6.882 47.979 1.00 48.16 685 THR A C 1
ATOM 5616 O O . THR A 1 685 ? 6.692 -7.400 47.029 1.00 48.16 685 THR A O 1
ATOM 5619 N N . ALA A 1 686 ? 6.651 -6.555 49.115 1.00 48.09 686 ALA A N 1
ATOM 5620 C CA . ALA A 1 686 ? 5.217 -6.728 49.328 1.00 48.09 686 ALA A CA 1
ATOM 5621 C C . ALA A 1 686 ? 4.430 -5.989 48.229 1.00 48.09 686 ALA A C 1
ATOM 5623 O O . ALA A 1 686 ? 4.300 -4.767 48.246 1.00 48.09 686 ALA A O 1
ATOM 5624 N N . VAL A 1 687 ? 3.966 -6.721 47.215 1.00 53.81 687 VAL A N 1
ATOM 5625 C CA . VAL A 1 687 ? 3.004 -6.206 46.241 1.00 53.81 687 VAL A CA 1
ATOM 5626 C C . VAL A 1 687 ? 1.641 -6.271 46.916 1.00 53.81 687 VAL A C 1
ATOM 5628 O O . VAL A 1 687 ? 1.276 -7.311 47.464 1.00 53.81 687 VAL A O 1
ATOM 5631 N N . ASP A 1 688 ? 0.900 -5.163 46.907 1.00 56.31 688 ASP A N 1
ATOM 5632 C CA . ASP A 1 688 ? -0.434 -5.110 47.505 1.00 56.31 688 ASP A CA 1
ATOM 5633 C C . ASP A 1 688 ? -1.339 -6.147 46.818 1.00 56.31 688 ASP A C 1
ATOM 5635 O O . ASP A 1 688 ? -1.566 -6.098 45.605 1.00 56.31 688 ASP A O 1
ATOM 5639 N N . SER A 1 689 ? -1.857 -7.095 47.601 1.00 55.88 689 SER A N 1
ATOM 5640 C CA . SER A 1 689 ? -2.785 -8.134 47.137 1.00 55.88 689 SER A CA 1
ATOM 5641 C C . SER A 1 689 ? -4.093 -7.577 46.544 1.00 55.88 689 SER A C 1
ATOM 5643 O O . SER A 1 689 ? -4.823 -8.323 45.891 1.00 55.88 689 SER A O 1
ATOM 5645 N N . ASN A 1 690 ? -4.351 -6.273 46.722 1.00 59.91 690 ASN A N 1
ATOM 5646 C CA . ASN A 1 690 ? -5.462 -5.515 46.142 1.00 59.91 690 ASN A CA 1
ATOM 5647 C C . ASN A 1 690 ? -5.115 -4.792 44.823 1.00 59.91 690 ASN A C 1
ATOM 5649 O O . ASN A 1 690 ? -5.904 -3.984 44.334 1.00 59.91 690 ASN A O 1
ATOM 5653 N N . SER A 1 691 ? -3.942 -5.043 44.233 1.00 67.75 691 SER A N 1
ATOM 5654 C CA . SER A 1 691 ? -3.580 -4.533 42.903 1.00 67.75 691 SER A CA 1
ATOM 5655 C C . SER A 1 691 ? -4.603 -4.973 41.843 1.00 67.75 691 SER A C 1
ATOM 5657 O O . SER A 1 691 ? -5.006 -6.139 41.829 1.00 67.75 691 SER A O 1
ATOM 5659 N N . HIS A 1 692 ? -4.986 -4.074 40.925 1.00 73.69 692 HIS A N 1
ATOM 5660 C CA . HIS A 1 692 ? -6.043 -4.308 39.924 1.00 73.69 692 HIS A CA 1
ATOM 5661 C C . HIS A 1 692 ? -5.831 -5.615 39.149 1.00 73.69 692 HIS A C 1
ATOM 5663 O O . HIS A 1 692 ? -6.754 -6.393 38.927 1.00 73.69 692 HIS A O 1
ATOM 5669 N N . LEU A 1 693 ? -4.584 -5.909 38.806 1.00 73.50 693 LEU A N 1
ATOM 5670 C CA . LEU A 1 693 ? -4.234 -7.131 38.107 1.00 73.50 693 LEU A CA 1
ATOM 5671 C C . LEU A 1 693 ? -4.399 -8.405 38.945 1.00 73.50 693 LEU A C 1
ATOM 5673 O O . LEU A 1 693 ? -4.898 -9.397 38.429 1.00 73.50 693 LEU A O 1
ATOM 5677 N N . PHE A 1 694 ? -4.010 -8.411 40.223 1.00 73.12 694 PHE A N 1
ATOM 5678 C CA . PHE A 1 694 ? -4.245 -9.581 41.078 1.00 73.12 694 PHE A CA 1
ATOM 5679 C C . PHE A 1 694 ? -5.736 -9.818 41.295 1.00 73.12 694 PHE A C 1
ATOM 5681 O O . PHE A 1 694 ? -6.164 -10.969 41.371 1.00 73.12 694 PHE A O 1
ATOM 5688 N N . VAL A 1 695 ? -6.526 -8.741 41.333 1.00 80.38 695 VAL A N 1
ATOM 5689 C CA . VAL A 1 695 ? -7.987 -8.821 41.335 1.00 80.38 695 VAL A CA 1
ATOM 5690 C C . VAL A 1 695 ? -8.480 -9.486 40.048 1.00 80.38 695 VAL A C 1
ATOM 5692 O O . VAL A 1 695 ? -9.217 -10.464 40.136 1.00 80.38 695 VAL A O 1
ATOM 5695 N N . ILE A 1 696 ? -8.019 -9.053 38.869 1.00 83.44 696 ILE A N 1
ATOM 5696 C CA . ILE A 1 696 ? -8.390 -9.674 37.583 1.00 83.44 696 ILE A CA 1
ATOM 5697 C C . ILE A 1 696 ? -7.966 -11.144 37.517 1.00 83.44 696 ILE A C 1
ATOM 5699 O O . ILE A 1 696 ? -8.773 -11.990 37.149 1.00 83.44 696 ILE A O 1
ATOM 5703 N N . LEU A 1 697 ? -6.738 -11.482 37.915 1.00 83.69 697 LEU A N 1
ATOM 5704 C CA . LEU A 1 697 ? -6.259 -12.867 37.943 1.00 83.69 697 LEU A CA 1
ATOM 5705 C C . LEU A 1 697 ? -7.111 -13.730 38.881 1.00 83.69 697 LEU A C 1
ATOM 5707 O O . LEU A 1 697 ? -7.515 -14.831 38.509 1.00 83.69 697 LEU A O 1
ATOM 5711 N N . ARG A 1 698 ? -7.443 -13.219 40.074 1.00 83.00 698 ARG A N 1
ATOM 5712 C CA . ARG A 1 698 ? -8.323 -13.908 41.025 1.00 83.00 698 ARG A CA 1
ATOM 5713 C C . ARG A 1 698 ? -9.716 -14.112 40.434 1.00 83.00 698 ARG A C 1
ATOM 5715 O O . ARG A 1 698 ? -10.229 -15.226 40.522 1.00 83.00 698 ARG A O 1
ATOM 5722 N N . ILE A 1 699 ? -10.279 -13.090 39.783 1.00 87.62 699 ILE A N 1
ATOM 5723 C CA . ILE A 1 699 ? -11.544 -13.189 39.044 1.00 87.62 699 ILE A CA 1
ATOM 5724 C C . ILE A 1 699 ? -11.433 -14.306 38.004 1.00 87.62 699 ILE A C 1
ATOM 5726 O O . ILE A 1 699 ? -12.173 -15.278 38.103 1.00 87.62 699 ILE A O 1
ATOM 5730 N N . ILE A 1 700 ? -10.468 -14.244 37.081 1.00 90.56 700 ILE A N 1
ATOM 5731 C CA . ILE A 1 700 ? -10.267 -15.259 36.034 1.00 90.56 700 ILE A CA 1
ATOM 5732 C C . ILE A 1 700 ? -10.173 -16.661 36.645 1.00 90.56 700 ILE A C 1
ATOM 5734 O O . ILE A 1 700 ? -10.839 -17.577 36.174 1.00 90.56 700 ILE A O 1
ATOM 5738 N N . SER A 1 701 ? -9.409 -16.841 37.724 1.00 90.69 701 SER A N 1
ATOM 5739 C CA . SER A 1 701 ? -9.208 -18.150 38.359 1.00 90.69 701 SER A CA 1
ATOM 5740 C C . SER A 1 701 ? -10.485 -18.777 38.938 1.00 90.69 701 SER A C 1
ATOM 5742 O O . SER A 1 701 ? -10.594 -20.004 38.996 1.00 90.69 701 SER A O 1
ATOM 5744 N N . GLY A 1 702 ? -11.454 -17.955 39.354 1.00 88.31 702 GLY A N 1
ATOM 5745 C CA . GLY A 1 702 ? -12.706 -18.398 39.972 1.00 88.31 702 GLY A CA 1
ATOM 5746 C C . GLY A 1 702 ? -13.886 -18.524 39.007 1.00 88.31 702 GLY A C 1
ATOM 5747 O O . GLY A 1 702 ? -14.946 -19.000 39.404 1.00 88.31 702 GLY A O 1
ATOM 5748 N N . LYS A 1 703 ? -13.741 -18.088 37.752 1.00 93.75 703 LYS A N 1
ATOM 5749 C CA . LYS A 1 703 ? -14.856 -17.990 36.800 1.00 93.75 703 LYS A CA 1
ATOM 5750 C C . LYS A 1 703 ? -15.086 -19.299 36.047 1.00 93.75 703 LYS A C 1
ATOM 5752 O O . LYS A 1 703 ? -14.144 -20.001 35.678 1.00 93.75 703 LYS A O 1
ATOM 5757 N N . ARG A 1 704 ? -16.350 -19.640 35.787 1.00 95.12 704 ARG A N 1
ATOM 5758 C CA . ARG A 1 704 ? -16.692 -20.792 34.939 1.00 95.12 704 ARG A CA 1
ATOM 5759 C C . ARG A 1 704 ? -16.379 -20.462 33.479 1.00 95.12 704 ARG A C 1
ATOM 5761 O O . ARG A 1 704 ? -16.580 -19.331 33.050 1.00 95.12 704 ARG A O 1
ATOM 5768 N N . ILE A 1 705 ? -15.903 -21.453 32.728 1.00 96.44 705 ILE A N 1
ATOM 5769 C CA . ILE A 1 705 ? -15.736 -21.359 31.273 1.00 96.44 705 ILE A CA 1
ATOM 5770 C C . ILE A 1 705 ? -17.063 -21.757 30.628 1.00 96.44 705 ILE A C 1
ATOM 5772 O O . ILE A 1 705 ? -17.595 -22.819 30.957 1.00 96.44 705 ILE A O 1
ATOM 5776 N N . VAL A 1 706 ? -17.598 -20.909 29.753 1.00 96.75 706 VAL A N 1
ATOM 5777 C CA . VAL A 1 706 ? -18.859 -21.141 29.039 1.00 96.75 706 VAL A CA 1
ATOM 5778 C C . VAL A 1 706 ? -18.614 -20.980 27.548 1.00 96.75 706 VAL A C 1
ATOM 5780 O O . VAL A 1 706 ? -18.053 -19.973 27.118 1.00 96.75 706 VAL A O 1
ATOM 5783 N N . SER A 1 707 ? -19.022 -21.981 26.776 1.00 95.62 707 SER A N 1
ATOM 5784 C CA . SER A 1 707 ? -18.921 -21.961 25.320 1.00 95.62 707 SER A CA 1
ATOM 5785 C C . SER A 1 707 ? -20.121 -21.245 24.715 1.00 95.62 707 SER A C 1
ATOM 5787 O O . SER A 1 707 ? -21.256 -21.549 25.074 1.00 95.62 707 SER A O 1
ATOM 5789 N N . TYR A 1 708 ? -19.862 -20.333 23.785 1.00 95.75 708 TYR A N 1
ATOM 5790 C CA . TYR A 1 708 ? -20.877 -19.591 23.038 1.00 95.75 708 TYR A CA 1
ATOM 5791 C C . TYR A 1 708 ? -20.682 -19.818 21.542 1.00 95.75 708 TYR A C 1
ATOM 5793 O O . TYR A 1 708 ? -19.538 -19.903 21.091 1.00 95.75 708 TYR A O 1
ATOM 5801 N N . GLY A 1 709 ? -21.769 -19.890 20.769 1.00 94.69 709 GLY A N 1
ATOM 5802 C CA . GLY A 1 709 ? -21.675 -19.788 19.312 1.00 94.69 709 GLY A CA 1
ATOM 5803 C C . GLY A 1 709 ? -21.128 -18.419 18.896 1.00 94.69 709 GLY A C 1
ATOM 5804 O O . GLY A 1 709 ? -21.089 -17.492 19.704 1.00 94.69 709 GLY A O 1
ATOM 5805 N N . VAL A 1 710 ? -20.698 -18.267 17.641 1.00 94.19 710 VAL A N 1
ATOM 5806 C CA . VAL A 1 710 ? -20.056 -17.020 17.181 1.00 94.19 710 VAL A CA 1
ATOM 5807 C C . VAL A 1 710 ? -20.927 -15.782 17.403 1.00 94.19 710 VAL A C 1
ATOM 5809 O O . VAL A 1 710 ? -20.423 -14.770 17.882 1.00 94.19 710 VAL A O 1
ATOM 5812 N N . TYR A 1 711 ? -22.222 -15.854 17.095 1.00 93.56 711 TYR A N 1
ATOM 5813 C CA . TYR A 1 711 ? -23.144 -14.729 17.277 1.00 93.56 711 TYR A CA 1
ATOM 5814 C C . TYR A 1 711 ? -23.357 -14.422 18.767 1.00 93.56 711 TYR A C 1
ATOM 5816 O O . TYR A 1 711 ? -23.062 -13.309 19.205 1.00 93.56 711 TYR A O 1
ATOM 5824 N N . ASP A 1 712 ? -23.724 -15.434 19.559 1.00 93.88 712 ASP A N 1
ATOM 5825 C CA . ASP A 1 712 ? -23.944 -15.306 21.007 1.00 93.88 712 ASP A CA 1
ATOM 5826 C C . ASP A 1 712 ? -22.699 -14.813 21.758 1.00 93.88 712 ASP A C 1
ATOM 5828 O O . ASP A 1 712 ? -22.804 -14.121 22.767 1.00 93.88 712 ASP A O 1
ATOM 5832 N N . PHE A 1 713 ? -21.500 -15.165 21.284 1.00 93.88 713 PHE A N 1
ATOM 5833 C CA . PHE A 1 713 ? -20.242 -14.718 21.873 1.00 93.88 713 PHE A CA 1
ATOM 5834 C C . PHE A 1 713 ? -20.117 -13.192 21.813 1.00 93.88 713 PHE A C 1
ATOM 5836 O O . PHE A 1 713 ? -19.798 -12.558 22.822 1.00 93.88 713 PHE A O 1
ATOM 5843 N N . TRP A 1 714 ? -20.381 -12.594 20.648 1.00 92.06 714 TRP A N 1
ATOM 5844 C CA . TRP A 1 714 ? -20.303 -11.144 20.472 1.00 92.06 714 TRP A CA 1
ATOM 5845 C C . TRP A 1 714 ? -21.424 -10.422 21.221 1.00 92.06 714 TRP A C 1
ATOM 5847 O O . TRP A 1 714 ? -21.144 -9.434 21.899 1.00 92.06 714 TRP A O 1
ATOM 5857 N N . GLU A 1 715 ? -22.647 -10.956 21.191 1.00 91.19 715 GLU A N 1
ATOM 5858 C CA . GLU A 1 715 ? -23.782 -10.422 21.958 1.00 91.19 715 GLU A CA 1
ATOM 5859 C C . GLU A 1 715 ? -23.530 -10.471 23.473 1.00 91.19 715 GLU A C 1
ATOM 5861 O O . GLU A 1 715 ? -23.785 -9.502 24.197 1.00 91.19 715 GLU A O 1
ATOM 5866 N N . TYR A 1 716 ? -22.939 -11.563 23.968 1.00 91.69 716 TYR A N 1
ATOM 5867 C CA . TYR A 1 716 ? -22.517 -11.665 25.360 1.00 91.69 716 TYR A CA 1
ATOM 5868 C C . TYR A 1 716 ? -21.516 -10.559 25.699 1.00 91.69 716 TYR A C 1
ATOM 5870 O O . TYR A 1 716 ? -21.718 -9.852 26.684 1.00 91.69 716 TYR A O 1
ATOM 5878 N N . LEU A 1 717 ? -20.472 -10.343 24.890 1.00 90.06 717 LEU A N 1
ATOM 5879 C CA . LEU A 1 717 ? -19.493 -9.280 25.150 1.00 90.06 717 LEU A CA 1
ATOM 5880 C C . LEU A 1 717 ? -20.111 -7.874 25.116 1.00 90.06 717 LEU A C 1
ATOM 5882 O O . LEU A 1 717 ? -19.731 -7.027 25.934 1.00 90.06 717 LEU A O 1
ATOM 5886 N N . ASP A 1 718 ? -21.080 -7.638 24.231 1.00 86.31 718 ASP A N 1
ATOM 5887 C CA . ASP A 1 718 ? -21.809 -6.369 24.138 1.00 86.31 718 ASP A CA 1
ATOM 5888 C C . ASP A 1 718 ? -22.523 -6.041 25.436 1.00 86.31 718 ASP A C 1
ATOM 5890 O O . ASP A 1 718 ? -22.366 -4.940 25.975 1.00 86.31 718 ASP A O 1
ATOM 5894 N N . SER A 1 719 ? -23.195 -7.041 26.008 1.00 86.25 719 SER A N 1
ATOM 5895 C CA . SER A 1 719 ? -23.968 -6.890 27.238 1.00 86.25 719 SER A CA 1
ATOM 5896 C C . SER A 1 719 ? -23.129 -6.470 28.458 1.00 86.25 719 SER A C 1
ATOM 5898 O O . SER A 1 719 ? -23.694 -6.023 29.462 1.00 86.25 719 SER A O 1
ATOM 5900 N N . TYR A 1 720 ? -21.791 -6.578 28.399 1.00 83.62 720 TYR A N 1
ATOM 5901 C CA . TYR A 1 720 ? -20.874 -6.159 29.468 1.00 83.62 720 TYR A CA 1
ATOM 5902 C C . TYR A 1 720 ? -20.020 -4.936 29.131 1.00 83.62 720 TYR A C 1
ATOM 5904 O O . TYR A 1 720 ? -19.339 -4.442 30.037 1.00 83.62 720 TYR A O 1
ATOM 5912 N N . LYS A 1 721 ? -20.037 -4.406 27.897 1.00 71.75 721 LYS A N 1
ATOM 5913 C CA . LYS A 1 721 ? -19.127 -3.321 27.479 1.00 71.75 721 LYS A CA 1
ATOM 5914 C C . LYS A 1 721 ? -19.129 -2.151 28.472 1.00 71.75 721 LYS A C 1
ATOM 5916 O O . LYS A 1 721 ? -18.076 -1.814 29.013 1.00 71.75 721 LYS A O 1
ATOM 5921 N N . ASN A 1 722 ? -20.306 -1.602 28.775 1.00 67.38 722 ASN A N 1
ATOM 5922 C CA . ASN A 1 722 ? -20.447 -0.418 29.636 1.00 67.38 722 ASN A CA 1
ATOM 5923 C C . ASN A 1 722 ? -20.654 -0.745 31.120 1.00 67.38 722 ASN A C 1
ATOM 5925 O O . ASN A 1 722 ? -20.765 0.161 31.944 1.00 67.38 722 ASN A O 1
ATOM 5929 N N . LYS A 1 723 ? -20.735 -2.028 31.486 1.00 72.44 723 LYS A N 1
ATOM 5930 C CA . LYS A 1 723 ? -20.939 -2.425 32.881 1.00 72.44 723 LYS A CA 1
ATOM 5931 C C . LYS A 1 723 ? -19.625 -2.310 33.649 1.00 72.44 723 LYS A C 1
ATOM 5933 O O . LYS A 1 723 ? -18.592 -2.784 33.191 1.00 72.44 723 LYS A O 1
ATOM 5938 N N . VAL A 1 724 ? -19.659 -1.735 34.849 1.00 68.56 724 VAL A N 1
ATOM 5939 C CA . VAL A 1 724 ? -18.497 -1.732 35.766 1.00 68.56 724 VAL A CA 1
ATOM 5940 C C . VAL A 1 724 ? -18.140 -3.160 36.201 1.00 68.56 724 VAL A C 1
ATOM 5942 O O . VAL A 1 724 ? -16.990 -3.466 36.502 1.00 68.56 724 VAL A O 1
ATOM 5945 N N . GLN A 1 725 ? -19.133 -4.048 36.200 1.00 75.31 725 GLN A N 1
ATOM 5946 C CA . GLN A 1 725 ? -18.983 -5.455 36.546 1.00 75.31 725 GLN A CA 1
ATOM 5947 C C . GLN A 1 725 ? -18.073 -6.182 35.546 1.00 75.31 725 GLN A C 1
ATOM 5949 O O . GLN A 1 725 ? -18.144 -5.974 34.332 1.00 75.31 725 GLN A O 1
ATOM 5954 N N . SER A 1 726 ? -17.236 -7.076 36.074 1.00 80.06 726 SER A N 1
ATOM 5955 C CA . SER A 1 726 ? -16.478 -8.033 35.269 1.00 80.06 726 SER A CA 1
ATOM 5956 C C . SER A 1 726 ? -17.421 -9.002 34.557 1.00 80.06 726 SER A C 1
ATOM 5958 O O . SER A 1 726 ? -18.533 -9.236 35.034 1.00 80.06 726 SER A O 1
ATOM 5960 N N . LEU A 1 727 ? -16.934 -9.656 33.502 1.00 87.44 727 LEU A N 1
ATOM 5961 C CA . LEU A 1 727 ? -17.647 -10.760 32.858 1.00 87.44 727 LEU A CA 1
ATOM 5962 C C . LEU A 1 727 ? -18.097 -11.804 33.899 1.00 87.44 727 LEU A C 1
ATOM 5964 O O . LEU A 1 727 ? -17.353 -12.159 34.825 1.00 87.44 727 LEU A O 1
ATOM 5968 N N . GLU A 1 728 ? -19.333 -12.284 33.768 1.00 89.19 728 GLU A N 1
ATOM 5969 C CA . GLU A 1 728 ? -19.902 -13.254 34.708 1.00 89.19 728 GLU A CA 1
ATOM 5970 C C . GLU A 1 728 ? -19.196 -14.606 34.615 1.00 89.19 728 GLU A C 1
ATOM 5972 O O . GLU A 1 728 ? -18.911 -15.217 35.644 1.00 89.19 728 GLU A O 1
ATOM 5977 N N . ASN A 1 729 ? -18.849 -15.004 33.394 1.00 92.69 729 ASN A N 1
ATOM 5978 C CA . ASN A 1 729 ? -18.141 -16.223 33.023 1.00 92.69 729 ASN A CA 1
ATOM 5979 C C . ASN A 1 729 ? -16.980 -15.887 32.070 1.00 92.69 729 ASN A C 1
ATOM 5981 O O . ASN A 1 729 ? -16.941 -14.790 31.513 1.00 92.69 729 ASN A O 1
ATOM 5985 N N . ILE A 1 730 ? -16.053 -16.827 31.858 1.00 94.31 730 ILE A N 1
ATOM 5986 C CA . ILE A 1 730 ? -15.072 -16.772 30.763 1.00 94.31 730 ILE A CA 1
ATOM 5987 C C . ILE A 1 730 ? -15.788 -17.239 29.486 1.00 94.31 730 ILE A C 1
ATOM 5989 O O . ILE A 1 730 ? -16.090 -18.435 29.402 1.00 94.31 730 ILE A O 1
ATOM 5993 N N . PRO A 1 731 ? -16.086 -16.355 28.514 1.00 94.56 731 PRO A N 1
ATOM 5994 C CA . PRO A 1 731 ? -16.698 -16.781 27.267 1.00 94.56 731 PRO A CA 1
ATOM 5995 C C . PRO A 1 731 ? -15.630 -17.400 26.361 1.00 94.56 731 PRO A C 1
ATOM 5997 O O . PRO A 1 731 ? -14.578 -16.806 26.126 1.00 94.56 731 PRO A O 1
ATOM 6000 N N . LEU A 1 732 ? -15.900 -18.595 25.850 1.00 95.12 732 LEU A N 1
ATOM 6001 C CA . LEU A 1 732 ? -15.081 -19.261 24.845 1.00 95.12 732 LEU A CA 1
ATOM 6002 C C . LEU A 1 732 ? -15.890 -19.365 23.553 1.00 95.12 732 LEU A C 1
ATOM 6004 O O . LEU A 1 732 ? -16.959 -19.970 23.531 1.00 95.12 732 LEU A O 1
ATOM 6008 N N . CYS A 1 733 ? -15.391 -18.757 22.480 1.00 94.56 733 CYS A N 1
ATOM 6009 C CA . CYS A 1 733 ? -16.065 -18.788 21.189 1.00 94.56 733 CYS A CA 1
ATOM 6010 C C . CYS A 1 733 ? -15.919 -20.174 20.543 1.00 94.56 733 CYS A C 1
ATOM 6012 O O . CYS A 1 733 ? -14.808 -20.642 20.269 1.00 94.56 733 CYS A O 1
ATOM 6014 N N . LYS A 1 734 ? -17.049 -20.830 20.295 1.00 94.50 734 LYS A N 1
ATOM 6015 C CA . LYS A 1 734 ? -17.159 -22.067 19.531 1.00 94.50 734 LYS A CA 1
ATOM 6016 C C . LYS A 1 734 ? -17.433 -21.699 18.075 1.00 94.50 734 LYS A C 1
ATOM 6018 O O . LYS A 1 734 ? -18.558 -21.362 17.721 1.00 94.50 734 LYS A O 1
ATOM 6023 N N . ILE A 1 735 ? -16.387 -21.752 17.247 1.00 91.19 735 ILE A N 1
ATOM 6024 C CA . ILE A 1 735 ? -16.471 -21.357 15.831 1.00 91.19 735 ILE A CA 1
ATOM 6025 C C . ILE A 1 735 ? -17.359 -22.315 15.035 1.00 91.19 735 ILE A C 1
ATOM 6027 O O . ILE A 1 735 ? -18.021 -21.892 14.098 1.00 91.19 735 ILE A O 1
ATOM 6031 N N . SER A 1 736 ? -17.359 -23.607 15.375 1.00 88.56 736 SER A N 1
ATOM 6032 C CA . SER A 1 736 ? -18.189 -24.595 14.691 1.00 88.56 736 SER A CA 1
ATOM 6033 C C . SER A 1 736 ? -18.351 -25.888 15.493 1.00 88.56 736 SER A C 1
ATOM 6035 O O . SER A 1 736 ? -17.531 -26.209 16.355 1.00 88.56 736 SER A O 1
ATOM 6037 N N . ASP A 1 737 ? -19.383 -26.660 15.149 1.00 87.50 737 ASP A N 1
ATOM 6038 C CA . ASP A 1 737 ? -19.634 -28.026 15.624 1.00 87.50 737 ASP A CA 1
ATOM 6039 C C . ASP A 1 737 ? -18.859 -29.099 14.832 1.00 87.50 737 ASP A C 1
ATOM 6041 O O . ASP A 1 737 ? -19.007 -30.294 15.078 1.00 87.50 737 ASP A O 1
ATOM 6045 N N . LYS A 1 738 ? -18.021 -28.703 13.868 1.00 86.81 738 LYS A N 1
ATOM 6046 C CA . LYS A 1 738 ? -17.175 -29.637 13.110 1.00 86.81 738 LYS A CA 1
ATOM 6047 C C . LYS A 1 738 ? -16.022 -30.181 13.962 1.00 86.81 738 LYS A C 1
ATOM 6049 O O . LYS A 1 738 ? -15.438 -29.457 14.766 1.00 86.81 738 LYS A O 1
ATOM 6054 N N . ALA A 1 739 ? -15.634 -31.438 13.724 1.00 86.94 739 ALA A N 1
ATOM 6055 C CA . ALA A 1 739 ? -14.691 -32.187 14.565 1.00 86.94 739 ALA A CA 1
ATOM 6056 C C . ALA A 1 739 ? -13.351 -31.467 14.824 1.00 86.94 739 ALA A C 1
ATOM 6058 O O . ALA A 1 739 ? -12.920 -31.390 15.972 1.00 86.94 739 ALA A O 1
ATOM 6059 N N . PHE A 1 740 ? -12.716 -30.886 13.797 1.00 84.19 740 PHE A N 1
ATOM 6060 C CA . PHE A 1 740 ? -11.463 -30.126 13.962 1.00 84.19 740 PHE A CA 1
ATOM 6061 C C . PHE A 1 740 ? -11.634 -28.878 14.842 1.00 84.19 740 PHE A C 1
ATOM 6063 O O . PHE A 1 740 ? -10.788 -28.596 15.689 1.00 84.19 740 PHE A O 1
ATOM 6070 N N . TYR A 1 741 ? -12.742 -28.149 14.686 1.00 88.12 741 TYR A N 1
ATOM 6071 C CA . TYR A 1 741 ? -13.021 -26.957 15.489 1.00 88.12 741 TYR A CA 1
ATOM 6072 C C . TYR A 1 741 ? -13.382 -27.318 16.928 1.00 88.12 741 TYR A C 1
ATOM 6074 O O . TYR A 1 741 ? -12.923 -26.640 17.841 1.00 88.12 741 TYR A O 1
ATOM 6082 N N . ILE A 1 742 ? -14.120 -28.411 17.145 1.00 90.75 742 ILE A N 1
ATOM 6083 C CA . ILE A 1 742 ? -14.355 -28.962 18.487 1.00 90.75 742 ILE A CA 1
ATOM 6084 C C . ILE A 1 742 ? -13.027 -29.376 19.130 1.00 90.75 742 ILE A C 1
ATOM 6086 O O . ILE A 1 742 ? -12.766 -29.027 20.277 1.00 90.75 742 ILE A O 1
ATOM 6090 N N . HIS A 1 743 ? -12.150 -30.051 18.385 1.00 91.50 743 HIS A N 1
ATOM 6091 C CA . HIS A 1 743 ? -10.844 -30.464 18.889 1.00 91.50 743 HIS A CA 1
ATOM 6092 C C . HIS A 1 743 ? -10.000 -29.268 19.359 1.00 91.50 743 HIS A C 1
ATOM 6094 O O . HIS A 1 743 ? -9.478 -29.282 20.474 1.00 91.50 743 HIS A O 1
ATOM 6100 N N . TYR A 1 744 ? -9.903 -28.204 18.555 1.00 92.00 744 TYR A N 1
ATOM 6101 C CA . TYR A 1 744 ? -9.174 -26.993 18.949 1.00 92.00 744 TYR A CA 1
ATOM 6102 C C . TYR A 1 744 ? -9.864 -26.224 20.069 1.00 92.00 744 TYR A C 1
ATOM 6104 O O . TYR A 1 744 ? -9.191 -25.774 20.995 1.00 92.00 744 TYR A O 1
ATOM 6112 N N . HIS A 1 745 ? -11.193 -26.136 20.047 1.00 94.62 745 HIS A N 1
ATOM 6113 C CA . HIS A 1 745 ? -11.969 -25.592 21.155 1.00 94.62 745 HIS A CA 1
ATOM 6114 C C . HIS A 1 745 ? -11.628 -26.305 22.476 1.00 94.62 745 HIS A C 1
ATOM 6116 O O . HIS A 1 745 ? -11.388 -25.648 23.489 1.00 94.62 745 HIS A O 1
ATOM 6122 N N . ASP A 1 746 ? -11.525 -27.636 22.467 1.00 94.94 746 ASP A N 1
ATOM 6123 C CA . ASP A 1 746 ? -11.188 -28.432 23.649 1.00 94.94 746 ASP A CA 1
ATOM 6124 C C . ASP A 1 746 ? -9.742 -28.229 24.113 1.00 94.94 746 ASP A C 1
ATOM 6126 O O . ASP A 1 746 ? -9.473 -28.213 25.319 1.00 94.94 746 ASP A O 1
ATOM 6130 N N . ILE A 1 747 ? -8.799 -28.054 23.183 1.00 94.62 747 ILE A N 1
ATOM 6131 C CA . ILE A 1 747 ? -7.413 -27.693 23.513 1.00 94.62 747 ILE A CA 1
ATOM 6132 C C . ILE A 1 747 ? -7.377 -26.332 24.211 1.00 94.62 747 ILE A C 1
ATOM 6134 O O . ILE A 1 747 ? -6.791 -26.219 25.293 1.00 94.62 747 ILE A O 1
ATOM 6138 N N . ILE A 1 748 ? -8.051 -25.325 23.647 1.00 94.88 748 ILE A N 1
ATOM 6139 C CA . ILE A 1 748 ? -8.130 -23.980 24.227 1.00 94.88 748 ILE A CA 1
ATOM 6140 C C . ILE A 1 748 ? -8.792 -24.048 25.609 1.00 94.88 748 ILE A C 1
ATOM 6142 O O . ILE A 1 748 ? -8.260 -23.501 26.575 1.00 94.88 748 ILE A O 1
ATOM 6146 N N . TYR A 1 749 ? -9.899 -24.783 25.748 1.00 96.56 749 TYR A N 1
ATOM 6147 C CA . TYR A 1 749 ? -10.578 -24.998 27.027 1.00 96.56 749 TYR A CA 1
ATOM 6148 C C . TYR A 1 749 ? -9.632 -25.586 28.085 1.00 96.56 749 TYR A C 1
ATOM 6150 O O . TYR A 1 749 ? -9.531 -25.068 29.203 1.00 96.56 749 TYR A O 1
ATOM 6158 N N . LYS A 1 750 ? -8.896 -26.651 27.737 1.00 96.25 750 LYS A N 1
ATOM 6159 C CA . LYS A 1 750 ? -7.914 -27.289 28.629 1.00 96.25 750 LYS A CA 1
ATOM 6160 C C . LYS A 1 750 ? -6.782 -26.332 28.994 1.00 96.25 750 LYS A C 1
ATOM 6162 O O . LYS A 1 750 ? -6.343 -26.326 30.143 1.00 96.25 750 LYS A O 1
ATOM 6167 N N . ALA A 1 751 ? -6.321 -25.511 28.055 1.00 94.50 751 ALA A N 1
ATOM 6168 C CA . ALA A 1 751 ? -5.298 -24.508 28.317 1.00 94.50 751 ALA A CA 1
ATOM 6169 C C . ALA A 1 751 ? -5.798 -23.416 29.274 1.00 94.50 751 ALA A C 1
ATOM 6171 O O . ALA A 1 751 ? -5.100 -23.094 30.234 1.00 94.50 751 ALA A O 1
ATOM 6172 N N . ILE A 1 752 ? -7.031 -22.920 29.101 1.00 95.62 752 ILE A N 1
ATOM 6173 C CA . ILE A 1 752 ? -7.666 -21.985 30.046 1.00 95.62 752 ILE A CA 1
ATOM 6174 C C . ILE A 1 752 ? -7.733 -22.616 31.443 1.00 95.62 752 ILE A C 1
ATOM 6176 O O . ILE A 1 752 ? -7.369 -21.962 32.419 1.00 95.62 752 ILE A O 1
ATOM 6180 N N . LYS A 1 753 ? -8.122 -23.894 31.561 1.00 95.44 753 LYS A N 1
ATOM 6181 C CA . LYS A 1 753 ? -8.126 -24.608 32.851 1.00 95.44 753 LYS A CA 1
ATOM 6182 C C . LYS A 1 753 ? -6.747 -24.654 33.504 1.00 95.44 753 LYS A C 1
ATOM 6184 O O . LYS A 1 753 ? -6.614 -24.246 34.656 1.00 95.44 753 LYS A O 1
ATOM 6189 N N . LYS A 1 754 ? -5.712 -25.043 32.756 1.00 94.12 754 LYS A N 1
ATOM 6190 C CA . LYS A 1 754 ? -4.327 -25.039 33.255 1.00 94.12 754 LYS A CA 1
ATOM 6191 C C . LYS A 1 754 ? -3.880 -23.647 33.706 1.00 94.12 754 LYS A C 1
ATOM 6193 O O . LYS A 1 754 ? -3.210 -23.524 34.729 1.00 94.12 754 LYS A O 1
ATOM 6198 N N . VAL A 1 755 ? -4.265 -22.597 32.977 1.00 91.75 755 VAL A N 1
ATOM 6199 C CA . VAL A 1 755 ? -4.005 -21.205 33.369 1.00 91.75 755 VAL A CA 1
ATOM 6200 C C . VAL A 1 755 ? -4.713 -20.869 34.687 1.00 91.75 755 VAL A C 1
ATOM 6202 O O . VAL A 1 755 ? -4.065 -20.344 35.591 1.00 91.75 755 VAL A O 1
ATOM 6205 N N . GLN A 1 756 ? -6.000 -21.206 34.841 1.00 93.75 756 GLN A N 1
ATOM 6206 C CA . GLN A 1 756 ? -6.742 -20.995 36.092 1.00 93.75 756 GLN A CA 1
ATOM 6207 C C . GLN A 1 756 ? -6.067 -21.693 37.281 1.00 93.75 756 GLN A C 1
ATOM 6209 O O . GLN A 1 756 ? -5.912 -21.078 38.336 1.00 93.75 756 GLN A O 1
ATOM 6214 N N . ASP A 1 757 ? -5.627 -22.939 37.108 1.00 91.62 757 ASP A N 1
ATOM 6215 C CA . ASP A 1 757 ? -4.966 -23.713 38.164 1.00 91.62 757 ASP A CA 1
ATOM 6216 C C . ASP A 1 757 ? -3.597 -23.120 38.526 1.00 91.62 757 ASP A C 1
ATOM 6218 O O . ASP A 1 757 ? -3.284 -22.941 39.704 1.00 91.62 757 ASP A O 1
ATOM 6222 N N . LYS A 1 758 ? -2.811 -22.695 37.527 1.00 88.44 758 LYS A N 1
ATOM 6223 C CA . LYS A 1 758 ? -1.529 -22.004 37.751 1.00 88.44 758 LYS A CA 1
ATOM 6224 C C . LYS A 1 758 ? -1.697 -20.643 38.430 1.00 88.44 758 LYS A C 1
ATOM 6226 O O . LYS A 1 758 ? -0.816 -20.261 39.197 1.00 88.44 758 LYS A O 1
ATOM 6231 N N . ILE A 1 759 ? -2.805 -19.928 38.204 1.00 86.75 759 ILE A N 1
ATOM 6232 C CA . ILE A 1 759 ? -3.135 -18.718 38.976 1.00 86.75 759 ILE A CA 1
ATOM 6233 C C . ILE A 1 759 ? -3.417 -19.083 40.442 1.00 86.75 759 ILE A C 1
ATOM 6235 O O . ILE A 1 759 ? -2.853 -18.456 41.337 1.00 86.75 759 ILE A O 1
ATOM 6239 N N . LYS A 1 760 ? -4.257 -20.098 40.701 1.00 85.31 760 LYS A N 1
ATOM 6240 C CA . LYS A 1 760 ? -4.643 -20.513 42.067 1.00 85.31 760 LYS A CA 1
ATOM 6241 C C . LYS A 1 760 ? -3.453 -20.979 42.897 1.00 85.31 760 LYS A C 1
ATOM 6243 O O . LYS A 1 760 ? -3.367 -20.647 44.074 1.00 85.31 760 LYS A O 1
ATOM 6248 N N . CYS A 1 761 ? -2.545 -21.733 42.284 1.00 83.44 761 CYS A N 1
ATOM 6249 C CA . CYS A 1 761 ? -1.366 -22.279 42.950 1.00 83.44 761 CYS A CA 1
ATOM 6250 C C . CYS A 1 761 ? -0.161 -21.322 42.963 1.00 83.44 761 CYS A C 1
ATOM 6252 O O . CYS A 1 761 ? 0.911 -21.736 43.387 1.00 83.44 761 CYS A O 1
ATOM 6254 N N . ASP A 1 762 ? -0.307 -20.081 42.479 1.00 75.69 762 ASP A N 1
ATOM 6255 C CA . ASP A 1 762 ? 0.776 -19.086 42.361 1.00 75.69 762 ASP A CA 1
ATOM 6256 C C . ASP A 1 762 ? 1.978 -19.562 41.512 1.00 75.69 762 ASP A C 1
ATOM 6258 O O . ASP A 1 762 ? 3.129 -19.172 41.705 1.00 75.69 762 ASP A O 1
ATOM 6262 N N . LYS A 1 763 ? 1.697 -20.411 40.517 1.00 81.62 763 LYS A N 1
ATOM 6263 C CA . LYS A 1 763 ? 2.661 -21.048 39.603 1.00 81.62 763 LYS A CA 1
ATOM 6264 C C . LYS A 1 763 ? 2.615 -20.467 38.193 1.00 81.62 763 LYS A C 1
ATOM 6266 O O . LYS A 1 763 ? 2.957 -21.125 37.211 1.00 81.62 763 LYS A O 1
ATOM 6271 N N . LEU A 1 764 ? 2.288 -19.178 38.073 1.00 76.06 764 LEU A N 1
ATOM 6272 C CA . LEU A 1 764 ? 2.416 -18.426 36.812 1.00 76.06 764 LEU A CA 1
ATOM 6273 C C . LEU A 1 764 ? 3.844 -18.507 36.237 1.00 76.06 764 LEU A C 1
ATOM 6275 O O . LEU A 1 764 ? 4.064 -18.236 35.056 1.00 76.06 764 LEU A O 1
ATOM 6279 N N . GLY A 1 765 ? 4.821 -18.875 37.087 1.00 70.25 765 GLY A N 1
ATOM 6280 C CA . GLY A 1 765 ? 6.212 -19.254 36.783 1.00 70.25 765 GLY A CA 1
ATOM 6281 C C . GLY A 1 765 ? 6.338 -20.139 35.561 1.00 70.25 765 GLY A C 1
ATOM 6282 O O . GLY A 1 765 ? 7.132 -19.866 34.663 1.00 70.25 765 GLY A O 1
ATOM 6283 N N . GLU A 1 766 ? 5.474 -21.141 35.563 1.00 78.62 766 GLU A N 1
ATOM 6284 C CA . GLU A 1 766 ? 5.605 -22.402 34.854 1.00 78.62 766 GLU A CA 1
ATOM 6285 C C . GLU A 1 766 ? 4.697 -22.458 33.619 1.00 78.62 766 GLU A C 1
ATOM 6287 O O . GLU A 1 766 ? 4.510 -23.521 33.032 1.00 78.62 766 GLU A O 1
ATOM 6292 N N . LEU A 1 767 ? 4.063 -21.343 33.235 1.00 78.06 767 LEU A N 1
ATOM 6293 C CA . LEU A 1 767 ? 3.271 -21.269 32.007 1.00 78.06 767 LEU A CA 1
ATOM 6294 C C . LEU A 1 767 ? 4.164 -21.518 30.787 1.00 78.06 767 LEU A C 1
ATOM 6296 O O . LEU A 1 767 ? 5.204 -20.871 30.627 1.00 78.06 767 LEU A O 1
ATOM 6300 N N . SER A 1 768 ? 3.727 -22.431 29.921 1.00 78.25 768 SER A N 1
ATOM 6301 C CA . SER A 1 768 ? 4.287 -22.588 28.577 1.00 78.25 768 SER A CA 1
ATOM 6302 C C . SER A 1 768 ? 4.041 -21.330 27.734 1.00 78.25 768 SER A C 1
ATOM 6304 O O . SER A 1 768 ? 3.285 -20.436 28.130 1.00 78.25 768 SER A O 1
ATOM 6306 N N . VAL A 1 769 ? 4.674 -21.244 26.560 1.00 75.38 769 VAL A N 1
ATOM 6307 C CA . VAL A 1 769 ? 4.458 -20.132 25.616 1.00 75.38 769 VAL A CA 1
ATOM 6308 C C . VAL A 1 769 ? 2.984 -20.044 25.227 1.00 75.38 769 VAL A C 1
ATOM 6310 O O . VAL A 1 769 ? 2.371 -18.995 25.410 1.00 75.38 769 VAL A O 1
ATOM 6313 N N . TYR A 1 770 ? 2.401 -21.166 24.800 1.00 79.75 770 TYR A N 1
ATOM 6314 C CA . TYR A 1 770 ? 0.989 -21.251 24.440 1.00 79.75 770 TYR A CA 1
ATOM 6315 C C . TYR A 1 770 ? 0.072 -20.833 25.600 1.00 79.75 770 TYR A C 1
ATOM 6317 O O . TYR A 1 770 ? -0.759 -19.944 25.445 1.00 79.75 770 TYR A O 1
ATOM 6325 N N . GLU A 1 771 ? 0.275 -21.366 26.810 1.00 85.38 771 GLU A N 1
ATOM 6326 C CA . GLU A 1 771 ? -0.539 -20.981 27.977 1.00 85.38 771 GLU A CA 1
ATOM 6327 C C . GLU A 1 771 ? -0.347 -19.509 28.386 1.00 85.38 771 GLU A C 1
ATOM 6329 O O . GLU A 1 771 ? -1.271 -18.888 28.909 1.00 85.38 771 GLU A O 1
ATOM 6334 N N . SER A 1 772 ? 0.832 -18.928 28.142 1.00 79.31 772 SER A N 1
ATOM 6335 C CA . SER A 1 772 ? 1.081 -17.500 28.380 1.00 79.31 772 SER A CA 1
ATOM 6336 C C . SER A 1 772 ? 0.280 -16.624 27.415 1.00 79.31 772 SER A C 1
ATOM 6338 O O . SER A 1 772 ? -0.233 -15.586 27.831 1.00 79.31 772 SER A O 1
ATOM 6340 N N . ILE A 1 773 ? 0.133 -17.052 26.157 1.00 79.31 773 ILE A N 1
ATOM 6341 C CA . ILE A 1 773 ? -0.725 -16.394 25.161 1.00 79.31 773 ILE A CA 1
ATOM 6342 C C . ILE A 1 773 ? -2.200 -16.515 25.567 1.00 79.31 773 ILE A C 1
ATOM 6344 O O . ILE A 1 773 ? -2.938 -15.533 25.505 1.00 79.31 773 ILE A O 1
ATOM 6348 N N . ILE A 1 774 ? -2.631 -17.679 26.063 1.00 87.31 774 ILE A N 1
ATOM 6349 C CA . ILE A 1 774 ? -3.997 -17.847 26.583 1.00 87.31 774 ILE A CA 1
ATOM 6350 C C . ILE A 1 774 ? -4.244 -16.926 27.781 1.00 87.31 774 ILE A C 1
ATOM 6352 O O . ILE A 1 774 ? -5.266 -16.247 27.831 1.00 87.31 774 ILE A O 1
ATOM 6356 N N . LEU A 1 775 ? -3.309 -16.836 28.732 1.00 86.00 775 LEU A N 1
ATOM 6357 C CA . LEU A 1 775 ? -3.430 -15.900 29.851 1.00 86.00 775 LEU A CA 1
ATOM 6358 C C . LEU A 1 775 ? -3.497 -14.442 29.370 1.00 86.00 775 LEU A C 1
ATOM 6360 O O . LEU A 1 775 ? -4.301 -13.670 29.888 1.00 86.00 775 LEU A O 1
ATOM 6364 N N . ALA A 1 776 ? -2.680 -14.080 28.380 1.00 81.38 776 ALA A N 1
ATOM 6365 C CA . ALA A 1 776 ? -2.691 -12.758 27.769 1.00 81.38 776 ALA A CA 1
ATOM 6366 C C . ALA A 1 776 ? -4.066 -12.404 27.189 1.00 81.38 776 ALA A C 1
ATOM 6368 O O . ALA A 1 776 ? -4.630 -11.359 27.521 1.00 81.38 776 ALA A O 1
ATOM 6369 N N . TYR A 1 777 ? -4.626 -13.312 26.391 1.00 86.06 777 TYR A N 1
ATOM 6370 C CA . TYR A 1 777 ? -5.979 -13.194 25.862 1.00 86.06 777 TYR A CA 1
ATOM 6371 C C . TYR A 1 777 ? -7.016 -13.029 26.980 1.00 86.06 777 TYR A C 1
ATOM 6373 O O . TYR A 1 777 ? -7.830 -12.114 26.931 1.00 86.06 777 TYR A O 1
ATOM 6381 N N . LEU A 1 778 ? -6.968 -13.861 28.027 1.00 89.62 778 LEU A N 1
ATOM 6382 C CA . LEU A 1 778 ? -7.939 -13.805 29.125 1.00 89.62 778 LEU A CA 1
ATOM 6383 C C . LEU A 1 778 ? -7.877 -12.486 29.896 1.00 89.62 778 LEU A C 1
ATOM 6385 O O . LEU A 1 778 ? -8.919 -11.921 30.219 1.00 89.62 778 LEU A O 1
ATOM 6389 N N . ILE A 1 779 ? -6.681 -11.982 30.208 1.00 84.69 779 ILE A N 1
ATOM 6390 C CA . ILE A 1 779 ? -6.564 -10.694 30.900 1.00 84.69 779 ILE A CA 1
ATOM 6391 C C . ILE A 1 779 ? -7.111 -9.580 30.006 1.00 84.69 779 ILE A C 1
ATOM 6393 O O . ILE A 1 779 ? -7.876 -8.744 30.484 1.00 84.69 779 ILE A O 1
ATOM 6397 N N . GLU A 1 780 ? -6.785 -9.591 28.714 1.00 81.88 780 GLU A N 1
ATOM 6398 C CA . GLU A 1 780 ? -7.269 -8.569 27.787 1.00 81.88 780 GLU A CA 1
ATOM 6399 C C . GLU A 1 780 ? -8.790 -8.624 27.651 1.00 81.88 780 GLU A C 1
ATOM 6401 O O . GLU A 1 780 ? -9.453 -7.595 27.715 1.00 81.88 780 GLU A O 1
ATOM 6406 N N . LEU A 1 781 ? -9.360 -9.821 27.556 1.00 87.19 781 LEU A N 1
ATOM 6407 C CA . LEU A 1 781 ? -10.798 -10.036 27.492 1.00 87.19 781 LEU A CA 1
ATOM 6408 C C . LEU A 1 781 ? -11.510 -9.533 28.755 1.00 87.19 781 LEU A C 1
ATOM 6410 O O . LEU A 1 781 ? -12.567 -8.918 28.666 1.00 87.19 781 LEU A O 1
ATOM 6414 N N . PHE A 1 782 ? -10.945 -9.742 29.945 1.00 86.81 782 PHE A N 1
ATOM 6415 C CA . PHE A 1 782 ? -11.565 -9.265 31.187 1.00 86.81 782 PHE A CA 1
ATOM 6416 C C . PHE A 1 782 ? -11.405 -7.757 31.410 1.00 86.81 782 PHE A C 1
ATOM 6418 O O . PHE A 1 782 ? -12.217 -7.175 32.132 1.00 86.81 782 PHE A O 1
ATOM 6425 N N . VAL A 1 783 ? -10.403 -7.119 30.795 1.00 81.06 783 VAL A N 1
ATOM 6426 C CA . VAL A 1 783 ? -10.186 -5.669 30.913 1.00 81.06 783 VAL A CA 1
ATOM 6427 C C . VAL A 1 783 ? -10.861 -4.891 29.788 1.00 81.06 783 VAL A C 1
ATOM 6429 O O . VAL A 1 783 ? -11.647 -3.983 30.046 1.00 81.06 783 VAL A O 1
ATOM 6432 N N . SER A 1 784 ? -10.570 -5.262 28.545 1.00 77.69 784 SER A N 1
ATOM 6433 C CA . SER A 1 784 ? -11.013 -4.588 27.323 1.00 77.69 784 SER A CA 1
ATOM 6434 C C . SER A 1 784 ? -12.340 -5.131 26.786 1.00 77.69 784 SER A C 1
ATOM 6436 O O . SER A 1 784 ? -12.975 -4.473 25.958 1.00 77.69 784 SER A O 1
ATOM 6438 N N . LYS A 1 785 ? -12.789 -6.305 27.258 1.00 85.06 785 LYS A N 1
ATOM 6439 C CA . LYS A 1 785 ? -14.062 -6.940 26.873 1.00 85.06 785 LYS A CA 1
ATOM 6440 C C . LYS A 1 785 ? -14.159 -7.090 25.353 1.00 85.06 785 LYS A C 1
ATOM 6442 O O . LYS A 1 785 ? -13.347 -7.795 24.764 1.00 85.06 785 LYS A O 1
ATOM 6447 N N . ARG A 1 786 ? -15.104 -6.394 24.712 1.00 82.31 786 ARG A N 1
ATOM 6448 C CA . ARG A 1 786 ? -15.315 -6.393 23.254 1.00 82.31 786 ARG A CA 1
ATOM 6449 C C . ARG A 1 786 ? -14.088 -5.949 22.442 1.00 82.31 786 ARG A C 1
ATOM 6451 O O . ARG A 1 786 ? -13.967 -6.326 21.285 1.00 82.31 786 ARG A O 1
ATOM 6458 N N . TYR A 1 787 ? -13.185 -5.156 23.018 1.00 75.06 787 TYR A N 1
ATOM 6459 C CA . TYR A 1 787 ? -12.084 -4.502 22.296 1.00 75.06 787 TYR A CA 1
ATOM 6460 C C . TYR A 1 787 ? -10.735 -5.235 22.393 1.00 75.06 787 TYR A C 1
ATOM 6462 O O . TYR A 1 787 ? -9.693 -4.599 22.249 1.00 75.06 787 TYR A O 1
ATOM 6470 N N . SER A 1 788 ? -10.723 -6.541 22.680 1.00 75.94 788 SER A N 1
ATOM 6471 C CA . SER A 1 788 ? -9.475 -7.323 22.721 1.00 75.94 788 SER A CA 1
ATOM 6472 C C . SER A 1 788 ? -8.798 -7.375 21.342 1.00 75.94 788 SER A C 1
ATOM 6474 O O . SER A 1 788 ? -9.463 -7.538 20.317 1.00 75.94 788 SER A O 1
ATOM 6476 N N . GLY A 1 789 ? -7.471 -7.215 21.316 1.00 70.56 789 GLY A N 1
ATOM 6477 C CA . GLY A 1 789 ? -6.655 -7.281 20.105 1.00 70.56 789 GLY A CA 1
ATOM 6478 C C . GLY A 1 789 ? -6.450 -8.698 19.560 1.00 70.56 789 GLY A C 1
ATOM 6479 O O . GLY A 1 789 ? -6.187 -8.842 18.365 1.00 70.56 789 GLY A O 1
ATOM 6480 N N . ILE A 1 790 ? -6.593 -9.731 20.401 1.00 78.44 790 ILE A N 1
ATOM 6481 C CA . ILE A 1 790 ? -6.622 -11.143 19.982 1.00 78.44 790 ILE A CA 1
ATOM 6482 C C . ILE A 1 790 ? -8.071 -11.542 19.693 1.00 78.44 790 ILE A C 1
ATOM 6484 O O . ILE A 1 790 ? -8.916 -11.579 20.589 1.00 78.44 790 ILE A O 1
ATOM 6488 N N . THR A 1 791 ? -8.357 -11.873 18.436 1.00 81.19 791 THR A N 1
ATOM 6489 C CA . THR A 1 791 ? -9.686 -12.325 18.012 1.00 81.19 791 THR A CA 1
ATOM 6490 C C . THR A 1 791 ? -9.900 -13.799 18.365 1.00 81.19 791 THR A C 1
ATOM 6492 O O . THR A 1 791 ? -8.939 -14.553 18.553 1.00 81.19 791 THR A O 1
ATOM 6495 N N . PRO A 1 792 ? -11.160 -14.270 18.409 1.00 88.06 792 PRO A N 1
ATOM 6496 C CA . PRO A 1 792 ? -11.438 -15.700 18.463 1.00 88.06 792 PRO A CA 1
ATOM 6497 C C . PRO A 1 792 ? -10.698 -16.496 17.382 1.00 88.06 792 PRO A C 1
ATOM 6499 O O . PRO A 1 792 ? -10.171 -17.565 17.671 1.00 88.06 792 PRO A O 1
ATOM 6502 N N . MET A 1 793 ? -10.596 -15.965 16.160 1.00 87.50 793 MET A N 1
ATOM 6503 C CA . MET A 1 793 ? -9.888 -16.642 15.075 1.00 87.50 793 MET A CA 1
ATOM 6504 C C . MET A 1 793 ? -8.378 -16.677 15.275 1.00 87.50 793 MET A C 1
ATOM 6506 O O . MET A 1 793 ? -7.769 -17.706 14.986 1.00 87.50 793 MET A O 1
ATOM 6510 N N . ASP A 1 794 ? -7.777 -15.626 15.840 1.00 84.19 794 ASP A N 1
ATOM 6511 C CA . ASP A 1 794 ? -6.364 -15.654 16.223 1.00 84.19 794 ASP A CA 1
ATOM 6512 C C . ASP A 1 794 ? -6.089 -16.824 17.182 1.00 84.19 794 ASP A C 1
ATOM 6514 O O . ASP A 1 794 ? -5.130 -17.560 16.977 1.00 84.19 794 ASP A O 1
ATOM 6518 N N . LEU A 1 795 ? -6.954 -17.077 18.176 1.00 87.00 795 LEU A N 1
ATOM 6519 C CA . LEU A 1 795 ? -6.780 -18.212 19.096 1.00 87.00 795 LEU A CA 1
ATOM 6520 C C . LEU A 1 795 ? -6.810 -19.573 18.398 1.00 87.00 795 LEU A C 1
ATOM 6522 O O . LEU A 1 795 ? -5.995 -20.436 18.728 1.00 87.00 795 LEU A O 1
ATOM 6526 N N . TYR A 1 796 ? -7.726 -19.787 17.451 1.00 88.75 796 TYR A N 1
ATOM 6527 C CA . TYR A 1 796 ? -7.789 -21.047 16.702 1.00 88.75 796 TYR A CA 1
ATOM 6528 C C . TYR A 1 796 ? -6.573 -21.197 15.784 1.00 88.75 796 TYR A C 1
ATOM 6530 O O . TYR A 1 796 ? -5.964 -22.263 15.771 1.00 88.75 796 TYR A O 1
ATOM 6538 N N . ASN A 1 797 ? -6.152 -20.122 15.112 1.00 82.25 797 ASN A N 1
ATOM 6539 C CA . ASN A 1 797 ? -4.949 -20.111 14.275 1.00 82.25 797 ASN A CA 1
ATOM 6540 C C . ASN A 1 797 ? -3.677 -20.396 15.092 1.00 82.25 797 ASN A C 1
ATOM 6542 O O . ASN A 1 797 ? -2.835 -21.181 14.670 1.00 82.25 797 ASN A O 1
ATOM 6546 N N . ILE A 1 798 ? -3.547 -19.799 16.281 1.00 79.44 798 ILE A N 1
ATOM 6547 C CA . ILE A 1 798 ? -2.444 -20.076 17.214 1.00 79.44 798 ILE A CA 1
ATOM 6548 C C . ILE A 1 798 ? -2.507 -21.531 17.682 1.00 79.44 798 ILE A C 1
ATOM 6550 O O . ILE A 1 798 ? -1.482 -22.188 17.807 1.00 79.44 798 ILE A O 1
ATOM 6554 N N . THR A 1 799 ? -3.701 -22.053 17.951 1.00 85.25 799 THR A N 1
ATOM 6555 C CA . THR A 1 799 ? -3.862 -23.435 18.412 1.00 85.25 799 THR A CA 1
ATOM 6556 C C . THR A 1 799 ? -3.449 -24.437 17.340 1.00 85.25 799 THR A C 1
ATOM 6558 O O . THR A 1 799 ? -2.684 -25.342 17.663 1.00 85.25 799 THR A O 1
ATOM 6561 N N . ASP A 1 800 ? -3.888 -24.239 16.092 1.00 82.94 800 ASP A N 1
ATOM 6562 C CA . ASP A 1 800 ? -3.424 -25.002 14.925 1.00 82.94 800 ASP A CA 1
ATOM 6563 C C . ASP A 1 800 ? -1.897 -24.937 14.817 1.00 82.94 800 ASP A C 1
ATOM 6565 O O . ASP A 1 800 ? -1.236 -25.968 14.792 1.00 82.94 800 ASP A O 1
ATOM 6569 N N . PHE A 1 801 ? -1.324 -23.734 14.898 1.00 76.06 801 PHE A N 1
ATOM 6570 C CA . PHE A 1 801 ? 0.121 -23.528 14.853 1.00 76.06 801 PHE A CA 1
ATOM 6571 C C . PHE A 1 801 ? 0.896 -24.329 15.921 1.00 76.06 801 PHE A C 1
ATOM 6573 O O . PHE A 1 801 ? 1.880 -24.973 15.576 1.00 76.06 801 PHE A O 1
ATOM 6580 N N . PHE A 1 802 ? 0.436 -24.346 17.180 1.00 74.81 802 PHE A N 1
ATOM 6581 C CA . PHE A 1 802 ? 1.122 -25.046 18.284 1.00 74.81 802 PHE A CA 1
ATOM 6582 C C . PHE A 1 802 ? 0.866 -26.563 18.348 1.00 74.81 802 PHE A C 1
ATOM 6584 O O . PHE A 1 802 ? 1.554 -27.279 19.076 1.00 74.81 802 PHE A O 1
ATOM 6591 N N . HIS A 1 803 ? -0.169 -27.068 17.673 1.00 76.38 803 HIS A N 1
ATOM 6592 C CA . HIS A 1 803 ? -0.602 -28.467 17.818 1.00 76.38 803 HIS A CA 1
ATOM 6593 C C . HIS A 1 803 ? -0.549 -29.264 16.512 1.00 76.38 803 HIS A C 1
ATOM 6595 O O . HIS A 1 803 ? -0.709 -30.487 16.541 1.00 76.38 803 HIS A O 1
ATOM 6601 N N . ASN A 1 804 ? -0.289 -28.609 15.382 1.00 72.38 804 ASN A N 1
ATOM 6602 C CA . ASN A 1 804 ? -0.102 -29.251 14.093 1.00 72.38 804 ASN A CA 1
ATOM 6603 C C . ASN A 1 804 ? 1.396 -29.465 13.817 1.00 72.38 804 ASN A C 1
ATOM 6605 O O . ASN A 1 804 ? 2.154 -28.512 13.636 1.00 72.38 804 ASN A O 1
ATOM 6609 N N . LYS A 1 805 ? 1.828 -30.735 13.807 1.00 57.56 805 LYS A N 1
ATOM 6610 C CA . LYS A 1 805 ? 3.248 -31.134 13.729 1.00 57.56 805 LYS A CA 1
ATOM 6611 C C . LYS A 1 805 ? 3.956 -30.667 12.455 1.00 57.56 805 LYS A C 1
ATOM 6613 O O . LYS A 1 805 ? 5.174 -30.540 12.475 1.00 57.56 805 LYS A O 1
ATOM 6618 N N . ASP A 1 806 ? 3.211 -30.359 11.398 1.00 58.72 806 ASP A N 1
ATOM 6619 C CA . ASP A 1 806 ? 3.767 -29.898 10.123 1.00 58.72 806 ASP A CA 1
ATOM 6620 C C . ASP A 1 806 ? 4.253 -28.427 10.164 1.00 58.72 806 ASP A C 1
ATOM 6622 O O . ASP A 1 806 ? 4.916 -27.978 9.233 1.00 58.72 806 ASP A O 1
ATOM 6626 N N . ASN A 1 807 ? 3.969 -27.675 11.243 1.00 55.19 807 ASN A N 1
ATOM 6627 C CA . ASN A 1 807 ? 4.255 -26.233 11.369 1.00 55.19 807 ASN A CA 1
ATOM 6628 C C . ASN A 1 807 ? 5.239 -25.851 12.506 1.00 55.19 807 ASN A C 1
ATOM 6630 O O . ASN A 1 807 ? 5.476 -24.660 12.735 1.00 55.19 807 ASN A O 1
ATOM 6634 N N . ALA A 1 808 ? 5.806 -26.825 13.227 1.00 49.88 808 ALA A N 1
ATOM 6635 C CA . ALA A 1 808 ? 6.332 -26.625 14.585 1.00 49.88 808 ALA A CA 1
ATOM 6636 C C . ALA A 1 808 ? 7.717 -25.941 14.704 1.00 49.88 808 ALA A C 1
ATOM 6638 O O . ALA A 1 808 ? 7.979 -25.256 15.693 1.00 49.88 808 ALA A O 1
ATOM 6639 N N . ASP A 1 809 ? 8.615 -26.061 13.721 1.00 52.38 809 ASP A N 1
ATOM 6640 C CA . ASP A 1 809 ? 10.050 -25.967 14.056 1.00 52.38 809 ASP A CA 1
ATOM 6641 C C . ASP A 1 809 ? 10.713 -24.572 13.995 1.00 52.38 809 ASP A C 1
ATOM 6643 O O . ASP A 1 809 ? 11.815 -24.427 14.513 1.00 52.38 809 ASP A O 1
ATOM 6647 N N . ASN A 1 810 ? 10.092 -23.514 13.444 1.00 56.22 810 ASN A N 1
ATOM 6648 C CA . ASN A 1 810 ? 10.800 -22.221 13.261 1.00 56.22 810 ASN A CA 1
ATOM 6649 C C . ASN A 1 810 ? 10.254 -21.023 14.070 1.00 56.22 810 ASN A C 1
ATOM 6651 O O . ASN A 1 810 ? 11.031 -20.235 14.612 1.00 56.22 810 ASN A O 1
ATOM 6655 N N . LYS A 1 811 ? 8.930 -20.849 14.184 1.00 55.00 811 LYS A N 1
ATOM 6656 C CA . LYS A 1 811 ? 8.333 -19.634 14.791 1.00 55.00 811 LYS A CA 1
ATOM 6657 C C . LYS A 1 811 ? 8.113 -19.737 16.307 1.00 55.00 811 LYS A C 1
ATOM 6659 O O . LYS A 1 811 ? 8.218 -18.735 17.015 1.00 55.00 811 LYS A O 1
ATOM 6664 N N . GLU A 1 812 ? 7.870 -20.935 16.844 1.00 56.16 812 GLU A N 1
ATOM 6665 C CA . GLU A 1 812 ? 7.733 -21.141 18.296 1.00 56.16 812 GLU A CA 1
ATOM 6666 C C . GLU A 1 812 ? 9.024 -20.787 19.029 1.00 56.16 812 GLU A C 1
ATOM 6668 O O . GLU A 1 812 ? 9.007 -20.170 20.098 1.00 56.16 812 GLU A O 1
ATOM 6673 N N . GLN A 1 813 ? 10.155 -21.127 18.413 1.00 61.22 813 GLN A N 1
ATOM 6674 C CA . GLN A 1 813 ? 11.472 -20.857 18.958 1.00 61.22 813 GLN A CA 1
ATOM 6675 C C . GLN A 1 813 ? 11.775 -19.351 18.993 1.00 61.22 813 GLN A C 1
ATOM 6677 O O . GLN A 1 813 ? 12.378 -18.873 19.954 1.00 61.22 813 GLN A O 1
ATOM 6682 N N . GLU A 1 814 ? 11.289 -18.571 18.019 1.00 64.06 814 GLU A N 1
ATOM 6683 C CA . GLU A 1 814 ? 11.399 -17.106 18.026 1.00 64.06 814 GLU A CA 1
ATOM 6684 C C . GLU A 1 814 ? 10.580 -16.475 19.170 1.00 64.06 814 GLU A C 1
ATOM 6686 O O . GLU A 1 814 ? 11.111 -15.654 19.929 1.00 64.06 814 GLU A O 1
ATOM 6691 N N . LEU A 1 815 ? 9.320 -16.888 19.364 1.00 65.75 815 LEU A N 1
ATOM 6692 C CA . LEU A 1 815 ? 8.489 -16.435 20.491 1.00 65.75 815 LEU A CA 1
ATOM 6693 C C . LEU A 1 815 ? 9.081 -16.852 21.847 1.00 65.75 815 LEU A C 1
ATOM 6695 O O . LEU A 1 815 ? 9.117 -16.046 22.782 1.00 65.75 815 LEU A O 1
ATOM 6699 N N . PHE A 1 816 ? 9.599 -18.078 21.959 1.00 67.12 816 PHE A N 1
ATOM 6700 C CA . PHE A 1 816 ? 10.254 -18.575 23.170 1.00 67.12 816 PHE A CA 1
ATOM 6701 C C . PHE A 1 816 ? 11.521 -17.777 23.515 1.00 67.12 816 PHE A C 1
ATOM 6703 O O . PHE A 1 816 ? 11.685 -17.312 24.653 1.00 67.12 816 PHE A O 1
ATOM 6710 N N . ASN A 1 817 ? 12.394 -17.558 22.526 1.00 67.81 817 ASN A N 1
ATOM 6711 C CA . ASN A 1 817 ? 13.587 -16.720 22.667 1.00 67.81 817 ASN A CA 1
ATOM 6712 C C . ASN A 1 817 ? 13.207 -15.311 23.130 1.00 67.81 817 ASN A C 1
ATOM 6714 O O . ASN A 1 817 ? 13.843 -14.731 24.010 1.00 67.81 817 ASN A O 1
ATOM 6718 N N . SER A 1 818 ? 12.113 -14.787 22.593 1.00 67.56 818 SER A N 1
ATOM 6719 C CA . SER A 1 818 ? 11.626 -13.456 22.912 1.00 67.56 818 SER A CA 1
ATOM 6720 C C . SER A 1 818 ? 11.063 -13.317 24.335 1.00 67.56 818 SER A C 1
ATOM 6722 O O . SER A 1 818 ? 11.365 -12.351 25.037 1.00 67.56 818 SER A O 1
ATOM 6724 N N . ILE A 1 819 ? 10.302 -14.304 24.818 1.00 70.00 819 ILE A N 1
ATOM 6725 C CA . ILE A 1 819 ? 9.841 -14.351 26.218 1.00 70.00 819 ILE A CA 1
ATOM 6726 C C . ILE A 1 819 ? 11.037 -14.404 27.176 1.00 70.00 819 ILE A C 1
ATOM 6728 O O . ILE A 1 819 ? 11.046 -13.737 28.217 1.00 70.00 819 ILE A O 1
ATOM 6732 N N . THR A 1 820 ? 12.059 -15.181 26.817 1.00 72.44 820 THR A N 1
ATOM 6733 C CA . THR A 1 820 ? 13.305 -15.292 27.583 1.00 72.44 820 THR A CA 1
ATOM 6734 C C . THR A 1 820 ? 14.045 -13.955 27.624 1.00 72.44 820 THR A C 1
ATOM 6736 O O . THR A 1 820 ? 14.456 -13.507 28.697 1.00 72.44 820 THR A O 1
ATOM 6739 N N . ASN A 1 821 ? 14.129 -13.263 26.486 1.00 75.62 821 ASN A N 1
ATOM 6740 C CA . ASN A 1 821 ? 14.694 -11.920 26.382 1.00 75.62 821 ASN A CA 1
ATOM 6741 C C . ASN A 1 821 ? 13.994 -10.939 27.327 1.00 75.62 821 ASN A C 1
ATOM 6743 O O . ASN A 1 821 ? 14.645 -10.338 28.176 1.00 75.62 821 ASN A O 1
ATOM 6747 N N . ILE A 1 822 ? 12.666 -10.867 27.303 1.00 75.38 822 ILE A N 1
ATOM 6748 C CA . ILE A 1 822 ? 11.904 -9.950 28.164 1.00 75.38 822 ILE A CA 1
ATOM 6749 C C . ILE A 1 822 ? 12.111 -10.224 29.644 1.00 75.38 822 ILE A C 1
ATOM 6751 O O . ILE A 1 822 ? 12.317 -9.288 30.421 1.00 75.38 822 ILE A O 1
ATOM 6755 N N . ARG A 1 823 ? 12.100 -11.501 30.044 1.00 74.00 823 ARG A N 1
ATOM 6756 C CA . ARG A 1 823 ? 12.435 -11.899 31.419 1.00 74.00 823 ARG A CA 1
ATOM 6757 C C . ARG A 1 823 ? 13.797 -11.330 31.813 1.00 74.00 823 ARG A C 1
ATOM 6759 O O . ARG A 1 823 ? 13.924 -10.746 32.888 1.00 74.00 823 ARG A O 1
ATOM 6766 N N . ASN A 1 824 ? 14.782 -11.419 30.923 1.00 77.88 824 ASN A N 1
ATOM 6767 C CA . ASN A 1 824 ? 16.119 -10.883 31.150 1.00 77.88 824 ASN A CA 1
ATOM 6768 C C . ASN A 1 824 ? 16.141 -9.348 31.252 1.00 77.88 824 ASN A C 1
ATOM 6770 O O . ASN A 1 824 ? 16.758 -8.835 32.185 1.00 77.88 824 ASN A O 1
ATOM 6774 N N . ILE A 1 825 ? 15.454 -8.603 30.376 1.00 81.38 825 ILE A N 1
ATOM 6775 C CA . ILE A 1 825 ? 15.411 -7.125 30.447 1.00 81.38 825 ILE A CA 1
ATOM 6776 C C . ILE A 1 825 ? 14.734 -6.663 31.737 1.00 81.38 825 ILE A C 1
ATOM 6778 O O . ILE A 1 825 ? 15.265 -5.809 32.443 1.00 81.38 825 ILE A O 1
ATOM 6782 N N . VAL A 1 826 ? 13.587 -7.253 32.085 1.00 77.31 826 VAL A N 1
ATOM 6783 C CA . VAL A 1 826 ? 12.848 -6.904 33.308 1.00 77.31 826 VAL A CA 1
ATOM 6784 C C . VAL A 1 826 ? 13.656 -7.258 34.558 1.00 77.31 826 VAL A C 1
ATOM 6786 O O . VAL A 1 826 ? 13.604 -6.541 35.555 1.00 77.31 826 VAL A O 1
ATOM 6789 N N . ASN A 1 827 ? 14.440 -8.339 34.520 1.00 75.88 827 ASN A N 1
ATOM 6790 C CA . ASN A 1 827 ? 15.376 -8.680 35.591 1.00 75.88 827 ASN A CA 1
ATOM 6791 C C . ASN A 1 827 ? 16.528 -7.672 35.708 1.00 75.88 827 ASN A C 1
ATOM 6793 O O . ASN A 1 827 ? 16.923 -7.354 36.827 1.00 75.88 827 ASN A O 1
ATOM 6797 N N . LYS A 1 828 ? 17.052 -7.173 34.580 1.00 78.81 828 LYS A N 1
ATOM 6798 C CA . LYS A 1 828 ? 18.110 -6.150 34.548 1.00 78.81 828 LYS A CA 1
ATOM 6799 C C . LYS A 1 828 ? 17.602 -4.779 34.993 1.00 78.81 828 LYS A C 1
ATOM 6801 O O . LYS A 1 828 ? 18.343 -4.026 35.622 1.00 78.81 828 LYS A O 1
ATOM 6806 N N . CYS A 1 829 ? 16.354 -4.439 34.676 1.00 76.06 829 CYS A N 1
ATOM 6807 C CA . CYS A 1 829 ? 15.811 -3.133 35.010 1.00 76.06 829 CYS A CA 1
ATOM 6808 C C . CYS A 1 829 ? 15.567 -2.994 36.524 1.00 76.06 829 CYS A C 1
ATOM 6810 O O . CYS A 1 829 ? 15.102 -3.906 37.205 1.00 76.06 829 CYS A O 1
ATOM 6812 N N . SER A 1 830 ? 15.856 -1.812 37.076 1.00 75.31 830 SER A N 1
ATOM 6813 C CA . SER A 1 830 ? 15.706 -1.535 38.518 1.00 75.31 830 SER A CA 1
ATOM 6814 C C . SER A 1 830 ? 14.246 -1.409 38.992 1.00 75.31 830 SER A C 1
ATOM 6816 O O . SER A 1 830 ? 14.015 -0.958 40.111 1.00 75.31 830 SER A O 1
ATOM 6818 N N . ILE A 1 831 ? 13.257 -1.818 38.187 1.00 77.38 831 ILE A N 1
ATOM 6819 C CA . ILE A 1 831 ? 11.827 -1.701 38.517 1.00 77.38 831 ILE A CA 1
ATOM 6820 C C . ILE A 1 831 ? 11.452 -2.479 39.786 1.00 77.38 831 ILE A C 1
ATOM 6822 O O . ILE A 1 831 ? 10.549 -2.100 40.521 1.00 77.38 831 ILE A O 1
ATOM 6826 N N . LYS A 1 832 ? 12.207 -3.539 40.092 1.00 69.62 832 LYS A N 1
ATOM 6827 C CA . LYS A 1 832 ? 12.009 -4.376 41.282 1.00 69.62 832 LYS A CA 1
ATOM 6828 C C . LYS A 1 832 ? 12.468 -3.717 42.584 1.00 69.62 832 LYS A C 1
ATOM 6830 O O . LYS A 1 832 ? 12.179 -4.239 43.652 1.00 69.62 832 LYS A O 1
ATOM 6835 N N . LYS A 1 833 ? 13.205 -2.601 42.525 1.00 72.75 833 LYS A N 1
ATOM 6836 C CA . LYS A 1 833 ? 13.653 -1.884 43.733 1.00 72.75 833 LYS A CA 1
ATOM 6837 C C . LYS A 1 833 ? 12.505 -1.141 44.424 1.00 72.75 833 LYS A C 1
ATOM 6839 O O . LYS A 1 833 ? 12.605 -0.843 45.611 1.00 72.75 833 LYS A O 1
ATOM 6844 N N . TYR A 1 834 ? 11.424 -0.848 43.702 1.00 76.19 834 TYR A N 1
ATOM 6845 C CA . TYR A 1 834 ? 10.274 -0.131 44.239 1.00 76.19 834 TYR A CA 1
ATOM 6846 C C . TYR A 1 834 ? 9.382 -1.076 45.057 1.00 76.19 834 TYR A C 1
ATOM 6848 O O . TYR A 1 834 ? 8.894 -2.087 44.554 1.00 76.19 834 TYR A O 1
ATOM 6856 N N . LYS A 1 835 ? 9.166 -0.740 46.333 1.00 74.19 835 LYS A N 1
ATOM 6857 C CA . LYS A 1 835 ? 8.323 -1.505 47.267 1.00 74.19 835 LYS A CA 1
ATOM 6858 C C . LYS A 1 835 ? 6.884 -0.976 47.272 1.00 74.19 835 LYS A C 1
ATOM 6860 O O . LYS A 1 835 ? 6.664 0.203 46.989 1.00 74.19 835 LYS A O 1
ATOM 6865 N N . ASN A 1 836 ? 5.926 -1.836 47.634 1.00 76.69 836 ASN A N 1
ATOM 6866 C CA . ASN A 1 836 ? 4.512 -1.493 47.845 1.00 76.69 836 ASN A CA 1
ATOM 6867 C C . ASN A 1 836 ? 3.842 -0.808 46.641 1.00 76.69 836 ASN A C 1
ATOM 6869 O O . ASN A 1 836 ? 3.016 0.090 46.802 1.00 76.69 836 ASN A O 1
ATOM 6873 N N . VAL A 1 837 ? 4.220 -1.209 45.426 1.00 78.62 837 VAL A N 1
ATOM 6874 C CA . VAL A 1 837 ? 3.652 -0.651 44.195 1.00 78.62 837 VAL A CA 1
ATOM 6875 C C . VAL A 1 837 ? 2.288 -1.282 43.923 1.00 78.62 837 VAL A C 1
ATOM 6877 O O . VAL A 1 837 ? 2.165 -2.505 43.825 1.00 78.62 837 VAL A O 1
ATOM 6880 N N . LYS A 1 838 ? 1.267 -0.441 43.762 1.00 81.75 838 LYS A N 1
ATOM 6881 C CA . LYS A 1 838 ? -0.063 -0.812 43.273 1.00 81.75 838 LYS A CA 1
ATOM 6882 C C . LYS A 1 838 ? -0.065 -0.695 41.754 1.00 81.75 838 LYS A C 1
ATOM 6884 O O . LYS A 1 838 ? 0.127 0.397 41.226 1.00 81.75 838 LYS A O 1
ATOM 6889 N N . TRP A 1 839 ? -0.247 -1.812 41.055 1.00 81.69 839 TRP A N 1
ATOM 6890 C CA . TRP A 1 839 ? -0.194 -1.860 39.593 1.00 81.69 839 TRP A CA 1
ATOM 6891 C C . TRP A 1 839 ? -1.596 -1.780 38.987 1.00 81.69 839 TRP A C 1
ATOM 6893 O O . TRP A 1 839 ? -2.494 -2.543 39.342 1.00 81.69 839 TRP A O 1
ATOM 6903 N N . ASN A 1 840 ? -1.772 -0.874 38.032 1.00 82.00 840 ASN A N 1
ATOM 6904 C CA . ASN A 1 840 ? -2.959 -0.772 37.198 1.00 82.00 840 ASN A CA 1
ATOM 6905 C C . ASN A 1 840 ? -2.574 -1.104 35.754 1.00 82.00 840 ASN A C 1
ATOM 6907 O O . ASN A 1 840 ? -1.574 -0.607 35.236 1.00 82.00 840 ASN A O 1
ATOM 6911 N N . ILE A 1 841 ? -3.383 -1.947 35.120 1.00 78.69 841 ILE A N 1
ATOM 6912 C CA . ILE A 1 841 ? -3.277 -2.285 33.701 1.00 78.69 841 ILE A CA 1
ATOM 6913 C C . ILE A 1 841 ? -4.419 -1.641 32.926 1.00 78.69 841 ILE A C 1
ATOM 6915 O O . ILE A 1 841 ? -5.527 -1.526 33.455 1.00 78.69 841 ILE A O 1
ATOM 6919 N N . PHE A 1 842 ? -4.108 -1.199 31.709 1.00 76.25 842 PHE A N 1
ATOM 6920 C CA . PHE A 1 842 ? -5.011 -0.519 30.781 1.00 76.25 842 PHE A CA 1
ATOM 6921 C C . PHE A 1 842 ? -5.854 0.589 31.430 1.00 76.25 842 PHE A C 1
ATOM 6923 O O . PHE A 1 842 ? -7.078 0.651 31.316 1.00 76.25 842 PHE A O 1
ATOM 6930 N N . LYS A 1 843 ? -5.187 1.453 32.198 1.00 84.88 843 LYS A N 1
ATOM 6931 C CA . LYS A 1 843 ? -5.846 2.451 33.041 1.00 84.88 843 LYS A CA 1
ATOM 6932 C C . LYS A 1 843 ? -6.369 3.611 32.189 1.00 84.88 843 LYS A C 1
ATOM 6934 O O . LYS A 1 843 ? -5.604 4.226 31.457 1.00 84.88 843 LYS A O 1
ATOM 6939 N N . TYR A 1 844 ? -7.648 3.948 32.342 1.00 86.69 844 TYR A N 1
ATOM 6940 C CA . TYR A 1 844 ? -8.217 5.202 31.846 1.00 86.69 844 TYR A CA 1
ATOM 6941 C C . TYR A 1 844 ? -7.797 6.365 32.753 1.00 86.69 844 TYR A C 1
ATOM 6943 O O . TYR A 1 844 ? -7.977 6.281 33.974 1.00 86.69 844 TYR A O 1
ATOM 6951 N N . ILE A 1 845 ? -7.281 7.447 32.167 1.00 90.62 845 ILE A N 1
ATOM 6952 C CA . ILE A 1 845 ? -7.033 8.719 32.865 1.00 90.62 845 ILE A CA 1
ATOM 6953 C C . ILE A 1 845 ? -7.606 9.853 32.012 1.00 90.62 845 ILE A C 1
ATOM 6955 O O . ILE A 1 845 ? -7.393 9.900 30.799 1.00 90.62 845 ILE A O 1
ATOM 6959 N N . ARG A 1 846 ? -8.334 10.767 32.658 1.00 91.31 846 ARG A N 1
ATOM 6960 C CA . ARG A 1 846 ? -8.898 11.984 32.064 1.00 91.31 846 ARG A CA 1
ATOM 6961 C C . ARG A 1 846 ? -8.236 13.212 32.674 1.00 91.31 846 ARG A C 1
ATOM 6963 O O . ARG A 1 846 ? -7.920 13.203 33.862 1.00 91.31 846 ARG A O 1
ATOM 6970 N N . LEU A 1 847 ? -8.054 14.246 31.860 1.00 91.88 847 LEU A N 1
ATOM 6971 C CA . LEU A 1 847 ? -7.519 15.533 32.275 1.00 91.88 847 LEU A CA 1
ATOM 6972 C C . LEU A 1 847 ? -8.514 16.246 33.192 1.00 91.88 847 LEU A C 1
ATOM 6974 O O . LEU A 1 847 ? -9.689 16.381 32.856 1.00 91.88 847 LEU A O 1
ATOM 6978 N N . LYS A 1 848 ? -8.026 16.741 34.328 1.00 88.88 848 LYS A N 1
ATOM 6979 C CA . LYS A 1 848 ? -8.813 17.551 35.260 1.00 88.88 848 LYS A CA 1
ATOM 6980 C C . LYS A 1 848 ? -9.268 18.863 34.618 1.00 88.88 848 LYS A C 1
ATOM 6982 O O . LYS A 1 848 ? -8.433 19.643 34.158 1.00 88.88 848 LYS A O 1
ATOM 6987 N N . SER A 1 849 ? -10.564 19.156 34.706 1.00 86.31 849 SER A N 1
ATOM 6988 C CA . SER A 1 849 ? -11.136 20.464 34.369 1.00 86.31 849 SER A CA 1
ATOM 6989 C C . SER A 1 849 ? -12.265 20.841 35.328 1.00 86.31 849 SER A C 1
ATOM 6991 O O . SER A 1 849 ? -12.930 19.977 35.890 1.00 86.31 849 SER A O 1
ATOM 6993 N N . SER A 1 850 ? -12.485 22.143 35.520 1.00 80.25 850 SER A N 1
ATOM 6994 C CA . SER A 1 850 ? -13.621 22.674 36.283 1.00 80.25 850 SER A CA 1
ATOM 6995 C C . SER A 1 850 ? -14.936 22.651 35.502 1.00 80.25 850 SER A C 1
ATOM 6997 O O . SER A 1 850 ? -15.996 22.810 36.101 1.00 80.25 850 SER A O 1
ATOM 6999 N N . HIS A 1 851 ? -14.886 22.455 34.181 1.00 83.81 851 HIS A N 1
ATOM 7000 C CA . HIS A 1 851 ? -16.057 22.493 33.311 1.00 83.81 851 HIS A CA 1
ATOM 7001 C C . HIS A 1 851 ? -16.097 21.274 32.387 1.00 83.81 851 HIS A C 1
ATOM 7003 O O . HIS A 1 851 ? -15.095 20.918 31.776 1.00 83.81 851 HIS A O 1
ATOM 7009 N N . ASN A 1 852 ? -17.277 20.679 32.199 1.00 82.25 852 ASN A N 1
ATOM 7010 C CA . ASN A 1 852 ? -17.476 19.529 31.305 1.00 82.25 852 ASN A CA 1
ATOM 7011 C C . ASN A 1 852 ? -17.695 19.939 29.831 1.00 82.25 852 ASN A C 1
ATOM 7013 O O . ASN A 1 852 ? -18.549 19.384 29.143 1.00 82.25 852 ASN A O 1
ATOM 7017 N N . TYR A 1 853 ? -16.976 20.961 29.357 1.00 88.62 853 TYR A N 1
ATOM 7018 C CA . TYR A 1 853 ? -17.126 21.471 27.985 1.00 88.62 853 TYR A CA 1
ATOM 7019 C C . TYR A 1 853 ? -16.421 20.600 26.949 1.00 88.62 853 TYR A C 1
ATOM 7021 O O . TYR A 1 853 ? -16.883 20.481 25.817 1.00 88.62 853 TYR A O 1
ATOM 7029 N N . PHE A 1 854 ? -15.302 20.007 27.355 1.00 91.12 854 PHE A N 1
ATOM 7030 C CA . PHE A 1 854 ? -14.479 19.106 26.565 1.00 91.12 854 PHE A CA 1
ATOM 7031 C C . PHE A 1 854 ? -14.000 17.967 27.467 1.00 91.12 854 PHE A C 1
ATOM 7033 O O . PHE A 1 854 ? -14.134 18.027 28.690 1.00 91.12 854 PHE A O 1
ATOM 7040 N N . SER A 1 855 ? -13.431 16.922 26.876 1.00 89.94 855 SER A N 1
ATOM 7041 C CA . SER A 1 855 ? -12.856 15.814 27.631 1.00 89.94 855 SER A CA 1
ATOM 7042 C C . SER A 1 855 ? -11.582 15.323 26.965 1.00 89.94 855 SER A C 1
ATOM 7044 O O . SER A 1 855 ? -11.649 14.671 25.934 1.00 89.94 855 SER A O 1
ATOM 7046 N N . ILE A 1 856 ? -10.416 15.627 27.538 1.00 93.12 856 ILE A N 1
ATOM 7047 C CA . ILE A 1 856 ? -9.139 15.068 27.075 1.00 93.12 856 ILE A CA 1
ATOM 7048 C C . ILE A 1 856 ? -8.819 13.847 27.921 1.00 93.12 856 ILE A C 1
ATOM 7050 O O . ILE A 1 856 ? -8.743 13.945 29.146 1.00 93.12 856 ILE A O 1
ATOM 7054 N N . TYR A 1 857 ? -8.617 12.699 27.289 1.00 91.38 857 TYR A N 1
ATOM 7055 C CA . TYR A 1 857 ? -8.365 11.457 28.009 1.00 91.38 857 TYR A CA 1
ATOM 7056 C C . TYR A 1 857 ? -7.456 10.519 27.228 1.00 91.38 857 TYR A C 1
ATOM 7058 O O . TYR A 1 857 ? -7.404 10.548 26.001 1.00 91.38 857 TYR A O 1
ATOM 7066 N N . LYS A 1 858 ? -6.783 9.622 27.941 1.00 89.88 858 LYS A N 1
ATOM 7067 C CA . LYS A 1 858 ? -6.186 8.430 27.346 1.00 89.88 858 LYS A CA 1
ATOM 7068 C C . LYS A 1 858 ? -6.987 7.238 27.830 1.00 89.88 858 LYS A C 1
ATOM 7070 O O . LYS A 1 858 ? -7.119 7.003 29.032 1.00 89.88 858 LYS A O 1
ATOM 7075 N N . SER A 1 859 ? -7.549 6.512 26.867 1.00 79.38 859 SER A N 1
ATOM 7076 C CA . SER A 1 859 ? -8.420 5.367 27.146 1.00 79.38 859 SER A CA 1
ATOM 7077 C C . SER A 1 859 ? -7.676 4.224 27.827 1.00 79.38 859 SER A C 1
ATOM 7079 O O . SER A 1 859 ? -8.267 3.489 28.614 1.00 79.38 859 SER A O 1
ATOM 7081 N N . ASN A 1 860 ? -6.384 4.090 27.526 1.00 80.25 860 ASN A N 1
ATOM 7082 C CA . ASN A 1 860 ? -5.615 2.922 27.888 1.00 80.25 860 ASN A CA 1
ATOM 7083 C C . ASN A 1 860 ? -4.131 3.268 28.121 1.00 80.25 860 ASN A C 1
ATOM 7085 O O . ASN A 1 860 ? -3.340 3.306 27.181 1.00 80.25 860 ASN A O 1
ATOM 7089 N N . PHE A 1 861 ? -3.747 3.481 29.382 1.00 85.19 861 PHE A N 1
ATOM 7090 C CA . PHE A 1 861 ? -2.350 3.405 29.813 1.00 85.19 861 PHE A CA 1
ATOM 7091 C C . PHE A 1 861 ? -1.946 1.941 30.002 1.00 85.19 861 PHE A C 1
ATOM 7093 O O . PHE A 1 861 ? -2.500 1.302 30.906 1.00 85.19 861 PHE A O 1
ATOM 7100 N N . PRO A 1 862 ? -0.971 1.415 29.231 1.00 78.06 862 PRO A N 1
ATOM 7101 C CA . PRO A 1 862 ? -0.639 -0.002 29.242 1.00 78.06 862 PRO A CA 1
ATOM 7102 C C . PRO A 1 862 ? -0.348 -0.513 30.656 1.00 78.06 862 PRO A C 1
ATOM 7104 O O . PRO A 1 862 ? -1.084 -1.362 31.151 1.00 78.06 862 PRO A O 1
ATOM 7107 N N . ILE A 1 863 ? 0.672 0.001 31.344 1.00 84.94 863 ILE A N 1
ATOM 7108 C CA . ILE A 1 863 ? 0.967 -0.379 32.732 1.00 84.94 863 ILE A CA 1
ATOM 7109 C C . ILE A 1 863 ? 1.377 0.873 33.502 1.00 84.94 863 ILE A C 1
ATOM 7111 O O . ILE A 1 863 ? 2.326 1.566 33.126 1.00 84.94 863 ILE A O 1
ATOM 7115 N N . ILE A 1 864 ? 0.689 1.130 34.612 1.00 88.38 864 ILE A N 1
ATOM 7116 C CA . ILE A 1 864 ? 1.024 2.210 35.536 1.00 88.38 864 ILE A CA 1
ATOM 7117 C C . ILE A 1 864 ? 1.027 1.690 36.973 1.00 88.38 864 ILE A C 1
ATOM 7119 O O . ILE A 1 864 ? 0.037 1.162 37.477 1.00 88.38 864 ILE A O 1
ATOM 7123 N N . GLY A 1 865 ? 2.174 1.797 37.628 1.00 87.19 865 GLY A N 1
ATOM 7124 C CA . GLY A 1 865 ? 2.355 1.487 39.038 1.00 87.19 865 GLY A CA 1
ATOM 7125 C C . GLY A 1 865 ? 2.366 2.761 39.869 1.00 87.19 865 GLY A C 1
ATOM 7126 O O . GLY A 1 865 ? 2.874 3.781 39.418 1.00 87.19 865 GLY A O 1
ATOM 7127 N N . ASN A 1 866 ? 1.861 2.720 41.096 1.00 88.81 866 ASN A N 1
ATOM 7128 C CA . ASN A 1 866 ? 2.042 3.818 42.040 1.00 88.81 866 ASN A CA 1
ATOM 7129 C C . ASN A 1 866 ? 2.367 3.305 43.441 1.00 88.81 866 ASN A C 1
ATOM 7131 O O . ASN A 1 866 ? 1.830 2.292 43.883 1.00 88.81 866 ASN A O 1
ATOM 7135 N N . ASN A 1 867 ? 3.223 4.019 44.160 1.00 86.44 867 ASN A N 1
ATOM 7136 C CA . ASN A 1 867 ? 3.421 3.827 45.595 1.00 86.44 867 ASN A CA 1
ATOM 7137 C C . ASN A 1 867 ? 3.213 5.169 46.322 1.00 86.44 867 ASN A C 1
ATOM 7139 O O . ASN A 1 867 ? 2.454 6.020 45.841 1.00 86.44 867 ASN A O 1
ATOM 7143 N N . LYS A 1 868 ? 3.803 5.334 47.512 1.00 84.50 868 LYS A N 1
ATOM 7144 C CA . LYS A 1 868 ? 3.675 6.566 48.299 1.00 84.50 868 LYS A CA 1
ATOM 7145 C C . LYS A 1 868 ? 4.302 7.770 47.585 1.00 84.50 868 LYS A C 1
ATOM 7147 O O . LYS A 1 868 ? 3.663 8.813 47.521 1.00 84.50 868 LYS A O 1
ATOM 7152 N N . ASP A 1 869 ? 5.481 7.588 46.994 1.00 86.75 869 ASP A N 1
ATOM 7153 C CA . ASP A 1 869 ? 6.347 8.698 46.571 1.00 86.75 869 ASP A CA 1
ATOM 7154 C C . ASP A 1 869 ? 6.520 8.790 45.042 1.00 86.75 869 ASP A C 1
ATOM 7156 O O . ASP A 1 869 ? 6.912 9.828 44.507 1.00 86.75 869 ASP A O 1
ATOM 7160 N N . SER A 1 870 ? 6.215 7.713 44.316 1.00 90.00 870 SER A N 1
ATOM 7161 C CA . SER A 1 870 ? 6.536 7.574 42.896 1.00 90.00 870 SER A CA 1
ATOM 7162 C C . SER A 1 870 ? 5.409 6.940 42.081 1.00 90.00 870 SER A C 1
ATOM 7164 O O . SER A 1 870 ? 4.650 6.087 42.557 1.00 90.00 870 SER A O 1
ATOM 7166 N N . VAL A 1 871 ? 5.369 7.312 40.803 1.00 93.06 871 VAL A N 1
ATOM 7167 C CA . VAL A 1 871 ? 4.593 6.660 39.746 1.00 93.06 871 VAL A CA 1
ATOM 7168 C C . VAL A 1 871 ? 5.561 5.969 38.796 1.00 93.06 871 VAL A C 1
ATOM 7170 O O . VAL A 1 871 ? 6.527 6.565 38.330 1.00 93.06 871 VAL A O 1
ATOM 7173 N N . ILE A 1 872 ? 5.305 4.703 38.495 1.00 91.38 872 ILE A N 1
ATOM 7174 C CA . ILE A 1 872 ? 6.073 3.912 37.541 1.00 91.38 872 ILE A CA 1
ATOM 7175 C C . ILE A 1 872 ? 5.240 3.783 36.274 1.00 91.38 872 ILE A C 1
ATOM 7177 O O . ILE A 1 872 ? 4.244 3.066 36.245 1.00 91.38 872 ILE A O 1
ATOM 7181 N N . HIS A 1 873 ? 5.649 4.482 35.229 1.00 92.81 873 HIS A N 1
ATOM 7182 C CA . HIS A 1 873 ? 4.984 4.498 33.936 1.00 92.81 873 HIS A CA 1
ATOM 7183 C C . HIS A 1 873 ? 5.726 3.565 32.968 1.00 92.81 873 HIS A C 1
ATOM 7185 O O . HIS A 1 873 ? 6.924 3.740 32.778 1.00 92.81 873 HIS A O 1
ATOM 7191 N N . ILE A 1 874 ? 5.076 2.560 32.373 1.00 89.56 874 ILE A N 1
ATOM 7192 C CA . ILE A 1 874 ? 5.746 1.636 31.440 1.00 89.56 874 ILE A CA 1
ATOM 7193 C C . ILE A 1 874 ? 5.165 1.775 30.035 1.00 89.56 874 ILE A C 1
ATOM 7195 O O . ILE A 1 874 ? 3.961 1.618 29.837 1.00 89.56 874 ILE A O 1
ATOM 7199 N N . ILE A 1 875 ? 6.057 1.962 29.063 1.00 89.06 875 ILE A N 1
ATOM 7200 C CA . ILE A 1 875 ? 5.756 2.002 27.632 1.00 89.06 875 ILE A CA 1
ATOM 7201 C C . ILE A 1 875 ? 6.533 0.890 26.927 1.00 89.06 875 ILE A C 1
ATOM 7203 O O . ILE A 1 875 ? 7.674 0.591 27.282 1.00 89.06 875 ILE A O 1
ATOM 7207 N N . LEU A 1 876 ? 5.915 0.269 25.923 1.00 84.31 876 LEU A N 1
ATOM 7208 C CA . LEU A 1 876 ? 6.518 -0.783 25.104 1.00 84.31 876 LEU A CA 1
ATOM 7209 C C . LEU A 1 876 ? 6.625 -0.299 23.659 1.00 84.31 876 LEU A C 1
ATOM 7211 O O . LEU A 1 876 ? 5.609 0.061 23.060 1.00 84.31 876 LEU A O 1
ATOM 7215 N N . LYS A 1 877 ? 7.832 -0.322 23.094 1.00 84.75 877 LYS A N 1
ATOM 7216 C CA . LYS A 1 877 ? 8.109 0.013 21.692 1.00 84.75 877 LYS A CA 1
ATOM 7217 C C . LYS A 1 877 ? 8.925 -1.108 21.051 1.00 84.75 877 LYS A C 1
ATOM 7219 O O . LYS A 1 877 ? 9.710 -1.771 21.723 1.00 84.75 877 LYS A O 1
ATOM 7224 N N . SER A 1 878 ? 8.726 -1.343 19.754 1.00 78.06 878 SER A N 1
ATOM 7225 C CA . SER A 1 878 ? 9.516 -2.335 19.008 1.00 78.06 878 SER A CA 1
ATOM 7226 C C . SER A 1 878 ? 11.005 -1.990 19.057 1.00 78.06 878 SER A C 1
ATOM 7228 O O . SER A 1 878 ? 11.809 -2.793 19.520 1.00 78.06 878 SER A O 1
ATOM 7230 N N . ASN A 1 879 ? 11.349 -0.762 18.678 1.00 79.00 879 ASN A N 1
ATOM 7231 C CA . ASN A 1 879 ? 12.705 -0.222 18.668 1.00 79.00 879 ASN A CA 1
ATOM 7232 C C . ASN A 1 879 ? 12.673 1.316 18.753 1.00 79.00 879 ASN A C 1
ATOM 7234 O O . ASN A 1 879 ? 11.599 1.926 18.722 1.00 79.00 879 ASN A O 1
ATOM 7238 N N . ILE A 1 880 ? 13.853 1.935 18.827 1.00 80.50 880 ILE A N 1
ATOM 7239 C CA . ILE A 1 880 ? 14.033 3.385 18.680 1.00 80.50 880 ILE A CA 1
ATOM 7240 C C . ILE A 1 880 ? 15.017 3.685 17.542 1.00 80.50 880 ILE A C 1
ATOM 7242 O O . ILE A 1 880 ? 16.027 3.007 17.375 1.00 80.50 880 ILE A O 1
ATOM 7246 N N . SER A 1 881 ? 14.705 4.687 16.727 1.00 79.12 881 SER A N 1
ATOM 7247 C CA . SER A 1 881 ? 15.481 5.124 15.563 1.00 79.12 881 SER A CA 1
ATOM 7248 C C . SER A 1 881 ? 15.339 6.633 15.384 1.00 79.12 881 SER A C 1
ATOM 7250 O O . SER A 1 881 ? 14.416 7.230 15.934 1.00 79.12 881 SER A O 1
ATOM 7252 N N . GLN A 1 882 ? 16.195 7.257 14.572 1.00 72.88 882 GLN A N 1
ATOM 7253 C CA . GLN A 1 882 ? 16.066 8.689 14.266 1.00 72.88 882 GLN A CA 1
ATOM 7254 C C . GLN A 1 882 ? 14.686 9.050 13.689 1.00 72.88 882 GLN A C 1
ATOM 7256 O O . GLN A 1 882 ? 14.176 10.127 13.979 1.00 72.88 882 GLN A O 1
ATOM 7261 N N . LEU A 1 883 ? 14.058 8.136 12.937 1.00 68.50 883 LEU A N 1
ATOM 7262 C CA . LEU A 1 883 ? 12.751 8.354 12.310 1.00 68.50 883 LEU A CA 1
ATOM 7263 C C . LEU A 1 883 ? 11.596 8.417 13.319 1.00 68.50 883 LEU A C 1
ATOM 7265 O O . LEU A 1 883 ? 10.680 9.206 13.134 1.00 68.50 883 LEU A O 1
ATOM 7269 N N . ASN A 1 884 ? 11.625 7.595 14.373 1.00 79.38 884 ASN A N 1
ATOM 7270 C CA . ASN A 1 884 ? 10.515 7.481 15.332 1.00 79.38 884 ASN A CA 1
ATOM 7271 C C . ASN A 1 884 ? 10.820 8.088 16.713 1.00 79.38 884 ASN A C 1
ATOM 7273 O O . ASN A 1 884 ? 9.958 8.082 17.591 1.00 79.38 884 ASN A O 1
ATOM 7277 N N . PHE A 1 885 ? 12.034 8.611 16.915 1.00 87.00 885 PHE A N 1
ATOM 7278 C CA . PHE A 1 885 ? 12.493 9.153 18.192 1.00 87.00 885 PHE A CA 1
ATOM 7279 C C . PHE A 1 885 ? 11.557 10.236 18.735 1.00 87.00 885 PHE A C 1
ATOM 7281 O O . PHE A 1 885 ? 11.089 10.135 19.870 1.00 87.00 885 PHE A O 1
ATOM 7288 N N . TRP A 1 886 ? 11.261 11.248 17.915 1.00 87.19 886 TRP A N 1
ATOM 7289 C CA . TRP A 1 886 ? 10.452 12.388 18.337 1.00 87.19 886 TRP A CA 1
ATOM 7290 C C . TRP A 1 886 ? 9.026 11.985 18.686 1.00 87.19 886 TRP A C 1
ATOM 7292 O O . TRP A 1 886 ? 8.525 12.403 19.724 1.00 87.19 886 TRP A O 1
ATOM 7302 N N . ASP A 1 887 ? 8.409 11.111 17.893 1.00 87.19 887 ASP A N 1
ATOM 7303 C CA . ASP A 1 887 ? 7.060 10.619 18.175 1.00 87.19 887 ASP A CA 1
ATOM 7304 C C . ASP A 1 887 ? 6.999 9.892 19.527 1.00 87.19 887 ASP A C 1
ATOM 7306 O O . ASP A 1 887 ? 6.102 10.156 20.327 1.00 87.19 887 ASP A O 1
ATOM 7310 N N . ILE A 1 888 ? 7.996 9.052 19.839 1.00 90.31 888 ILE A N 1
ATOM 7311 C CA . ILE A 1 888 ? 8.072 8.349 21.130 1.00 90.31 888 ILE A CA 1
ATOM 7312 C C . ILE A 1 888 ? 8.271 9.343 22.288 1.00 90.31 888 ILE A C 1
ATOM 7314 O O . ILE A 1 888 ? 7.637 9.194 23.334 1.00 90.31 888 ILE A O 1
ATOM 7318 N N . MET A 1 889 ? 9.135 10.354 22.135 1.00 93.81 889 MET A N 1
ATOM 7319 C CA . MET A 1 889 ? 9.380 11.347 23.193 1.00 93.81 889 MET A CA 1
ATOM 7320 C C . MET A 1 889 ? 8.164 12.248 23.442 1.00 93.81 889 MET A C 1
ATOM 7322 O O . MET A 1 889 ? 7.829 12.520 24.596 1.00 93.81 889 MET A O 1
ATOM 7326 N N . ILE A 1 890 ? 7.477 12.673 22.378 1.00 93.50 890 ILE A N 1
ATOM 7327 C CA . ILE A 1 890 ? 6.243 13.465 22.451 1.00 93.50 890 ILE A CA 1
ATOM 7328 C C . ILE A 1 890 ? 5.136 12.655 23.138 1.00 93.50 890 ILE A C 1
ATOM 7330 O O . ILE A 1 890 ? 4.460 13.173 24.030 1.00 93.50 890 ILE A O 1
ATOM 7334 N N . GLU A 1 891 ? 4.980 11.375 22.785 1.00 94.00 891 GLU A N 1
ATOM 7335 C CA . GLU A 1 891 ? 4.029 10.468 23.435 1.00 94.00 891 GLU A CA 1
ATOM 7336 C C . GLU A 1 891 ? 4.292 10.369 24.942 1.00 94.00 891 GLU A C 1
ATOM 7338 O O . GLU A 1 891 ? 3.377 10.583 25.740 1.00 94.00 891 GLU A O 1
ATOM 7343 N N . ILE A 1 892 ? 5.551 10.146 25.337 1.00 94.75 892 ILE A N 1
ATOM 7344 C CA . ILE A 1 892 ? 5.970 10.092 26.745 1.00 94.75 892 ILE A CA 1
ATOM 7345 C C . ILE A 1 892 ? 5.637 11.397 27.474 1.00 94.75 892 ILE A C 1
ATOM 7347 O O . ILE A 1 892 ? 5.110 11.350 28.588 1.00 94.75 892 ILE A O 1
ATOM 7351 N N . LEU A 1 893 ? 5.918 12.553 26.868 1.00 95.50 893 LEU A N 1
ATOM 7352 C CA . LEU A 1 893 ? 5.669 13.861 27.475 1.00 95.50 893 LEU A CA 1
ATOM 7353 C C . LEU A 1 893 ? 4.175 14.098 27.736 1.00 95.50 893 LEU A C 1
ATOM 7355 O O . LEU A 1 893 ? 3.794 14.443 28.856 1.00 95.50 893 LEU A O 1
ATOM 7359 N N . PHE A 1 894 ? 3.318 13.867 26.739 1.00 95.00 894 PHE A N 1
ATOM 7360 C CA . PHE A 1 894 ? 1.872 14.060 26.886 1.00 95.00 894 PHE A CA 1
ATOM 7361 C C . PHE A 1 894 ? 1.229 13.042 27.833 1.00 95.00 894 PHE A C 1
ATOM 7363 O O . PHE A 1 894 ? 0.314 13.384 28.586 1.00 95.00 894 PHE A O 1
ATOM 7370 N N . GLU A 1 895 ? 1.708 11.799 27.837 1.00 94.94 895 GLU A N 1
ATOM 7371 C CA . GLU A 1 895 ? 1.255 10.781 28.785 1.00 94.94 895 GLU A CA 1
ATOM 7372 C C . GLU A 1 895 ? 1.589 11.166 30.228 1.00 94.94 895 GLU A C 1
ATOM 7374 O O . GLU A 1 895 ? 0.722 11.101 31.102 1.00 94.94 895 GLU A O 1
ATOM 7379 N N . ARG A 1 896 ? 2.809 11.654 30.474 1.00 94.06 896 ARG A N 1
ATOM 7380 C CA . ARG A 1 896 ? 3.227 12.167 31.787 1.00 94.06 896 ARG A CA 1
ATOM 7381 C C . ARG A 1 896 ? 2.437 13.410 32.194 1.00 94.06 896 ARG A C 1
ATOM 7383 O O . ARG A 1 896 ? 1.996 13.487 33.338 1.00 94.06 896 ARG A O 1
ATOM 7390 N N . PHE A 1 897 ? 2.176 14.333 31.265 1.00 93.81 897 PHE A N 1
ATOM 7391 C CA . PHE A 1 897 ? 1.305 15.490 31.500 1.00 93.81 897 PHE A CA 1
ATOM 7392 C C . PHE A 1 897 ? -0.085 15.066 31.992 1.00 93.81 897 PHE A C 1
ATOM 7394 O O . PHE A 1 897 ? -0.589 15.620 32.969 1.00 93.81 897 PHE A O 1
ATOM 7401 N N . LEU A 1 898 ? -0.689 14.055 31.366 1.00 93.31 898 LEU A N 1
ATOM 7402 C CA . LEU A 1 898 ? -2.001 13.554 31.766 1.00 93.31 898 LEU A CA 1
ATOM 7403 C C . LEU A 1 898 ? -1.965 12.854 33.138 1.00 93.31 898 LEU A C 1
ATOM 7405 O O . LEU A 1 898 ? -2.867 13.064 33.947 1.00 93.31 898 LEU A O 1
ATOM 7409 N N . ILE A 1 899 ? -0.907 12.084 33.433 1.00 93.19 899 ILE A N 1
ATOM 7410 C CA . ILE A 1 899 ? -0.687 11.444 34.746 1.00 93.19 899 ILE A CA 1
ATOM 7411 C C . ILE A 1 899 ? -0.539 12.487 35.865 1.00 93.19 899 ILE A C 1
ATOM 7413 O O . ILE A 1 899 ? -1.048 12.266 36.961 1.00 93.19 899 ILE A O 1
ATOM 7417 N N . TYR A 1 900 ? 0.117 13.622 35.600 1.00 92.25 900 TYR A N 1
ATOM 7418 C CA . TYR A 1 900 ? 0.238 14.727 36.559 1.00 92.25 900 TYR A CA 1
ATOM 7419 C C . TYR A 1 900 ? -1.069 15.491 36.795 1.00 92.25 900 TYR A C 1
ATOM 7421 O O . TYR A 1 900 ? -1.177 16.214 37.781 1.00 92.25 900 TYR A O 1
ATOM 7429 N N . ASN A 1 901 ? -2.053 15.375 35.901 1.00 90.94 901 ASN A N 1
ATOM 7430 C CA . ASN A 1 901 ? -3.269 16.186 35.936 1.00 90.94 901 ASN A CA 1
ATOM 7431 C C . ASN A 1 901 ? -4.563 15.340 35.891 1.00 90.94 901 ASN A C 1
ATOM 7433 O O . ASN A 1 901 ? -5.436 15.630 35.064 1.00 90.94 901 ASN A O 1
ATOM 7437 N N . PRO A 1 902 ? -4.732 14.316 36.754 1.00 92.12 902 PRO A N 1
ATOM 7438 C CA . PRO A 1 902 ? -5.881 13.424 36.693 1.00 92.12 902 PRO A CA 1
ATOM 7439 C C . PRO A 1 902 ? -7.145 14.074 37.273 1.00 92.12 902 PRO A C 1
ATOM 7441 O O . PRO A 1 902 ? -7.108 14.805 38.265 1.00 92.12 902 PRO A O 1
ATOM 7444 N N . ASP A 1 903 ? -8.286 13.773 36.659 1.00 87.44 903 ASP A N 1
ATOM 7445 C CA . ASP A 1 903 ? -9.589 14.311 37.053 1.00 87.44 903 ASP A CA 1
ATOM 7446 C C . ASP A 1 903 ? -10.179 13.632 38.305 1.00 87.44 903 ASP A C 1
ATOM 7448 O O . ASP A 1 903 ? -10.594 14.303 39.253 1.00 87.44 903 ASP A O 1
ATOM 7452 N N . PHE A 1 904 ? -10.174 12.294 38.346 1.00 84.25 904 PHE A N 1
ATOM 7453 C CA . PHE A 1 904 ? -10.802 11.514 39.420 1.00 84.25 904 PHE A CA 1
ATOM 7454 C C . PHE A 1 904 ? -10.027 11.582 40.742 1.00 84.25 904 PHE A C 1
ATOM 7456 O O . PHE A 1 904 ? -8.809 11.422 40.757 1.00 84.25 904 PHE A O 1
ATOM 7463 N N . GLU A 1 905 ? -10.740 11.700 41.867 1.00 80.56 905 GLU A N 1
ATOM 7464 C CA . GLU A 1 905 ? -10.140 11.828 43.208 1.00 80.56 905 GLU A CA 1
ATOM 7465 C C . GLU A 1 905 ? -9.200 10.665 43.556 1.00 80.56 905 GLU A C 1
ATOM 7467 O O . GLU A 1 905 ? -8.043 10.872 43.907 1.00 80.56 905 GLU A O 1
ATOM 7472 N N . ASN A 1 906 ? -9.645 9.431 43.303 1.00 82.25 906 ASN A N 1
ATOM 7473 C CA . ASN A 1 906 ? -8.827 8.233 43.502 1.00 82.25 906 ASN A CA 1
ATOM 7474 C C . ASN A 1 906 ? -7.536 8.234 42.672 1.00 82.25 906 ASN A C 1
ATOM 7476 O O . ASN A 1 906 ? -6.576 7.567 43.050 1.00 82.25 906 ASN A O 1
ATOM 7480 N N . ASP A 1 907 ? -7.524 8.900 41.515 1.00 85.88 907 ASP A N 1
ATOM 7481 C CA . ASP A 1 907 ? -6.339 9.000 40.664 1.00 85.88 907 ASP A CA 1
ATOM 7482 C C . ASP A 1 907 ? -5.419 10.141 41.116 1.00 85.88 907 ASP A C 1
ATOM 7484 O O . ASP A 1 907 ? -4.202 10.006 40.989 1.00 85.88 907 ASP A O 1
ATOM 7488 N N . LYS A 1 908 ? -5.956 11.203 41.733 1.00 84.00 908 LYS A N 1
ATOM 7489 C CA . LYS A 1 908 ? -5.145 12.242 42.387 1.00 84.00 908 LYS A CA 1
ATOM 7490 C C . LYS A 1 908 ? -4.307 11.642 43.509 1.00 84.00 908 LYS A C 1
ATOM 7492 O O . LYS A 1 908 ? -3.088 11.757 43.476 1.00 84.00 908 LYS A O 1
ATOM 7497 N N . ASP A 1 909 ? -4.918 10.865 44.400 1.00 83.94 909 ASP A N 1
ATOM 7498 C CA . ASP A 1 909 ? -4.192 10.169 45.475 1.00 83.94 909 ASP A CA 1
ATOM 7499 C C . ASP A 1 909 ? -3.103 9.223 44.943 1.00 83.94 909 ASP A C 1
ATOM 7501 O O . ASP A 1 909 ? -2.072 8.971 45.583 1.00 83.94 909 ASP A O 1
ATOM 7505 N N . ARG A 1 910 ? -3.328 8.649 43.756 1.00 86.50 910 ARG A N 1
ATOM 7506 C CA . ARG A 1 910 ? -2.400 7.703 43.134 1.00 86.50 910 ARG A CA 1
ATOM 7507 C C . ARG A 1 910 ? -1.239 8.396 42.447 1.00 86.50 910 ARG A C 1
ATOM 7509 O O . ARG A 1 910 ? -0.129 7.884 42.594 1.00 86.50 910 ARG A O 1
ATOM 7516 N N . TYR A 1 911 ? -1.469 9.499 41.742 1.00 89.69 911 TYR A N 1
ATOM 7517 C CA . TYR A 1 911 ? -0.508 10.044 40.781 1.00 89.69 911 TYR A CA 1
ATOM 7518 C C . TYR A 1 911 ? -0.121 11.502 41.022 1.00 89.69 911 TYR A C 1
ATOM 7520 O O . TYR A 1 911 ? 1.006 11.877 40.699 1.00 89.69 911 TYR A O 1
ATOM 7528 N N . ASP A 1 912 ? -1.019 12.311 41.587 1.00 81.75 912 ASP A N 1
ATOM 7529 C CA . ASP A 1 912 ? -0.792 13.745 41.730 1.00 81.75 912 ASP A CA 1
ATOM 7530 C C . ASP A 1 912 ? 0.439 14.014 42.606 1.00 81.75 912 ASP A C 1
ATOM 7532 O O . ASP A 1 912 ? 0.691 13.349 43.612 1.00 81.75 912 ASP A O 1
ATOM 7536 N N . ASN A 1 913 ? 1.239 14.990 42.184 1.00 80.69 913 ASN A N 1
ATOM 7537 C CA . ASN A 1 913 ? 2.474 15.435 42.826 1.00 80.69 913 ASN A CA 1
ATOM 7538 C C . ASN A 1 913 ? 3.603 14.409 43.047 1.00 80.69 913 ASN A C 1
ATOM 7540 O O . ASN A 1 913 ? 4.631 14.796 43.607 1.00 80.69 913 ASN A O 1
ATOM 7544 N N . LYS A 1 914 ? 3.492 13.171 42.559 1.00 89.56 914 LYS A N 1
ATOM 7545 C CA . LYS A 1 914 ? 4.531 12.135 42.707 1.00 89.56 914 LYS A CA 1
ATOM 7546 C C . LYS A 1 914 ? 5.568 12.169 41.586 1.00 89.56 914 LYS A C 1
ATOM 7548 O O . LYS A 1 914 ? 5.284 12.597 40.471 1.00 89.56 914 LYS A O 1
ATOM 7553 N N . GLU A 1 915 ? 6.785 11.698 41.858 1.00 91.06 915 GLU A N 1
ATOM 7554 C CA . GLU A 1 915 ? 7.820 11.594 40.820 1.00 91.06 915 GLU A CA 1
ATOM 7555 C C . GLU A 1 915 ? 7.443 10.494 39.818 1.00 91.06 915 GLU A C 1
ATOM 7557 O O . GLU A 1 915 ? 7.235 9.344 40.211 1.00 91.06 915 GLU A O 1
ATOM 7562 N N . ILE A 1 916 ? 7.354 10.823 38.525 1.00 94.00 916 ILE A N 1
ATOM 7563 C CA . ILE A 1 916 ? 7.076 9.829 37.486 1.00 94.00 916 ILE A CA 1
ATOM 7564 C C . ILE A 1 916 ? 8.403 9.287 36.951 1.00 94.00 916 ILE A C 1
ATOM 7566 O O . ILE A 1 916 ? 9.213 10.023 36.387 1.00 94.00 916 ILE A O 1
ATOM 7570 N N . ILE A 1 917 ? 8.594 7.976 37.055 1.00 93.25 917 ILE A N 1
ATOM 7571 C CA . ILE A 1 917 ? 9.678 7.235 36.410 1.00 93.25 917 ILE A CA 1
ATOM 7572 C C . ILE A 1 917 ? 9.087 6.469 35.233 1.00 93.25 917 ILE A C 1
ATOM 7574 O O . ILE A 1 917 ? 8.262 5.575 35.425 1.00 93.25 917 ILE A O 1
ATOM 7578 N N . THR A 1 918 ? 9.516 6.798 34.017 1.00 94.00 918 THR A N 1
ATOM 7579 C CA . THR A 1 918 ? 9.053 6.123 32.803 1.00 94.00 918 THR A CA 1
ATOM 7580 C C . THR A 1 918 ? 10.067 5.075 32.347 1.00 94.00 918 THR A C 1
ATOM 7582 O O . THR A 1 918 ? 11.230 5.391 32.133 1.00 94.00 918 THR A O 1
ATOM 7585 N N . TYR A 1 919 ? 9.639 3.823 32.195 1.00 91.44 919 TYR A N 1
ATOM 7586 C CA . TYR A 1 919 ? 10.411 2.746 31.579 1.00 91.44 919 TYR A CA 1
ATOM 7587 C C . TYR A 1 919 ? 9.889 2.507 30.161 1.00 91.44 919 TYR A C 1
ATOM 7589 O O . TYR A 1 919 ? 8.788 1.986 29.993 1.00 91.44 919 TYR A O 1
ATOM 7597 N N . CYS A 1 920 ? 10.674 2.867 29.149 1.00 91.12 920 CYS A N 1
ATOM 7598 C CA . CYS A 1 920 ? 10.387 2.551 27.752 1.00 91.12 920 CYS A CA 1
ATOM 7599 C C . CYS A 1 920 ? 11.162 1.284 27.362 1.00 91.12 920 CYS A C 1
ATOM 7601 O O . CYS A 1 920 ? 12.381 1.329 27.210 1.00 91.12 920 CYS A O 1
ATOM 7603 N N . PHE A 1 921 ? 10.486 0.137 27.264 1.00 87.12 921 PHE A N 1
ATOM 7604 C CA . PHE A 1 921 ? 11.108 -1.121 26.836 1.00 87.12 921 PHE A CA 1
ATOM 7605 C C . PHE A 1 921 ? 11.199 -1.178 25.312 1.00 87.12 921 PHE A C 1
ATOM 7607 O O . PHE A 1 921 ? 10.195 -0.979 24.627 1.00 87.12 921 PHE A O 1
ATOM 7614 N N . LEU A 1 922 ? 12.391 -1.505 24.811 1.00 85.56 922 LEU A N 1
ATOM 7615 C CA . LEU A 1 922 ? 12.706 -1.674 23.395 1.00 85.56 922 LEU A CA 1
ATOM 7616 C C . LEU A 1 922 ? 12.815 -3.172 23.104 1.00 85.56 922 LEU A C 1
ATOM 7618 O O . LEU A 1 922 ? 13.790 -3.835 23.471 1.00 85.56 922 LEU A O 1
ATOM 7622 N N . LEU A 1 923 ? 11.749 -3.716 22.529 1.00 77.38 923 LEU A N 1
ATOM 7623 C CA . LEU A 1 923 ? 11.479 -5.150 22.508 1.00 77.38 923 LEU A CA 1
ATOM 7624 C C . LEU A 1 923 ? 12.398 -5.920 21.554 1.00 77.38 923 LEU A C 1
ATOM 7626 O O . LEU A 1 923 ? 12.895 -6.985 21.918 1.00 77.38 923 LEU A O 1
ATOM 7630 N N . ASP A 1 924 ? 12.644 -5.382 20.362 1.00 75.00 924 ASP A N 1
ATOM 7631 C CA . ASP A 1 924 ? 13.506 -6.008 19.357 1.00 75.00 924 ASP A CA 1
ATOM 7632 C C . ASP A 1 924 ? 14.998 -5.785 19.682 1.00 75.00 924 ASP A C 1
ATOM 7634 O O . ASP A 1 924 ? 15.835 -6.651 19.415 1.00 75.00 924 ASP A O 1
ATOM 7638 N N . ASP A 1 925 ? 15.324 -4.684 20.370 1.00 75.06 925 ASP A N 1
ATOM 7639 C CA . ASP A 1 925 ? 16.686 -4.368 20.828 1.00 75.06 925 ASP A CA 1
ATOM 7640 C C . ASP A 1 925 ? 17.072 -5.100 22.125 1.00 75.06 925 ASP A C 1
ATOM 7642 O O . ASP A 1 925 ? 18.231 -5.068 22.548 1.00 75.06 925 ASP A O 1
ATOM 7646 N N . ASN A 1 926 ? 16.113 -5.775 22.767 1.00 77.88 926 ASN A N 1
ATOM 7647 C CA . ASN A 1 926 ? 16.283 -6.436 24.059 1.00 77.88 926 ASN A CA 1
ATOM 7648 C C . ASN A 1 926 ? 16.859 -5.485 25.137 1.00 77.88 926 ASN A C 1
ATOM 7650 O O . ASN A 1 926 ? 17.770 -5.848 25.891 1.00 77.88 926 ASN A O 1
ATOM 7654 N N . SER A 1 927 ? 16.356 -4.247 25.186 1.00 84.38 927 SER A N 1
ATOM 7655 C CA . SER A 1 927 ? 16.843 -3.183 26.076 1.00 84.38 927 SER A CA 1
ATOM 7656 C C . SER A 1 927 ? 15.704 -2.318 26.638 1.00 84.38 927 SER A C 1
ATOM 7658 O O . SER A 1 927 ? 14.523 -2.592 26.415 1.00 84.38 927 SER A O 1
ATOM 7660 N N . TYR A 1 928 ? 16.036 -1.309 27.446 1.00 87.88 928 TYR A N 1
ATOM 7661 C CA . TYR A 1 928 ? 15.070 -0.335 27.953 1.00 87.88 928 TYR A CA 1
ATOM 7662 C C . TYR A 1 928 ? 15.735 1.025 28.193 1.00 87.88 928 TYR A C 1
ATOM 7664 O O . TYR A 1 928 ? 16.921 1.089 28.512 1.00 87.88 928 TYR A O 1
ATOM 7672 N N . ILE A 1 929 ? 14.939 2.090 28.113 1.00 89.81 929 ILE A N 1
ATOM 7673 C CA . ILE A 1 929 ? 15.300 3.458 28.498 1.00 89.81 929 ILE A CA 1
ATOM 7674 C C . ILE A 1 929 ? 14.554 3.786 29.793 1.00 89.81 929 ILE A C 1
ATOM 7676 O O . ILE A 1 929 ? 13.345 3.552 29.890 1.00 89.81 929 ILE A O 1
ATOM 7680 N N . LYS A 1 930 ? 15.251 4.318 30.803 1.00 90.94 930 LYS A N 1
ATOM 7681 C CA . LYS A 1 930 ? 14.615 4.853 32.016 1.00 90.94 930 LYS A CA 1
ATOM 7682 C C . LYS A 1 930 ? 14.659 6.375 31.977 1.00 90.94 930 LYS A C 1
ATOM 7684 O O . LYS A 1 930 ? 15.728 6.965 32.000 1.00 90.94 930 LYS A O 1
ATOM 7689 N N . ILE A 1 931 ? 13.490 6.995 32.004 1.00 91.31 931 ILE A N 1
ATOM 7690 C CA . ILE A 1 931 ? 13.315 8.441 31.939 1.00 91.31 931 ILE A CA 1
ATOM 7691 C C . ILE A 1 931 ? 12.827 8.949 33.292 1.00 91.31 931 ILE A C 1
ATOM 7693 O O . ILE A 1 931 ? 11.813 8.484 33.820 1.00 91.31 931 ILE A O 1
ATOM 7697 N N . VAL A 1 932 ? 13.552 9.919 33.845 1.00 91.00 932 VAL A N 1
ATOM 7698 C CA . VAL A 1 932 ? 13.182 10.642 35.068 1.00 91.00 932 VAL A CA 1
ATOM 7699 C C . VAL A 1 932 ? 13.293 12.135 34.782 1.00 91.00 932 VAL A C 1
ATOM 7701 O O . VAL A 1 932 ? 14.305 12.769 35.071 1.00 91.00 932 VAL A O 1
ATOM 7704 N N . TRP A 1 933 ? 12.256 12.692 34.161 1.00 91.69 933 TRP A N 1
ATOM 7705 C CA . TRP A 1 933 ? 12.147 14.136 33.980 1.00 91.69 933 TRP A CA 1
ATOM 7706 C C . TRP A 1 933 ? 11.593 14.773 35.252 1.00 91.69 933 TRP A C 1
ATOM 7708 O O . TRP A 1 933 ? 10.682 14.236 35.884 1.00 91.69 933 TRP A O 1
ATOM 7718 N N . LYS A 1 934 ? 12.210 15.887 35.654 1.00 88.75 934 LYS A N 1
ATOM 7719 C CA . LYS A 1 934 ? 11.751 16.731 36.768 1.00 88.75 934 LYS A CA 1
ATOM 7720 C C . LYS A 1 934 ? 11.175 18.060 36.281 1.00 88.75 934 LYS A C 1
ATOM 7722 O O . LYS A 1 934 ? 10.359 18.662 36.972 1.00 88.75 934 LYS A O 1
ATOM 7727 N N . TRP A 1 935 ? 11.618 18.512 35.107 1.00 91.19 935 TRP A N 1
ATOM 7728 C CA . TRP A 1 935 ? 11.221 19.772 34.481 1.00 91.19 935 TRP A CA 1
ATOM 7729 C C . TRP A 1 935 ? 9.806 19.714 33.895 1.00 91.19 935 TRP A C 1
ATOM 7731 O O . TRP A 1 935 ? 9.092 20.708 33.904 1.00 91.19 935 TRP A O 1
ATOM 7741 N N . ASP A 1 936 ? 9.355 18.545 33.449 1.00 90.88 936 ASP A N 1
ATOM 7742 C CA . ASP A 1 936 ? 8.080 18.346 32.754 1.00 90.88 936 ASP A CA 1
ATOM 7743 C C . ASP A 1 936 ? 6.859 18.649 33.630 1.00 90.88 936 ASP A C 1
ATOM 7745 O O . ASP A 1 936 ? 5.855 19.162 33.137 1.00 90.88 936 ASP A O 1
ATOM 7749 N N . LYS A 1 937 ? 6.962 18.435 34.948 1.00 87.12 937 LYS A N 1
ATOM 7750 C CA . LYS A 1 937 ? 5.936 18.866 35.910 1.00 87.12 937 LYS A CA 1
ATOM 7751 C C . LYS A 1 937 ? 5.721 20.388 35.889 1.00 87.12 937 LYS A C 1
ATOM 7753 O O . LYS A 1 937 ? 4.604 20.848 36.123 1.00 87.12 937 LYS A O 1
ATOM 7758 N N . MET A 1 938 ? 6.771 21.168 35.617 1.00 88.62 938 MET A N 1
ATOM 7759 C CA . MET A 1 938 ? 6.717 22.636 35.584 1.00 88.62 938 MET A CA 1
ATOM 7760 C C . MET A 1 938 ? 6.123 23.179 34.278 1.00 88.62 938 MET A C 1
ATOM 7762 O O . MET A 1 938 ? 5.682 24.322 34.244 1.00 88.62 938 MET A O 1
ATOM 7766 N N . LEU A 1 939 ? 6.028 22.359 33.226 1.00 89.81 939 LEU A N 1
ATOM 7767 C CA . LEU A 1 939 ? 5.521 22.771 31.912 1.00 89.81 939 LEU A CA 1
ATOM 7768 C C . LEU A 1 939 ? 3.995 22.744 31.789 1.00 89.81 939 LEU A C 1
ATOM 7770 O O . LEU A 1 939 ? 3.454 22.809 30.686 1.00 89.81 939 LEU A O 1
ATOM 7774 N N . ARG A 1 940 ? 3.273 22.619 32.906 1.00 88.12 940 ARG A N 1
ATOM 7775 C CA . ARG A 1 940 ? 1.817 22.449 32.910 1.00 88.12 940 ARG A CA 1
ATOM 7776 C C . ARG A 1 940 ? 1.097 23.508 32.072 1.00 88.12 940 ARG A C 1
ATOM 7778 O O . ARG A 1 940 ? 0.241 23.155 31.265 1.00 88.12 940 ARG A O 1
ATOM 7785 N N . ASP A 1 941 ? 1.433 24.780 32.262 1.00 91.06 941 ASP A N 1
ATOM 7786 C CA . ASP A 1 941 ? 0.738 25.883 31.594 1.00 91.06 941 ASP A CA 1
ATOM 7787 C C . ASP A 1 941 ? 1.198 26.062 30.143 1.00 91.06 941 ASP A C 1
ATOM 7789 O O . ASP A 1 941 ? 0.387 26.382 29.276 1.00 91.06 941 ASP A O 1
ATOM 7793 N N . GLU A 1 942 ? 2.469 25.781 29.847 1.00 92.19 942 GLU A N 1
ATOM 7794 C CA . GLU A 1 942 ? 2.997 25.780 28.479 1.00 92.19 942 GLU A CA 1
ATOM 7795 C C . GLU A 1 942 ? 2.337 24.686 27.630 1.00 92.19 942 GLU A C 1
ATOM 7797 O O . GLU A 1 942 ? 1.799 24.966 26.559 1.00 92.19 942 GLU A O 1
ATOM 7802 N N . LEU A 1 943 ? 2.252 23.459 28.154 1.00 93.56 943 LEU A N 1
ATOM 7803 C CA . LEU A 1 943 ? 1.570 22.356 27.477 1.00 93.56 943 LEU A CA 1
ATOM 7804 C C . LEU A 1 943 ? 0.069 22.619 27.318 1.00 93.56 943 LEU A C 1
ATOM 7806 O O . LEU A 1 943 ? -0.495 22.293 26.276 1.00 93.56 943 LEU A O 1
ATOM 7810 N N . LYS A 1 944 ? -0.591 23.255 28.295 1.00 94.00 944 LYS A N 1
ATOM 7811 C CA . LYS A 1 944 ? -1.991 23.685 28.142 1.00 94.00 944 LYS A CA 1
ATOM 7812 C C . LYS A 1 944 ? -2.170 24.699 27.014 1.00 94.00 944 LYS A C 1
ATOM 7814 O O . LYS A 1 944 ? -3.157 24.593 26.295 1.00 94.00 944 LYS A O 1
ATOM 7819 N N . LYS A 1 945 ? -1.251 25.653 26.838 1.00 94.19 945 LYS A N 1
ATOM 7820 C CA . LYS A 1 945 ? -1.301 26.615 25.721 1.00 94.19 945 LYS A CA 1
ATOM 7821 C C . LYS A 1 945 ? -1.138 25.921 24.372 1.00 94.19 945 LYS A C 1
ATOM 7823 O O . LYS A 1 945 ? -1.890 26.198 23.443 1.00 94.19 945 LYS A O 1
ATOM 7828 N N . GLU A 1 946 ? -0.222 24.964 24.275 1.00 94.25 946 GLU A N 1
ATOM 7829 C CA . GLU A 1 946 ? -0.062 24.177 23.048 1.00 94.25 946 GLU A CA 1
ATOM 7830 C C . GLU A 1 946 ? -1.303 23.317 22.755 1.00 94.25 946 GLU A C 1
ATOM 7832 O O . GLU A 1 946 ? -1.770 23.274 21.616 1.00 94.25 946 GLU A O 1
ATOM 7837 N N . ILE A 1 947 ? -1.920 22.724 23.785 1.00 94.75 947 ILE A N 1
ATOM 7838 C CA . ILE A 1 947 ? -3.214 22.032 23.670 1.00 94.75 947 ILE A CA 1
ATOM 7839 C C . ILE A 1 947 ? -4.325 23.000 23.241 1.00 94.75 947 ILE A C 1
ATOM 7841 O O . ILE A 1 947 ? -5.128 22.648 22.382 1.00 94.75 947 ILE A O 1
ATOM 7845 N N . TYR A 1 948 ? -4.377 24.211 23.803 1.00 95.69 948 TYR A N 1
ATOM 7846 C CA . TYR A 1 948 ? -5.351 25.239 23.430 1.00 95.69 948 TYR A CA 1
ATOM 7847 C C . TYR A 1 948 ? -5.280 25.545 21.935 1.00 95.69 948 TYR A C 1
ATOM 7849 O O . TYR A 1 948 ? -6.299 25.471 21.252 1.00 95.69 948 TYR A O 1
ATOM 7857 N N . HIS A 1 949 ? -4.083 25.828 21.415 1.00 93.75 949 HIS A N 1
ATOM 7858 C CA . HIS A 1 949 ? -3.893 26.134 19.998 1.00 93.75 949 HIS A CA 1
ATOM 7859 C C . HIS A 1 949 ? -4.291 24.961 19.098 1.00 93.75 949 HIS A C 1
ATOM 7861 O O . HIS A 1 949 ? -4.978 25.161 18.094 1.00 93.75 949 HIS A O 1
ATOM 7867 N N . ALA A 1 950 ? -3.917 23.740 19.491 1.00 92.00 950 ALA A N 1
ATOM 7868 C CA . ALA A 1 950 ? -4.327 22.515 18.814 1.00 92.00 950 ALA A CA 1
ATOM 7869 C C . ALA A 1 950 ? -5.856 22.381 18.740 1.00 92.00 950 ALA A C 1
ATOM 7871 O O . ALA A 1 950 ? -6.412 22.163 17.664 1.00 92.00 950 ALA A O 1
ATOM 7872 N N . LEU A 1 951 ? -6.544 22.524 19.877 1.00 93.38 951 LEU A N 1
ATOM 7873 C CA . LEU A 1 951 ? -7.997 22.385 19.949 1.00 93.38 951 LEU A CA 1
ATOM 7874 C C . LEU A 1 951 ? -8.737 23.501 19.223 1.00 93.38 951 LEU A C 1
ATOM 7876 O O . LEU A 1 951 ? -9.719 23.222 18.541 1.00 93.38 951 LEU A O 1
ATOM 7880 N N . TYR A 1 952 ? -8.269 24.741 19.350 1.00 94.19 952 TYR A N 1
ATOM 7881 C CA . TYR A 1 952 ? -8.863 25.889 18.677 1.00 94.19 952 TYR A CA 1
ATOM 7882 C C . TYR A 1 952 ? -8.886 25.672 17.162 1.00 94.19 952 TYR A C 1
ATOM 7884 O O . TYR A 1 952 ? -9.957 25.696 16.561 1.00 94.19 952 TYR A O 1
ATOM 7892 N N . SER A 1 953 ? -7.728 25.345 16.581 1.00 87.56 953 SER A N 1
ATOM 7893 C CA . SER A 1 953 ? -7.603 25.033 15.154 1.00 87.56 953 SER A CA 1
ATOM 7894 C C . SER A 1 953 ? -8.491 23.846 14.757 1.00 87.56 953 SER A C 1
ATOM 7896 O O . SER A 1 953 ? -9.298 23.937 13.835 1.00 87.56 953 SER A O 1
ATOM 7898 N N . HIS A 1 954 ? -8.441 22.757 15.534 1.00 88.62 954 HIS A N 1
ATOM 7899 C CA . HIS A 1 954 ? -9.212 21.547 15.254 1.00 88.62 954 HIS A CA 1
ATOM 7900 C C . HIS A 1 954 ? -10.730 21.771 15.201 1.00 88.62 954 HIS A C 1
ATOM 7902 O O . HIS A 1 954 ? -11.398 21.204 14.337 1.00 88.62 954 HIS A O 1
ATOM 7908 N N . TYR A 1 955 ? -11.292 22.548 16.130 1.00 89.44 955 TYR A N 1
ATOM 7909 C CA . TYR A 1 955 ? -12.730 22.813 16.151 1.00 89.44 955 TYR A CA 1
ATOM 7910 C C . TYR A 1 955 ? -13.141 23.867 15.126 1.00 89.44 955 TYR A C 1
ATOM 7912 O O . TYR A 1 955 ? -14.169 23.678 14.474 1.00 89.44 955 TYR A O 1
ATOM 7920 N N . GLN A 1 956 ? -12.322 24.906 14.938 1.00 88.94 956 GLN A N 1
ATOM 7921 C CA . GLN A 1 956 ? -12.554 25.959 13.951 1.00 88.94 956 GLN A CA 1
ATOM 7922 C C . GLN A 1 956 ? -12.719 25.394 12.534 1.00 88.94 956 GLN A C 1
ATOM 7924 O O . GLN A 1 956 ? -13.608 25.835 11.803 1.00 88.94 956 GLN A O 1
ATOM 7929 N N . ASP A 1 957 ? -11.938 24.374 12.169 1.00 81.56 957 ASP A N 1
ATOM 7930 C CA . ASP A 1 957 ? -12.040 23.700 10.867 1.00 81.56 957 ASP A CA 1
ATOM 7931 C C . ASP A 1 957 ? -13.445 23.125 10.583 1.00 81.56 957 ASP A C 1
ATOM 7933 O O . ASP A 1 957 ? -13.837 23.000 9.423 1.00 81.56 957 ASP A O 1
ATOM 7937 N N . ASN A 1 958 ? -14.239 22.813 11.617 1.00 81.94 958 ASN A N 1
ATOM 7938 C CA . ASN A 1 958 ? -15.587 22.251 11.459 1.00 81.94 958 ASN A CA 1
ATOM 7939 C C . ASN A 1 958 ? -16.689 23.317 11.329 1.00 81.94 958 ASN A C 1
ATOM 7941 O O . ASN A 1 958 ? -17.831 22.989 11.000 1.00 81.94 958 ASN A O 1
ATOM 7945 N N . HIS A 1 959 ? -16.395 24.596 11.585 1.00 88.31 959 HIS A N 1
ATOM 7946 C CA . HIS A 1 959 ? -17.417 25.649 11.613 1.00 88.31 959 HIS A CA 1
ATOM 7947 C C . HIS A 1 959 ? -18.075 25.887 10.246 1.00 88.31 959 HIS A C 1
ATOM 7949 O O . HIS A 1 959 ? -19.261 26.218 10.183 1.00 88.31 959 HIS A O 1
ATOM 7955 N N . GLY A 1 960 ? -17.339 25.663 9.151 1.00 79.00 960 GLY A N 1
ATOM 7956 C CA . GLY A 1 960 ? -17.885 25.717 7.792 1.00 79.00 960 GLY A CA 1
ATOM 7957 C C . GLY A 1 960 ? -19.023 24.722 7.576 1.00 79.00 960 GLY A C 1
ATOM 7958 O O . GLY A 1 960 ? -20.061 25.073 7.016 1.00 79.00 960 GLY A O 1
ATOM 7959 N N . ASP A 1 961 ? -18.878 23.495 8.074 1.00 73.38 961 ASP A N 1
ATOM 7960 C CA . ASP A 1 961 ? -19.911 22.470 7.929 1.00 73.38 961 ASP A CA 1
ATOM 7961 C C . ASP A 1 961 ? -21.132 22.738 8.823 1.00 73.38 961 ASP A C 1
ATOM 7963 O O . ASP A 1 961 ? -22.258 22.447 8.413 1.00 73.38 961 ASP A O 1
ATOM 7967 N N . ILE A 1 962 ? -20.940 23.355 9.998 1.00 85.25 962 ILE A N 1
ATOM 7968 C CA . ILE A 1 962 ? -22.045 23.825 10.852 1.00 85.25 962 ILE A CA 1
ATOM 7969 C C . ILE A 1 962 ? -22.854 24.906 10.121 1.00 85.25 962 ILE A C 1
ATOM 7971 O O . ILE A 1 962 ? -24.079 24.804 10.041 1.00 85.25 962 ILE A O 1
ATOM 7975 N N . TYR A 1 963 ? -22.181 25.909 9.543 1.00 86.00 963 TYR A N 1
ATOM 7976 C CA . TYR A 1 963 ? -22.841 26.972 8.781 1.00 86.00 963 TYR A CA 1
ATOM 7977 C C . TYR A 1 963 ? -23.598 26.418 7.571 1.00 86.00 963 TYR A C 1
ATOM 7979 O O . TYR A 1 963 ? -24.763 26.745 7.369 1.00 86.00 963 TYR A O 1
ATOM 7987 N N . ASN A 1 964 ? -22.974 25.518 6.807 1.00 76.31 964 ASN A N 1
ATOM 7988 C CA . ASN A 1 964 ? -23.615 24.885 5.655 1.00 76.31 964 ASN A CA 1
ATOM 7989 C C . ASN A 1 964 ? -24.857 24.075 6.057 1.00 76.31 964 ASN A C 1
ATOM 7991 O O . ASN A 1 964 ? -25.830 24.035 5.310 1.00 76.31 964 ASN A O 1
ATOM 7995 N N . TYR A 1 965 ? -24.849 23.406 7.216 1.00 79.62 965 TYR A N 1
ATOM 7996 C CA . TYR A 1 965 ? -26.042 22.722 7.721 1.00 79.62 965 TYR A CA 1
ATOM 7997 C C . TYR A 1 965 ? -27.167 23.701 8.062 1.00 79.62 965 TYR A C 1
ATOM 7999 O O . TYR A 1 965 ? -28.294 23.505 7.611 1.00 79.62 965 TYR A O 1
ATOM 8007 N N . TYR A 1 966 ? -26.836 24.756 8.804 1.00 86.56 966 TYR A N 1
ATOM 8008 C CA . TYR A 1 966 ? -27.759 25.828 9.161 1.00 86.56 966 TYR A CA 1
ATOM 8009 C C . TYR A 1 966 ? -28.387 26.485 7.916 1.00 86.56 966 TYR A C 1
ATOM 8011 O O . TYR A 1 966 ? -29.610 26.539 7.802 1.00 86.56 966 TYR A O 1
ATOM 8019 N N . ASP A 1 967 ? -27.573 26.879 6.933 1.00 83.56 967 ASP A N 1
ATOM 8020 C CA . ASP A 1 967 ? -28.027 27.496 5.677 1.00 83.56 967 ASP A CA 1
ATOM 8021 C C . ASP A 1 967 ? -28.910 26.552 4.840 1.00 83.56 967 ASP A C 1
ATOM 8023 O O . ASP A 1 967 ? -29.928 26.961 4.281 1.00 83.56 967 ASP A O 1
ATOM 8027 N N . LEU A 1 968 ? -28.582 25.257 4.796 1.00 76.31 968 LEU A N 1
ATOM 8028 C CA . LEU A 1 968 ? -29.409 24.259 4.113 1.00 76.31 968 LEU A CA 1
ATOM 8029 C C . LEU A 1 968 ? -30.783 24.080 4.766 1.00 76.31 968 LEU A C 1
ATOM 8031 O O . LEU A 1 968 ? -31.770 23.934 4.046 1.00 76.31 968 LEU A O 1
ATOM 8035 N N . LEU A 1 969 ? -30.868 24.080 6.100 1.00 81.25 969 LEU A N 1
ATOM 8036 C CA . LEU A 1 969 ? -32.154 23.985 6.797 1.00 81.25 969 LEU A CA 1
ATOM 8037 C C . LEU A 1 969 ? -33.036 25.202 6.514 1.00 81.25 969 LEU A C 1
ATOM 8039 O O . LEU A 1 969 ? -34.231 25.036 6.271 1.00 81.25 969 LEU A O 1
ATOM 8043 N N . ILE A 1 970 ? -32.436 26.393 6.461 1.00 84.56 970 ILE A N 1
ATOM 8044 C CA . ILE A 1 970 ? -33.125 27.621 6.049 1.00 84.56 970 ILE A CA 1
ATOM 8045 C C . ILE A 1 970 ? -33.640 27.492 4.615 1.00 84.56 970 ILE A C 1
ATOM 8047 O O . ILE A 1 970 ? -34.800 27.791 4.355 1.00 84.56 970 ILE A O 1
ATOM 8051 N N . LYS A 1 971 ? -32.814 27.005 3.683 1.00 80.00 971 LYS A N 1
ATOM 8052 C CA . LYS A 1 971 ? -33.205 26.826 2.274 1.00 80.00 971 LYS A CA 1
ATOM 8053 C C . LYS A 1 971 ? -34.286 25.765 2.075 1.00 80.00 971 LYS A C 1
ATOM 8055 O O . LYS A 1 971 ? -35.122 25.912 1.190 1.00 80.00 971 LYS A O 1
ATOM 8060 N N . LYS A 1 972 ? -34.276 24.695 2.876 1.00 79.94 972 LYS A N 1
ATOM 8061 C CA . LYS A 1 972 ? -35.272 23.614 2.805 1.00 79.94 972 LYS A CA 1
ATOM 8062 C C . LYS A 1 972 ? -36.661 24.078 3.251 1.00 79.94 972 LYS A C 1
ATOM 8064 O O . LYS A 1 972 ? -37.650 23.540 2.765 1.00 79.94 972 LYS A O 1
ATOM 8069 N N . ASP A 1 973 ? -36.732 25.056 4.153 1.00 82.94 973 ASP A N 1
ATOM 8070 C CA . ASP A 1 973 ? -37.986 25.572 4.707 1.00 82.94 973 ASP A CA 1
ATOM 8071 C C . ASP A 1 973 ? -37.957 27.109 4.827 1.00 82.94 973 ASP A C 1
ATOM 8073 O O . ASP A 1 973 ? -38.087 27.696 5.903 1.00 82.94 973 ASP A O 1
ATOM 8077 N N . GLU A 1 974 ? -37.753 27.782 3.688 1.00 85.62 974 GLU A N 1
ATOM 8078 C CA . GLU A 1 974 ? -37.570 29.242 3.629 1.00 85.62 974 GLU A CA 1
ATOM 8079 C C . GLU A 1 974 ? -38.803 30.000 4.147 1.00 85.62 974 GLU A C 1
ATOM 8081 O O . GLU A 1 974 ? -38.695 31.089 4.717 1.00 85.62 974 GLU A O 1
ATOM 8086 N N . LYS A 1 975 ? -39.989 29.404 3.973 1.00 86.38 975 LYS A N 1
ATOM 8087 C CA . LYS A 1 975 ? -41.245 29.934 4.504 1.00 86.38 975 LYS A CA 1
ATOM 8088 C C . LYS A 1 975 ? -41.242 29.907 6.033 1.00 86.38 975 LYS A C 1
ATOM 8090 O O . LYS A 1 975 ? -41.490 30.945 6.644 1.00 86.38 975 LYS A O 1
ATOM 8095 N N . LEU A 1 976 ? -40.900 28.768 6.643 1.00 87.69 976 LEU A N 1
ATOM 8096 C CA . LEU A 1 976 ? -40.811 28.651 8.098 1.00 87.69 976 LEU A CA 1
ATOM 8097 C C . LEU A 1 976 ? -39.754 29.592 8.678 1.00 87.69 976 LEU A C 1
ATOM 8099 O O . LEU A 1 976 ? -40.000 30.190 9.717 1.00 87.69 976 LEU A O 1
ATOM 8103 N N . TRP A 1 977 ? -38.621 29.789 7.999 1.00 89.38 977 TRP A N 1
ATOM 8104 C CA . TRP A 1 977 ? -37.603 30.745 8.444 1.00 89.38 977 TRP A CA 1
ATOM 8105 C C . TRP A 1 977 ? -38.109 32.195 8.478 1.00 89.38 977 TRP A C 1
ATOM 8107 O O . TRP A 1 977 ? -37.771 32.941 9.393 1.00 89.38 977 TRP A O 1
ATOM 8117 N N . LYS A 1 978 ? -38.928 32.607 7.502 1.00 86.62 978 LYS A N 1
ATOM 8118 C CA . LYS A 1 978 ? -39.506 33.963 7.454 1.00 86.62 978 LYS A CA 1
ATOM 8119 C C . LYS A 1 978 ? -40.601 34.175 8.498 1.00 86.62 978 LYS A C 1
ATOM 8121 O O . LYS A 1 978 ? -40.715 35.271 9.033 1.00 86.62 978 LYS A O 1
ATOM 8126 N N . GLU A 1 979 ? -41.412 33.150 8.753 1.00 88.75 979 GLU A N 1
ATOM 8127 C CA . GLU A 1 979 ? -42.561 33.232 9.663 1.00 88.75 979 GLU A CA 1
ATOM 8128 C C . GLU A 1 979 ? -42.178 32.977 11.128 1.00 88.75 979 GLU A C 1
ATOM 8130 O O . GLU A 1 979 ? -42.716 33.616 12.029 1.00 88.75 979 GLU A O 1
ATOM 8135 N N . ASN A 1 980 ? -41.274 32.027 11.381 1.00 88.25 980 ASN A N 1
ATOM 8136 C CA . ASN A 1 980 ? -40.843 31.620 12.716 1.00 88.25 980 ASN A CA 1
ATOM 8137 C C . ASN A 1 980 ? -39.444 30.956 12.672 1.00 88.25 980 ASN A C 1
ATOM 8139 O O . ASN A 1 980 ? -39.334 29.724 12.697 1.00 88.25 980 ASN A O 1
ATOM 8143 N N . PRO A 1 981 ? -38.363 31.755 12.621 1.00 87.44 981 PRO A N 1
ATOM 8144 C CA . PRO A 1 981 ? -36.992 31.245 12.538 1.00 87.44 981 PRO A CA 1
ATOM 8145 C C . PRO A 1 981 ? -36.571 30.421 13.766 1.00 87.44 981 PRO A C 1
ATOM 8147 O O . PRO A 1 981 ? -35.754 29.507 13.636 1.00 87.44 981 PRO A O 1
ATOM 8150 N N . ILE A 1 982 ? -37.181 30.674 14.931 1.00 89.56 982 ILE A N 1
ATOM 8151 C CA . ILE A 1 982 ? -36.927 29.943 16.182 1.00 89.56 982 ILE A CA 1
ATOM 8152 C C . ILE A 1 982 ? -37.211 28.450 16.002 1.00 89.56 982 ILE A C 1
ATOM 8154 O O . ILE A 1 982 ? -36.379 27.630 16.361 1.00 89.56 982 ILE A O 1
ATOM 8158 N N . LYS A 1 983 ? -38.284 28.066 15.297 1.00 88.38 983 LYS A N 1
ATOM 8159 C CA . LYS A 1 983 ? -38.590 26.643 15.038 1.00 88.38 983 LYS A CA 1
ATOM 8160 C C . LYS A 1 983 ? -37.499 25.890 14.273 1.00 88.38 983 LYS A C 1
ATOM 8162 O O . LYS A 1 983 ? -37.411 24.668 14.383 1.00 88.38 983 LYS A O 1
ATOM 8167 N N . ILE A 1 984 ? -36.712 26.573 13.440 1.00 87.94 984 ILE A N 1
ATOM 8168 C CA . ILE A 1 984 ? -35.572 25.953 12.746 1.00 87.94 984 ILE A CA 1
ATOM 8169 C C . ILE A 1 984 ? -34.389 25.814 13.705 1.00 87.94 984 ILE A C 1
ATOM 8171 O O . ILE A 1 984 ? -33.733 24.773 13.703 1.00 87.94 984 ILE A O 1
ATOM 8175 N N . LEU A 1 985 ? -34.147 26.820 14.547 1.00 91.31 985 LEU A N 1
ATOM 8176 C CA . LEU A 1 985 ? -33.112 26.776 15.580 1.00 91.31 985 LEU A CA 1
ATOM 8177 C C . LEU A 1 985 ? -33.409 25.701 16.628 1.00 91.31 985 LEU A C 1
ATOM 8179 O O . LEU A 1 985 ? -32.514 24.923 16.936 1.00 91.31 985 LEU A O 1
ATOM 8183 N N . ASP A 1 986 ? -34.659 25.570 17.072 1.00 89.75 986 ASP A N 1
ATOM 8184 C CA . ASP A 1 986 ? -35.110 24.535 18.006 1.00 89.75 986 ASP A CA 1
ATOM 8185 C C . ASP A 1 986 ? -34.821 23.132 17.478 1.00 89.75 986 ASP A C 1
ATOM 8187 O O . ASP A 1 986 ? -34.339 22.288 18.222 1.00 89.75 986 ASP A O 1
ATOM 8191 N N . LYS A 1 987 ? -35.033 22.879 16.177 1.00 87.00 987 LYS A N 1
ATOM 8192 C CA . LYS A 1 987 ? -34.679 21.587 15.561 1.00 87.00 987 LYS A CA 1
ATOM 8193 C C . LYS A 1 987 ? -33.180 21.304 15.667 1.00 87.00 987 LYS A C 1
ATOM 8195 O O . LYS A 1 987 ? -32.794 20.176 15.961 1.00 87.00 987 LYS A O 1
ATOM 8200 N N . ILE A 1 988 ? -32.340 22.312 15.425 1.00 88.56 988 ILE A N 1
ATOM 8201 C CA . ILE A 1 988 ? -30.880 22.182 15.529 1.00 88.56 988 ILE A CA 1
ATOM 8202 C C . ILE A 1 988 ? -30.474 21.961 16.990 1.00 88.56 988 ILE A C 1
ATOM 8204 O O . ILE A 1 988 ? -29.676 21.072 17.276 1.00 88.56 988 ILE A O 1
ATOM 8208 N N . ILE A 1 989 ? -31.026 22.753 17.911 1.00 90.94 989 ILE A N 1
ATOM 8209 C CA . ILE A 1 989 ? -30.742 22.678 19.347 1.00 90.94 989 ILE A CA 1
ATOM 8210 C C . ILE A 1 989 ? -31.174 21.319 19.895 1.00 90.94 989 ILE A C 1
ATOM 8212 O O . ILE A 1 989 ? -30.363 20.661 20.539 1.00 90.94 989 ILE A O 1
ATOM 8216 N N . GLN A 1 990 ? -32.384 20.860 19.570 1.00 87.69 990 GLN A N 1
ATOM 8217 C CA . GLN A 1 990 ? -32.902 19.554 19.968 1.00 87.69 990 GLN A CA 1
ATOM 8218 C C . GLN A 1 990 ? -32.019 18.424 19.429 1.00 87.69 990 GLN A C 1
ATOM 8220 O O . GLN A 1 990 ? -31.651 17.524 20.177 1.00 87.69 990 GLN A O 1
ATOM 8225 N N . GLU A 1 991 ? -31.604 18.483 18.159 1.00 84.25 991 GLU A N 1
ATOM 8226 C CA . GLU A 1 991 ? -30.716 17.465 17.589 1.00 84.25 991 GLU A CA 1
ATOM 8227 C C . GLU A 1 991 ? -29.339 17.427 18.283 1.00 84.25 991 GLU A C 1
ATOM 8229 O O . GLU A 1 991 ? -28.741 16.355 18.429 1.00 84.25 991 GLU A O 1
ATOM 8234 N N . ILE A 1 992 ? -28.822 18.584 18.713 1.00 85.81 992 ILE A N 1
ATOM 8235 C CA . ILE A 1 992 ? -27.581 18.682 19.494 1.00 85.81 992 ILE A CA 1
ATOM 8236 C C . ILE A 1 992 ? -27.797 18.182 20.930 1.00 85.81 992 ILE A C 1
ATOM 8238 O O . ILE A 1 992 ? -26.920 17.511 21.471 1.00 85.81 992 ILE A O 1
ATOM 8242 N N . GLU A 1 993 ? -28.942 18.482 21.541 1.00 83.94 993 GLU A N 1
ATOM 8243 C CA . GLU A 1 993 ? -29.306 18.107 22.911 1.00 83.94 993 GLU A CA 1
ATOM 8244 C C . GLU A 1 993 ? -29.530 16.599 23.057 1.00 83.94 993 GLU A C 1
ATOM 8246 O O . GLU A 1 993 ? -28.958 15.975 23.950 1.00 83.94 993 GLU A O 1
ATOM 8251 N N . GLU A 1 994 ? -30.224 15.972 22.105 1.00 80.19 994 GLU A N 1
ATOM 8252 C CA . GLU A 1 994 ? -30.335 14.509 22.000 1.00 80.19 994 GLU A CA 1
ATOM 8253 C C . GLU A 1 994 ? -28.956 13.824 21.902 1.00 80.19 994 GLU A C 1
ATOM 8255 O O . GLU A 1 994 ? -28.815 12.628 22.167 1.00 80.19 994 GLU A O 1
ATOM 8260 N N . LYS A 1 995 ? -27.914 14.589 21.549 1.00 73.94 995 LYS A N 1
ATOM 8261 C CA . LYS A 1 995 ? -26.522 14.156 21.390 1.00 73.94 995 LYS A CA 1
ATOM 8262 C C . LYS A 1 995 ? -25.560 14.939 22.297 1.00 73.94 995 LYS A C 1
ATOM 8264 O O . LYS A 1 995 ? -24.376 15.058 21.969 1.00 73.94 995 LYS A O 1
ATOM 8269 N N . GLU A 1 996 ? -26.015 15.445 23.447 1.00 70.81 996 GLU A N 1
ATOM 8270 C CA . GLU A 1 996 ? -25.220 16.329 24.323 1.00 70.81 996 GLU A CA 1
ATOM 8271 C C . GLU A 1 996 ? -23.922 15.673 24.840 1.00 70.81 996 GLU A C 1
ATOM 8273 O O . GLU A 1 996 ? -22.910 16.340 25.078 1.00 70.81 996 GLU A O 1
ATOM 8278 N N . GLU A 1 997 ? -23.898 14.343 24.974 1.00 68.00 997 GLU A N 1
ATOM 8279 C CA . GLU A 1 997 ? -22.680 13.598 25.334 1.00 68.00 997 GLU A CA 1
ATOM 8280 C C . GLU A 1 997 ? -21.606 13.635 24.231 1.00 68.00 997 GLU A C 1
ATOM 8282 O O . GLU A 1 997 ? -20.425 13.427 24.517 1.00 68.00 997 GLU A O 1
ATOM 8287 N N . THR A 1 998 ? -22.006 13.954 22.997 1.00 71.12 998 THR A N 1
ATOM 8288 C CA . THR A 1 998 ? -21.132 14.058 21.826 1.00 71.12 998 THR A CA 1
ATOM 8289 C C . THR A 1 998 ? -20.706 15.503 21.582 1.00 71.12 998 THR A C 1
ATOM 8291 O O . THR A 1 998 ? -19.513 15.757 21.517 1.00 71.12 998 THR A O 1
ATOM 8294 N N . TYR A 1 999 ? -21.623 16.467 21.482 1.00 84.31 999 TYR A N 1
ATOM 8295 C CA . TYR A 1 999 ? -21.275 17.810 20.994 1.00 84.31 999 TYR A CA 1
ATOM 8296 C C . TYR A 1 999 ? -20.615 18.725 22.035 1.00 84.31 999 TYR A C 1
ATOM 8298 O O . TYR A 1 999 ? -21.065 18.782 23.181 1.00 84.31 999 TYR A O 1
ATOM 8306 N N . PRO A 1 1000 ? -19.600 19.524 21.645 1.00 89.19 1000 PRO A N 1
ATOM 8307 C CA . PRO A 1 1000 ? -19.093 20.604 22.480 1.00 89.19 1000 PRO A CA 1
ATOM 8308 C C . PRO A 1 1000 ? -20.184 21.616 22.833 1.00 89.19 1000 PRO A C 1
ATOM 8310 O O . PRO A 1 1000 ? -20.875 22.146 21.961 1.00 89.19 1000 PRO A O 1
ATOM 8313 N N . ASN A 1 1001 ? -20.280 21.960 24.117 1.00 90.50 1001 ASN A N 1
ATOM 8314 C CA . ASN A 1 1001 ? -21.335 22.835 24.636 1.00 90.50 1001 ASN A CA 1
ATOM 8315 C C . ASN A 1 1001 ? -21.361 24.240 23.997 1.00 90.50 1001 ASN A C 1
ATOM 8317 O O . ASN A 1 1001 ? -22.400 24.898 24.020 1.00 90.50 1001 ASN A O 1
ATOM 8321 N N . TYR A 1 1002 ? -20.249 24.713 23.420 1.00 94.19 1002 TYR A N 1
ATOM 8322 C CA . TYR A 1 1002 ? -20.198 26.030 22.775 1.00 94.19 1002 TYR A CA 1
ATOM 8323 C C . TYR A 1 1002 ? -21.081 26.110 21.518 1.00 94.19 1002 TYR A C 1
ATOM 8325 O O . TYR A 1 1002 ? -21.560 27.195 21.204 1.00 94.19 1002 TYR A O 1
ATOM 8333 N N . ILE A 1 1003 ? -21.310 24.985 20.824 1.00 93.00 1003 ILE A N 1
ATOM 8334 C CA . ILE A 1 1003 ? -22.122 24.936 19.598 1.00 93.00 1003 ILE A CA 1
ATOM 8335 C C . ILE A 1 1003 ? -23.596 25.123 19.951 1.00 93.00 1003 ILE A C 1
ATOM 8337 O O . ILE A 1 1003 ? -24.251 25.998 19.394 1.00 93.00 1003 ILE A O 1
ATOM 8341 N N . ARG A 1 1004 ? -24.096 24.355 20.930 1.00 92.12 1004 ARG A N 1
ATOM 8342 C CA . ARG A 1 1004 ? -25.455 24.516 21.472 1.00 92.12 1004 ARG A CA 1
ATOM 8343 C C . ARG A 1 1004 ? -25.678 25.952 21.946 1.00 92.12 1004 ARG A C 1
ATOM 8345 O O . ARG A 1 1004 ? -26.579 26.623 21.459 1.00 92.12 1004 ARG A O 1
ATOM 8352 N N . SER A 1 1005 ? -24.779 26.448 22.800 1.00 93.19 1005 SER A N 1
ATOM 8353 C CA . SER A 1 1005 ? -24.864 27.812 23.334 1.00 93.19 1005 SER A CA 1
ATOM 8354 C C . SER A 1 1005 ? -24.812 28.891 22.252 1.00 93.19 1005 SER A C 1
ATOM 8356 O O . SER A 1 1005 ? -25.331 29.981 22.449 1.00 93.19 1005 SER A O 1
ATOM 8358 N N . PHE A 1 1006 ? -24.165 28.635 21.117 1.00 95.25 1006 PHE A N 1
ATOM 8359 C CA . PHE A 1 1006 ? -24.159 29.574 20.004 1.00 95.25 1006 PHE A CA 1
ATOM 8360 C C . PHE A 1 1006 ? -25.521 29.642 19.295 1.00 95.25 1006 PHE A C 1
ATOM 8362 O O . PHE A 1 1006 ? -25.968 30.737 18.972 1.00 95.25 1006 PHE A O 1
ATOM 8369 N N . PHE A 1 1007 ? -26.206 28.514 19.089 1.00 94.38 1007 PHE A N 1
ATOM 8370 C CA . PHE A 1 1007 ? -27.558 28.526 18.517 1.00 94.38 1007 PHE A CA 1
ATOM 8371 C C . PHE A 1 1007 ? -28.606 29.078 19.492 1.00 94.38 1007 PHE A C 1
ATOM 8373 O O . PHE A 1 1007 ? -29.500 29.803 19.062 1.00 94.38 1007 PHE A O 1
ATOM 8380 N N . GLU A 1 1008 ? -28.458 28.819 20.794 1.00 93.62 1008 GLU A N 1
ATOM 8381 C CA . GLU A 1 1008 ? -29.283 29.439 21.843 1.00 93.62 1008 GLU A CA 1
ATOM 8382 C C . GLU A 1 1008 ? -29.118 30.967 21.867 1.00 93.62 1008 GLU A C 1
ATOM 8384 O O . GLU A 1 1008 ? -30.109 31.687 21.977 1.00 93.62 1008 GLU A O 1
ATOM 8389 N N . ASP A 1 1009 ? -27.890 31.477 21.696 1.00 93.06 1009 ASP A N 1
ATOM 8390 C CA . ASP A 1 1009 ? -27.640 32.917 21.557 1.00 93.06 1009 ASP A CA 1
ATOM 8391 C C . ASP A 1 1009 ? -28.361 33.500 20.330 1.00 93.06 1009 ASP A C 1
ATOM 8393 O O . ASP A 1 1009 ? -28.924 34.583 20.431 1.00 93.06 1009 ASP A O 1
ATOM 8397 N N . ILE A 1 1010 ? -28.372 32.799 19.186 1.00 93.31 1010 ILE A N 1
ATOM 8398 C CA . ILE A 1 1010 ? -29.109 33.257 17.993 1.00 93.31 1010 ILE A CA 1
ATOM 8399 C C . ILE A 1 1010 ? -30.613 33.291 18.281 1.00 93.31 1010 ILE A C 1
ATOM 8401 O O . ILE A 1 1010 ? -31.271 34.263 17.920 1.00 93.31 1010 ILE A O 1
ATOM 8405 N N . SER A 1 1011 ? -31.155 32.254 18.929 1.00 92.00 1011 SER A N 1
ATOM 8406 C CA . SER A 1 1011 ? -32.577 32.204 19.293 1.00 92.00 1011 SER A CA 1
ATOM 8407 C C . SER A 1 1011 ? -32.945 33.361 20.220 1.00 92.00 1011 SER A C 1
ATOM 8409 O O . SER A 1 1011 ? -33.908 34.075 19.966 1.00 92.00 1011 SER A O 1
ATOM 8411 N N . THR A 1 1012 ? -32.106 33.613 21.226 1.00 91.38 1012 THR A N 1
ATOM 8412 C CA . THR A 1 1012 ? -32.259 34.722 22.175 1.00 91.38 1012 THR A CA 1
ATOM 8413 C C . THR A 1 1012 ? -32.159 36.078 21.469 1.00 91.38 1012 THR A C 1
ATOM 8415 O O . THR A 1 1012 ? -32.988 36.952 21.697 1.00 91.38 1012 THR A O 1
ATOM 8418 N N . ASP A 1 1013 ? -31.181 36.258 20.570 1.00 91.50 1013 ASP A N 1
ATOM 8419 C CA . ASP A 1 1013 ? -31.032 37.487 19.783 1.00 91.50 1013 ASP A CA 1
ATOM 8420 C C . ASP A 1 1013 ? -32.289 37.747 18.925 1.00 91.50 1013 ASP A C 1
ATOM 8422 O O . ASP A 1 1013 ? -32.683 38.897 18.760 1.00 91.50 1013 ASP A O 1
ATOM 8426 N N . ILE A 1 1014 ? -32.942 36.702 18.400 1.00 89.44 1014 ILE A N 1
ATOM 8427 C CA . ILE A 1 1014 ? -34.199 36.822 17.645 1.00 89.44 1014 ILE A CA 1
ATOM 8428 C C . ILE A 1 1014 ? -35.376 37.177 18.565 1.00 89.44 1014 ILE A C 1
ATOM 8430 O O . ILE A 1 1014 ? -36.150 38.070 18.225 1.00 89.44 1014 ILE A O 1
ATOM 8434 N N . GLU A 1 1015 ? -35.520 36.494 19.703 1.00 88.94 1015 GLU A N 1
ATOM 8435 C CA . GLU A 1 1015 ? -36.607 36.716 20.670 1.00 88.94 1015 GLU A CA 1
ATOM 8436 C C . GLU A 1 1015 ? -36.566 38.113 21.299 1.00 88.94 1015 GLU A C 1
ATOM 8438 O O . GLU A 1 1015 ? -37.603 38.744 21.484 1.00 88.94 1015 GLU A O 1
ATOM 8443 N N . GLU A 1 1016 ? -35.368 38.612 21.604 1.00 91.06 1016 GLU A N 1
ATOM 8444 C CA . GLU A 1 1016 ? -35.148 39.927 22.212 1.00 91.06 1016 GLU A CA 1
ATOM 8445 C C . GLU A 1 1016 ? -35.020 41.061 21.173 1.00 91.06 1016 GLU A C 1
ATOM 8447 O O . GLU A 1 1016 ? -34.567 42.156 21.514 1.00 91.06 1016 GLU A O 1
ATOM 8452 N N . GLU A 1 1017 ? -35.368 40.806 19.905 1.00 86.56 1017 GLU A N 1
ATOM 8453 C CA . GLU A 1 1017 ? -35.278 41.754 18.780 1.00 86.56 1017 GLU A CA 1
ATOM 8454 C C . GLU A 1 1017 ? -33.880 42.397 18.603 1.00 86.56 1017 GLU A C 1
ATOM 8456 O O . GLU A 1 1017 ? -33.732 43.538 18.150 1.00 86.56 1017 GLU A O 1
ATOM 8461 N N . ARG A 1 1018 ? -32.814 41.660 18.942 1.00 89.00 1018 ARG A N 1
ATOM 8462 C CA . ARG A 1 1018 ? -31.414 42.068 18.754 1.00 89.00 1018 ARG A CA 1
ATOM 8463 C C . ARG A 1 1018 ? -30.916 41.750 17.340 1.00 89.00 1018 ARG A C 1
ATOM 8465 O O . ARG A 1 1018 ? -31.513 41.002 16.568 1.00 89.00 1018 ARG A O 1
ATOM 8472 N N . ASP A 1 1019 ? -29.776 42.335 16.969 1.00 84.88 1019 ASP A N 1
ATOM 8473 C CA . ASP A 1 1019 ? -29.195 42.129 15.640 1.00 84.88 1019 ASP A CA 1
ATOM 8474 C C . ASP A 1 1019 ? -28.566 40.732 15.474 1.00 84.88 1019 ASP A C 1
ATOM 8476 O O . ASP A 1 1019 ? -27.459 40.470 15.952 1.00 84.88 1019 ASP A O 1
ATOM 8480 N N . TYR A 1 1020 ? -29.238 39.869 14.707 1.00 88.06 1020 TYR A N 1
ATOM 8481 C CA . TYR A 1 1020 ? -28.750 38.549 14.291 1.00 88.06 1020 TYR A CA 1
ATOM 8482 C C . TYR A 1 1020 ? -28.254 38.504 12.831 1.00 88.06 1020 TYR A C 1
ATOM 8484 O O . TYR A 1 1020 ? -28.011 37.420 12.287 1.00 88.06 1020 TYR A O 1
ATOM 8492 N N . LYS A 1 1021 ? -28.049 39.656 12.160 1.00 87.81 1021 LYS A N 1
ATOM 8493 C CA . LYS A 1 1021 ? -27.587 39.715 10.752 1.00 87.81 1021 LYS A CA 1
ATOM 8494 C C . LYS A 1 1021 ? -26.250 39.016 10.515 1.00 87.81 1021 LYS A C 1
ATOM 8496 O O . LYS A 1 1021 ? -25.994 38.591 9.389 1.00 87.81 1021 LYS A O 1
ATOM 8501 N N . TYR A 1 1022 ? -25.429 38.850 11.554 1.00 88.81 1022 TYR A N 1
ATOM 8502 C CA . TYR A 1 1022 ? -24.169 38.105 11.482 1.00 88.81 1022 TYR A CA 1
ATOM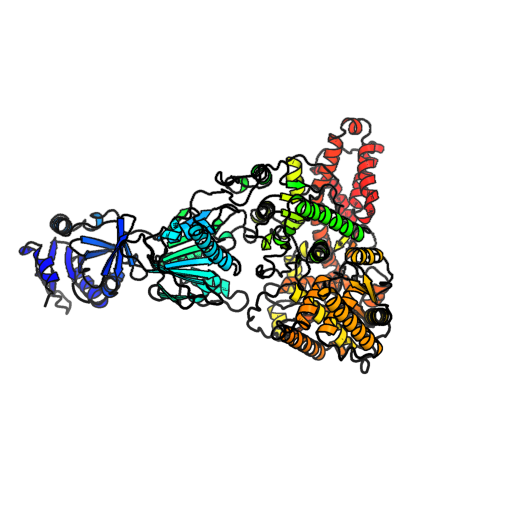 8503 C C . TYR A 1 1022 ? -24.358 36.650 11.025 1.00 88.81 1022 TYR A C 1
ATOM 8505 O O . TYR A 1 1022 ? -23.435 36.069 10.473 1.00 88.81 1022 TYR A O 1
ATOM 8513 N N . THR A 1 1023 ? -25.552 36.075 11.182 1.00 88.75 1023 THR A N 1
ATOM 8514 C CA . THR A 1 1023 ? -25.869 34.713 10.725 1.00 88.75 1023 THR A CA 1
ATOM 8515 C C . THR A 1 1023 ? -26.083 34.596 9.211 1.00 88.75 1023 THR A C 1
ATOM 8517 O O . THR A 1 1023 ? -26.116 33.486 8.686 1.00 88.75 1023 THR A O 1
ATOM 8520 N N . ARG A 1 1024 ? -26.222 35.717 8.483 1.00 86.00 1024 ARG A N 1
ATOM 8521 C CA . ARG A 1 1024 ? -26.554 35.725 7.043 1.00 86.00 1024 ARG A CA 1
ATOM 8522 C C . ARG A 1 1024 ? -25.388 35.353 6.131 1.00 86.00 1024 ARG A C 1
ATOM 8524 O O . ARG A 1 1024 ? -25.617 35.005 4.979 1.00 86.00 1024 ARG A O 1
ATOM 8531 N N . ASN A 1 1025 ? -24.153 35.446 6.612 1.00 89.19 1025 ASN A N 1
ATOM 8532 C CA . ASN A 1 1025 ? -22.963 35.060 5.862 1.00 89.19 1025 ASN A CA 1
ATOM 8533 C C . ASN A 1 1025 ? -22.005 34.265 6.755 1.00 89.19 1025 ASN A C 1
ATOM 8535 O O . ASN A 1 1025 ? -22.054 34.360 7.983 1.00 89.19 1025 ASN A O 1
ATOM 8539 N N . PHE A 1 1026 ? -21.133 33.483 6.121 1.00 84.69 1026 PHE A N 1
ATOM 8540 C CA . PHE A 1 1026 ? -20.203 32.617 6.835 1.00 84.69 1026 PHE A CA 1
ATOM 8541 C C . PHE A 1 1026 ? -19.230 33.397 7.730 1.00 84.69 1026 PHE A C 1
ATOM 8543 O O . PHE A 1 1026 ? -18.963 32.961 8.844 1.00 84.69 1026 PHE A O 1
ATOM 8550 N N . GLU A 1 1027 ? -18.716 34.549 7.290 1.00 90.12 1027 GLU A N 1
ATOM 8551 C CA . GLU A 1 1027 ? -17.714 35.313 8.048 1.00 90.12 1027 GLU A CA 1
ATOM 8552 C C . GLU A 1 1027 ? -18.251 35.793 9.403 1.00 90.12 1027 GLU A C 1
ATOM 8554 O O . GLU A 1 1027 ? -17.618 35.569 10.439 1.00 90.12 1027 GLU A O 1
ATOM 8559 N N . GLY A 1 1028 ? -19.445 36.395 9.417 1.00 90.50 1028 GLY A N 1
ATOM 8560 C CA . GLY A 1 1028 ? -20.106 36.857 10.637 1.00 90.50 1028 GLY A CA 1
ATOM 8561 C C . GLY A 1 1028 ? -20.475 35.706 11.576 1.00 90.50 1028 GLY A C 1
ATOM 8562 O O . GLY A 1 1028 ? -20.240 35.790 12.786 1.00 90.50 1028 GLY A O 1
ATOM 8563 N N . PHE A 1 1029 ? -20.987 34.609 11.014 1.00 93.94 1029 PHE A N 1
ATOM 8564 C CA . PHE A 1 1029 ? -21.334 33.395 11.747 1.00 93.94 1029 PHE A CA 1
ATOM 8565 C C . PHE A 1 1029 ? -20.092 32.790 12.413 1.00 93.94 1029 PHE A C 1
ATOM 8567 O O . PHE A 1 1029 ? -20.063 32.571 13.626 1.00 93.94 1029 PHE A O 1
ATOM 8574 N N . ASN A 1 1030 ? -19.033 32.590 11.625 1.00 92.31 1030 ASN A N 1
ATOM 8575 C CA . ASN A 1 1030 ? -17.785 31.977 12.060 1.00 92.31 1030 ASN A CA 1
ATOM 8576 C C . ASN A 1 1030 ? -17.064 32.833 13.108 1.00 92.31 1030 ASN A C 1
ATOM 8578 O O . ASN A 1 1030 ? -16.563 32.301 14.093 1.00 92.31 1030 ASN A O 1
ATOM 8582 N N . SER A 1 1031 ? -17.063 34.162 12.958 1.00 93.12 1031 SER A N 1
ATOM 8583 C CA . SER A 1 1031 ? -16.460 35.078 13.937 1.00 93.12 1031 SER A CA 1
ATOM 8584 C C . SER A 1 1031 ? -17.078 34.923 15.334 1.00 93.12 1031 SER A C 1
ATOM 8586 O O . SER A 1 1031 ? -16.366 34.760 16.331 1.00 93.12 1031 SER A O 1
ATOM 8588 N N . ARG A 1 1032 ? -18.416 34.901 15.425 1.00 93.19 1032 ARG A N 1
ATOM 8589 C CA . ARG A 1 1032 ? -19.115 34.727 16.708 1.00 93.19 1032 ARG A CA 1
ATOM 8590 C C . ARG A 1 1032 ? -18.946 33.321 17.282 1.00 93.19 1032 ARG A C 1
ATOM 8592 O O . ARG A 1 1032 ? -18.759 33.193 18.496 1.00 93.19 1032 ARG A O 1
ATOM 8599 N N . LEU A 1 1033 ? -18.961 32.296 16.432 1.00 95.06 1033 LEU A N 1
ATOM 8600 C CA . LEU A 1 1033 ? -18.745 30.913 16.848 1.00 95.06 1033 LEU A CA 1
ATOM 8601 C C . LEU A 1 1033 ? -17.310 30.686 17.366 1.00 95.06 1033 LEU A C 1
ATOM 8603 O O . LEU A 1 1033 ? -17.133 30.095 18.430 1.00 95.06 1033 LEU A O 1
ATOM 8607 N N . ASN A 1 1034 ? -16.295 31.255 16.709 1.00 94.94 1034 ASN A N 1
ATOM 8608 C CA . ASN A 1 1034 ? -14.897 31.246 17.164 1.00 94.94 1034 ASN A CA 1
ATOM 8609 C C . ASN A 1 1034 ? -14.724 31.901 18.537 1.00 94.94 1034 ASN A C 1
ATOM 8611 O O . ASN A 1 1034 ? -14.037 31.361 19.403 1.00 94.94 1034 ASN A O 1
ATOM 8615 N N . ARG A 1 1035 ? -15.390 33.038 18.773 1.00 94.75 1035 ARG A N 1
ATOM 8616 C CA . ARG A 1 1035 ? -15.366 33.717 20.077 1.00 94.75 1035 ARG A CA 1
ATOM 8617 C C . ARG A 1 1035 ? -15.983 32.855 21.186 1.00 94.75 1035 ARG A C 1
ATOM 8619 O O . ARG A 1 1035 ? -15.522 32.873 22.328 1.00 94.75 1035 ARG A O 1
ATOM 8626 N N . LYS A 1 1036 ? -17.033 32.089 20.866 1.00 95.00 1036 LYS A N 1
ATOM 8627 C CA . LYS A 1 1036 ? -17.625 31.106 21.788 1.00 95.00 1036 LYS A CA 1
ATOM 8628 C C . LYS A 1 1036 ? -16.660 29.954 22.060 1.00 95.00 1036 LYS A C 1
ATOM 8630 O O . LYS A 1 1036 ? -16.445 29.633 23.227 1.00 95.00 1036 LYS A O 1
ATOM 8635 N N . LEU A 1 1037 ? -16.043 29.389 21.024 1.00 95.94 1037 LEU A N 1
ATOM 8636 C CA . LEU A 1 1037 ? -15.031 28.341 21.153 1.00 95.94 1037 LEU A CA 1
ATOM 8637 C C . LEU A 1 1037 ? -13.879 28.776 22.076 1.00 95.94 1037 LEU A C 1
ATOM 8639 O O . LEU A 1 1037 ? -13.583 28.079 23.045 1.00 95.94 1037 LEU A O 1
ATOM 8643 N N . GLU A 1 1038 ? -13.298 29.956 21.842 1.00 95.75 1038 GLU A N 1
ATOM 8644 C CA . GLU A 1 1038 ? -12.234 30.547 22.670 1.00 95.75 1038 GLU A CA 1
ATOM 8645 C C . GLU A 1 1038 ? -12.638 30.643 24.149 1.00 95.75 1038 GLU A C 1
ATOM 8647 O O . GLU A 1 1038 ? -11.943 30.131 25.030 1.00 95.75 1038 GLU A O 1
ATOM 8652 N N . LYS A 1 1039 ? -13.814 31.222 24.434 1.00 95.00 1039 LYS A N 1
ATOM 8653 C CA . LYS A 1 1039 ? -14.337 31.352 25.804 1.00 95.00 1039 LYS A CA 1
ATOM 8654 C C . LYS A 1 1039 ? -14.461 29.995 26.506 1.00 95.00 1039 LYS A C 1
ATOM 8656 O O . LYS A 1 1039 ? -14.161 29.893 27.696 1.00 95.00 1039 LYS A O 1
ATOM 8661 N N . TYR A 1 1040 ? -14.931 28.965 25.804 1.00 95.19 1040 TYR A N 1
ATOM 8662 C CA . TYR A 1 1040 ? -15.120 27.634 26.384 1.00 95.19 1040 TYR A CA 1
ATOM 8663 C C . TYR A 1 1040 ? -13.788 26.894 26.561 1.00 95.19 1040 TYR A C 1
ATOM 8665 O O . TYR A 1 1040 ? -13.605 26.232 27.584 1.00 95.19 1040 TYR A O 1
ATOM 8673 N N . LEU A 1 1041 ? -12.842 27.036 25.626 1.00 94.69 1041 LEU A N 1
ATOM 8674 C CA . LEU A 1 1041 ? -11.504 26.444 25.736 1.00 94.69 1041 LEU A CA 1
ATOM 8675 C C . LEU A 1 1041 ? -10.702 27.049 26.894 1.00 94.69 1041 LEU A C 1
ATOM 8677 O O . LEU A 1 1041 ? -10.139 26.293 27.686 1.00 94.69 1041 LEU A O 1
ATOM 8681 N N . ASN A 1 1042 ? -10.716 28.378 27.054 1.00 93.44 1042 ASN A N 1
ATOM 8682 C CA . ASN A 1 1042 ? -10.047 29.054 28.173 1.00 93.44 1042 ASN A CA 1
ATOM 8683 C C . ASN A 1 1042 ? -10.603 28.582 29.522 1.00 93.44 1042 ASN A C 1
ATOM 8685 O O . ASN A 1 1042 ? -9.850 28.189 30.412 1.00 93.44 1042 ASN A O 1
ATOM 8689 N N . LYS A 1 1043 ? -11.936 28.494 29.649 1.00 92.94 1043 LYS A N 1
ATOM 8690 C CA . LYS A 1 1043 ? -12.583 27.951 30.855 1.00 92.94 1043 LYS A CA 1
ATOM 8691 C C . LYS A 1 1043 ? -12.246 26.481 31.119 1.00 92.94 1043 LYS A C 1
ATOM 8693 O O . LYS A 1 1043 ? -12.136 26.090 32.279 1.00 92.94 1043 LYS A O 1
ATOM 8698 N N . TYR A 1 1044 ? -12.129 25.666 30.070 1.00 93.19 1044 TYR A N 1
ATOM 8699 C CA . TYR A 1 1044 ? -11.835 24.240 30.196 1.00 93.19 1044 TYR A CA 1
ATOM 8700 C C . TYR A 1 1044 ? -10.382 23.982 30.617 1.00 93.19 1044 TYR A C 1
ATOM 8702 O O . TYR A 1 1044 ? -10.138 23.191 31.528 1.00 93.19 1044 TYR A O 1
ATOM 8710 N N . LEU A 1 1045 ? -9.415 24.655 29.990 1.00 92.00 1045 LEU A N 1
ATOM 8711 C CA . LEU A 1 1045 ? -7.990 24.482 30.295 1.00 92.00 1045 LEU A CA 1
ATOM 8712 C C . LEU A 1 1045 ? -7.546 25.297 31.520 1.00 92.00 1045 LEU A C 1
ATOM 8714 O O . LEU A 1 1045 ? -6.505 24.989 32.110 1.00 92.00 1045 LEU A O 1
ATOM 8718 N N . GLY A 1 1046 ? -8.346 26.279 31.945 1.00 88.31 1046 GLY A N 1
ATOM 8719 C CA . GLY A 1 1046 ? -8.010 27.206 33.024 1.00 88.31 1046 GLY A CA 1
ATOM 8720 C C . GLY A 1 1046 ? -6.839 28.103 32.633 1.00 88.31 1046 GLY A C 1
ATOM 8721 O O . GLY A 1 1046 ? -5.852 28.131 33.367 1.00 88.31 1046 GLY A O 1
ATOM 8722 N N . LEU A 1 1047 ? -6.939 28.719 31.449 1.00 87.50 1047 LEU A N 1
ATOM 8723 C CA . LEU A 1 1047 ? -5.973 29.660 30.872 1.00 87.50 1047 LEU A CA 1
ATOM 8724 C C . LEU A 1 1047 ? -6.435 31.109 31.016 1.00 87.50 1047 LEU A C 1
ATOM 8726 O O . LEU A 1 1047 ? -7.671 31.330 31.030 1.00 87.50 1047 LEU A O 1
#